Protein AF-A0A9E7I497-F1 (afdb_monomer_lite)

Radius of gyration: 44.05 Å; chains: 1; bounding box: 116×78×129 Å

Organism: NCBI:txid320322

Structure (mmCIF, N/CA/C/O backbone):
data_AF-A0A9E7I497-F1
#
_entry.id   AF-A0A9E7I497-F1
#
loop_
_atom_site.group_PDB
_atom_site.id
_atom_site.type_symbol
_atom_site.label_atom_id
_atom_site.label_alt_id
_atom_site.label_comp_id
_atom_site.label_asym_id
_atom_site.label_entity_id
_atom_site.label_seq_id
_atom_site.pdbx_PDB_ins_code
_atom_site.Cartn_x
_atom_site.Cartn_y
_atom_site.Cartn_z
_atom_site.occupancy
_atom_site.B_iso_or_equiv
_atom_site.auth_seq_id
_atom_site.auth_comp_id
_atom_site.auth_asym_id
_atom_site.auth_atom_id
_atom_site.pdbx_PDB_model_num
ATOM 1 N N . MET A 1 1 ? 28.842 24.372 35.427 1.00 27.22 1 MET A N 1
ATOM 2 C CA . MET A 1 1 ? 28.928 25.739 34.858 1.00 27.22 1 MET A CA 1
ATOM 3 C C . MET A 1 1 ? 28.719 25.612 33.356 1.00 27.22 1 MET A C 1
ATOM 5 O O . MET A 1 1 ? 29.370 24.750 32.792 1.00 27.22 1 MET A O 1
ATOM 9 N N . ALA A 1 2 ? 27.850 26.348 32.666 1.00 23.94 2 ALA A N 1
ATOM 10 C CA . ALA A 1 2 ? 26.740 27.222 33.069 1.00 23.94 2 ALA A CA 1
ATOM 11 C C . ALA A 1 2 ? 25.664 27.077 31.960 1.00 23.94 2 ALA A C 1
ATOM 13 O O . ALA A 1 2 ? 26.017 27.056 30.790 1.00 23.94 2 ALA A O 1
ATOM 14 N N . TRP A 1 3 ? 24.410 26.718 32.252 1.00 23.80 3 TRP A N 1
ATOM 15 C CA . TRP A 1 3 ? 23.328 27.611 32.705 1.00 23.80 3 TRP A CA 1
ATOM 16 C C . TRP A 1 3 ? 23.031 28.791 31.760 1.00 23.80 3 TRP A C 1
ATOM 18 O O . TRP A 1 3 ? 23.717 29.808 31.840 1.00 23.80 3 TRP A O 1
ATOM 28 N N . LYS A 1 4 ? 21.922 28.699 31.001 1.00 22.31 4 LYS A N 1
ATOM 29 C CA . LYS A 1 4 ? 20.735 29.569 31.188 1.00 22.31 4 LYS A CA 1
ATOM 30 C C . LYS A 1 4 ? 19.500 29.144 30.357 1.00 22.31 4 LYS A C 1
ATOM 32 O O . LYS A 1 4 ? 19.429 29.367 29.157 1.00 22.31 4 LYS A O 1
ATOM 37 N N . LEU A 1 5 ? 18.509 28.602 31.071 1.00 29.73 5 LEU A N 1
ATOM 38 C CA . LEU A 1 5 ? 17.060 28.875 30.923 1.00 29.73 5 LEU A CA 1
ATOM 39 C C . LEU A 1 5 ? 16.781 30.393 31.205 1.00 29.73 5 LEU A C 1
ATOM 41 O O . LEU A 1 5 ? 17.749 31.051 31.612 1.00 29.73 5 LEU A O 1
ATOM 45 N N . PRO A 1 6 ? 15.551 30.984 31.108 1.00 46.19 6 PRO A N 1
ATOM 46 C CA . PRO A 1 6 ? 14.214 30.341 31.174 1.00 46.19 6 PRO A CA 1
ATOM 47 C C . PRO A 1 6 ? 13.003 30.979 30.399 1.00 46.19 6 PRO A C 1
ATOM 49 O O . PRO A 1 6 ? 13.076 32.080 29.870 1.00 46.19 6 PRO A O 1
ATOM 52 N N . PHE A 1 7 ? 11.846 30.299 30.530 1.00 24.38 7 PHE A N 1
ATOM 53 C CA . PHE A 1 7 ? 10.482 30.809 30.852 1.00 24.38 7 PHE A CA 1
ATOM 54 C C . PHE A 1 7 ? 9.333 31.028 29.822 1.00 24.38 7 PHE A C 1
ATOM 56 O O . PHE A 1 7 ? 9.374 31.908 28.974 1.00 24.38 7 PHE A O 1
ATOM 63 N N . PHE A 1 8 ? 8.229 30.326 30.159 1.00 24.64 8 PHE A N 1
ATOM 64 C CA . PHE A 1 8 ? 6.776 30.605 30.046 1.00 24.64 8 PHE A CA 1
ATOM 65 C C . PHE A 1 8 ? 6.036 30.606 28.691 1.00 24.64 8 PHE A C 1
ATOM 67 O O . PHE A 1 8 ? 6.345 31.380 27.795 1.00 24.64 8 PHE A O 1
ATOM 74 N N . GLY A 1 9 ? 4.948 29.809 28.619 1.00 21.73 9 GLY A N 1
ATOM 75 C CA . GLY A 1 9 ? 3.980 29.861 27.509 1.00 21.73 9 GLY A CA 1
ATOM 76 C C . GLY A 1 9 ? 2.950 28.718 27.347 1.00 21.73 9 GLY A C 1
ATOM 77 O O . GLY A 1 9 ? 2.701 28.324 26.216 1.00 21.73 9 GLY A O 1
ATOM 78 N N . PHE A 1 10 ? 2.325 28.189 28.409 1.00 27.48 10 PHE A N 1
ATOM 79 C CA . PHE A 1 10 ? 0.969 27.592 28.289 1.00 27.48 10 PHE A CA 1
ATOM 80 C C . PHE A 1 10 ? -0.062 28.736 28.449 1.00 27.48 10 PHE A C 1
ATOM 82 O O . PHE A 1 10 ? 0.254 29.661 29.205 1.00 27.48 10 PHE A O 1
ATOM 89 N N . PRO A 1 11 ? -1.294 28.696 27.889 1.00 38.34 11 PRO A N 1
ATOM 90 C CA . PRO A 1 11 ? -1.873 27.800 26.874 1.00 38.34 11 PRO A CA 1
ATOM 91 C C . PRO A 1 11 ? -2.308 28.542 25.579 1.00 38.34 11 PRO A C 1
ATOM 93 O O . PRO A 1 11 ? -2.474 29.760 25.580 1.00 38.34 11 PRO A O 1
ATOM 96 N N . GLY A 1 12 ? -2.596 27.821 24.484 1.00 23.84 12 GLY A N 1
ATOM 97 C CA . GLY A 1 12 ? -3.093 28.445 23.245 1.00 23.84 12 GLY A CA 1
ATOM 98 C C . GLY A 1 12 ? -3.784 27.497 22.259 1.00 23.84 12 GLY A C 1
ATOM 99 O O . GLY A 1 12 ? -3.106 26.868 21.463 1.00 23.84 12 GLY A O 1
ATOM 100 N N . LEU A 1 13 ? -5.123 27.460 22.325 1.00 23.03 13 LEU A N 1
ATOM 101 C CA . LEU A 1 13 ? -6.126 27.013 21.330 1.00 23.03 13 LEU A CA 1
ATOM 102 C C . LEU A 1 13 ? -5.822 25.745 20.487 1.00 23.03 13 LEU A C 1
ATOM 104 O O . LEU A 1 13 ? -4.934 25.705 19.651 1.00 23.03 13 LEU A O 1
ATOM 108 N N . ILE A 1 14 ? -6.616 24.675 20.596 1.00 28.39 14 ILE A N 1
ATOM 109 C CA . ILE A 1 14 ? -7.976 24.584 20.011 1.00 28.39 14 ILE A CA 1
ATOM 110 C C . ILE A 1 14 ? -7.978 24.890 18.492 1.00 28.39 14 ILE A C 1
ATOM 112 O O . ILE A 1 14 ? -8.516 25.911 18.072 1.00 28.39 14 ILE A O 1
ATOM 116 N N . CYS A 1 15 ? -7.397 23.999 17.669 1.00 24.14 15 CYS A N 1
ATOM 117 C CA . CYS A 1 15 ? -7.723 23.841 16.232 1.00 24.14 15 CYS A CA 1
ATOM 118 C C . CYS A 1 15 ? -7.095 22.582 15.575 1.00 24.14 15 CYS A C 1
ATOM 120 O O . CYS A 1 15 ? -6.455 22.673 14.534 1.00 24.14 15 CYS A O 1
ATOM 122 N N . ALA A 1 16 ? -7.270 21.388 16.161 1.00 24.02 16 ALA A N 1
ATOM 123 C CA . ALA A 1 16 ? -6.742 20.135 15.582 1.00 24.02 16 ALA A CA 1
ATOM 124 C C . ALA A 1 16 ? -7.729 18.945 15.586 1.00 24.02 16 ALA A C 1
ATOM 126 O O . ALA A 1 16 ? -7.333 17.804 15.372 1.00 24.02 16 ALA A O 1
ATOM 127 N N . CYS A 1 17 ? -9.026 19.196 15.786 1.00 25.30 17 CYS A N 1
ATOM 128 C CA . CYS A 1 17 ? -10.069 18.166 15.741 1.00 25.30 17 CYS A CA 1
ATOM 129 C C . CYS A 1 17 ? -10.983 18.364 14.527 1.00 25.30 17 CYS A C 1
ATOM 131 O O . CYS A 1 17 ? -12.156 18.672 14.719 1.00 25.30 17 CYS A O 1
ATOM 133 N N . LEU A 1 18 ? -10.455 18.246 13.295 1.00 28.42 18 LEU A N 1
ATOM 134 C CA . LEU A 1 18 ? -11.280 18.235 12.070 1.00 28.42 18 LEU A CA 1
ATOM 135 C C . LEU A 1 18 ? -10.565 17.800 10.760 1.00 28.42 18 LEU A C 1
ATOM 137 O O . LEU A 1 18 ? -10.882 18.357 9.718 1.00 28.42 18 LEU A O 1
ATOM 141 N N . SER A 1 19 ? -9.648 16.812 10.737 1.00 31.11 19 SER A N 1
ATOM 142 C CA . SER A 1 19 ? -9.181 16.225 9.446 1.00 31.11 19 SER A CA 1
ATOM 143 C C . SER A 1 19 ? -8.330 14.936 9.522 1.00 31.11 19 SER A C 1
ATOM 145 O O . SER A 1 19 ? -7.283 14.867 8.884 1.00 31.11 19 SER A O 1
ATOM 147 N N . ILE A 1 20 ? -8.754 13.878 10.226 1.00 25.12 20 ILE A N 1
ATOM 148 C CA . ILE A 1 20 ? -8.201 12.526 9.978 1.00 25.12 20 ILE A CA 1
ATOM 149 C C . ILE A 1 20 ? -9.350 11.522 9.880 1.00 25.12 20 ILE A C 1
ATOM 151 O O . ILE A 1 20 ? -9.961 11.144 10.874 1.00 25.12 20 ILE A O 1
ATOM 155 N N . SER A 1 21 ? -9.656 11.109 8.650 1.00 28.78 21 SER A N 1
ATOM 156 C CA . SER A 1 21 ? -10.573 10.004 8.347 1.00 28.78 21 SER A CA 1
ATOM 157 C C . SER A 1 21 ? -9.975 9.120 7.252 1.00 28.78 21 SER A C 1
ATOM 159 O O . SER A 1 21 ? -10.539 8.943 6.175 1.00 28.78 21 SER A O 1
ATOM 161 N N . VAL A 1 22 ? -8.795 8.565 7.535 1.00 27.17 22 VAL A N 1
ATOM 162 C CA . VAL A 1 22 ? -8.267 7.425 6.779 1.00 27.17 22 VAL A CA 1
ATOM 163 C C . VAL A 1 22 ? -8.822 6.167 7.433 1.00 27.17 22 VAL A C 1
ATOM 165 O O . VAL A 1 22 ? -8.697 5.974 8.640 1.00 27.17 22 VAL A O 1
ATOM 168 N N . ALA A 1 23 ? -9.524 5.355 6.648 1.00 26.95 23 ALA A N 1
ATOM 169 C CA . ALA A 1 23 ? -10.213 4.184 7.161 1.00 26.95 23 ALA A CA 1
ATOM 170 C C . ALA A 1 23 ? -9.213 3.104 7.589 1.00 26.95 23 ALA A C 1
ATOM 172 O O . ALA A 1 23 ? -8.431 2.622 6.769 1.00 26.95 23 ALA A O 1
ATOM 173 N N . SER A 1 24 ? -9.328 2.638 8.832 1.00 27.06 24 SER A N 1
ATOM 174 C CA . SER A 1 24 ? -8.849 1.314 9.212 1.00 27.06 24 SER A CA 1
ATOM 175 C C . SER A 1 24 ? -9.651 0.276 8.420 1.00 27.06 24 SER A C 1
ATOM 177 O O . SER A 1 24 ? -10.784 -0.073 8.754 1.00 27.06 24 SER A O 1
ATOM 179 N N . VAL A 1 25 ? -9.081 -0.188 7.304 1.00 27.89 25 VAL A N 1
ATOM 180 C CA . VAL A 1 25 ? -9.697 -1.217 6.458 1.00 27.89 25 VAL A CA 1
ATOM 181 C C . VAL A 1 25 ? -9.626 -2.553 7.191 1.00 27.89 25 VAL A C 1
ATOM 183 O O . VAL A 1 25 ? -8.719 -3.360 6.978 1.00 27.89 25 VAL A O 1
ATOM 186 N N . ILE A 1 26 ? -10.622 -2.801 8.044 1.00 29.78 26 ILE A N 1
ATOM 187 C CA . ILE A 1 26 ? -10.944 -4.140 8.531 1.00 29.78 26 ILE A CA 1
ATOM 188 C C . ILE A 1 26 ? -11.260 -4.976 7.290 1.00 29.78 26 ILE A C 1
ATOM 190 O O . ILE A 1 26 ? -12.329 -4.854 6.689 1.00 29.78 26 ILE A O 1
ATOM 194 N N . ARG A 1 27 ? -10.299 -5.802 6.863 1.00 28.25 27 ARG A N 1
ATOM 195 C CA . ARG A 1 27 ? -10.523 -6.753 5.773 1.00 28.25 27 ARG A CA 1
ATOM 196 C C . ARG A 1 27 ? -11.636 -7.707 6.215 1.00 28.25 27 ARG A C 1
ATOM 198 O O . ARG A 1 27 ? -11.520 -8.276 7.302 1.00 28.25 27 ARG A O 1
ATOM 205 N N . PRO A 1 28 ? -12.702 -7.894 5.419 1.00 36.97 28 PRO A N 1
ATOM 206 C CA . PRO A 1 28 ? -13.767 -8.807 5.794 1.00 36.97 28 PRO A CA 1
ATOM 207 C C . PRO A 1 28 ? -13.231 -10.237 5.897 1.00 36.97 28 PRO A C 1
ATOM 209 O O . PRO A 1 28 ? -12.290 -10.628 5.201 1.00 36.97 28 PRO A O 1
ATOM 212 N N . VAL A 1 29 ? -13.877 -11.028 6.749 1.00 49.19 29 VAL A N 1
ATOM 213 C CA . VAL A 1 29 ? -13.667 -12.472 6.847 1.00 49.19 29 VAL A CA 1
ATOM 214 C C . VAL A 1 29 ? -13.908 -13.116 5.476 1.00 49.19 29 VAL A C 1
ATOM 216 O O . VAL A 1 29 ? -15.050 -13.260 5.042 1.00 49.19 29 VAL A O 1
ATOM 219 N N . SER A 1 30 ? -12.834 -13.506 4.791 1.00 50.34 30 SER A N 1
ATOM 220 C CA . SER A 1 30 ? -12.896 -14.224 3.518 1.00 50.34 30 SER A CA 1
ATOM 221 C C . SER A 1 30 ? -13.340 -15.681 3.680 1.00 50.34 30 SER A C 1
ATOM 223 O O . SER A 1 30 ? -13.137 -16.311 4.721 1.00 50.34 30 SER A O 1
ATOM 225 N N . ASP A 1 31 ? -13.845 -16.268 2.592 1.00 56.72 31 ASP A N 1
ATOM 226 C CA . ASP A 1 31 ? -14.122 -17.709 2.498 1.00 56.72 31 ASP A CA 1
ATOM 227 C C . ASP A 1 31 ? -12.913 -18.584 2.816 1.00 56.72 31 ASP A C 1
ATOM 229 O O . ASP A 1 31 ? -13.085 -19.725 3.227 1.00 56.72 31 ASP A O 1
ATOM 233 N N . THR A 1 32 ? -11.690 -18.084 2.623 1.00 52.88 32 THR A N 1
ATOM 234 C CA . THR A 1 32 ? -10.480 -18.825 2.989 1.00 52.88 32 THR A CA 1
ATOM 235 C C . THR A 1 32 ? -10.368 -18.992 4.501 1.00 52.88 32 THR A C 1
ATOM 237 O O . THR A 1 32 ? -10.003 -20.073 4.938 1.00 52.88 32 THR A O 1
ATOM 240 N N . HIS A 1 33 ? -10.766 -17.999 5.308 1.00 55.53 33 HIS A N 1
ATOM 241 C CA . HIS A 1 33 ? -10.860 -18.165 6.764 1.00 55.53 33 HIS A CA 1
ATOM 242 C C . HIS A 1 33 ? -12.003 -19.111 7.148 1.00 55.53 33 HIS A C 1
ATOM 244 O O . HIS A 1 33 ? -11.830 -19.940 8.032 1.00 55.53 33 HIS A O 1
ATOM 250 N N . ARG A 1 34 ? -13.152 -19.033 6.457 1.00 68.62 34 ARG A N 1
ATOM 251 C CA . ARG A 1 34 ? -14.277 -19.963 6.670 1.00 68.62 34 ARG A CA 1
ATOM 252 C C . ARG A 1 34 ? -13.889 -21.413 6.354 1.00 68.62 34 ARG A C 1
ATOM 254 O O . ARG A 1 34 ? -14.177 -22.302 7.141 1.00 68.62 34 ARG A O 1
ATOM 261 N N . SER A 1 35 ? -13.202 -21.636 5.235 1.00 71.25 35 SER A N 1
ATOM 262 C CA . SER A 1 35 ? -12.739 -22.960 4.800 1.00 71.25 35 SER A CA 1
ATOM 263 C C . SER A 1 35 ? -11.649 -23.490 5.731 1.00 71.25 35 SER A C 1
ATOM 265 O O . SER A 1 35 ? -11.773 -24.602 6.226 1.00 71.25 35 SER A O 1
ATOM 267 N N . ALA A 1 36 ? -10.647 -22.665 6.059 1.00 65.50 36 ALA A N 1
ATOM 268 C CA . ALA A 1 36 ? -9.591 -23.036 6.997 1.00 65.50 36 ALA A CA 1
ATOM 269 C C . ALA A 1 36 ? -10.144 -23.368 8.391 1.00 65.50 36 ALA A C 1
ATOM 271 O O . ALA A 1 36 ? -9.677 -24.312 9.009 1.00 65.50 36 ALA A O 1
ATOM 272 N N . ALA A 1 37 ? -11.166 -22.657 8.879 1.00 68.44 37 ALA A N 1
ATOM 273 C CA . ALA A 1 37 ? -11.809 -22.995 10.148 1.00 68.44 37 ALA A CA 1
ATOM 274 C C . ALA A 1 37 ? -12.563 -24.335 10.101 1.00 68.44 37 ALA A C 1
ATOM 276 O O . ALA A 1 37 ? -12.579 -25.041 11.103 1.00 68.44 37 ALA A O 1
ATOM 277 N N . LEU A 1 38 ? -13.160 -24.704 8.962 1.00 76.50 38 LEU A N 1
ATOM 278 C CA . LEU A 1 38 ? -13.819 -26.006 8.786 1.00 76.50 38 LEU A CA 1
ATOM 279 C C . LEU A 1 38 ? -12.832 -27.165 8.589 1.00 76.50 38 LEU A C 1
ATOM 281 O O . LEU A 1 38 ? -13.180 -28.296 8.910 1.00 76.50 38 LEU A O 1
ATOM 285 N N . GLU A 1 39 ? -11.627 -26.893 8.079 1.00 78.44 39 GLU A N 1
ATOM 286 C CA . GLU A 1 39 ? -10.520 -27.859 8.011 1.00 78.44 39 GLU A CA 1
ATOM 287 C C . GLU A 1 39 ? -9.784 -28.004 9.353 1.00 78.44 39 GLU A C 1
ATOM 289 O O . GLU A 1 39 ? -9.346 -29.100 9.691 1.00 78.44 39 GLU A O 1
ATOM 294 N N . LEU A 1 40 ? -9.655 -26.915 10.121 1.00 76.00 40 LEU A N 1
ATOM 295 C CA . LEU A 1 40 ? -8.986 -26.896 11.424 1.00 76.00 40 LEU A CA 1
ATOM 296 C C . LEU A 1 40 ? -9.862 -27.510 12.524 1.00 76.00 40 LEU A C 1
ATOM 298 O O . LEU A 1 40 ? -9.374 -28.303 13.321 1.00 76.00 40 LEU A O 1
ATOM 302 N N . PHE A 1 41 ? -11.152 -27.165 12.554 1.00 78.81 41 PHE A N 1
ATOM 303 C CA . PHE A 1 41 ? -12.106 -27.629 13.560 1.00 78.81 41 PHE A CA 1
ATOM 304 C C . PHE A 1 41 ? -13.048 -28.691 12.977 1.00 78.81 41 PHE A C 1
ATOM 306 O O . PHE A 1 41 ? -14.216 -28.428 12.678 1.00 78.81 41 PHE A O 1
ATOM 313 N N . VAL A 1 42 ? -12.537 -29.916 12.841 1.00 81.38 42 VAL A N 1
ATOM 314 C CA . VAL A 1 42 ? -13.323 -31.097 12.449 1.00 81.38 42 VAL A CA 1
ATOM 315 C C . VAL A 1 42 ? -13.687 -31.905 13.703 1.00 81.38 42 VAL A C 1
ATOM 317 O O . VAL A 1 42 ? -12.784 -32.442 14.345 1.00 81.38 42 VAL A O 1
ATOM 320 N N . PRO A 1 43 ? -14.976 -32.036 14.070 1.00 80.38 43 PRO A N 1
ATOM 321 C CA . PRO A 1 43 ? -15.371 -32.850 15.214 1.00 80.38 43 PRO A CA 1
ATOM 322 C C . PRO A 1 43 ? -15.163 -34.346 14.931 1.00 80.38 43 PRO A C 1
ATOM 324 O O . PRO A 1 43 ? -15.514 -34.850 13.861 1.00 80.38 43 PRO A O 1
ATOM 327 N N . VAL A 1 44 ? -14.652 -35.071 15.924 1.00 78.06 44 VAL A N 1
ATOM 328 C CA . VAL A 1 44 ? -14.484 -36.530 15.901 1.00 78.06 44 VAL A CA 1
ATOM 329 C C . VAL A 1 44 ? -15.685 -37.160 16.605 1.00 78.06 44 VAL A C 1
ATOM 331 O O . VAL A 1 44 ? -16.051 -36.763 17.711 1.00 78.06 44 VAL A O 1
ATOM 334 N N . ASP A 1 45 ? -16.360 -38.092 15.928 1.00 74.06 45 ASP A N 1
ATOM 335 C CA . ASP A 1 45 ? -17.590 -38.753 16.400 1.00 74.06 45 ASP A CA 1
ATOM 336 C C . ASP A 1 45 ? -18.701 -37.785 16.881 1.00 74.06 45 ASP A C 1
ATOM 338 O O . ASP A 1 45 ? -19.560 -38.132 17.690 1.00 74.06 45 ASP A O 1
ATOM 342 N N . GLY A 1 46 ? -18.710 -36.555 16.348 1.00 73.06 46 GLY A N 1
ATOM 343 C CA . GLY A 1 46 ? -19.689 -35.509 16.668 1.00 73.06 46 GLY A CA 1
ATOM 344 C C . GLY A 1 46 ? -19.320 -34.598 17.845 1.00 73.06 46 GLY A C 1
ATOM 345 O O . GLY A 1 46 ? -20.128 -33.749 18.208 1.00 73.06 46 GLY A O 1
ATOM 346 N N . SER A 1 47 ? -18.122 -34.727 18.423 1.00 80.25 47 SER A N 1
ATOM 347 C CA . SER A 1 47 ? -17.620 -33.865 19.506 1.00 80.25 47 SER A CA 1
ATOM 348 C C . SER A 1 47 ? -16.187 -33.381 19.238 1.00 80.25 47 SER A C 1
ATOM 350 O O . SER A 1 47 ? -15.527 -33.865 18.322 1.00 80.25 47 SER A O 1
ATOM 352 N N . PHE A 1 48 ? -15.704 -32.406 20.010 1.00 84.56 48 PHE A N 1
ATOM 353 C CA . PHE A 1 48 ? -14.308 -31.955 19.946 1.00 84.56 48 PHE A CA 1
ATOM 354 C C . PHE A 1 48 ? -13.456 -32.619 21.044 1.00 84.56 48 PHE A C 1
ATOM 356 O O . PHE A 1 48 ? -14.006 -32.962 22.093 1.00 84.56 48 PHE A O 1
ATOM 363 N N . PRO A 1 49 ? -12.131 -32.777 20.839 1.00 80.50 49 PRO A N 1
ATOM 364 C CA . PRO A 1 49 ? -11.217 -33.392 21.810 1.00 80.50 49 PRO A CA 1
ATOM 365 C C . PRO A 1 49 ? -11.225 -32.771 23.215 1.00 80.50 49 PRO A C 1
ATOM 367 O O . PRO A 1 49 ? -11.004 -33.484 24.194 1.00 80.50 49 PRO A O 1
ATOM 370 N N . SER A 1 50 ? -11.484 -31.465 23.337 1.00 85.56 50 SER A N 1
ATOM 371 C CA . SER A 1 50 ? -11.641 -30.773 24.621 1.00 85.56 50 SER A CA 1
ATOM 372 C C . SER A 1 50 ? -12.781 -29.749 24.584 1.00 85.56 50 SER A C 1
ATOM 374 O O . SER A 1 50 ? -13.212 -29.310 23.516 1.00 85.56 50 SER A O 1
ATOM 376 N N . LEU A 1 51 ? -13.274 -29.332 25.759 1.00 84.56 51 LEU A N 1
ATOM 377 C CA . LEU A 1 51 ? -14.254 -28.240 25.852 1.00 84.56 51 LEU A CA 1
ATOM 378 C C . LEU A 1 51 ? -13.653 -26.869 25.514 1.00 84.56 51 LEU A C 1
ATOM 380 O O . LEU A 1 51 ? -14.383 -25.983 25.070 1.00 84.56 51 LEU A O 1
ATOM 384 N N . GLU A 1 52 ? -12.344 -26.691 25.697 1.00 82.00 52 GLU A N 1
ATOM 385 C CA . GLU A 1 52 ? -11.644 -25.498 25.227 1.00 82.00 52 GLU A CA 1
ATOM 386 C C . GLU A 1 52 ? -11.692 -25.432 23.697 1.00 82.00 52 GLU A C 1
ATOM 388 O O . GLU A 1 52 ? -12.162 -24.441 23.141 1.00 82.00 52 GLU A O 1
ATOM 393 N N . GLU A 1 53 ? -11.299 -26.511 23.017 1.00 80.88 53 GLU A N 1
ATOM 394 C CA . GLU A 1 53 ? -11.339 -26.609 21.559 1.00 80.88 53 GLU A CA 1
ATOM 395 C C . GLU A 1 53 ? -12.778 -26.500 21.038 1.00 80.88 53 GLU A C 1
ATOM 397 O O . GLU A 1 53 ? -13.025 -25.774 20.079 1.00 80.88 53 GLU A O 1
ATOM 402 N N . ALA A 1 54 ? -13.757 -27.104 21.725 1.00 83.50 54 ALA A N 1
ATOM 403 C CA . ALA A 1 54 ? -15.176 -26.927 21.418 1.00 83.50 54 ALA A CA 1
ATOM 404 C C . ALA A 1 54 ? -15.613 -25.455 21.506 1.00 83.50 54 ALA A C 1
ATOM 406 O O . ALA A 1 54 ? -16.339 -24.974 20.636 1.00 83.50 54 ALA A O 1
ATOM 407 N N . TYR A 1 55 ? -15.175 -24.722 22.536 1.00 79.69 55 TYR A N 1
ATOM 408 C CA . TYR A 1 55 ? -15.479 -23.299 22.681 1.00 79.69 55 TYR A CA 1
ATOM 409 C C . TYR A 1 55 ? -14.792 -22.461 21.601 1.00 79.69 55 TYR A C 1
ATOM 411 O O . TYR A 1 55 ? -15.445 -21.617 20.986 1.00 79.69 55 TYR A O 1
ATOM 419 N N . GLN A 1 56 ? -13.507 -22.708 21.333 1.00 79.06 56 GLN A N 1
ATOM 420 C CA . GLN A 1 56 ? -12.755 -22.030 20.277 1.00 79.06 56 GLN A CA 1
ATOM 421 C C . GLN A 1 56 ? -13.392 -22.278 18.900 1.00 79.06 56 GLN A C 1
ATOM 423 O O . GLN A 1 56 ? -13.623 -21.318 18.162 1.00 79.06 56 GLN A O 1
ATOM 428 N N . ALA A 1 57 ? -13.760 -23.524 18.588 1.00 77.81 57 ALA A N 1
ATOM 429 C CA . ALA A 1 57 ? -14.442 -23.919 17.359 1.00 77.81 57 ALA A CA 1
ATOM 430 C C . ALA A 1 57 ? -15.808 -23.239 17.224 1.00 77.81 57 ALA A C 1
ATOM 432 O O . ALA A 1 57 ? -16.049 -22.533 16.249 1.00 77.81 57 ALA A O 1
ATOM 433 N N . LEU A 1 58 ? -16.689 -23.374 18.222 1.00 77.44 58 LEU A N 1
ATOM 434 C CA . LEU A 1 58 ? -18.026 -22.772 18.209 1.00 77.44 58 LEU A CA 1
ATOM 435 C C . LEU A 1 58 ? -17.983 -21.246 18.136 1.00 77.44 58 LEU A C 1
ATOM 437 O O . LEU A 1 58 ? -18.736 -20.643 17.370 1.00 77.44 58 LEU A O 1
ATOM 441 N N . ARG A 1 59 ? -17.096 -20.603 18.902 1.00 73.44 59 ARG A N 1
ATOM 442 C CA . ARG A 1 59 ? -16.948 -19.146 18.883 1.00 73.44 59 ARG A CA 1
ATOM 443 C C . ARG A 1 59 ? -16.377 -18.671 17.551 1.00 73.44 59 ARG A C 1
ATOM 445 O O . ARG A 1 59 ? -16.840 -17.660 17.027 1.00 73.44 59 ARG A O 1
ATOM 452 N N . THR A 1 60 ? -15.444 -19.425 16.971 1.00 69.44 60 THR A N 1
ATOM 453 C CA . THR A 1 60 ? -14.955 -19.198 15.608 1.00 69.44 60 THR A CA 1
ATOM 454 C C . THR A 1 60 ? -16.093 -19.358 14.603 1.00 69.44 60 THR A C 1
ATOM 456 O O . THR A 1 60 ? -16.319 -18.452 13.811 1.00 69.44 60 THR A O 1
ATOM 459 N N . PHE A 1 61 ? -16.895 -20.422 14.663 1.00 75.19 61 PHE A N 1
ATOM 460 C CA . PHE A 1 61 ? -18.041 -20.600 13.770 1.00 75.19 61 PHE A CA 1
ATOM 461 C C . PHE A 1 61 ? -19.084 -19.489 13.920 1.00 75.19 61 PHE A C 1
ATOM 463 O O . PHE A 1 61 ? -19.606 -19.027 12.913 1.00 75.19 61 PHE A O 1
ATOM 470 N N . GLN A 1 62 ? -19.342 -18.990 15.127 1.00 69.69 62 GLN A N 1
ATOM 471 C CA . GLN A 1 62 ? -20.212 -17.834 15.347 1.00 69.69 62 GLN A CA 1
ATOM 472 C C . GLN A 1 62 ? -19.649 -16.551 14.708 1.00 69.69 62 GLN A C 1
ATOM 474 O O . GLN A 1 62 ? -20.347 -15.886 13.944 1.00 69.69 62 GLN A O 1
ATOM 479 N N . ILE A 1 63 ? -18.373 -16.228 14.949 1.00 64.25 63 ILE A N 1
ATOM 480 C CA . ILE A 1 63 ? -17.697 -15.054 14.358 1.00 64.25 63 ILE A CA 1
ATOM 481 C C . ILE A 1 63 ? -17.643 -15.152 12.825 1.00 64.25 63 ILE A C 1
ATOM 483 O O . ILE A 1 63 ? -17.832 -14.161 12.120 1.00 64.25 63 ILE A O 1
ATOM 487 N N . LEU A 1 64 ? -17.397 -16.353 12.301 1.00 66.06 64 LEU A N 1
ATOM 488 C CA . LEU A 1 64 ? -17.297 -16.630 10.872 1.00 66.06 64 LEU A CA 1
ATOM 489 C C . LEU A 1 64 ? -18.658 -16.923 10.214 1.00 66.06 64 LEU A C 1
ATOM 491 O O . LEU A 1 64 ? -18.675 -17.185 9.016 1.00 66.06 64 LEU A O 1
ATOM 495 N N . GLY A 1 65 ? -19.785 -16.898 10.935 1.00 68.38 65 GLY A N 1
ATOM 496 C CA . GLY A 1 65 ? -21.120 -17.189 10.391 1.00 68.38 65 GLY A CA 1
ATOM 497 C C . GLY A 1 65 ? -21.258 -18.593 9.779 1.00 68.38 65 GLY A C 1
ATOM 498 O O . GLY A 1 65 ? -21.715 -18.726 8.644 1.00 68.38 65 GLY A O 1
ATOM 499 N N . LEU A 1 66 ? -20.813 -19.619 10.509 1.00 70.81 66 LEU A N 1
ATOM 500 C CA . LEU A 1 66 ? -20.775 -21.045 10.147 1.00 70.81 66 LEU A CA 1
ATOM 501 C C . LEU A 1 66 ? -21.591 -21.942 11.102 1.00 70.81 66 LEU A C 1
ATOM 503 O O . LEU A 1 66 ? -21.462 -23.164 11.042 1.00 70.81 66 LEU A O 1
ATOM 507 N N . GLU A 1 67 ? -22.447 -21.355 11.949 1.00 59.88 67 GLU A N 1
ATOM 508 C CA . GLU A 1 67 ? -23.183 -21.980 13.075 1.00 59.88 67 GLU A CA 1
ATOM 509 C C . GLU A 1 67 ? -24.035 -23.232 12.740 1.00 59.88 67 GLU A C 1
ATOM 511 O O . GLU A 1 67 ? -24.628 -23.828 13.632 1.00 59.88 67 GLU A O 1
ATOM 516 N N . ARG A 1 68 ? -24.133 -23.642 11.468 1.00 55.91 68 ARG A N 1
ATOM 517 C CA . ARG A 1 68 ? -24.942 -24.783 10.993 1.00 55.91 68 ARG A CA 1
ATOM 518 C C . ARG A 1 68 ? -24.146 -25.900 10.310 1.00 55.91 68 ARG A C 1
ATOM 520 O O . ARG A 1 68 ? -24.748 -26.764 9.680 1.00 55.91 68 ARG A O 1
ATOM 527 N N . THR A 1 69 ? -22.816 -25.870 10.366 1.00 59.50 69 THR A N 1
ATOM 528 C CA . THR A 1 69 ? -21.976 -26.867 9.671 1.00 59.50 69 THR A CA 1
ATOM 529 C C . THR A 1 69 ? -21.896 -28.213 10.391 1.00 59.50 69 THR A C 1
ATOM 531 O O . THR A 1 69 ? -21.862 -29.241 9.719 1.00 59.50 69 THR A O 1
ATOM 534 N N . TYR A 1 70 ? -21.964 -28.226 11.726 1.00 66.00 70 TYR A N 1
ATOM 535 C CA . TYR A 1 70 ? -21.986 -29.444 12.539 1.00 66.00 70 TYR A CA 1
ATOM 536 C C . TYR A 1 70 ? -23.004 -29.312 13.682 1.00 66.00 70 TYR A C 1
ATOM 538 O O . TYR A 1 70 ? -22.925 -28.364 14.460 1.00 66.00 70 TYR A O 1
ATOM 546 N N . ASP A 1 71 ? -23.928 -30.269 13.823 1.00 71.75 71 ASP A N 1
ATOM 547 C CA . ASP A 1 71 ? -24.765 -30.378 15.028 1.00 71.75 71 ASP A CA 1
ATOM 548 C C . ASP A 1 71 ? -24.062 -31.251 16.074 1.00 71.75 71 ASP A C 1
ATOM 550 O O . ASP A 1 71 ? -24.244 -32.467 16.135 1.00 71.75 71 ASP A O 1
ATOM 554 N N . ILE A 1 72 ? -23.218 -30.610 16.880 1.00 82.62 72 ILE A N 1
ATOM 555 C CA . ILE A 1 72 ? -22.471 -31.262 17.966 1.00 82.62 72 ILE A CA 1
ATOM 556 C C . ILE A 1 72 ? -23.280 -31.358 19.269 1.00 82.62 72 ILE A C 1
ATOM 558 O O . ILE A 1 72 ? -22.867 -32.021 20.219 1.00 82.62 72 ILE A O 1
ATOM 562 N N . SER A 1 73 ? -24.452 -30.717 19.329 1.00 81.25 73 SER A N 1
ATOM 563 C CA . SER A 1 73 ? -25.258 -30.555 20.548 1.00 81.25 73 SER A CA 1
ATOM 564 C C . SER A 1 73 ? -25.581 -31.899 21.203 1.00 81.25 73 SER A C 1
ATOM 566 O O . SER A 1 73 ? -25.451 -32.060 22.416 1.00 81.25 73 SER A O 1
ATOM 568 N N . HIS A 1 74 ? -25.935 -32.895 20.386 1.00 83.38 74 HIS A N 1
ATOM 569 C CA . HIS A 1 74 ? -26.289 -34.237 20.843 1.00 83.38 74 HIS A CA 1
ATOM 570 C C . HIS A 1 74 ? -25.130 -34.967 21.549 1.00 83.38 74 HIS A C 1
ATOM 572 O O . HIS A 1 74 ? -25.367 -35.697 22.510 1.00 83.38 74 HIS A O 1
ATOM 578 N N . ALA A 1 75 ? -23.887 -34.779 21.095 1.00 84.25 75 ALA A N 1
ATOM 579 C CA . ALA A 1 75 ? -22.710 -35.422 21.683 1.00 84.25 75 ALA A CA 1
ATOM 580 C C . ALA A 1 75 ? -22.092 -34.590 22.819 1.00 84.25 75 ALA A C 1
ATOM 582 O O . ALA A 1 75 ? -21.608 -35.148 23.801 1.00 84.25 75 ALA A O 1
ATOM 583 N N . THR A 1 76 ? -22.128 -33.258 22.720 1.00 86.50 76 THR A N 1
ATOM 584 C CA . THR A 1 76 ? -21.448 -32.359 23.665 1.00 86.50 76 THR A CA 1
ATOM 585 C C . THR A 1 76 ? -22.306 -31.987 24.884 1.00 86.50 76 THR A C 1
ATOM 587 O O . THR A 1 76 ? -21.761 -31.855 25.978 1.00 86.50 76 THR A O 1
ATOM 590 N N . CYS A 1 77 ? -23.639 -31.881 24.772 1.00 88.69 77 CYS A N 1
ATOM 591 C CA . CYS A 1 77 ? -24.495 -31.567 25.931 1.00 88.69 77 CYS A CA 1
ATOM 592 C C . CYS A 1 77 ? -24.429 -32.597 27.087 1.00 88.69 77 CYS A C 1
ATOM 594 O O . CYS A 1 77 ? -24.446 -32.167 28.247 1.00 88.69 77 CYS A O 1
ATOM 596 N N . PRO A 1 78 ? -24.318 -33.922 26.845 1.00 88.38 78 PRO A N 1
ATOM 597 C CA . PRO A 1 78 ? -24.061 -34.897 27.908 1.00 88.38 78 PRO A CA 1
ATOM 598 C C . PRO A 1 78 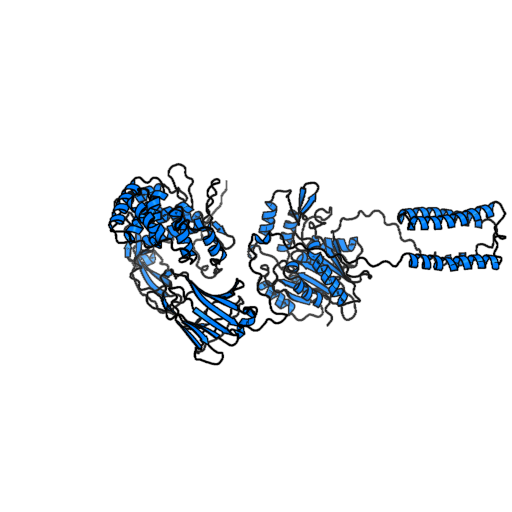? -22.734 -34.642 28.636 1.00 88.38 78 PRO A C 1
ATOM 600 O O . PRO A 1 78 ? -22.722 -34.590 29.863 1.00 88.38 78 PRO A O 1
ATOM 603 N N . ILE A 1 79 ? -21.654 -34.387 27.888 1.00 87.12 79 ILE A N 1
ATOM 604 C CA . ILE A 1 79 ? -20.304 -34.118 28.418 1.00 87.12 79 ILE A CA 1
ATOM 605 C C . ILE A 1 79 ? -20.300 -32.850 29.287 1.00 87.12 79 ILE A C 1
ATOM 607 O O . ILE A 1 79 ? -19.761 -32.848 30.390 1.00 87.12 79 ILE A O 1
ATOM 611 N N . ILE A 1 80 ? -20.963 -31.782 28.830 1.00 89.00 80 ILE A N 1
ATOM 612 C CA . ILE A 1 80 ? -21.155 -30.544 29.605 1.00 89.00 80 ILE A CA 1
ATOM 613 C C . ILE A 1 80 ? -21.887 -30.830 30.922 1.00 89.00 80 ILE A C 1
ATOM 615 O O . ILE A 1 80 ? -21.488 -30.329 31.971 1.00 89.00 80 ILE A O 1
ATOM 619 N N . SER A 1 81 ? -22.948 -31.640 30.877 1.00 87.81 81 SER A N 1
ATOM 620 C CA . SER A 1 81 ? -23.750 -31.976 32.061 1.00 87.81 81 SER A CA 1
ATOM 621 C C . SER A 1 81 ? -22.954 -32.812 33.070 1.00 87.81 81 SER A C 1
ATOM 623 O O . SER A 1 81 ? -23.056 -32.583 34.273 1.00 87.81 81 SER A O 1
ATOM 625 N N . GLU A 1 82 ? -22.126 -33.740 32.585 1.00 87.88 82 GLU A N 1
ATOM 626 C CA . GLU A 1 82 ? -21.216 -34.550 33.399 1.00 87.88 82 GLU A CA 1
ATOM 627 C C . GLU A 1 82 ? -20.120 -33.697 34.052 1.00 87.88 82 GLU A C 1
ATOM 629 O O . GLU A 1 82 ? -19.927 -33.769 35.267 1.00 87.88 82 GLU A O 1
ATOM 634 N N . ILE A 1 83 ? -19.445 -32.836 33.284 1.00 88.94 83 ILE A N 1
ATOM 635 C CA . ILE A 1 83 ? -18.361 -31.979 33.785 1.00 88.94 83 ILE A CA 1
ATOM 636 C C . ILE A 1 83 ? -18.888 -30.951 34.789 1.00 88.94 83 ILE A C 1
ATOM 638 O O . ILE A 1 83 ? -18.317 -30.812 35.871 1.00 88.94 83 ILE A O 1
ATOM 642 N N . LEU A 1 84 ? -20.017 -30.295 34.503 1.00 88.06 84 LEU A N 1
ATOM 643 C CA . LEU A 1 84 ? -20.648 -29.388 35.466 1.00 88.06 84 LEU A CA 1
ATOM 644 C C . LEU A 1 84 ? -21.130 -30.133 36.714 1.00 88.06 84 LEU A C 1
ATOM 646 O O . LEU A 1 84 ? -21.076 -29.567 37.800 1.00 88.06 84 LEU A O 1
ATOM 650 N N . GLY A 1 85 ? -21.531 -31.400 36.603 1.00 84.56 85 GLY A N 1
ATOM 651 C CA . GLY A 1 85 ? -21.900 -32.232 37.748 1.00 84.56 85 GLY A CA 1
ATOM 652 C C . GLY A 1 85 ? -20.730 -32.778 38.583 1.00 84.56 85 GLY A C 1
ATOM 653 O O . GLY A 1 85 ? -20.976 -33.222 39.701 1.00 84.56 85 GLY A O 1
ATOM 654 N N . SER A 1 86 ? -19.486 -32.773 38.081 1.00 85.19 86 SER A N 1
ATOM 655 C CA . SER A 1 86 ? -18.382 -33.540 38.697 1.00 85.19 86 SER A CA 1
ATOM 656 C C . SER A 1 86 ? -17.024 -32.839 38.824 1.00 85.19 86 SER A C 1
ATOM 658 O O . SER A 1 86 ? -16.299 -33.143 39.773 1.00 85.19 86 SER A O 1
ATOM 660 N N . SER A 1 87 ? -16.646 -31.917 37.930 1.00 85.75 87 SER A N 1
ATOM 661 C CA . SER A 1 87 ? -15.320 -31.283 38.003 1.00 85.75 87 SER A CA 1
ATOM 662 C C . SER A 1 87 ? -15.251 -30.217 39.099 1.00 85.75 87 SER A C 1
ATOM 664 O O . SER A 1 87 ? -16.186 -29.444 39.315 1.00 85.75 87 SER A O 1
ATOM 666 N N . SER A 1 88 ? -14.117 -30.155 39.793 1.00 82.31 88 SER A N 1
ATOM 667 C CA . SER A 1 88 ? -13.781 -29.091 40.744 1.00 82.31 88 SER A CA 1
ATOM 668 C C . SER A 1 88 ? -12.823 -28.046 40.162 1.00 82.31 88 SER A C 1
ATOM 670 O O . SER A 1 88 ? -12.467 -27.107 40.869 1.00 82.31 88 SER A O 1
ATOM 672 N N . LYS A 1 89 ? -12.367 -28.201 38.910 1.00 87.44 89 LYS A N 1
ATOM 673 C CA . LYS A 1 89 ? -11.419 -27.268 38.288 1.00 87.44 89 LYS A CA 1
ATOM 674 C C . LYS A 1 89 ? -12.146 -26.041 37.722 1.00 87.44 89 LYS A C 1
ATOM 676 O O . LYS A 1 89 ? -13.066 -26.225 36.923 1.00 87.44 89 LYS A O 1
ATOM 681 N N . PRO A 1 90 ? -11.717 -24.804 38.040 1.00 88.12 90 PRO A N 1
ATOM 682 C CA . PRO A 1 90 ? -12.322 -23.596 37.476 1.00 88.12 90 PRO A CA 1
ATOM 683 C C . PRO A 1 90 ? -12.300 -23.549 35.942 1.00 88.12 90 PRO A C 1
ATOM 685 O O . PRO A 1 90 ? -13.269 -23.099 35.341 1.00 88.12 90 PRO A O 1
ATOM 688 N N . GLU A 1 91 ? -11.234 -24.053 35.316 1.00 88.44 91 GLU A N 1
ATOM 689 C CA . GLU A 1 91 ? -11.054 -24.097 33.857 1.00 88.44 91 GLU A CA 1
ATOM 690 C C . GLU A 1 91 ? -12.088 -24.995 33.155 1.00 88.44 91 GLU A C 1
ATOM 692 O O . GLU A 1 91 ? -12.824 -24.525 32.285 1.00 88.44 91 GLU A O 1
ATOM 697 N N . ASP A 1 92 ? -12.220 -26.258 33.584 1.00 88.75 92 ASP A N 1
ATOM 698 C CA . ASP A 1 92 ? -13.217 -27.200 33.049 1.00 88.75 92 ASP A CA 1
ATOM 699 C C . ASP A 1 92 ? -14.639 -26.619 33.156 1.00 88.75 92 ASP A C 1
ATOM 701 O O . ASP A 1 92 ? -15.430 -26.685 32.211 1.00 88.75 92 ASP A O 1
ATOM 705 N N . LEU A 1 93 ? -14.957 -26.029 34.316 1.00 90.25 93 LEU A N 1
ATOM 706 C CA . LEU A 1 93 ? -16.252 -25.411 34.599 1.00 90.25 93 LEU A CA 1
ATOM 707 C C . LEU A 1 93 ? -16.484 -24.173 33.721 1.00 90.25 93 LEU A C 1
ATOM 709 O O . LEU A 1 93 ? -17.563 -24.031 33.147 1.00 90.25 93 LEU A O 1
ATOM 713 N N . PHE A 1 94 ? -15.475 -23.314 33.556 1.00 89.50 94 PHE A N 1
ATOM 714 C CA . PHE A 1 94 ? -15.537 -22.140 32.687 1.00 89.50 94 PHE A CA 1
ATOM 715 C C . PHE A 1 94 ? -15.798 -22.532 31.233 1.00 89.50 94 PHE A C 1
ATOM 717 O O . PHE A 1 94 ? -16.736 -22.014 30.623 1.00 89.50 94 PHE A O 1
ATOM 724 N N . HIS A 1 95 ? -15.040 -23.483 30.682 1.00 87.12 95 HIS A N 1
ATOM 725 C CA . HIS A 1 95 ? -15.263 -23.937 29.311 1.00 87.12 95 HIS A CA 1
ATOM 726 C C . HIS A 1 95 ? -16.621 -24.632 29.153 1.00 87.12 95 HIS A C 1
ATOM 728 O O . HIS A 1 95 ? -17.330 -24.337 28.192 1.00 87.12 95 HIS A O 1
ATOM 734 N N . ALA A 1 96 ? -17.061 -25.454 30.111 1.00 88.94 96 ALA A N 1
ATOM 735 C CA . ALA A 1 96 ? -18.392 -26.067 30.071 1.00 88.94 96 ALA A CA 1
ATOM 736 C C . ALA A 1 96 ? -19.525 -25.024 30.067 1.00 88.94 96 ALA A C 1
ATOM 738 O O . ALA A 1 96 ? -20.449 -25.121 29.255 1.00 88.94 96 ALA A O 1
ATOM 739 N N . LEU A 1 97 ? -19.439 -23.989 30.910 1.00 87.25 97 LEU A N 1
ATOM 740 C CA . LEU A 1 97 ? -20.402 -22.881 30.938 1.00 87.25 97 LEU A CA 1
ATOM 741 C C . LEU A 1 97 ? -20.366 -22.052 29.645 1.00 87.25 97 LEU A C 1
ATOM 743 O O . LEU A 1 97 ? -21.420 -21.715 29.104 1.00 87.25 97 LEU A O 1
ATOM 747 N N . ARG A 1 98 ? -19.172 -21.757 29.115 1.00 84.88 98 ARG A N 1
ATOM 748 C CA . ARG A 1 98 ? -18.986 -20.997 27.869 1.00 84.88 98 ARG A CA 1
ATOM 749 C C . ARG A 1 98 ? -19.502 -21.756 26.643 1.00 84.88 98 ARG A C 1
ATOM 751 O O . ARG A 1 98 ? -20.223 -21.162 25.845 1.00 84.88 98 ARG A O 1
ATOM 758 N N . VAL A 1 99 ? -19.232 -23.056 26.511 1.00 85.19 99 VAL A N 1
ATOM 759 C CA . VAL A 1 99 ? -19.821 -23.899 25.451 1.00 85.19 99 VAL A CA 1
ATOM 760 C C . VAL A 1 99 ? -21.342 -23.966 25.611 1.00 85.19 99 VAL A C 1
ATOM 762 O O . VAL A 1 99 ? -22.071 -23.778 24.635 1.00 85.19 99 VAL A O 1
ATOM 765 N N . ASN A 1 100 ? -21.846 -24.141 26.839 1.00 86.38 100 ASN A N 1
ATOM 766 C CA . ASN A 1 100 ? -23.286 -24.139 27.098 1.00 86.38 100 ASN A CA 1
ATOM 767 C C . ASN A 1 100 ? -23.962 -22.805 26.734 1.00 86.38 100 ASN A C 1
ATOM 769 O O . ASN A 1 100 ? -25.099 -22.811 26.272 1.00 86.38 100 ASN A O 1
ATOM 773 N N . SER A 1 101 ? -23.267 -21.671 26.876 1.00 80.12 101 SER A N 1
ATOM 774 C CA . SER A 1 101 ? -23.792 -20.357 26.470 1.00 80.12 101 SER A CA 1
ATOM 775 C C . SER A 1 101 ? -24.048 -20.230 24.961 1.00 80.12 101 SER A C 1
ATOM 777 O O . SER A 1 101 ? -24.825 -19.372 24.547 1.00 80.12 101 SER A O 1
ATOM 779 N N . ILE A 1 102 ? -23.425 -21.095 24.149 1.00 79.75 102 ILE A N 1
ATOM 780 C CA . ILE A 1 102 ? -23.613 -21.162 22.694 1.00 79.75 102 ILE A CA 1
ATOM 781 C C . ILE A 1 102 ? -24.600 -22.281 22.319 1.00 79.75 102 ILE A C 1
ATOM 783 O O . ILE A 1 102 ? -25.490 -22.053 21.505 1.00 79.75 102 ILE A O 1
ATOM 787 N N . LEU A 1 103 ? -24.468 -23.477 22.910 1.00 83.38 103 LEU A N 1
ATOM 788 C CA . LEU A 1 103 ? -25.303 -24.643 22.570 1.00 83.38 103 LEU A CA 1
ATOM 789 C C . LEU A 1 103 ? -26.693 -24.648 23.233 1.00 83.38 103 LEU A C 1
ATOM 791 O O . LEU A 1 103 ? -27.603 -25.298 22.724 1.00 83.38 103 LEU A O 1
ATOM 795 N N . GLY A 1 104 ? -26.878 -23.952 24.359 1.00 83.06 104 GLY A N 1
ATOM 796 C CA . GLY A 1 104 ? -28.168 -23.864 25.053 1.00 83.06 104 GLY A CA 1
ATOM 797 C C . GLY A 1 104 ? -28.685 -25.203 25.597 1.00 83.06 104 GLY A C 1
ATOM 798 O O . GLY A 1 104 ? -29.884 -25.478 25.516 1.00 83.06 104 GLY A O 1
ATOM 799 N N . CYS A 1 105 ? -27.802 -26.052 26.132 1.00 86.06 105 CYS A N 1
ATOM 800 C CA . CYS A 1 105 ? -28.181 -27.347 26.696 1.00 86.06 105 CYS A CA 1
ATOM 801 C C . CYS A 1 105 ? -29.137 -27.175 27.895 1.00 86.06 105 CYS A C 1
ATOM 803 O O . CYS A 1 105 ? -29.042 -26.220 28.671 1.00 86.06 105 CYS A O 1
ATOM 805 N N . GLN A 1 106 ? -30.055 -28.128 28.087 1.00 83.56 106 GLN A N 1
ATOM 806 C CA . GLN A 1 106 ? -30.999 -28.104 29.210 1.00 83.56 106 GLN A CA 1
ATOM 807 C C . GLN A 1 106 ? -30.313 -28.535 30.513 1.00 83.56 106 GLN A C 1
ATOM 809 O O . GLN A 1 106 ? -30.206 -29.724 30.804 1.00 83.56 106 GLN A O 1
ATOM 814 N N . ILE A 1 107 ? -29.864 -27.558 31.303 1.00 82.69 107 ILE A N 1
ATOM 815 C CA . ILE A 1 107 ? -29.189 -27.773 32.589 1.00 82.69 107 ILE A CA 1
ATOM 816 C C . ILE A 1 107 ? -30.116 -27.365 33.738 1.00 82.69 107 ILE A C 1
ATOM 818 O O . ILE A 1 107 ? -30.731 -26.300 33.708 1.00 82.69 107 ILE A O 1
ATOM 822 N N . GLY A 1 108 ? -30.231 -28.221 34.757 1.00 77.88 108 GLY A N 1
ATOM 823 C CA . GLY A 1 108 ? -31.055 -27.953 35.936 1.00 77.88 108 GLY A CA 1
ATOM 824 C C . GLY A 1 108 ? -30.479 -26.834 36.810 1.00 77.88 108 GLY A C 1
ATOM 825 O O . GLY A 1 108 ? -29.273 -26.780 37.039 1.00 77.88 108 GLY A O 1
ATOM 826 N N . THR A 1 109 ? -31.344 -25.977 37.358 1.00 78.69 109 THR A N 1
ATOM 827 C CA . THR A 1 109 ? -30.950 -24.812 38.178 1.00 78.69 109 THR A CA 1
ATOM 828 C C . THR A 1 109 ? -30.080 -25.175 39.385 1.00 78.69 109 THR A C 1
ATOM 830 O O . THR A 1 109 ? -29.135 -24.457 39.692 1.00 78.69 109 THR A O 1
ATOM 833 N N . GLN A 1 110 ? -30.329 -26.330 40.007 1.00 80.56 110 GLN A N 1
ATOM 834 C CA . GLN A 1 110 ? -29.539 -26.852 41.131 1.00 80.56 110 GLN A CA 1
ATOM 835 C C . GLN A 1 110 ? -28.062 -27.103 40.773 1.00 80.56 110 GLN A C 1
ATOM 837 O O . GLN A 1 110 ? -27.196 -26.957 41.629 1.00 80.56 110 GLN A O 1
ATOM 842 N N . ILE A 1 111 ? -27.755 -27.444 39.514 1.00 84.44 111 ILE A N 1
ATOM 843 C CA . ILE A 1 111 ? -26.370 -27.658 39.064 1.00 84.44 111 ILE A CA 1
ATOM 844 C C . ILE A 1 111 ? -25.623 -26.320 39.037 1.00 84.44 111 ILE A C 1
ATOM 846 O O . ILE A 1 111 ? -24.467 -26.259 39.440 1.00 84.44 111 ILE A O 1
ATOM 850 N N . PHE A 1 112 ? -26.281 -25.233 38.625 1.00 85.00 112 PHE A N 1
ATOM 851 C CA . PHE A 1 112 ? -25.675 -23.901 38.631 1.00 85.00 112 PHE A CA 1
ATOM 852 C C . PHE A 1 112 ? -25.390 -23.385 40.049 1.00 85.00 112 PHE A C 1
ATOM 854 O O . PHE A 1 112 ? -24.348 -22.771 40.264 1.00 85.00 112 PHE A O 1
ATOM 861 N N . GLU A 1 113 ? -26.265 -23.666 41.020 1.00 84.88 113 GLU A N 1
ATOM 862 C CA . GLU A 1 113 ? -26.034 -23.332 42.435 1.00 84.88 113 GLU A CA 1
ATOM 863 C C . GLU A 1 113 ? -24.850 -24.122 43.022 1.00 84.88 113 GLU A C 1
ATOM 865 O O . GLU A 1 113 ? -23.980 -23.544 43.676 1.00 84.88 113 GLU A O 1
ATOM 870 N N . ASP A 1 114 ? -24.763 -25.423 42.731 1.00 86.50 114 ASP A N 1
ATOM 871 C CA . ASP A 1 114 ? -23.664 -26.274 43.196 1.00 86.50 114 ASP A CA 1
ATOM 872 C C . ASP A 1 114 ? -22.314 -25.895 42.550 1.00 86.50 114 ASP A C 1
ATOM 874 O O . ASP A 1 114 ? -21.311 -25.745 43.253 1.00 86.50 114 ASP A O 1
ATOM 878 N N . VAL A 1 115 ? -22.293 -25.626 41.237 1.00 89.56 115 VAL A N 1
ATOM 879 C CA . VAL A 1 115 ? -21.115 -25.091 40.525 1.00 89.56 115 VAL A CA 1
ATOM 880 C C . VAL A 1 115 ? -20.695 -23.736 41.099 1.00 89.56 115 VAL A C 1
ATOM 882 O O . VAL A 1 115 ? -19.510 -23.530 41.357 1.00 89.56 115 VAL A O 1
ATOM 885 N N . ALA A 1 116 ? -21.637 -22.824 41.362 1.00 88.12 116 ALA A N 1
ATOM 886 C CA . ALA A 1 116 ? -21.325 -21.539 41.984 1.00 88.12 116 ALA A CA 1
ATOM 887 C C . ALA A 1 116 ? -20.695 -21.716 43.376 1.00 88.12 116 ALA A C 1
ATOM 889 O O . ALA A 1 116 ? -19.736 -21.018 43.700 1.00 88.12 116 ALA A O 1
ATOM 890 N N . SER A 1 117 ? -21.166 -22.683 44.173 1.00 88.56 117 SER A N 1
ATOM 891 C CA . SER A 1 117 ? -20.574 -22.982 45.482 1.00 88.56 117 SER A CA 1
ATOM 892 C C . SER A 1 117 ? -19.123 -23.475 45.374 1.00 88.56 117 SER A C 1
ATOM 894 O O . SER A 1 117 ? -18.259 -22.986 46.103 1.00 88.56 117 SER A O 1
ATOM 896 N N . ARG A 1 118 ? -18.822 -24.358 44.407 1.00 90.00 118 ARG A N 1
ATOM 897 C CA . ARG A 1 118 ? -17.459 -24.845 44.122 1.00 90.00 118 ARG A CA 1
ATOM 898 C C . ARG A 1 118 ? -16.530 -23.714 43.673 1.00 90.00 118 ARG A C 1
ATOM 900 O O . ARG A 1 118 ? -15.416 -23.602 44.178 1.00 90.00 118 ARG A O 1
ATOM 907 N N . LEU A 1 119 ? -16.999 -22.836 42.786 1.00 90.00 119 LEU A N 1
ATOM 908 C CA . LEU A 1 119 ? -16.230 -21.684 42.300 1.00 90.00 119 LEU A CA 1
ATOM 909 C C . LEU A 1 119 ? -15.978 -20.630 43.394 1.00 90.00 119 LEU A C 1
ATOM 911 O O . LEU A 1 119 ? -14.896 -20.052 43.439 1.00 90.00 119 LEU A O 1
ATOM 915 N N . LEU A 1 120 ? -16.932 -20.411 44.308 1.00 88.38 120 LEU A N 1
ATOM 916 C CA . LEU A 1 120 ? -16.764 -19.523 45.471 1.00 88.38 120 LEU A CA 1
ATOM 917 C C . LEU A 1 120 ? -15.774 -20.059 46.520 1.00 88.38 120 LEU A C 1
ATOM 919 O O . LEU A 1 120 ? -15.276 -19.275 47.330 1.00 88.38 120 LEU A O 1
ATOM 923 N N . VAL A 1 121 ? -15.481 -21.363 46.515 1.00 85.94 121 VAL A N 1
ATOM 924 C CA . VAL A 1 121 ? -14.360 -21.946 47.272 1.00 85.94 121 VAL A CA 1
ATOM 925 C C . VAL A 1 121 ? -13.061 -21.783 46.481 1.00 85.94 121 VAL A C 1
ATOM 927 O O . VAL A 1 121 ? -12.120 -21.183 46.994 1.00 85.94 121 VAL A O 1
ATOM 930 N N . GLY A 1 122 ? -13.032 -22.219 45.216 1.00 84.19 122 GLY A N 1
ATOM 931 C CA . GLY A 1 122 ? -11.832 -22.172 44.370 1.00 84.19 122 GLY A CA 1
ATOM 932 C C . GLY A 1 122 ? -11.232 -20.770 44.213 1.00 84.19 122 GLY A C 1
ATOM 933 O O . GLY A 1 122 ? -10.021 -20.611 44.295 1.00 84.19 122 GLY A O 1
ATOM 934 N N . ILE A 1 123 ? -12.061 -19.726 44.104 1.00 88.50 123 ILE A N 1
ATOM 935 C CA . ILE A 1 123 ? -11.596 -18.331 44.004 1.00 88.50 123 ILE A CA 1
ATOM 936 C C . ILE A 1 123 ? -10.845 -17.828 45.254 1.00 88.50 123 ILE A C 1
ATOM 938 O O . ILE A 1 123 ? -10.117 -16.844 45.167 1.00 88.50 123 ILE A O 1
ATOM 942 N N . LYS A 1 124 ? -11.009 -18.479 46.416 1.00 84.81 124 LYS A N 1
ATOM 943 C CA . LYS A 1 124 ? -10.267 -18.147 47.648 1.00 84.81 124 LYS A CA 1
ATOM 944 C C . LYS A 1 124 ? -8.920 -18.859 47.746 1.00 84.81 124 LYS A C 1
ATOM 946 O O . LYS A 1 124 ? -8.071 -18.432 48.522 1.00 84.81 124 LYS A O 1
ATOM 951 N N . GLU A 1 125 ? -8.753 -19.943 46.995 1.00 84.50 125 GLU A N 1
ATOM 952 C CA . GLU A 1 125 ? -7.529 -20.751 46.933 1.00 84.50 125 GLU A CA 1
ATOM 953 C C . GLU A 1 125 ? -6.687 -20.433 45.681 1.00 84.50 125 GLU A C 1
ATOM 955 O O . GLU A 1 125 ? -5.536 -20.858 45.598 1.00 84.50 125 GLU A O 1
ATOM 960 N N . ALA A 1 126 ? -7.245 -19.661 44.740 1.00 86.12 126 ALA A N 1
ATOM 961 C CA . ALA A 1 126 ? -6.615 -19.251 43.489 1.00 86.12 126 ALA A CA 1
ATOM 962 C C . ALA A 1 126 ? -5.299 -18.484 43.706 1.00 86.12 126 ALA A C 1
ATOM 964 O O . ALA A 1 126 ? -5.227 -17.544 44.503 1.00 86.12 126 ALA A O 1
ATOM 965 N N . ASN A 1 127 ? -4.268 -18.867 42.951 1.00 83.38 127 ASN A N 1
ATOM 966 C CA . ASN A 1 127 ? -2.933 -18.258 42.991 1.00 83.38 127 ASN A CA 1
ATOM 967 C C . ASN A 1 127 ? -2.468 -17.709 41.629 1.00 83.38 127 ASN A C 1
ATOM 969 O O . ASN A 1 127 ? -1.457 -17.006 41.558 1.00 83.38 127 ASN A O 1
ATOM 973 N N . SER A 1 128 ? -3.222 -17.993 40.565 1.00 88.75 128 SER A N 1
ATOM 974 C CA . SER A 1 128 ? -2.968 -17.517 39.207 1.00 88.75 128 SER A CA 1
ATOM 975 C C . SER A 1 128 ? -4.086 -16.600 38.709 1.00 88.75 128 SER A C 1
ATOM 977 O O . SER A 1 128 ? -5.266 -16.745 39.043 1.00 88.75 128 SER A O 1
ATOM 979 N N . LEU A 1 129 ? -3.728 -15.664 37.831 1.00 90.38 129 LEU A N 1
ATOM 980 C CA . LEU A 1 129 ? -4.666 -14.759 37.172 1.00 90.38 129 LEU A CA 1
ATOM 981 C C . LEU A 1 129 ? -5.737 -15.520 36.374 1.00 90.38 129 LEU A C 1
ATOM 983 O O . LEU A 1 129 ? -6.879 -15.070 36.298 1.00 90.38 129 LEU A O 1
ATOM 987 N N . MET A 1 130 ? -5.382 -16.675 35.801 1.00 88.25 130 MET A N 1
ATOM 988 C CA . MET A 1 130 ? -6.310 -17.502 35.026 1.00 88.25 130 MET A CA 1
ATOM 989 C C . MET A 1 130 ? -7.350 -18.190 35.917 1.00 88.25 130 MET A C 1
ATOM 991 O O . MET A 1 130 ? -8.524 -18.215 35.557 1.00 88.25 130 MET A O 1
ATOM 995 N N . GLU A 1 131 ? -6.980 -18.668 37.110 1.00 89.75 131 GLU A N 1
ATOM 996 C CA . GLU A 1 131 ? -7.950 -19.206 38.076 1.00 89.75 131 GLU A CA 1
ATOM 997 C C . GLU A 1 131 ? -8.945 -18.138 38.545 1.00 89.75 131 GLU A C 1
ATOM 999 O O . GLU A 1 131 ? -10.148 -18.416 38.617 1.00 89.75 131 GLU A O 1
ATOM 1004 N N . PHE A 1 132 ? -8.481 -16.906 38.796 1.00 91.62 132 PHE A N 1
ATOM 1005 C CA . PHE A 1 132 ? -9.371 -15.773 39.071 1.00 91.62 132 PHE A CA 1
ATOM 1006 C C . PHE A 1 132 ? -10.288 -15.476 37.875 1.00 91.62 132 PHE A C 1
ATOM 1008 O O . PHE A 1 132 ? -11.503 -15.390 38.056 1.00 91.62 132 PHE A O 1
ATOM 1015 N N . TYR A 1 133 ? -9.740 -15.380 36.658 1.00 91.12 133 TYR A N 1
ATOM 1016 C CA . TYR A 1 133 ? -10.492 -15.123 35.422 1.00 91.12 133 TYR A CA 1
ATOM 1017 C C . TYR A 1 133 ? -11.605 -16.155 35.194 1.00 91.12 133 TYR A C 1
ATOM 1019 O O . TYR A 1 133 ? -12.783 -15.800 35.067 1.00 91.12 133 TYR A O 1
ATOM 1027 N N . TYR A 1 134 ? -11.248 -17.443 35.210 1.00 91.38 134 TYR A N 1
ATOM 1028 C CA . TYR A 1 134 ? -12.180 -18.552 35.029 1.00 91.38 134 TYR A CA 1
ATOM 1029 C C . TYR A 1 134 ? -13.259 -18.570 36.115 1.00 91.38 134 TYR A C 1
ATOM 1031 O O . TYR A 1 134 ? -14.438 -18.742 35.798 1.00 91.38 134 TYR A O 1
ATOM 1039 N N . SER A 1 135 ? -12.893 -18.340 37.381 1.00 91.75 135 SER A N 1
ATOM 1040 C CA . SER A 1 135 ? -13.846 -18.358 38.498 1.00 91.75 135 SER A CA 1
ATOM 1041 C C . SER A 1 135 ? -14.821 -17.181 38.453 1.00 91.75 135 SER A C 1
ATOM 1043 O O . SER A 1 135 ? -16.036 -17.381 38.497 1.00 91.75 135 SER A O 1
ATOM 1045 N N . VAL A 1 136 ? -14.311 -15.952 38.315 1.00 91.19 136 VAL A N 1
ATOM 1046 C CA . VAL A 1 136 ? -15.121 -14.723 38.322 1.00 91.19 136 VAL A CA 1
ATOM 1047 C C . VAL A 1 136 ? -16.096 -14.694 37.149 1.00 91.19 136 VAL A C 1
ATOM 1049 O O . VAL A 1 136 ? -17.282 -14.429 37.345 1.00 91.19 136 VAL A O 1
ATOM 1052 N N . LEU A 1 137 ? -15.637 -14.989 35.931 1.00 88.19 137 LEU A N 1
ATOM 1053 C CA . LEU A 1 137 ? -16.504 -14.913 34.753 1.00 88.19 137 LEU A CA 1
ATOM 1054 C C . LEU A 1 137 ? -17.511 -16.064 34.683 1.00 88.19 137 LEU A C 1
ATOM 1056 O O . LEU A 1 137 ? -18.617 -15.868 34.179 1.00 88.19 137 LEU A O 1
ATOM 1060 N N . SER A 1 138 ? -17.183 -17.228 35.249 1.00 89.19 138 SER A N 1
ATOM 1061 C CA . SER A 1 138 ? -18.157 -18.305 35.455 1.00 89.19 138 SER A CA 1
ATOM 1062 C C . SER A 1 138 ? -19.264 -17.884 36.424 1.00 89.19 138 SER A C 1
ATOM 1064 O O . SER A 1 138 ? -20.444 -18.037 36.113 1.00 89.19 138 SER A O 1
ATOM 1066 N N . LEU A 1 139 ? -18.907 -17.281 37.565 1.00 89.81 139 LEU A N 1
ATOM 1067 C CA . LEU A 1 139 ? -19.875 -16.745 38.530 1.00 89.81 139 LEU A CA 1
ATOM 1068 C C . LEU A 1 139 ? -20.732 -15.620 37.924 1.00 89.81 139 LEU A C 1
ATOM 1070 O O . LEU A 1 139 ? -21.944 -15.584 38.145 1.00 89.81 139 LEU A O 1
ATOM 1074 N N . LEU A 1 140 ? -20.139 -14.744 37.108 1.00 85.75 140 LEU A N 1
ATOM 1075 C CA . LEU A 1 140 ? -20.856 -13.688 36.387 1.00 85.75 140 LEU A CA 1
ATOM 1076 C C . LEU A 1 140 ? -21.855 -14.261 35.371 1.00 85.75 140 LEU A C 1
ATOM 1078 O O . LEU A 1 140 ? -22.995 -13.802 35.310 1.00 85.75 140 LEU A O 1
ATOM 1082 N N . TYR A 1 141 ? -21.463 -15.292 34.618 1.00 84.00 141 TYR A N 1
ATOM 1083 C CA . TYR A 1 141 ? -22.359 -15.993 33.699 1.00 84.00 141 TYR A CA 1
ATOM 1084 C C . TYR A 1 141 ? -23.528 -16.662 34.436 1.00 84.00 141 TYR A C 1
ATOM 1086 O O . TYR A 1 141 ? -24.677 -16.530 34.017 1.00 84.00 141 TYR A O 1
ATOM 1094 N N . ILE A 1 142 ? -23.274 -17.321 35.571 1.00 85.44 142 ILE A N 1
ATOM 1095 C CA . ILE A 1 142 ? -24.341 -17.940 36.370 1.00 85.44 142 ILE A CA 1
ATOM 1096 C C . ILE A 1 142 ? -25.292 -16.869 36.945 1.00 85.44 142 ILE A C 1
ATOM 1098 O O . ILE A 1 142 ? -26.509 -17.055 36.923 1.00 85.44 142 ILE A O 1
ATOM 1102 N N . LYS A 1 143 ? -24.777 -15.702 37.364 1.00 83.00 143 LYS A N 1
ATOM 1103 C CA . LYS A 1 143 ? -25.609 -14.556 37.781 1.00 83.00 143 LYS A CA 1
ATOM 1104 C C . LYS A 1 143 ? -26.531 -14.070 36.656 1.00 83.00 143 LYS A C 1
ATOM 1106 O O . LYS A 1 143 ? -27.698 -13.775 36.903 1.00 83.00 143 LYS A O 1
ATOM 1111 N N . GLN A 1 144 ? -26.047 -14.048 35.412 1.00 77.62 144 GLN A N 1
ATOM 1112 C CA . GLN A 1 144 ? -26.852 -13.696 34.233 1.00 77.62 144 GLN A CA 1
ATOM 1113 C C . GLN A 1 144 ? -27.967 -14.715 33.925 1.00 77.62 144 GLN A C 1
ATOM 1115 O O . GLN A 1 144 ? -28.978 -14.334 33.340 1.00 77.62 144 GLN A O 1
ATOM 1120 N N . GLN A 1 145 ? -27.838 -15.974 34.365 1.00 74.94 145 GLN A N 1
ATOM 1121 C CA . GLN A 1 145 ? -28.895 -16.996 34.265 1.00 74.94 145 GLN A CA 1
ATOM 1122 C C . GLN A 1 145 ? -29.976 -16.882 35.364 1.00 74.94 145 GLN A C 1
ATOM 1124 O O . GLN A 1 145 ? -30.895 -17.698 35.416 1.00 74.94 145 GLN A O 1
ATOM 1129 N N . GLY A 1 146 ? -29.904 -15.861 36.230 1.00 69.00 146 GLY A N 1
ATOM 1130 C CA . GLY A 1 146 ? -30.930 -15.546 37.232 1.00 69.00 146 GLY A CA 1
ATOM 1131 C C . GLY A 1 146 ? -30.626 -16.015 38.658 1.00 69.00 146 GLY A C 1
ATOM 1132 O O . GLY A 1 146 ? -31.440 -15.783 39.552 1.00 69.00 146 GLY A O 1
ATOM 1133 N N . SER A 1 147 ? -29.468 -16.633 38.906 1.00 74.94 147 SER A N 1
ATOM 1134 C CA . SER A 1 147 ? -29.021 -16.975 40.262 1.00 74.94 147 SER A CA 1
ATOM 1135 C C . SER A 1 147 ? -28.515 -15.737 41.012 1.00 74.94 147 SER A C 1
ATOM 1137 O O . SER A 1 147 ? -27.708 -14.964 40.498 1.00 74.94 147 SER A O 1
ATOM 1139 N N . SER A 1 148 ? -28.936 -15.564 42.267 1.00 70.75 148 SER A N 1
ATOM 1140 C CA . SER A 1 148 ? -28.501 -14.447 43.118 1.00 70.75 148 SER A CA 1
ATOM 1141 C C . SER A 1 148 ? -27.090 -14.673 43.678 1.00 70.75 148 SER A C 1
ATOM 1143 O O . SER A 1 148 ? -26.930 -15.032 44.844 1.00 70.75 148 SER A O 1
ATOM 1145 N N . ILE A 1 149 ? -26.062 -14.472 42.848 1.00 80.25 149 ILE A N 1
ATOM 1146 C CA . ILE A 1 149 ? -24.652 -14.590 43.249 1.00 80.25 149 ILE A CA 1
ATOM 1147 C C . ILE A 1 149 ? -24.099 -13.244 43.722 1.00 80.25 149 ILE A C 1
ATOM 1149 O O . ILE A 1 149 ? -24.206 -12.222 43.033 1.00 80.25 149 ILE A O 1
ATOM 1153 N N . VAL A 1 150 ? -23.458 -13.296 44.889 1.00 78.81 150 VAL A N 1
ATOM 1154 C CA . VAL A 1 150 ? -22.839 -12.175 45.594 1.00 78.81 150 VAL A CA 1
ATOM 1155 C C . VAL A 1 150 ? -21.455 -12.601 46.097 1.00 78.81 150 VAL A C 1
ATOM 1157 O O . VAL A 1 150 ? -21.322 -13.636 46.750 1.00 78.81 150 VAL A O 1
ATOM 1160 N N . LEU A 1 151 ? -20.425 -11.805 45.803 1.00 82.44 151 LEU A N 1
ATOM 1161 C CA . LEU A 1 151 ? -19.067 -11.978 46.322 1.00 82.44 151 LEU A CA 1
ATOM 1162 C C . LEU A 1 151 ? -18.925 -11.199 47.641 1.00 82.44 151 LEU A C 1
ATOM 1164 O O . LEU A 1 151 ? -18.782 -9.979 47.636 1.00 82.44 151 LEU A O 1
ATOM 1168 N N . LEU A 1 152 ? -18.946 -11.908 48.773 1.00 75.69 152 LEU A N 1
ATOM 1169 C CA . LEU A 1 152 ? -18.791 -11.295 50.102 1.00 75.69 152 LEU A CA 1
ATOM 1170 C C . LEU A 1 152 ? -17.363 -10.777 50.359 1.00 75.69 152 LEU A C 1
ATOM 1172 O O . LEU A 1 152 ? -17.193 -9.751 51.007 1.00 75.69 152 LEU A O 1
ATOM 1176 N N . ASP A 1 153 ? -16.348 -11.450 49.808 1.00 79.75 153 ASP A N 1
ATOM 1177 C CA . ASP A 1 153 ? -14.926 -11.105 49.970 1.00 79.75 153 ASP A CA 1
ATOM 1178 C C . ASP A 1 153 ? -14.362 -10.341 48.748 1.00 79.75 153 ASP A C 1
ATOM 1180 O O . ASP A 1 153 ? -13.181 -10.467 48.415 1.00 79.75 153 ASP A O 1
ATOM 1184 N N . ALA A 1 154 ? -15.209 -9.569 48.049 1.00 85.31 154 ALA A N 1
ATOM 1185 C CA . ALA A 1 154 ? -14.853 -8.862 46.810 1.00 85.31 154 ALA A CA 1
ATOM 1186 C C . ALA A 1 154 ? -13.578 -8.013 46.941 1.00 85.31 154 ALA A C 1
ATOM 1188 O O . ALA A 1 154 ? -12.722 -8.055 46.061 1.00 85.31 154 ALA A O 1
ATOM 1189 N N . ASP A 1 155 ? -13.416 -7.305 48.061 1.00 85.12 155 ASP A N 1
ATOM 1190 C CA . ASP A 1 155 ? -12.238 -6.482 48.343 1.00 85.12 155 ASP A CA 1
ATOM 1191 C C . ASP A 1 155 ? -10.929 -7.278 48.398 1.00 85.12 155 ASP A C 1
ATOM 1193 O O . ASP A 1 155 ? -9.927 -6.837 47.836 1.00 85.12 155 ASP A O 1
ATOM 1197 N N . VAL A 1 156 ? -10.936 -8.451 49.038 1.00 87.06 156 VAL A N 1
ATOM 1198 C CA . VAL A 1 156 ? -9.744 -9.305 49.191 1.00 87.06 156 VAL A CA 1
ATOM 1199 C C . VAL A 1 156 ? -9.362 -9.925 47.851 1.00 87.06 156 VAL A C 1
ATOM 1201 O O . VAL A 1 156 ? -8.184 -9.997 47.505 1.00 87.06 156 VAL A O 1
ATOM 1204 N N . ILE A 1 157 ? -10.357 -10.341 47.068 1.00 89.06 157 ILE A N 1
ATOM 1205 C CA . ILE A 1 157 ? -10.150 -10.941 45.746 1.00 89.06 157 ILE A CA 1
ATOM 1206 C C . ILE A 1 157 ? -9.659 -9.879 44.750 1.00 89.06 157 ILE A C 1
ATOM 1208 O O . ILE A 1 157 ? -8.738 -10.143 43.980 1.00 89.06 157 ILE A O 1
ATOM 1212 N N . PHE A 1 158 ? -10.188 -8.653 44.819 1.00 90.81 158 PHE A N 1
ATOM 1213 C CA . PHE A 1 158 ? -9.699 -7.512 44.042 1.00 90.81 158 PHE A CA 1
ATOM 1214 C C . PHE A 1 158 ? -8.232 -7.193 44.360 1.00 90.81 158 PHE A C 1
ATOM 1216 O O . PHE A 1 158 ? -7.426 -7.059 43.441 1.00 90.81 158 PHE A O 1
ATOM 1223 N N . ASP A 1 159 ? -7.864 -7.127 45.645 1.00 89.31 159 ASP A N 1
ATOM 1224 C CA . ASP A 1 159 ? -6.486 -6.853 46.075 1.00 89.31 159 ASP A CA 1
ATOM 1225 C C . ASP A 1 159 ? -5.531 -7.997 45.681 1.00 89.31 159 ASP A C 1
ATOM 1227 O O . ASP A 1 159 ? -4.382 -7.748 45.310 1.00 89.31 159 ASP A O 1
ATOM 1231 N N . SER A 1 160 ? -6.026 -9.241 45.679 1.00 90.12 160 SER A N 1
ATOM 1232 C CA . SER A 1 160 ? -5.279 -10.426 45.231 1.00 90.12 160 SER A CA 1
ATOM 1233 C C . SER A 1 160 ? -4.987 -10.375 43.729 1.00 90.12 160 SER A C 1
ATOM 1235 O O . SER A 1 160 ? -3.825 -10.454 43.341 1.00 90.12 160 SER A O 1
ATOM 1237 N N . ILE A 1 161 ? -5.994 -10.125 42.878 1.00 90.50 161 ILE A N 1
ATOM 1238 C CA . ILE A 1 161 ? -5.802 -9.919 41.426 1.00 90.50 161 ILE A CA 1
ATOM 1239 C C . ILE A 1 161 ? -4.867 -8.726 41.173 1.00 90.50 161 ILE A C 1
ATOM 1241 O O . ILE A 1 161 ? -3.978 -8.781 40.321 1.00 90.50 161 ILE A O 1
ATOM 1245 N N . LYS A 1 162 ? -5.020 -7.646 41.949 1.00 89.00 162 LYS A N 1
ATOM 1246 C CA . LYS A 1 162 ? -4.181 -6.449 41.852 1.00 89.00 162 LYS A CA 1
ATOM 1247 C C . LYS A 1 162 ? -2.708 -6.729 42.157 1.00 89.00 162 LYS A C 1
ATOM 1249 O O . LYS A 1 162 ? -1.857 -6.049 41.588 1.00 89.00 162 LYS A O 1
ATOM 1254 N N . ALA A 1 163 ? -2.380 -7.722 42.986 1.00 88.94 163 ALA A N 1
ATOM 1255 C CA . ALA A 1 163 ? -0.995 -8.079 43.308 1.00 88.94 163 ALA A CA 1
ATOM 1256 C C . ALA A 1 163 ? -0.180 -8.570 42.090 1.00 88.94 163 ALA A C 1
ATOM 1258 O O . ALA A 1 163 ? 1.050 -8.498 42.109 1.00 88.94 163 ALA A O 1
ATOM 1259 N N . HIS A 1 164 ? -0.843 -9.003 41.010 1.00 87.50 164 HIS A N 1
ATOM 1260 C CA . HIS A 1 164 ? -0.195 -9.443 39.768 1.00 87.50 164 HIS A CA 1
ATOM 1261 C C . HIS A 1 164 ? 0.291 -8.283 38.872 1.00 87.50 164 HIS A C 1
ATOM 1263 O O . HIS A 1 164 ? 1.030 -8.522 37.914 1.00 87.50 164 HIS A O 1
ATOM 1269 N N . VAL A 1 165 ? -0.100 -7.034 39.152 1.00 89.19 165 VAL A N 1
ATOM 1270 C CA . VAL A 1 165 ? 0.274 -5.849 38.355 1.00 89.19 165 VAL A CA 1
ATOM 1271 C C . VAL A 1 165 ? 1.742 -5.451 38.548 1.00 89.19 165 VAL A C 1
ATOM 1273 O O . VAL A 1 165 ? 2.341 -5.699 39.595 1.00 89.19 165 VAL A O 1
ATOM 1276 N N . GLN A 1 166 ? 2.331 -4.778 37.563 1.00 86.75 166 GLN A N 1
ATOM 1277 C CA . GLN A 1 166 ? 3.650 -4.145 37.641 1.00 86.75 166 GLN A CA 1
ATOM 1278 C C . GLN A 1 166 ? 3.579 -2.619 37.522 1.00 86.75 166 GLN A C 1
ATOM 1280 O O . GLN A 1 166 ? 2.537 -2.028 37.240 1.00 86.75 166 GLN A O 1
ATOM 1285 N N . SER A 1 167 ? 4.707 -1.952 37.779 1.00 84.50 167 SER A N 1
ATOM 1286 C CA . SER A 1 167 ? 4.807 -0.487 37.794 1.00 84.50 167 SER A CA 1
ATOM 1287 C C . SER A 1 167 ? 4.517 0.183 36.446 1.00 84.50 167 SER A C 1
ATOM 1289 O O . SER A 1 167 ? 4.289 1.388 36.428 1.00 84.50 167 SER A O 1
ATOM 1291 N N . ASP A 1 168 ? 4.505 -0.579 35.351 1.00 81.50 168 ASP A N 1
ATOM 1292 C CA . ASP A 1 168 ? 4.183 -0.170 33.979 1.00 81.50 168 ASP A CA 1
ATOM 1293 C C . ASP A 1 168 ? 2.746 -0.543 33.548 1.00 81.50 168 ASP A C 1
ATOM 1295 O O . ASP A 1 168 ? 2.416 -0.486 32.368 1.00 81.50 168 ASP A O 1
ATOM 1299 N N . GLY A 1 169 ? 1.886 -0.956 34.488 1.00 85.69 169 GLY A N 1
ATOM 1300 C CA . GLY A 1 169 ? 0.484 -1.306 34.229 1.00 85.69 169 GLY A CA 1
ATOM 1301 C C . GLY A 1 169 ? 0.255 -2.695 33.617 1.00 85.69 169 GLY A C 1
ATOM 1302 O O . GLY A 1 169 ? -0.895 -3.117 33.485 1.00 85.69 169 GLY A O 1
ATOM 1303 N N . ARG A 1 170 ? 1.316 -3.440 33.274 1.00 89.12 170 ARG A N 1
ATOM 1304 C CA . ARG A 1 170 ? 1.214 -4.822 32.772 1.00 89.12 170 ARG A CA 1
ATOM 1305 C C . ARG A 1 170 ? 1.000 -5.813 33.921 1.00 89.12 170 ARG A C 1
ATOM 1307 O O . ARG A 1 170 ? 1.391 -5.542 35.054 1.00 89.12 170 ARG A O 1
ATOM 1314 N N . TYR A 1 171 ? 0.390 -6.964 33.639 1.00 90.19 171 TYR A N 1
ATOM 1315 C CA . TYR A 1 171 ? 0.058 -7.984 34.648 1.00 90.19 171 TYR A CA 1
ATOM 1316 C C . TYR A 1 171 ? 0.835 -9.285 34.413 1.00 90.19 171 TYR A C 1
ATOM 1318 O O . TYR A 1 171 ? 1.209 -9.607 33.286 1.00 90.19 171 TYR A O 1
ATOM 1326 N N . ARG A 1 172 ? 1.083 -10.043 35.481 1.00 87.62 172 ARG A N 1
ATOM 1327 C CA . ARG A 1 172 ? 1.615 -11.412 35.429 1.00 87.62 172 ARG A CA 1
ATOM 1328 C C . ARG A 1 172 ? 0.487 -12.439 35.439 1.00 87.62 172 ARG A C 1
ATOM 1330 O O . ARG A 1 172 ? -0.504 -12.242 36.137 1.00 87.62 172 ARG A O 1
ATOM 1337 N N . TYR A 1 173 ? 0.682 -13.566 34.757 1.00 83.88 173 TYR A N 1
ATOM 1338 C CA . TYR A 1 173 ? -0.203 -14.722 34.920 1.00 83.88 173 TYR A CA 1
ATOM 1339 C C . TYR A 1 173 ? -0.062 -15.330 36.323 1.00 83.88 173 TYR A C 1
ATOM 1341 O O . TYR A 1 173 ? -1.060 -15.461 37.022 1.00 83.88 173 TYR A O 1
ATOM 1349 N N . ASP A 1 174 ? 1.168 -15.551 36.791 1.00 81.69 174 ASP A N 1
ATOM 1350 C CA . ASP A 1 174 ? 1.454 -16.180 38.089 1.00 81.69 174 ASP A CA 1
ATOM 1351 C C . ASP A 1 174 ? 2.273 -15.267 39.013 1.00 81.69 174 ASP A C 1
ATOM 1353 O O . ASP A 1 174 ? 2.997 -14.374 38.554 1.00 81.69 174 ASP A O 1
ATOM 1357 N N . SER A 1 175 ? 2.200 -15.505 40.326 1.00 68.88 175 SER A N 1
ATOM 1358 C CA . SER A 1 175 ? 3.042 -14.816 41.319 1.00 68.88 175 SER A CA 1
ATOM 1359 C C . SER A 1 175 ? 4.533 -15.133 41.152 1.00 68.88 175 SER A C 1
ATOM 1361 O O . SER A 1 175 ? 5.393 -14.274 41.373 1.00 68.88 175 SER A O 1
ATOM 1363 N N . ASP A 1 176 ? 4.840 -16.361 40.736 1.00 61.38 176 ASP A N 1
ATOM 1364 C CA . ASP A 1 176 ? 6.166 -16.958 40.857 1.00 61.38 176 ASP A CA 1
ATOM 1365 C C . ASP A 1 176 ? 6.972 -16.798 39.558 1.00 61.38 176 ASP A C 1
ATOM 1367 O O . ASP A 1 176 ? 7.006 -17.666 38.690 1.00 61.38 176 ASP A O 1
ATOM 1371 N N . ASN A 1 177 ? 7.673 -15.664 39.446 1.00 54.28 177 ASN A N 1
ATOM 1372 C CA . ASN A 1 177 ? 8.641 -15.347 38.381 1.00 54.28 177 ASN A CA 1
ATOM 1373 C C . ASN A 1 177 ? 8.106 -15.278 36.933 1.00 54.28 177 ASN A C 1
ATOM 1375 O O . ASN A 1 177 ? 8.909 -15.242 35.999 1.00 54.28 177 ASN A O 1
ATOM 1379 N N . ALA A 1 178 ? 6.795 -15.159 36.713 1.00 61.84 178 ALA A N 1
ATOM 1380 C CA . ALA A 1 178 ? 6.268 -14.827 35.389 1.00 61.84 178 ALA A CA 1
ATOM 1381 C C . ALA A 1 178 ? 6.704 -13.410 34.940 1.00 61.84 178 ALA A C 1
ATOM 1383 O O . ALA A 1 178 ? 6.665 -12.443 35.713 1.00 61.84 178 ALA A O 1
ATOM 1384 N N . GLU A 1 179 ? 7.101 -13.257 33.672 1.00 73.56 179 GLU A N 1
ATOM 1385 C CA . GLU A 1 179 ? 7.296 -11.930 33.075 1.00 73.56 179 GLU A CA 1
ATOM 1386 C C . GLU A 1 179 ? 5.941 -11.215 32.881 1.00 73.56 179 GLU A C 1
ATOM 1388 O O . GLU A 1 179 ? 4.932 -11.864 32.595 1.00 73.56 179 GLU A O 1
ATOM 1393 N N . PRO A 1 180 ? 5.879 -9.879 33.042 1.00 83.94 180 PRO A N 1
ATOM 1394 C CA . PRO A 1 180 ? 4.637 -9.133 32.874 1.00 83.94 180 PRO A CA 1
ATOM 1395 C C . PRO A 1 180 ? 4.239 -9.033 31.395 1.00 83.94 180 PRO A C 1
ATOM 1397 O O . PRO A 1 180 ? 5.016 -8.560 30.560 1.00 83.94 180 PRO A O 1
ATOM 1400 N N . SER A 1 181 ? 3.001 -9.426 31.103 1.00 86.12 181 SER A N 1
ATOM 1401 C CA . SER A 1 181 ? 2.389 -9.464 29.775 1.00 86.12 181 SER A CA 1
ATOM 1402 C C . SER A 1 181 ? 1.400 -8.313 29.593 1.00 86.12 181 SER A C 1
ATOM 1404 O O . SER A 1 181 ? 0.633 -7.953 30.494 1.00 86.12 181 SER A O 1
ATOM 1406 N N . THR A 1 182 ? 1.402 -7.738 28.393 1.00 88.38 182 THR A N 1
ATOM 1407 C CA . THR A 1 182 ? 0.410 -6.741 27.977 1.00 88.38 182 THR A CA 1
ATOM 1408 C C . THR A 1 182 ? -0.958 -7.401 27.749 1.00 88.38 182 THR A C 1
ATOM 1410 O O . THR A 1 182 ? -1.987 -6.845 28.123 1.00 88.38 182 THR A O 1
ATOM 1413 N N . HIS A 1 183 ? -0.988 -8.624 27.208 1.00 84.00 183 HIS A N 1
ATOM 1414 C CA . HIS A 1 183 ? -2.217 -9.399 27.004 1.00 84.00 183 HIS A CA 1
ATOM 1415 C C . HIS A 1 183 ? -2.891 -9.797 28.330 1.00 84.00 183 HIS A C 1
ATOM 1417 O O . HIS A 1 183 ? -4.117 -9.716 28.439 1.00 84.00 183 HIS A O 1
ATOM 1423 N N . ALA A 1 184 ? -2.100 -10.157 29.348 1.00 88.50 184 ALA A N 1
ATOM 1424 C CA . ALA A 1 184 ? -2.586 -10.455 30.697 1.00 88.50 184 ALA A CA 1
ATOM 1425 C C . ALA A 1 184 ? -3.271 -9.249 31.362 1.00 88.50 184 ALA A C 1
ATOM 1427 O O . ALA A 1 184 ? -4.198 -9.427 32.147 1.00 88.50 184 ALA A O 1
ATOM 1428 N N . ALA A 1 185 ? -2.870 -8.016 31.029 1.00 90.31 185 ALA A N 1
ATOM 1429 C CA . ALA A 1 185 ? -3.509 -6.820 31.574 1.00 90.31 185 ALA A CA 1
ATOM 1430 C C . ALA A 1 185 ? -4.976 -6.686 31.128 1.00 90.31 185 ALA A C 1
ATOM 1432 O O . ALA A 1 185 ? -5.825 -6.308 31.931 1.00 90.31 185 ALA A O 1
ATOM 1433 N N . GLY A 1 186 ? -5.305 -7.066 29.887 1.00 86.12 186 GLY A N 1
ATOM 1434 C CA . GLY A 1 186 ? -6.696 -7.121 29.420 1.00 86.12 186 GLY A CA 1
ATOM 1435 C C . GLY A 1 186 ? -7.542 -8.129 30.203 1.00 86.12 186 GLY A C 1
ATOM 1436 O O . GLY A 1 186 ? -8.610 -7.783 30.705 1.00 86.12 186 GLY A O 1
ATOM 1437 N N . ILE A 1 187 ? -7.008 -9.339 30.397 1.00 87.00 187 ILE A N 1
ATOM 1438 C CA . ILE A 1 187 ? -7.617 -10.418 31.197 1.00 87.00 187 ILE A CA 1
ATOM 1439 C C . ILE A 1 187 ? -7.852 -9.957 32.645 1.00 87.00 187 ILE A C 1
ATOM 1441 O O . ILE A 1 187 ? -8.943 -10.133 33.191 1.00 87.00 187 ILE A O 1
ATOM 1445 N N . ALA A 1 188 ? -6.863 -9.306 33.264 1.00 92.38 188 ALA A N 1
ATOM 1446 C CA . ALA A 1 188 ? -6.983 -8.778 34.620 1.00 92.38 188 ALA A CA 1
ATOM 1447 C C . ALA A 1 188 ? -8.057 -7.690 34.737 1.00 92.38 188 ALA A C 1
ATOM 1449 O O . ALA A 1 188 ? -8.855 -7.723 35.671 1.00 92.38 188 ALA A O 1
ATOM 1450 N N . LEU A 1 189 ? -8.135 -6.762 33.779 1.00 91.69 189 LEU A N 1
ATOM 1451 C CA . LEU A 1 189 ? -9.155 -5.710 33.772 1.00 91.69 189 LEU A CA 1
ATOM 1452 C C . LEU A 1 189 ? -10.575 -6.270 33.563 1.00 91.69 189 LEU A C 1
ATOM 1454 O O . LEU A 1 189 ? -11.491 -5.834 34.260 1.00 91.69 189 LEU A O 1
ATOM 1458 N N . GLU A 1 190 ? -10.758 -7.277 32.696 1.00 90.00 190 GLU A N 1
ATOM 1459 C CA . GLU A 1 190 ? -12.037 -8.006 32.561 1.00 90.00 190 GLU A CA 1
ATOM 1460 C C . GLU A 1 190 ? -12.406 -8.727 33.877 1.00 90.00 190 GLU A C 1
ATOM 1462 O O . GLU A 1 190 ? -13.556 -8.686 34.316 1.00 90.00 190 GLU A O 1
ATOM 1467 N N . THR A 1 191 ? -11.422 -9.318 34.564 1.00 92.38 191 THR A N 1
ATOM 1468 C CA . THR A 1 191 ? -11.629 -9.999 35.856 1.00 92.38 191 THR A CA 1
ATOM 1469 C C . THR A 1 191 ? -12.025 -9.016 36.961 1.00 92.38 191 THR A C 1
ATOM 1471 O O . THR A 1 191 ? -13.005 -9.242 37.667 1.00 92.38 191 THR A O 1
ATOM 1474 N N . LEU A 1 192 ? -11.309 -7.894 37.100 1.00 91.88 192 LEU A N 1
ATOM 1475 C CA . LEU A 1 192 ? -11.609 -6.845 38.084 1.00 91.88 192 LEU A CA 1
ATOM 1476 C C . LEU A 1 192 ? -12.994 -6.227 37.839 1.00 91.88 192 LEU A C 1
ATOM 1478 O O . LEU A 1 192 ? -13.722 -5.950 38.793 1.00 91.88 192 LEU A O 1
ATOM 1482 N N . ALA A 1 193 ? -13.392 -6.074 36.571 1.00 87.75 193 ALA A N 1
ATOM 1483 C CA . ALA A 1 193 ? -14.750 -5.694 36.195 1.00 87.75 193 ALA A CA 1
ATOM 1484 C C . ALA A 1 193 ? -15.776 -6.733 36.692 1.00 87.75 193 ALA A C 1
ATOM 1486 O O . ALA A 1 193 ? -16.746 -6.386 37.365 1.00 87.75 193 ALA A O 1
ATOM 1487 N N . GLY A 1 194 ? -15.533 -8.023 36.444 1.00 86.25 194 GLY A N 1
ATOM 1488 C CA . GLY A 1 194 ? -16.379 -9.101 36.955 1.00 86.25 194 GLY A CA 1
ATOM 1489 C C . GLY A 1 194 ? -16.526 -9.090 38.484 1.00 86.25 194 GLY A C 1
ATOM 1490 O O . GLY A 1 194 ? -17.644 -9.219 38.978 1.00 86.25 194 GLY A O 1
ATOM 1491 N N . VAL A 1 195 ? -15.445 -8.846 39.236 1.00 89.69 195 VAL A N 1
ATOM 1492 C CA . VAL A 1 195 ? -15.489 -8.709 40.707 1.00 89.69 195 VAL A CA 1
ATOM 1493 C C . VAL A 1 195 ? -16.371 -7.530 41.132 1.00 89.69 195 VAL A C 1
ATOM 1495 O O . VAL A 1 195 ? -17.264 -7.716 41.958 1.00 89.69 195 VAL A O 1
ATOM 1498 N N . LEU A 1 196 ? -16.200 -6.353 40.518 1.00 86.19 196 LEU A N 1
ATOM 1499 C CA . LEU A 1 196 ? -17.039 -5.172 40.773 1.00 86.19 196 LEU A CA 1
ATOM 1500 C C . LEU A 1 196 ? -18.530 -5.426 40.468 1.00 86.19 196 LEU A C 1
ATOM 1502 O O . LEU A 1 196 ? -19.396 -4.894 41.155 1.00 86.19 196 LEU A O 1
ATOM 1506 N N . SER A 1 197 ? -18.848 -6.261 39.471 1.00 84.50 197 SER A N 1
ATOM 1507 C CA . SER A 1 197 ? -20.231 -6.654 39.136 1.00 84.50 197 SER A CA 1
ATOM 1508 C C . SER A 1 197 ? -20.842 -7.678 40.111 1.00 84.50 197 SER A C 1
ATOM 1510 O O . SER A 1 197 ? -22.069 -7.829 40.198 1.00 84.50 197 SER A O 1
ATOM 1512 N N . LEU A 1 198 ? -19.999 -8.418 40.835 1.00 85.75 198 LEU A N 1
ATOM 1513 C CA . LEU A 1 198 ? -20.403 -9.462 41.779 1.00 85.75 198 LEU A CA 1
ATOM 1514 C C . LEU A 1 198 ? -20.433 -8.993 43.243 1.00 85.75 198 LEU A C 1
ATOM 1516 O O . LEU A 1 198 ? -21.048 -9.681 44.053 1.00 85.75 198 LEU A O 1
ATOM 1520 N N . ALA A 1 199 ? -19.825 -7.854 43.581 1.00 83.75 199 ALA A N 1
ATOM 1521 C CA . ALA A 1 199 ? -19.818 -7.291 44.933 1.00 83.75 199 ALA A CA 1
ATOM 1522 C C . ALA A 1 199 ? -21.230 -6.932 45.457 1.00 83.75 199 ALA A C 1
ATOM 1524 O O . ALA A 1 199 ? -22.091 -6.490 44.696 1.00 83.75 199 ALA A O 1
ATOM 1525 N N . ASP A 1 200 ? -21.451 -7.109 46.767 1.00 65.19 200 ASP A N 1
ATOM 1526 C CA . ASP A 1 200 ? -22.693 -6.707 47.468 1.00 65.19 200 ASP A CA 1
ATOM 1527 C C . ASP A 1 200 ? -22.685 -5.224 47.871 1.00 65.19 200 ASP A C 1
ATOM 1529 O O . ASP A 1 200 ? -23.709 -4.542 47.907 1.00 65.19 200 ASP A O 1
ATOM 1533 N N . SER A 1 201 ? -21.497 -4.733 48.224 1.00 61.06 201 SER A N 1
ATOM 1534 C CA . SER A 1 201 ? -21.253 -3.410 48.782 1.00 61.06 201 SER A CA 1
ATOM 1535 C C . SER A 1 201 ? -20.654 -2.465 47.743 1.00 61.06 201 SER A C 1
ATOM 1537 O O . SER A 1 201 ? -20.005 -2.872 46.778 1.00 61.06 201 SER A O 1
ATOM 1539 N N . HIS A 1 202 ? -20.836 -1.163 47.967 1.00 60.34 202 HIS A N 1
ATOM 1540 C CA . HIS A 1 202 ? -20.114 -0.141 47.219 1.00 60.34 202 HIS A CA 1
ATOM 1541 C C . HIS A 1 202 ? -18.622 -0.236 47.570 1.00 60.34 202 HIS A C 1
ATOM 1543 O O . HIS A 1 202 ? -18.212 0.219 48.638 1.00 60.34 202 HIS A O 1
ATOM 1549 N N . MET A 1 203 ? -17.826 -0.840 46.685 1.00 68.12 203 MET A N 1
ATOM 1550 C CA . MET A 1 203 ? -16.375 -0.953 46.859 1.00 68.12 203 MET A CA 1
ATOM 1551 C C . MET A 1 203 ? -15.720 0.424 47.031 1.00 68.12 203 MET A C 1
ATOM 1553 O O . MET A 1 203 ? -16.240 1.441 46.558 1.00 68.12 203 MET A O 1
ATOM 1557 N N . ASP A 1 204 ? -14.570 0.454 47.706 1.00 68.56 204 ASP A N 1
ATOM 1558 C CA . ASP A 1 204 ? -13.818 1.688 47.923 1.00 68.56 204 ASP A CA 1
ATOM 1559 C C . ASP A 1 204 ? -13.411 2.320 46.580 1.00 68.56 204 ASP A C 1
ATOM 1561 O O . ASP A 1 204 ? -12.691 1.728 45.768 1.00 68.56 204 ASP A O 1
ATOM 1565 N N . GLN A 1 205 ? -13.864 3.556 46.355 1.00 69.81 205 GLN A N 1
ATOM 1566 C CA . GLN A 1 205 ? -13.574 4.309 45.139 1.00 69.81 205 GLN A CA 1
ATOM 1567 C C . GLN A 1 205 ? -12.064 4.562 44.974 1.00 69.81 205 GLN A C 1
ATOM 1569 O O . GLN A 1 205 ? -11.592 4.653 43.839 1.00 69.81 205 GLN A O 1
ATOM 1574 N N . SER A 1 206 ? -11.284 4.573 46.065 1.00 74.31 206 SER A N 1
ATOM 1575 C CA . SER A 1 206 ? -9.822 4.685 46.016 1.00 74.31 206 SER A CA 1
ATOM 1576 C C . SER A 1 206 ? -9.180 3.541 45.215 1.00 74.31 206 SER A C 1
ATOM 1578 O O . SER A 1 206 ? -8.301 3.785 44.385 1.00 74.31 206 SER A O 1
ATOM 1580 N N . LYS A 1 207 ? -9.682 2.305 45.356 1.00 79.44 207 LYS A N 1
ATOM 1581 C CA . LYS A 1 207 ? -9.196 1.125 44.619 1.00 79.44 207 LYS A CA 1
ATOM 1582 C C . LYS A 1 207 ? -9.450 1.239 43.115 1.00 79.44 207 LYS A C 1
ATOM 1584 O O . LYS A 1 207 ? -8.602 0.849 42.310 1.00 79.44 207 LYS A O 1
ATOM 1589 N N . ILE A 1 208 ? -10.585 1.829 42.733 1.00 79.69 208 ILE A N 1
ATOM 1590 C CA . ILE A 1 208 ? -10.937 2.096 41.331 1.00 79.69 208 ILE A CA 1
ATOM 1591 C C . ILE A 1 208 ? -9.991 3.151 40.735 1.00 79.69 208 ILE A C 1
ATOM 1593 O O . ILE A 1 208 ? -9.509 2.974 39.614 1.00 79.69 208 ILE A O 1
ATOM 1597 N N . GLU A 1 209 ? -9.661 4.213 41.480 1.00 77.94 209 GLU A N 1
ATOM 1598 C CA . GLU A 1 209 ? -8.679 5.216 41.038 1.00 77.94 209 GLU A CA 1
ATOM 1599 C C . GLU A 1 209 ? -7.255 4.642 40.923 1.00 77.94 209 GLU A C 1
ATOM 1601 O O . GLU A 1 209 ? -6.525 5.003 39.997 1.00 77.94 209 GLU A O 1
ATOM 1606 N N . VAL A 1 210 ? -6.848 3.691 41.774 1.00 84.69 210 VAL A N 1
ATOM 1607 C CA . VAL A 1 210 ? -5.562 2.987 41.596 1.00 84.69 210 VAL A CA 1
ATOM 1608 C C . VAL A 1 210 ? -5.535 2.221 40.267 1.00 84.69 210 VAL A C 1
ATOM 1610 O O . VAL A 1 210 ? -4.580 2.373 39.508 1.00 84.69 210 VAL A O 1
ATOM 1613 N N . VAL A 1 211 ? -6.582 1.453 39.937 1.00 86.56 211 VAL A N 1
ATOM 1614 C CA . VAL A 1 211 ? -6.635 0.704 38.665 1.00 86.56 211 VAL A CA 1
ATOM 1615 C C . VAL A 1 211 ? -6.674 1.640 37.454 1.00 86.56 211 VAL A C 1
ATOM 1617 O O . VAL A 1 211 ? -5.977 1.383 36.475 1.00 86.56 211 VAL A O 1
ATOM 1620 N N . LYS A 1 212 ? -7.389 2.771 37.519 1.00 82.25 212 LYS A N 1
ATOM 1621 C CA . LYS A 1 212 ? -7.334 3.804 36.466 1.00 82.25 212 LYS A CA 1
ATOM 1622 C C . LYS A 1 212 ? -5.917 4.324 36.227 1.00 82.25 212 LYS A C 1
ATOM 1624 O O . LYS A 1 212 ? -5.509 4.453 35.077 1.00 82.25 212 LYS A O 1
ATOM 1629 N N . ASN A 1 213 ? -5.155 4.586 37.290 1.00 82.88 213 ASN A N 1
ATOM 1630 C CA . ASN A 1 213 ? -3.761 5.017 37.164 1.00 82.88 213 ASN A CA 1
ATOM 1631 C C . ASN A 1 213 ? -2.875 3.944 36.509 1.00 82.88 213 ASN A C 1
ATOM 1633 O O . ASN A 1 213 ? -1.943 4.287 35.787 1.00 82.88 213 ASN A O 1
ATOM 1637 N N . ASP A 1 214 ? -3.157 2.657 36.716 1.00 84.94 214 ASP A N 1
ATOM 1638 C CA . ASP A 1 214 ? -2.437 1.583 36.023 1.00 84.94 214 ASP A CA 1
ATOM 1639 C C . ASP A 1 214 ? -2.869 1.432 34.560 1.00 84.94 214 ASP A C 1
ATOM 1641 O O . ASP A 1 214 ? -2.019 1.155 33.720 1.00 84.94 214 ASP A O 1
ATOM 1645 N N . ILE A 1 215 ? -4.141 1.691 34.226 1.00 84.69 215 ILE A N 1
ATOM 1646 C CA . ILE A 1 215 ? -4.601 1.786 32.830 1.00 84.69 215 ILE A CA 1
ATOM 1647 C C . ILE A 1 215 ? -3.862 2.923 32.109 1.00 84.69 215 ILE A C 1
ATOM 1649 O O . ILE A 1 215 ? -3.392 2.717 30.996 1.00 84.69 215 ILE A O 1
ATOM 1653 N N . VAL A 1 216 ? -3.691 4.095 32.734 1.00 83.62 216 VAL A N 1
ATOM 1654 C CA . VAL A 1 216 ? -2.919 5.202 32.132 1.00 83.62 216 VAL A CA 1
ATOM 1655 C C . VAL A 1 216 ? -1.478 4.768 31.828 1.00 83.62 216 VAL A C 1
ATOM 1657 O O . VAL A 1 216 ? -1.038 4.906 30.690 1.00 83.62 216 VAL A O 1
ATOM 1660 N N . LYS A 1 217 ? -0.781 4.147 32.789 1.00 85.31 217 LYS A N 1
ATOM 1661 C CA . LYS A 1 217 ? 0.587 3.626 32.580 1.00 85.31 217 LYS A CA 1
ATOM 1662 C C . LYS A 1 217 ? 0.654 2.519 31.528 1.00 85.31 217 LYS A C 1
ATOM 1664 O O . LYS A 1 217 ? 1.617 2.449 30.772 1.00 85.31 217 LYS A O 1
ATOM 1669 N N . LEU A 1 218 ? -0.366 1.662 31.457 1.00 86.50 218 LEU A N 1
ATOM 1670 C CA . LEU A 1 218 ? -0.469 0.648 30.412 1.00 86.50 218 LEU A CA 1
ATOM 1671 C C . LEU A 1 218 ? -0.550 1.321 29.035 1.00 86.50 218 LEU A C 1
ATOM 1673 O O . LEU A 1 218 ? 0.126 0.881 28.110 1.00 86.50 218 LEU A O 1
ATOM 1677 N N . PHE A 1 219 ? -1.313 2.409 28.895 1.00 85.44 219 PHE A N 1
ATOM 1678 C CA . PHE A 1 219 ? -1.431 3.161 27.642 1.00 85.44 219 PHE A CA 1
ATOM 1679 C C . PHE A 1 219 ? -0.135 3.886 27.237 1.00 85.44 219 PHE A C 1
ATOM 1681 O O . PHE A 1 219 ? 0.097 4.030 26.038 1.00 85.44 219 PHE A O 1
ATOM 1688 N N . ASP A 1 220 ? 0.764 4.219 28.171 1.00 82.25 220 ASP A N 1
ATOM 1689 C CA . ASP A 1 220 ? 2.125 4.690 27.840 1.00 82.25 220 ASP A CA 1
ATOM 1690 C C . ASP A 1 220 ? 2.956 3.630 27.076 1.00 82.25 220 ASP A C 1
ATOM 1692 O O . ASP A 1 220 ? 3.969 3.959 26.457 1.00 82.25 220 ASP A O 1
ATOM 1696 N N . SER A 1 221 ? 2.540 2.353 27.085 1.00 79.19 221 SER A N 1
ATOM 1697 C CA . SER A 1 221 ? 3.175 1.266 26.317 1.00 79.19 221 SER A CA 1
ATOM 1698 C C . SER A 1 221 ? 2.641 1.086 24.886 1.00 79.19 221 SER A C 1
ATOM 1700 O O . SER A 1 221 ? 3.134 0.216 24.158 1.00 79.19 221 SER A O 1
ATOM 1702 N N . ILE A 1 222 ? 1.660 1.896 24.460 1.00 81.56 222 ILE A N 1
ATOM 1703 C CA . ILE A 1 222 ? 1.139 1.882 23.086 1.00 81.56 222 ILE A CA 1
ATOM 1704 C C . ILE A 1 222 ? 2.254 2.180 22.079 1.00 81.56 222 ILE A C 1
ATOM 1706 O O . ILE A 1 222 ? 3.056 3.099 22.242 1.00 81.56 222 ILE A O 1
ATOM 1710 N N . LYS A 1 223 ? 2.250 1.429 20.977 1.00 76.62 223 LYS A N 1
ATOM 1711 C CA . LYS A 1 223 ? 3.061 1.693 19.787 1.00 76.62 223 LYS A CA 1
ATOM 1712 C C . LYS A 1 223 ? 2.170 2.153 18.640 1.00 76.62 223 LYS A C 1
ATOM 1714 O O . LYS A 1 223 ? 1.002 1.782 18.567 1.00 76.62 223 LYS A O 1
ATOM 1719 N N . SER A 1 224 ? 2.733 2.925 17.719 1.00 69.06 224 SER A N 1
ATOM 1720 C CA . SER A 1 224 ? 2.098 3.276 16.449 1.00 69.06 224 SER A CA 1
ATOM 1721 C C . SER A 1 224 ? 2.724 2.490 15.298 1.00 69.06 224 SER A C 1
ATOM 1723 O O . SER A 1 224 ? 3.935 2.262 15.266 1.00 69.06 224 SER A O 1
ATOM 1725 N N . TYR A 1 225 ? 1.898 2.073 14.344 1.00 52.53 225 TYR A N 1
ATOM 1726 C CA . TYR A 1 225 ? 2.346 1.747 12.993 1.00 52.53 225 TYR A CA 1
ATOM 1727 C C . TYR A 1 225 ? 2.497 3.036 12.163 1.00 52.53 225 TYR A C 1
ATOM 1729 O O . TYR A 1 225 ? 1.984 4.094 12.532 1.00 52.53 225 TYR A O 1
ATOM 1737 N N . ASP A 1 226 ? 3.189 2.940 11.024 1.00 41.34 226 ASP A N 1
ATOM 1738 C CA . ASP A 1 226 ? 3.434 4.059 10.096 1.00 41.34 226 ASP A CA 1
ATOM 1739 C C . ASP A 1 226 ? 2.149 4.690 9.516 1.00 41.34 226 ASP A C 1
ATOM 1741 O O . ASP A 1 226 ? 2.189 5.806 9.005 1.00 41.34 226 ASP A O 1
ATOM 1745 N N . ASP A 1 227 ? 1.014 3.990 9.585 1.00 43.25 227 ASP A N 1
ATOM 1746 C CA . ASP A 1 227 ? -0.315 4.459 9.168 1.00 43.25 227 ASP A CA 1
ATOM 1747 C C . ASP A 1 227 ? -1.073 5.219 10.280 1.00 43.25 227 ASP A C 1
ATOM 1749 O O . ASP A 1 227 ? -2.222 5.618 10.092 1.00 43.25 227 ASP A O 1
ATOM 1753 N N . GLY A 1 228 ? -0.447 5.407 11.448 1.00 45.56 228 GLY A N 1
ATOM 1754 C CA . GLY A 1 228 ? -1.061 6.001 12.636 1.00 45.56 228 GLY A CA 1
ATOM 1755 C C . GLY A 1 228 ? -1.904 5.029 13.470 1.00 45.56 228 GLY A C 1
ATOM 1756 O O . GLY A 1 228 ? -2.437 5.435 14.504 1.00 45.56 228 GLY A O 1
ATOM 1757 N N . THR A 1 229 ? -2.016 3.753 13.081 1.00 52.91 229 THR A N 1
ATOM 1758 C CA . THR A 1 229 ? -2.736 2.740 13.862 1.00 52.91 229 THR A CA 1
ATOM 1759 C C . THR A 1 229 ? -2.003 2.477 15.175 1.00 52.91 229 THR A C 1
ATOM 1761 O O . THR A 1 229 ? -0.863 2.009 15.188 1.00 52.91 229 THR A O 1
ATOM 1764 N N . LEU A 1 230 ? -2.676 2.755 16.292 1.00 63.09 230 LEU A N 1
ATOM 1765 C CA . LEU A 1 230 ? -2.184 2.465 17.636 1.00 63.09 230 LEU A CA 1
ATOM 1766 C C . LEU A 1 230 ? -2.431 0.996 17.997 1.00 63.09 230 LEU A C 1
ATOM 1768 O O . LEU A 1 230 ? -3.520 0.469 17.765 1.00 63.09 230 LEU A O 1
ATOM 1772 N N . TYR A 1 231 ? -1.431 0.343 18.584 1.00 76.69 231 TYR A N 1
ATOM 1773 C CA . TYR A 1 231 ? -1.495 -1.053 19.002 1.00 76.69 231 TYR A CA 1
ATOM 1774 C C . TYR A 1 231 ? -0.704 -1.312 20.286 1.00 76.69 231 TYR A C 1
ATOM 1776 O O . TYR A 1 231 ? 0.273 -0.634 20.606 1.00 76.69 231 TYR A O 1
ATOM 1784 N N . PHE A 1 232 ? -1.116 -2.353 21.002 1.00 78.00 232 PHE A N 1
ATOM 1785 C CA . PHE A 1 232 ? -0.368 -2.943 22.101 1.00 78.00 232 PHE A CA 1
ATOM 1786 C C . PHE A 1 232 ? 0.485 -4.096 21.574 1.00 78.00 232 PHE A C 1
ATOM 1788 O O . PHE A 1 232 ? -0.030 -5.046 20.981 1.00 78.00 232 PHE A O 1
ATOM 1795 N N . ASP A 1 233 ? 1.793 -4.011 21.792 1.00 76.75 233 ASP A N 1
ATOM 1796 C CA . ASP A 1 233 ? 2.735 -5.073 21.443 1.00 76.75 233 ASP A CA 1
ATOM 1797 C C . ASP A 1 233 ? 2.970 -6.005 22.637 1.00 76.75 233 ASP A C 1
ATOM 1799 O O . ASP A 1 233 ? 2.886 -5.588 23.797 1.00 76.75 233 ASP A O 1
ATOM 1803 N N . GLU A 1 234 ? 3.302 -7.262 22.351 1.00 76.19 234 GLU A N 1
ATOM 1804 C CA . GLU A 1 234 ? 3.716 -8.220 23.373 1.00 76.19 234 GLU A CA 1
ATOM 1805 C C . GLU A 1 234 ? 5.214 -8.496 23.240 1.00 76.19 234 GLU A C 1
ATOM 1807 O O . GLU A 1 234 ? 5.736 -8.742 22.148 1.00 76.19 234 GLU A O 1
ATOM 1812 N N . LYS A 1 235 ? 5.935 -8.432 24.361 1.00 62.91 235 LYS A N 1
ATOM 1813 C CA . LYS A 1 235 ? 7.385 -8.643 24.345 1.00 62.91 235 LYS A CA 1
ATOM 1814 C C . LYS A 1 235 ? 7.652 -10.127 24.072 1.00 62.91 235 LYS A C 1
ATOM 1816 O O . LYS A 1 235 ? 7.122 -10.984 24.768 1.00 62.91 235 LYS A O 1
ATOM 1821 N N . ARG A 1 236 ? 8.474 -10.448 23.065 1.00 53.41 236 ARG A N 1
ATOM 1822 C CA . ARG A 1 236 ? 8.857 -11.844 22.780 1.00 53.41 236 ARG A CA 1
ATOM 1823 C C . ARG A 1 236 ? 9.616 -12.444 23.964 1.00 53.41 236 ARG A C 1
ATOM 1825 O O . ARG A 1 236 ? 10.701 -11.964 24.288 1.00 53.41 236 ARG A O 1
ATOM 1832 N N . ILE A 1 237 ? 9.068 -13.514 24.536 1.00 45.47 237 ILE A N 1
ATOM 1833 C CA . ILE A 1 237 ? 9.636 -14.279 25.649 1.00 45.47 237 ILE A CA 1
ATOM 1834 C C . ILE A 1 237 ? 9.659 -15.758 25.238 1.00 45.47 237 ILE A C 1
ATOM 1836 O O . ILE A 1 237 ? 8.609 -16.383 25.116 1.00 45.47 237 ILE A O 1
ATOM 1840 N N . GLY A 1 238 ? 10.854 -16.316 25.027 1.00 46.22 238 GLY A N 1
ATOM 1841 C CA . GLY A 1 238 ? 11.047 -17.746 24.751 1.00 46.22 238 GLY A CA 1
ATOM 1842 C C . GLY A 1 238 ? 10.439 -18.275 23.441 1.00 46.22 238 GLY A C 1
ATOM 1843 O O . GLY A 1 238 ? 9.975 -17.518 22.588 1.00 46.22 238 GLY A O 1
ATOM 1844 N N . ASP A 1 239 ? 10.482 -19.601 23.288 1.00 37.81 239 ASP A N 1
ATOM 1845 C CA . ASP A 1 239 ? 10.098 -20.318 22.059 1.00 37.81 239 ASP A CA 1
ATOM 1846 C C . ASP A 1 239 ? 8.602 -20.694 21.974 1.00 37.81 239 ASP A C 1
ATOM 1848 O O . ASP A 1 239 ? 8.176 -21.222 20.948 1.00 37.81 239 ASP A O 1
ATOM 1852 N N . THR A 1 240 ? 7.796 -20.477 23.024 1.00 42.47 240 THR A N 1
ATOM 1853 C CA . THR A 1 240 ? 6.515 -21.198 23.174 1.00 42.47 240 THR A CA 1
ATOM 1854 C C . THR A 1 240 ? 5.222 -20.421 22.927 1.00 42.47 240 THR A C 1
ATOM 1856 O O . THR A 1 240 ? 4.257 -21.072 22.543 1.00 42.47 240 THR A O 1
ATOM 1859 N N . GLU A 1 241 ? 5.141 -19.088 23.069 1.00 51.72 241 GLU A N 1
ATOM 1860 C CA . GLU A 1 241 ? 3.890 -18.381 22.711 1.00 51.72 241 GLU A CA 1
ATOM 1861 C C . GLU A 1 241 ? 4.058 -16.891 22.335 1.00 51.72 241 GLU A C 1
ATOM 1863 O O . GLU A 1 241 ? 3.936 -15.980 23.152 1.00 51.72 241 GLU A O 1
ATOM 1868 N N . TYR A 1 242 ? 4.294 -16.610 21.047 1.00 51.78 242 TYR A N 1
ATOM 1869 C CA . TYR A 1 242 ? 4.196 -15.245 20.513 1.00 51.78 242 TYR A CA 1
ATOM 1870 C C . TYR A 1 242 ? 2.737 -14.907 20.170 1.00 51.78 242 TYR A C 1
ATOM 1872 O O . TYR A 1 242 ? 2.236 -15.304 19.115 1.00 51.78 242 TYR A O 1
ATOM 1880 N N . ARG A 1 243 ? 2.057 -14.140 21.032 1.00 61.75 243 ARG A N 1
ATOM 1881 C CA . ARG A 1 243 ? 0.719 -13.600 20.733 1.00 61.75 243 ARG A CA 1
ATOM 1882 C C . ARG A 1 243 ? 0.825 -12.388 19.803 1.00 61.75 243 ARG A C 1
ATOM 1884 O O . ARG A 1 243 ? 1.625 -11.482 20.021 1.00 61.75 243 ARG A O 1
ATOM 1891 N N . ALA A 1 244 ? 0.016 -12.380 18.743 1.00 66.31 244 ALA A N 1
ATOM 1892 C CA . ALA A 1 244 ? 0.045 -11.322 17.735 1.00 66.31 244 ALA A CA 1
ATOM 1893 C C . ALA A 1 244 ? -0.433 -9.969 18.313 1.00 66.31 244 ALA A C 1
ATOM 1895 O O . ALA A 1 244 ? -1.406 -9.961 19.074 1.00 66.31 244 ALA A O 1
ATOM 1896 N N . PRO A 1 245 ? 0.139 -8.821 17.890 1.00 71.19 245 PRO A N 1
ATOM 1897 C CA . PRO A 1 245 ? -0.207 -7.503 18.438 1.00 71.19 245 PRO A CA 1
ATOM 1898 C C . PRO A 1 245 ? -1.702 -7.161 18.373 1.00 71.19 245 PRO A C 1
ATOM 1900 O O . PRO A 1 245 ? -2.239 -6.517 19.271 1.00 71.19 245 PRO A O 1
ATOM 1903 N N . LEU A 1 246 ? -2.416 -7.653 17.354 1.00 68.69 246 LEU A N 1
ATOM 1904 C CA . LEU A 1 246 ? -3.868 -7.490 17.240 1.00 68.69 246 LEU A CA 1
ATOM 1905 C C . LEU A 1 246 ? -4.637 -8.211 18.364 1.00 68.69 246 LEU A C 1
ATOM 1907 O O . LEU A 1 246 ? -5.585 -7.650 18.904 1.00 68.69 246 LEU A O 1
ATOM 1911 N N . ALA A 1 247 ? -4.224 -9.425 18.744 1.00 66.38 247 ALA A N 1
ATOM 1912 C CA . ALA A 1 247 ? -4.857 -10.193 19.820 1.00 66.38 247 ALA A CA 1
ATOM 1913 C C . ALA A 1 247 ? -4.548 -9.593 21.202 1.00 66.38 247 ALA A C 1
ATOM 1915 O O . ALA A 1 247 ? -5.417 -9.538 22.071 1.00 66.38 247 ALA A O 1
ATOM 1916 N N . THR A 1 248 ? -3.327 -9.087 21.391 1.00 75.88 248 THR A N 1
ATOM 1917 C CA . THR A 1 248 ? -2.925 -8.301 22.569 1.00 75.88 248 THR A CA 1
ATOM 1918 C C . THR A 1 248 ? -3.754 -7.022 22.686 1.00 75.88 248 THR A C 1
ATOM 1920 O O . THR A 1 248 ? -4.373 -6.786 23.721 1.00 75.88 248 THR A O 1
ATOM 1923 N N . THR A 1 249 ? -3.865 -6.254 21.599 1.00 75.12 249 THR A N 1
ATOM 1924 C CA . THR A 1 249 ? -4.677 -5.028 21.536 1.00 75.12 249 THR A CA 1
ATOM 1925 C C . THR A 1 249 ? -6.153 -5.308 21.817 1.00 75.12 249 THR A C 1
ATOM 1927 O O . THR A 1 249 ? -6.761 -4.610 22.624 1.00 75.12 249 THR A O 1
ATOM 1930 N N . ALA A 1 250 ? -6.726 -6.353 21.212 1.00 69.06 250 ALA A N 1
ATOM 1931 C CA . ALA A 1 250 ? -8.119 -6.733 21.428 1.00 69.06 250 ALA A CA 1
ATOM 1932 C C . ALA A 1 250 ? -8.406 -7.126 22.888 1.00 69.06 250 ALA A C 1
ATOM 1934 O O . ALA A 1 250 ? -9.426 -6.704 23.426 1.00 69.06 250 ALA A O 1
ATOM 1935 N N . SER A 1 251 ? -7.502 -7.871 23.542 1.00 79.38 251 SER A N 1
ATOM 1936 C CA . SER A 1 251 ? -7.617 -8.216 24.969 1.00 79.38 251 SER A CA 1
ATOM 1937 C C . SER A 1 251 ? -7.633 -6.965 25.853 1.00 79.38 251 SER A C 1
ATOM 1939 O O . SER A 1 251 ? -8.553 -6.783 26.652 1.00 79.38 251 SER A O 1
ATOM 1941 N N . VAL A 1 252 ? -6.668 -6.053 25.667 1.00 79.75 252 VAL A N 1
ATOM 1942 C CA . VAL A 1 252 ? -6.595 -4.804 26.447 1.00 79.75 252 VAL A CA 1
ATOM 1943 C C . VAL A 1 252 ? -7.841 -3.944 26.235 1.00 79.75 252 VAL A C 1
ATOM 1945 O O . VAL A 1 252 ? -8.443 -3.499 27.209 1.00 79.75 252 VAL A O 1
ATOM 1948 N N . VAL A 1 253 ? -8.282 -3.755 24.987 1.00 75.50 253 VAL A N 1
ATOM 1949 C CA . VAL A 1 253 ? -9.499 -2.985 24.681 1.00 75.50 253 VAL A CA 1
ATOM 1950 C C . VAL A 1 253 ? -10.739 -3.627 25.309 1.00 75.50 253 VAL A C 1
ATOM 1952 O O . VAL A 1 253 ? -11.560 -2.903 25.874 1.00 75.50 253 VAL A O 1
ATOM 1955 N N . HIS A 1 254 ? -10.872 -4.958 25.273 1.00 70.12 254 HIS A N 1
ATOM 1956 C CA . HIS A 1 254 ? -11.989 -5.664 25.907 1.00 70.12 254 HIS A CA 1
ATOM 1957 C C . HIS A 1 254 ? -12.000 -5.435 27.423 1.00 70.12 254 HIS A C 1
ATOM 1959 O O . HIS A 1 254 ? -13.011 -4.986 27.960 1.00 70.12 254 HIS A O 1
ATOM 1965 N N . GLY A 1 255 ? -10.870 -5.669 28.099 1.00 73.12 255 GLY A N 1
ATOM 1966 C CA . GLY A 1 255 ? -10.745 -5.486 29.546 1.00 73.12 255 GLY A CA 1
ATOM 1967 C C . GLY A 1 255 ? -11.013 -4.048 29.991 1.00 73.12 255 GLY A C 1
ATOM 1968 O O . GLY A 1 255 ? -11.788 -3.821 30.919 1.00 73.12 255 GLY A O 1
ATOM 1969 N N . VAL A 1 256 ? -10.448 -3.062 29.285 1.00 77.81 256 VAL A N 1
ATOM 1970 C CA . VAL A 1 256 ? -10.693 -1.633 29.548 1.00 77.81 256 VAL A CA 1
ATOM 1971 C C . VAL A 1 256 ? -12.162 -1.273 29.323 1.00 77.81 256 VAL A C 1
ATOM 1973 O O . VAL A 1 256 ? -12.731 -0.555 30.139 1.00 77.81 256 VAL A O 1
ATOM 1976 N N . THR A 1 257 ? -12.800 -1.788 28.268 1.00 70.06 257 THR A N 1
ATOM 1977 C CA . THR A 1 257 ? -14.223 -1.528 27.983 1.00 70.06 257 THR A CA 1
ATOM 1978 C C . THR A 1 257 ? -15.129 -2.158 29.041 1.00 70.06 257 THR A C 1
ATOM 1980 O O . THR A 1 257 ? -16.044 -1.495 29.523 1.00 70.06 257 THR A O 1
ATOM 1983 N N . ALA A 1 258 ? -14.855 -3.397 29.460 1.00 69.56 258 ALA A N 1
ATOM 1984 C CA . ALA A 1 258 ? -15.596 -4.079 30.520 1.00 69.56 258 ALA A CA 1
ATOM 1985 C C . ALA A 1 258 ? -15.471 -3.343 31.866 1.00 69.56 258 ALA A C 1
ATOM 1987 O O . ALA A 1 258 ? -16.475 -3.093 32.536 1.00 69.56 258 ALA A O 1
ATOM 1988 N N . PHE A 1 259 ? -14.254 -2.927 32.233 1.00 80.06 259 PHE A N 1
ATOM 1989 C CA . PHE A 1 259 ? -14.000 -2.149 33.446 1.00 80.06 259 PHE A CA 1
ATOM 1990 C C . PHE A 1 259 ? -14.669 -0.767 33.383 1.00 80.06 259 PHE A C 1
ATOM 1992 O O . PHE A 1 259 ? -15.348 -0.350 34.324 1.00 80.06 259 PHE A O 1
ATOM 1999 N N . ALA A 1 260 ? -14.558 -0.076 32.245 1.00 70.94 260 ALA A N 1
ATOM 2000 C CA . ALA A 1 260 ? -15.207 1.209 32.024 1.00 70.94 260 ALA A CA 1
ATOM 2001 C C . ALA A 1 260 ? -16.735 1.103 32.107 1.00 70.94 260 ALA A C 1
ATOM 2003 O O . ALA A 1 260 ? -17.344 1.942 32.764 1.00 70.94 260 ALA A O 1
ATOM 2004 N N . ALA A 1 261 ? -17.367 0.085 31.516 1.00 64.44 261 ALA A N 1
ATOM 2005 C CA . ALA A 1 261 ? -18.826 -0.072 31.510 1.00 64.44 261 ALA A CA 1
ATOM 2006 C C . ALA A 1 261 ? -19.442 -0.120 32.923 1.00 64.44 261 ALA A C 1
ATOM 2008 O O . ALA A 1 261 ? -20.552 0.365 33.130 1.00 64.44 261 ALA A O 1
ATOM 2009 N N . ILE A 1 262 ? -18.705 -0.645 33.906 1.00 67.69 262 ILE A N 1
ATOM 2010 C CA . ILE A 1 262 ? -19.143 -0.717 35.308 1.00 67.69 262 ILE A CA 1
ATOM 2011 C C . ILE A 1 262 ? -18.864 0.596 36.055 1.00 67.69 262 ILE A C 1
ATOM 2013 O O . ILE A 1 262 ? -19.668 1.032 36.876 1.00 67.69 262 ILE A O 1
ATOM 2017 N N . VAL A 1 263 ? -17.753 1.268 35.743 1.00 62.91 263 VAL A N 1
ATOM 2018 C CA . VAL A 1 263 ? -17.327 2.515 36.408 1.00 62.91 263 VAL A CA 1
ATOM 2019 C C . VAL A 1 263 ? -18.011 3.773 35.832 1.00 62.91 263 VAL A C 1
ATOM 2021 O O . VAL A 1 263 ? -18.111 4.789 36.520 1.00 62.91 263 VAL A O 1
ATOM 2024 N N . SER A 1 264 ? -18.496 3.735 34.585 1.00 54.28 264 SER A N 1
ATOM 2025 C CA . SER A 1 264 ? -18.901 4.920 33.798 1.00 54.28 264 SER A CA 1
ATOM 2026 C C . SER A 1 264 ? -20.411 5.170 33.666 1.00 54.28 264 SER A C 1
ATOM 2028 O O . SER A 1 264 ? -20.832 5.974 32.837 1.00 54.28 264 SER A O 1
ATOM 2030 N N . GLY A 1 265 ? -21.244 4.610 34.553 1.00 54.41 265 GLY A N 1
ATOM 2031 C CA . GLY A 1 265 ? -22.665 5.000 34.654 1.00 54.41 265 GLY A CA 1
ATOM 2032 C C . GLY A 1 265 ? -22.897 6.495 34.968 1.00 54.41 265 GLY A C 1
ATOM 2033 O O . GLY A 1 265 ? -24.017 7.000 34.832 1.00 54.41 265 GLY A O 1
ATOM 2034 N N . LYS A 1 266 ? -21.833 7.208 35.364 1.00 60.34 266 LYS A N 1
ATOM 2035 C CA . LYS A 1 266 ? -21.817 8.627 35.725 1.00 60.34 266 LYS A CA 1
ATOM 2036 C C . LYS A 1 266 ? -20.812 9.390 34.866 1.00 60.34 266 LYS A C 1
ATOM 2038 O O . LYS A 1 266 ? -19.616 9.099 34.903 1.00 60.34 266 LYS A O 1
ATOM 2043 N N . LEU A 1 267 ? -21.279 10.426 34.173 1.00 63.66 267 LEU A N 1
ATOM 2044 C CA . LEU A 1 267 ? -20.409 11.483 33.666 1.00 63.66 267 LEU A CA 1
ATOM 2045 C C . LEU A 1 267 ? -19.759 12.169 34.872 1.00 63.66 267 LEU A C 1
ATOM 2047 O O . LEU A 1 267 ? -20.486 12.626 35.750 1.00 63.66 267 LEU A O 1
ATOM 2051 N N . LYS A 1 268 ? -18.427 12.252 34.918 1.00 69.12 268 LYS A N 1
ATOM 2052 C CA . LYS A 1 268 ? -17.672 12.994 35.941 1.00 69.12 268 LYS A CA 1
ATOM 2053 C C . LYS A 1 268 ? -16.984 14.200 35.291 1.00 69.12 268 LYS A C 1
ATOM 2055 O O . LYS A 1 268 ? -16.381 14.062 34.230 1.00 69.12 268 LYS A O 1
ATOM 2060 N N . ALA A 1 269 ? -17.082 15.361 35.928 1.00 70.06 269 ALA A N 1
ATOM 2061 C CA . ALA A 1 269 ? -16.441 16.612 35.550 1.00 70.06 269 ALA A CA 1
ATOM 2062 C C . ALA A 1 269 ? -15.628 17.132 36.745 1.00 70.06 269 ALA A C 1
ATOM 2064 O O . ALA A 1 269 ? -16.182 17.472 37.791 1.00 70.06 269 ALA A O 1
ATOM 2065 N N . ASP A 1 270 ? -14.311 17.165 36.577 1.00 74.00 270 ASP A N 1
ATOM 2066 C CA . ASP A 1 270 ? -13.376 17.790 37.510 1.00 74.00 270 ASP A CA 1
ATOM 2067 C C . ASP A 1 270 ? -13.171 19.262 37.110 1.00 74.00 270 ASP A C 1
ATOM 2069 O O . ASP A 1 270 ? -13.131 19.590 35.919 1.00 74.00 270 ASP A O 1
ATOM 2073 N N . VAL A 1 271 ? -13.078 20.155 38.096 1.00 70.31 271 VAL A N 1
ATOM 2074 C CA . VAL A 1 271 ? -12.913 21.597 37.886 1.00 70.31 271 VAL A CA 1
ATOM 2075 C C . VAL A 1 271 ? -11.734 22.093 38.712 1.00 70.31 271 VAL A C 1
ATOM 2077 O O . VAL A 1 271 ? -11.819 22.304 39.920 1.00 70.31 271 VAL A O 1
ATOM 2080 N N . MET A 1 272 ? -10.629 22.342 38.016 1.00 73.12 272 MET A N 1
ATOM 2081 C CA . MET A 1 272 ? -9.393 22.877 38.578 1.00 73.12 272 MET A CA 1
ATOM 2082 C C . MET A 1 272 ? -9.100 24.281 38.043 1.00 73.12 272 MET A C 1
ATOM 2084 O O . MET A 1 272 ? -9.514 24.664 36.947 1.00 73.12 272 MET A O 1
ATOM 2088 N N . THR A 1 273 ? -8.343 25.059 38.811 1.00 67.19 273 THR A N 1
ATOM 2089 C CA . THR A 1 273 ? -7.760 26.315 38.322 1.00 67.19 273 THR A CA 1
ATOM 2090 C C . THR A 1 273 ? -6.654 26.039 37.293 1.00 67.19 273 THR A C 1
ATOM 2092 O O . THR A 1 273 ? -6.060 24.963 37.274 1.00 67.19 273 THR A O 1
ATOM 2095 N N . VAL A 1 274 ? -6.299 27.040 36.478 1.00 59.88 274 VAL A N 1
ATOM 2096 C CA . VAL A 1 274 ? -5.228 26.945 35.454 1.00 59.88 274 VAL A CA 1
ATOM 2097 C C . VAL A 1 274 ? -3.862 26.532 36.039 1.00 59.88 274 VAL A C 1
ATOM 2099 O O . VAL A 1 274 ? -3.016 26.003 35.326 1.00 59.88 274 VAL A O 1
ATOM 2102 N N . PHE A 1 275 ? -3.653 26.731 37.344 1.00 56.09 275 PHE A N 1
ATOM 2103 C CA . PHE A 1 275 ? -2.439 26.344 38.071 1.00 56.09 275 PHE A CA 1
ATOM 2104 C C . PHE A 1 275 ? -2.556 24.985 38.793 1.00 56.09 275 PHE A C 1
ATOM 2106 O O . PHE A 1 275 ? -1.757 24.698 39.681 1.00 56.09 275 PHE A O 1
ATOM 2113 N N . GLY A 1 276 ? -3.563 24.164 38.468 1.00 52.12 276 GLY A N 1
ATOM 2114 C CA . GLY A 1 276 ? -3.782 22.841 39.071 1.00 52.12 276 GLY A CA 1
ATOM 2115 C C . GLY A 1 276 ? -4.220 22.871 40.541 1.00 52.12 276 GLY A C 1
ATOM 2116 O O . GLY A 1 276 ? -4.188 21.848 41.214 1.00 52.12 276 GLY A O 1
ATOM 2117 N N . SER A 1 277 ? -4.605 24.039 41.063 1.00 67.69 277 SER A N 1
ATOM 2118 C CA . SER A 1 277 ? -5.161 24.182 42.418 1.00 67.69 277 SER A CA 1
ATOM 2119 C C . SER A 1 277 ? -6.677 23.961 42.402 1.00 67.69 277 SER A C 1
ATOM 2121 O O . SER A 1 277 ? -7.320 24.285 41.398 1.00 67.69 277 SER A O 1
ATOM 2123 N N . ALA A 1 278 ? -7.244 23.473 43.510 1.00 65.81 278 ALA A N 1
ATOM 2124 C CA . ALA A 1 278 ? -8.688 23.277 43.671 1.00 65.81 278 ALA A CA 1
ATOM 2125 C C . ALA A 1 278 ? -9.485 24.563 43.378 1.00 65.81 278 ALA A C 1
ATOM 2127 O O . ALA A 1 278 ? -9.056 25.666 43.730 1.00 65.81 278 ALA A O 1
ATOM 2128 N N . ALA A 1 279 ? -10.634 24.421 42.716 1.00 68.81 279 ALA A N 1
ATOM 2129 C CA . ALA A 1 279 ? -11.501 25.545 42.388 1.00 68.81 279 ALA A CA 1
ATOM 2130 C C . ALA A 1 279 ? -12.297 26.054 43.613 1.00 68.81 279 ALA A C 1
ATOM 2132 O O . ALA A 1 279 ? -12.557 25.292 44.548 1.00 68.81 279 ALA A O 1
ATOM 2133 N N . PRO A 1 280 ? -12.700 27.341 43.632 1.00 76.38 280 PRO A N 1
ATOM 2134 C CA . PRO A 1 280 ? -13.633 27.858 44.635 1.00 76.38 280 PRO A CA 1
ATOM 2135 C C . PRO A 1 280 ? -15.030 27.216 44.495 1.00 76.38 280 PRO A C 1
ATOM 2137 O O . PRO A 1 280 ? -15.349 26.696 43.427 1.00 76.38 280 PRO A O 1
ATOM 2140 N N . PRO A 1 281 ? -15.903 27.302 45.521 1.00 79.62 281 PRO A N 1
ATOM 2141 C CA . PRO A 1 281 ? -17.260 26.753 45.461 1.00 79.62 281 PRO A CA 1
ATOM 2142 C C . PRO A 1 281 ? -18.059 27.253 44.246 1.00 79.62 281 PRO A C 1
ATOM 2144 O O . PRO A 1 281 ? -18.240 28.462 44.052 1.00 79.62 281 PRO A O 1
ATOM 2147 N N . LEU A 1 282 ? -18.526 26.307 43.432 1.00 83.25 282 LEU A N 1
ATOM 2148 C CA . LEU A 1 282 ? -19.174 26.541 42.143 1.00 83.25 282 LEU A CA 1
ATOM 2149 C C . LEU A 1 282 ? -20.188 25.438 41.816 1.00 83.25 282 LEU A C 1
ATOM 2151 O O . LEU A 1 282 ? -20.106 24.331 42.346 1.00 83.25 282 LEU A O 1
ATOM 2155 N N . THR A 1 283 ? -21.098 25.734 40.889 1.00 82.50 283 THR A N 1
ATOM 2156 C CA . THR A 1 283 ? -21.938 24.745 40.202 1.00 82.50 283 THR A CA 1
ATOM 2157 C C . THR A 1 283 ? -21.447 24.546 38.770 1.00 82.50 283 THR A C 1
ATOM 2159 O O . THR A 1 283 ? -20.956 25.481 38.125 1.00 82.50 283 THR A O 1
ATOM 2162 N N . VAL A 1 284 ? -21.611 23.325 38.258 1.00 81.38 284 VAL A N 1
ATOM 2163 C CA . VAL A 1 284 ? -21.410 22.995 36.842 1.00 81.38 284 VAL A CA 1
ATOM 2164 C C . VAL A 1 284 ? -22.763 22.630 36.251 1.00 81.38 284 VAL A C 1
ATOM 2166 O O . VAL A 1 284 ? -23.407 21.682 36.696 1.00 81.38 284 VAL A O 1
ATOM 2169 N N . ASN A 1 285 ? -23.186 23.370 35.232 1.00 81.81 285 ASN A N 1
ATOM 2170 C CA . ASN A 1 285 ? -24.462 23.173 34.560 1.00 81.81 285 ASN A CA 1
ATOM 2171 C C . ASN A 1 285 ? -24.240 22.623 33.151 1.00 81.81 285 ASN A C 1
ATOM 2173 O O . ASN A 1 285 ? -23.500 23.213 32.367 1.00 81.81 285 ASN A O 1
ATOM 2177 N N . LEU A 1 286 ? -24.917 21.528 32.802 1.00 80.69 286 LEU A N 1
ATOM 2178 C CA . LEU A 1 286 ? -25.104 21.108 31.416 1.00 80.69 286 LEU A CA 1
ATOM 2179 C C . LEU A 1 286 ? -26.196 21.993 30.805 1.00 80.69 286 LEU A C 1
ATOM 2181 O O . LEU A 1 286 ? -27.387 21.755 31.002 1.00 80.69 286 LEU A O 1
ATOM 2185 N N . VAL A 1 287 ? -25.785 23.049 30.107 1.00 79.31 287 VAL A N 1
ATOM 2186 C CA . VAL A 1 287 ? -26.684 24.101 29.617 1.00 79.31 287 VAL A CA 1
ATOM 2187 C C . VAL A 1 287 ? -27.414 23.669 28.353 1.00 79.31 287 VAL A C 1
ATOM 2189 O O . VAL A 1 287 ? -28.610 23.917 28.250 1.00 79.31 287 VAL A O 1
ATOM 2192 N N . GLN A 1 288 ? -26.728 23.012 27.411 1.00 77.75 288 GLN A N 1
ATOM 2193 C CA . GLN A 1 288 ? -27.305 22.568 26.134 1.00 77.75 288 GLN A CA 1
ATOM 2194 C C . GLN A 1 288 ? -26.706 21.235 25.660 1.00 77.75 288 GLN A C 1
ATOM 2196 O O . GLN A 1 288 ? -25.510 20.982 25.827 1.00 77.75 288 GLN A O 1
ATOM 2201 N N . VAL A 1 289 ? -27.534 20.413 25.007 1.00 74.12 289 VAL A N 1
ATOM 2202 C CA . VAL A 1 289 ? -27.125 19.189 24.293 1.00 74.12 289 VAL A CA 1
ATOM 2203 C C . VAL A 1 289 ? -27.607 19.267 22.847 1.00 74.12 289 VAL A C 1
ATOM 2205 O O . VAL A 1 289 ? -28.813 19.268 22.608 1.00 74.12 289 VAL A O 1
ATOM 2208 N N . PHE A 1 290 ? -26.687 19.292 21.884 1.00 73.81 290 PHE A N 1
ATOM 2209 C CA . PHE A 1 290 ? -27.008 19.287 20.451 1.00 73.81 290 PHE A CA 1
ATOM 2210 C C . PHE A 1 290 ? -26.605 17.959 19.812 1.00 73.81 290 PHE A C 1
ATOM 2212 O O . PHE A 1 290 ? -25.501 17.471 20.059 1.00 73.81 290 PHE A O 1
ATOM 2219 N N . GLY A 1 291 ? -27.467 17.386 18.971 1.00 69.56 291 GLY A N 1
ATOM 2220 C CA . GLY A 1 291 ? -27.064 16.322 18.052 1.00 69.56 291 GLY A CA 1
ATOM 2221 C C . GLY A 1 291 ? -26.254 16.908 16.897 1.00 69.56 291 GLY A C 1
ATOM 2222 O O . GLY A 1 291 ? -26.606 17.960 16.370 1.00 69.56 291 GLY A O 1
ATOM 2223 N N . LEU A 1 292 ? -25.174 16.238 16.489 1.00 65.44 292 LEU A N 1
ATOM 2224 C CA . LEU A 1 292 ? -24.307 16.714 15.401 1.00 65.44 292 LEU A CA 1
ATOM 2225 C C . LEU A 1 292 ? -25.038 16.768 14.043 1.00 65.44 292 LEU A C 1
ATOM 2227 O O . LEU A 1 292 ? -24.674 17.558 13.178 1.00 65.44 292 LEU A O 1
ATOM 2231 N N . ASP A 1 293 ? -26.075 15.941 13.884 1.00 56.75 293 ASP A N 1
ATOM 2232 C CA . ASP A 1 293 ? -26.882 15.795 12.666 1.00 56.75 293 ASP A CA 1
ATOM 2233 C C . ASP A 1 293 ? -28.244 16.531 12.733 1.00 56.75 293 ASP A C 1
ATOM 2235 O O . ASP A 1 293 ? -29.082 16.358 11.844 1.00 56.75 293 ASP A O 1
ATOM 2239 N N . SER A 1 294 ? -28.501 17.318 13.787 1.00 57.38 294 SER A N 1
ATOM 2240 C CA . SER A 1 294 ? -29.766 18.042 14.008 1.00 57.38 294 SER A CA 1
ATOM 2241 C C . SER A 1 294 ? -29.555 19.555 14.034 1.00 57.38 294 SER A C 1
ATOM 2243 O O . SER A 1 294 ? -28.814 20.048 14.881 1.00 57.38 294 SER A O 1
ATOM 2245 N N . GLU A 1 295 ? -30.242 20.292 13.159 1.00 50.62 295 GLU A N 1
ATOM 2246 C CA . GLU A 1 295 ? -30.181 21.760 13.128 1.00 50.62 295 GLU A CA 1
ATOM 2247 C C . GLU A 1 295 ? -30.797 22.383 14.398 1.00 50.62 295 GLU A C 1
ATOM 2249 O O . GLU A 1 295 ? -31.974 22.182 14.701 1.00 50.62 295 GLU A O 1
ATOM 2254 N N . ASP A 1 296 ? -29.966 23.143 15.118 1.00 51.56 296 ASP A N 1
ATOM 2255 C CA . ASP A 1 296 ? -30.247 24.240 16.061 1.00 51.56 296 ASP A CA 1
ATOM 2256 C C . ASP A 1 296 ? -31.249 24.066 17.225 1.00 51.56 296 ASP A C 1
ATOM 2258 O O . ASP A 1 296 ? -31.376 24.981 18.041 1.00 51.56 296 ASP A O 1
ATOM 2262 N N . ILE A 1 297 ? -31.904 22.915 17.400 1.00 56.97 297 ILE A N 1
ATOM 2263 C CA . ILE A 1 297 ? -32.770 22.650 18.564 1.00 56.97 297 ILE A CA 1
ATOM 2264 C C . ILE A 1 297 ? -32.006 21.828 19.621 1.00 56.97 297 ILE A C 1
ATOM 2266 O O . ILE A 1 297 ? -31.685 20.664 19.362 1.00 56.97 297 ILE A O 1
ATOM 2270 N N . PRO A 1 298 ? -31.738 22.370 20.827 1.00 57.88 298 PRO A N 1
ATOM 2271 C CA . PRO A 1 298 ? -31.141 21.596 21.909 1.00 57.88 298 PRO A CA 1
ATOM 2272 C C . PRO A 1 298 ? -32.129 20.543 22.434 1.00 57.88 298 PRO A C 1
ATOM 2274 O O . PRO A 1 298 ? -33.293 20.823 22.713 1.00 57.88 298 PRO A O 1
ATOM 2277 N N . ILE A 1 299 ? -31.646 19.311 22.587 1.00 62.22 299 ILE A N 1
ATOM 2278 C CA . ILE A 1 299 ? -32.429 18.136 23.015 1.00 62.22 299 ILE A CA 1
ATOM 2279 C C . ILE A 1 299 ? -32.680 18.149 24.529 1.00 62.22 299 ILE A C 1
ATOM 2281 O O . ILE A 1 299 ? -33.647 17.566 25.022 1.00 62.22 299 ILE A O 1
ATOM 2285 N N . LEU A 1 300 ? -31.809 18.833 25.267 1.00 65.75 300 LEU A N 1
ATOM 2286 C CA . LEU A 1 300 ? -31.936 19.109 26.688 1.00 65.75 300 LEU A CA 1
ATOM 2287 C C . LEU A 1 300 ? -31.372 20.504 26.964 1.00 65.75 300 LEU A C 1
ATOM 2289 O O . LEU A 1 300 ? -30.315 20.853 26.431 1.00 65.75 300 LEU A O 1
ATOM 2293 N N . GLU A 1 301 ? -32.044 21.251 27.836 1.00 61.72 301 GLU A N 1
ATOM 2294 C CA . GLU A 1 301 ? -31.555 22.515 28.382 1.00 61.72 301 GLU A CA 1
ATOM 2295 C C . GLU A 1 301 ? -31.447 22.437 29.911 1.00 61.72 301 GLU A C 1
ATOM 2297 O O . GLU A 1 301 ? -32.310 21.851 30.564 1.00 61.72 301 GLU A O 1
ATOM 2302 N N . ASN A 1 302 ? -30.397 23.052 30.462 1.00 65.75 302 ASN A N 1
ATOM 2303 C CA . ASN A 1 302 ? -30.169 23.317 31.889 1.00 65.75 302 ASN A CA 1
ATOM 2304 C C . ASN A 1 302 ? -30.402 22.135 32.852 1.00 65.75 302 ASN A C 1
ATOM 2306 O O . ASN A 1 302 ? -31.430 22.045 33.528 1.00 65.75 302 ASN A O 1
ATOM 2310 N N . LYS A 1 303 ? -29.387 21.276 33.000 1.00 76.75 303 LYS A N 1
ATOM 2311 C CA . LYS A 1 303 ? -29.315 20.260 34.060 1.00 76.75 303 LYS A CA 1
ATOM 2312 C C . LYS A 1 303 ? -28.043 20.425 34.896 1.00 76.75 303 LYS A C 1
ATOM 2314 O O . LYS A 1 303 ? -26.937 20.318 34.373 1.00 76.75 303 LYS A O 1
ATOM 2319 N N . GLU A 1 304 ? -28.206 20.666 36.190 1.00 80.38 304 GLU A N 1
ATOM 2320 C CA . GLU A 1 304 ? -27.104 20.804 37.148 1.00 80.38 304 GLU A CA 1
ATOM 2321 C C . GLU A 1 304 ? -26.423 19.447 37.417 1.00 80.38 304 GLU A C 1
ATOM 2323 O O . GLU A 1 304 ? -27.094 18.412 37.518 1.00 80.38 304 GLU A O 1
ATOM 2328 N N . LEU A 1 305 ? -25.090 19.442 37.509 1.00 80.88 305 LEU A N 1
ATOM 2329 C CA . LEU A 1 305 ? -24.306 18.279 37.930 1.00 80.88 305 LEU A CA 1
ATOM 2330 C C . LEU A 1 305 ? -24.251 18.229 39.464 1.00 80.88 305 LEU A C 1
ATOM 2332 O O . LEU A 1 305 ? -23.908 19.214 40.116 1.00 80.88 305 LEU A O 1
ATOM 2336 N N . GLN A 1 306 ? -24.518 17.058 40.037 1.00 79.06 306 GLN A N 1
ATOM 2337 C CA . GLN A 1 306 ? -24.433 16.823 41.478 1.00 79.06 306 GLN A CA 1
ATOM 2338 C C . GLN A 1 306 ? -22.974 16.926 41.937 1.00 79.06 306 GLN A C 1
ATOM 2340 O O . GLN A 1 306 ? -22.086 16.380 41.290 1.00 79.06 306 GLN A O 1
ATOM 2345 N N . PHE A 1 307 ? -22.707 17.615 43.044 1.00 78.38 307 PHE A N 1
ATOM 2346 C CA . PHE A 1 307 ? -21.355 17.729 43.595 1.00 78.38 307 PHE A CA 1
ATOM 2347 C C . PHE A 1 307 ? -21.082 16.621 44.618 1.00 78.38 307 PHE A C 1
ATOM 2349 O O . PHE A 1 307 ? -21.858 16.434 45.555 1.00 78.38 307 PHE A O 1
ATOM 2356 N N . ASP A 1 308 ? -19.976 15.901 44.442 1.00 72.81 308 ASP A N 1
ATOM 2357 C CA . ASP A 1 308 ? -19.405 14.978 45.421 1.00 72.81 308 ASP A CA 1
ATOM 2358 C C . ASP A 1 308 ? -18.351 15.726 46.265 1.00 72.81 308 ASP A C 1
ATOM 2360 O O . ASP A 1 308 ? -17.256 16.000 45.761 1.00 72.81 308 ASP A O 1
ATOM 2364 N N . PRO A 1 309 ? -18.650 16.071 47.533 1.00 66.19 309 PRO A N 1
ATOM 2365 C CA . PRO A 1 309 ? -17.746 16.848 48.374 1.00 66.19 309 PRO A CA 1
ATOM 2366 C C . PRO A 1 309 ? -16.545 16.053 48.902 1.00 66.19 309 PRO A C 1
ATOM 2368 O O . PRO A 1 309 ? -15.588 16.678 49.353 1.00 66.19 309 PRO A O 1
ATOM 2371 N N . GLU A 1 310 ? -16.561 14.715 48.864 1.00 64.69 310 GLU A N 1
ATOM 2372 C CA . GLU A 1 310 ? -15.415 13.905 49.308 1.00 64.69 310 GLU A CA 1
ATOM 2373 C C . GLU A 1 310 ? -14.326 13.868 48.234 1.00 64.69 310 GLU A C 1
ATOM 2375 O O . GLU A 1 310 ? -13.141 13.991 48.539 1.00 64.69 310 GLU A O 1
ATOM 2380 N N . ASN A 1 311 ? -14.733 13.765 46.965 1.00 60.06 311 ASN A N 1
ATOM 2381 C CA . ASN A 1 311 ? -13.814 13.711 45.826 1.00 60.06 311 ASN A CA 1
ATOM 2382 C C . ASN A 1 311 ? -13.610 15.073 45.133 1.00 60.06 311 ASN A C 1
ATOM 2384 O O . ASN A 1 311 ? -12.743 15.185 44.274 1.00 60.06 311 ASN A O 1
ATOM 2388 N N . SER A 1 312 ? -14.385 16.105 45.493 1.00 65.31 312 SER A N 1
ATOM 2389 C CA . SER A 1 312 ? -14.437 17.416 44.812 1.00 65.31 312 SER A CA 1
ATOM 2390 C C . SER A 1 312 ? -14.813 17.343 43.321 1.00 65.31 312 SER A C 1
ATOM 2392 O O . SER A 1 312 ? -14.402 18.183 42.525 1.00 65.31 312 SER A O 1
ATOM 2394 N N . ILE A 1 313 ? -15.617 16.346 42.935 1.00 73.75 313 ILE A N 1
ATOM 2395 C CA . ILE A 1 313 ? -15.994 16.067 41.540 1.00 73.75 313 ILE A CA 1
ATOM 2396 C C . ILE A 1 313 ? -17.480 16.361 41.320 1.00 73.75 313 ILE A C 1
ATOM 2398 O O . ILE A 1 313 ? -18.334 15.951 42.104 1.00 73.75 313 ILE A O 1
ATOM 2402 N N . HIS A 1 314 ? -17.814 17.002 40.202 1.00 80.06 314 HIS A N 1
ATOM 2403 C CA . HIS A 1 314 ? -19.196 17.128 39.742 1.00 80.06 314 HIS A CA 1
ATOM 2404 C C . HIS A 1 314 ? -19.586 15.904 38.908 1.00 80.06 314 HIS A C 1
ATOM 2406 O O . HIS A 1 314 ? -18.799 15.440 38.085 1.00 80.06 314 HIS A O 1
ATOM 2412 N N . TYR A 1 315 ? -20.794 15.368 39.075 1.00 74.56 315 TYR A N 1
ATOM 2413 C CA . TYR A 1 315 ? -21.251 14.197 38.332 1.00 74.56 315 TYR A CA 1
ATOM 2414 C C . TYR A 1 315 ? -22.705 14.269 37.862 1.00 74.56 315 TYR A C 1
ATOM 2416 O O . TYR A 1 315 ? -23.548 14.974 38.415 1.00 74.56 315 TYR A O 1
ATOM 2424 N N . LEU A 1 316 ? -23.005 13.506 36.814 1.00 74.81 316 LEU A N 1
ATOM 2425 C CA . LEU A 1 316 ? -24.338 13.370 36.242 1.00 74.81 316 LEU A CA 1
ATOM 2426 C C . LEU A 1 316 ? -24.574 11.923 35.811 1.00 74.81 316 LEU A C 1
ATOM 2428 O O . LEU A 1 316 ? -23.869 11.403 34.947 1.00 74.81 316 LEU A O 1
ATOM 2432 N N . ASP A 1 317 ? -25.598 11.288 36.378 1.00 64.88 317 ASP A N 1
ATOM 2433 C CA . ASP A 1 317 ? -26.078 10.000 35.879 1.00 64.88 317 ASP A CA 1
ATOM 2434 C C . ASP A 1 317 ? -26.595 10.180 34.444 1.00 64.88 317 ASP A C 1
ATOM 2436 O O . ASP A 1 317 ? -27.430 11.056 34.177 1.00 64.88 317 ASP A O 1
ATOM 2440 N N . LEU A 1 318 ? -26.099 9.354 33.519 1.00 60.72 318 LEU A N 1
ATOM 2441 C CA . LEU A 1 318 ? -26.450 9.443 32.097 1.00 60.72 318 LEU A CA 1
ATOM 2442 C C . LEU A 1 318 ? -27.753 8.696 31.766 1.00 60.72 318 LEU A C 1
ATOM 2444 O O . LEU A 1 318 ? -28.498 9.131 30.896 1.00 60.72 318 LEU A O 1
ATOM 2448 N N . LEU A 1 319 ? -28.090 7.640 32.515 1.00 55.16 319 LEU A N 1
ATOM 2449 C CA . LEU A 1 319 ? -29.295 6.813 32.319 1.00 55.16 319 LEU A CA 1
ATOM 2450 C C . LEU A 1 319 ? -30.647 7.575 32.276 1.00 55.16 319 LEU A C 1
ATOM 2452 O O . LEU A 1 319 ? -31.530 7.153 31.529 1.00 55.16 319 LEU A O 1
ATOM 2456 N N . PRO A 1 320 ? -30.874 8.681 33.022 1.00 55.06 320 PRO A N 1
ATOM 2457 C CA . PRO A 1 320 ? -32.117 9.456 32.934 1.00 55.06 320 PRO A CA 1
ATOM 2458 C C . PRO A 1 320 ? -32.200 10.367 31.698 1.00 55.06 320 PRO A C 1
ATOM 2460 O O . PRO A 1 320 ? -33.244 10.978 31.458 1.00 55.06 320 PRO A O 1
ATOM 2463 N N . LEU A 1 321 ? -31.104 10.534 30.952 1.00 59.62 321 LEU A N 1
ATOM 2464 C CA . LEU A 1 321 ? -31.076 11.325 29.728 1.00 59.62 321 LEU A CA 1
ATOM 2465 C C . LEU A 1 321 ? -31.648 10.471 28.593 1.00 59.62 321 LEU A C 1
ATOM 2467 O O . LEU A 1 321 ? -31.007 9.534 28.131 1.00 59.62 321 LEU A O 1
ATOM 2471 N N . LYS A 1 322 ? -32.848 10.813 28.111 1.00 64.00 322 LYS A N 1
ATOM 2472 C CA . LYS A 1 322 ? -33.481 10.184 26.934 1.00 64.00 322 LYS A CA 1
ATOM 2473 C C . LYS A 1 322 ? -32.830 10.654 25.621 1.00 64.00 322 LYS A C 1
ATOM 2475 O O . LYS A 1 322 ? -33.516 11.111 24.712 1.00 64.00 322 LYS A O 1
ATOM 2480 N N . VAL A 1 323 ? -31.503 10.617 25.578 1.00 71.06 323 VAL A N 1
ATOM 2481 C CA . VAL A 1 323 ? -30.679 10.930 24.410 1.00 71.06 323 VAL A CA 1
ATOM 2482 C C . VAL A 1 323 ? -30.608 9.674 23.548 1.00 71.06 323 VAL A C 1
ATOM 2484 O O . VAL A 1 323 ? -30.568 8.562 24.073 1.00 71.06 323 VAL A O 1
ATOM 2487 N N . ASP A 1 324 ? -30.675 9.849 22.232 1.00 71.25 324 ASP A N 1
ATOM 2488 C CA . ASP A 1 324 ? -30.701 8.728 21.295 1.00 71.25 324 ASP A CA 1
ATOM 2489 C C . ASP A 1 324 ? -29.285 8.265 20.911 1.00 71.25 324 ASP A C 1
ATOM 2491 O O . ASP A 1 324 ? -28.287 8.869 21.300 1.00 71.25 324 ASP A O 1
ATOM 2495 N N . VAL A 1 325 ? -29.185 7.187 20.135 1.00 76.25 325 VAL A N 1
ATOM 2496 C CA . VAL A 1 325 ? -27.899 6.692 19.616 1.00 76.25 325 VAL A CA 1
ATOM 2497 C C . VAL A 1 325 ? -27.346 7.660 18.566 1.00 76.25 325 VAL A C 1
ATOM 2499 O O . VAL A 1 325 ? -27.994 7.908 17.546 1.00 76.25 325 VAL A O 1
ATOM 2502 N N . GLY A 1 326 ? -26.137 8.190 18.779 1.00 73.38 326 GLY A N 1
ATOM 2503 C CA . GLY A 1 326 ? -25.540 9.174 17.873 1.00 73.38 326 GLY A CA 1
ATOM 2504 C C . GLY A 1 326 ? -24.386 9.995 18.454 1.00 73.38 326 GLY A C 1
ATOM 2505 O O . GLY A 1 326 ? -23.814 9.676 19.499 1.00 73.38 326 GLY A O 1
ATOM 2506 N N . LYS A 1 327 ? -24.034 11.069 17.737 1.00 78.19 327 LYS A N 1
ATOM 2507 C CA . LYS A 1 327 ? -22.941 11.998 18.068 1.00 78.19 327 LYS A CA 1
ATOM 2508 C C . LYS A 1 327 ? -23.514 13.295 18.626 1.00 78.19 327 LYS A C 1
ATOM 2510 O O . LYS A 1 327 ? -24.367 13.910 17.985 1.00 78.19 327 LYS A O 1
ATOM 2515 N N . TYR A 1 328 ? -23.016 13.733 19.776 1.00 76.94 328 TYR A N 1
ATOM 2516 C CA . TYR A 1 328 ? -23.561 14.877 20.503 1.00 76.94 328 TYR A CA 1
ATOM 2517 C C . TYR A 1 328 ? -22.477 15.855 20.946 1.00 76.94 328 TYR A C 1
ATOM 2519 O O . TYR A 1 328 ? -21.362 15.460 21.289 1.00 76.94 328 TYR A O 1
ATOM 2527 N N . ILE A 1 329 ? -22.830 17.139 20.969 1.00 79.50 329 ILE A N 1
ATOM 2528 C CA . ILE A 1 329 ? -22.039 18.209 21.574 1.00 79.50 329 ILE A CA 1
ATOM 2529 C C . ILE A 1 329 ? -22.753 18.649 22.850 1.00 79.50 329 ILE A C 1
ATOM 2531 O O . ILE A 1 329 ? -23.886 19.134 22.805 1.00 79.50 329 ILE A O 1
ATOM 2535 N N . LEU A 1 330 ? -22.081 18.478 23.984 1.00 81.00 330 LEU A N 1
ATOM 2536 C CA . LEU A 1 330 ? -22.544 18.914 25.294 1.00 81.00 330 LEU A CA 1
ATOM 2537 C C . LEU A 1 330 ? -21.855 20.236 25.655 1.00 81.00 330 LEU A C 1
ATOM 2539 O O . LEU A 1 330 ? -20.641 20.381 25.492 1.00 81.00 330 LEU A O 1
ATOM 2543 N N . PHE A 1 331 ? -22.645 21.198 26.128 1.00 81.12 331 PHE A N 1
ATOM 2544 C CA . PHE A 1 331 ? -22.195 22.528 26.530 1.00 81.12 331 PHE A CA 1
ATOM 2545 C C . PHE A 1 331 ? -22.310 22.678 28.044 1.00 81.12 331 PHE A C 1
ATOM 2547 O O . PHE A 1 331 ? -23.418 22.675 28.583 1.00 81.12 331 PHE A O 1
ATOM 2554 N N . PHE A 1 332 ? -21.175 22.853 28.713 1.00 81.62 332 PHE A N 1
ATOM 2555 C CA . PHE A 1 332 ? -21.097 23.058 30.156 1.00 81.62 332 PHE A CA 1
ATOM 2556 C C . PHE A 1 332 ? -20.804 24.522 30.479 1.00 81.62 332 PHE A C 1
ATOM 2558 O O . PHE A 1 332 ? -19.993 25.158 29.806 1.00 81.62 332 PHE A O 1
ATOM 2565 N N . GLU A 1 333 ? -21.441 25.054 31.516 1.00 82.75 333 GLU A N 1
ATOM 2566 C CA . GLU A 1 333 ? -21.231 26.416 32.009 1.00 82.75 333 GLU A CA 1
ATOM 2567 C C . GLU A 1 333 ? -21.008 26.378 33.526 1.00 82.75 333 GLU A C 1
ATOM 2569 O O . GLU A 1 333 ? -21.655 25.611 34.241 1.00 82.75 333 GLU A O 1
ATOM 2574 N N . ILE A 1 334 ? -20.052 27.175 34.005 1.00 82.38 334 ILE A N 1
ATOM 2575 C CA . ILE A 1 334 ? -19.623 27.201 35.407 1.00 82.38 334 ILE A CA 1
ATOM 2576 C C . ILE A 1 334 ? -20.161 28.470 36.060 1.00 82.38 334 ILE A C 1
ATOM 2578 O O . ILE A 1 334 ? -19.895 29.573 35.579 1.00 82.38 334 ILE A O 1
ATOM 2582 N N . SER A 1 335 ? -20.873 28.328 37.177 1.00 81.69 335 SER A N 1
ATOM 2583 C CA . SER A 1 335 ? -21.383 29.455 37.966 1.00 81.69 335 SER A CA 1
ATOM 2584 C C . SER A 1 335 ? -20.790 29.426 39.373 1.00 81.69 335 SER A C 1
ATOM 2586 O O . SER A 1 335 ? -20.993 28.474 40.123 1.00 81.69 335 SER A O 1
ATOM 2588 N N . LEU A 1 336 ? -20.040 30.470 39.733 1.00 80.00 336 LEU A N 1
ATOM 2589 C CA . LEU A 1 336 ? -19.447 30.620 41.066 1.00 80.00 336 LEU A CA 1
ATOM 2590 C C . LEU A 1 336 ? -20.545 30.914 42.099 1.00 80.00 336 LEU A C 1
ATOM 2592 O O . LEU A 1 336 ? -21.452 31.695 41.818 1.00 80.00 336 LEU A O 1
ATOM 2596 N N . HIS A 1 337 ? -20.465 30.314 43.292 1.00 81.81 337 HIS A N 1
ATOM 2597 C CA . HIS A 1 337 ? -21.457 30.551 44.354 1.00 81.81 337 HIS A CA 1
ATOM 2598 C C . HIS A 1 337 ? -21.387 31.969 44.934 1.00 81.81 337 HIS A C 1
ATOM 2600 O O . HIS A 1 337 ? -22.402 32.507 45.371 1.00 81.81 337 HIS A O 1
ATOM 2606 N N . ASP A 1 338 ? -20.190 32.556 44.951 1.00 79.75 338 ASP A N 1
ATOM 2607 C CA . ASP A 1 338 ? -19.945 33.908 45.443 1.00 79.75 338 ASP A CA 1
ATOM 2608 C C . ASP A 1 338 ? -19.667 34.847 44.252 1.00 79.75 338 ASP A C 1
ATOM 2610 O O . ASP A 1 338 ? -18.723 34.593 43.492 1.00 79.75 338 ASP A O 1
ATOM 2614 N N . PRO A 1 339 ? -20.461 35.917 44.047 1.00 73.25 339 PRO A N 1
ATOM 2615 C CA . PRO A 1 339 ? -20.229 36.870 42.967 1.00 73.25 339 PRO A CA 1
ATOM 2616 C C . PRO A 1 339 ? -18.926 37.669 43.129 1.00 73.25 339 PRO A C 1
ATOM 2618 O O . PRO A 1 339 ? -18.361 38.078 42.115 1.00 73.25 339 PRO A O 1
ATOM 2621 N N . ASP A 1 340 ? -18.393 37.853 44.344 1.00 74.19 340 ASP A N 1
ATOM 2622 C CA . ASP A 1 340 ? -17.129 38.576 44.542 1.00 74.19 340 ASP A CA 1
ATOM 2623 C C . ASP A 1 340 ? -15.928 37.786 43.990 1.00 74.19 340 ASP A C 1
ATOM 2625 O O . ASP A 1 340 ? -14.931 38.380 43.562 1.00 74.19 340 ASP A O 1
ATOM 2629 N N . HIS A 1 341 ? -16.043 36.454 43.883 1.00 75.31 341 HIS A N 1
ATOM 2630 C CA . HIS A 1 341 ? -15.034 35.608 43.241 1.00 75.31 341 HIS A CA 1
ATOM 2631 C C . HIS A 1 341 ? -14.862 35.885 41.738 1.00 75.31 341 HIS A C 1
ATOM 2633 O O . HIS A 1 341 ? -13.796 35.571 41.208 1.00 75.31 341 HIS A O 1
ATOM 2639 N N . LEU A 1 342 ? -15.820 36.526 41.052 1.00 64.75 342 LEU A N 1
ATOM 2640 C CA . LEU A 1 342 ? -15.665 36.939 39.644 1.00 64.75 342 LEU A CA 1
ATOM 2641 C C . LEU A 1 342 ? -14.557 37.990 39.448 1.00 64.75 342 LEU A C 1
ATOM 2643 O O . LEU A 1 342 ? -14.023 38.123 38.349 1.00 64.75 342 LEU A O 1
ATOM 2647 N N . ASN A 1 343 ? -14.173 38.710 40.508 1.00 70.06 343 ASN A N 1
ATOM 2648 C CA . ASN A 1 343 ? -13.048 39.651 40.482 1.00 70.06 343 ASN A CA 1
ATOM 2649 C C . ASN A 1 343 ? -11.677 38.963 40.648 1.00 70.06 343 ASN A C 1
ATOM 2651 O O . ASN A 1 343 ? -10.643 39.617 40.513 1.00 70.06 343 ASN A O 1
ATOM 2655 N N . ILE A 1 344 ? -11.661 37.665 40.980 1.00 66.50 344 ILE A N 1
ATOM 2656 C CA . ILE A 1 344 ? -10.461 36.886 41.330 1.00 66.50 344 ILE A CA 1
ATOM 2657 C C . ILE A 1 344 ? -10.246 35.731 40.337 1.00 66.50 344 ILE A C 1
ATOM 2659 O O . ILE A 1 344 ? -9.112 35.444 39.958 1.00 66.50 344 ILE A O 1
ATOM 2663 N N . TYR A 1 345 ? -11.328 35.089 39.889 1.00 66.50 345 TYR A N 1
ATOM 2664 C CA . TYR A 1 345 ? -11.314 33.916 39.021 1.00 66.50 345 TYR A CA 1
ATOM 2665 C C . TYR A 1 345 ? -12.092 34.181 37.729 1.00 66.50 345 TYR A C 1
ATOM 2667 O O . TYR A 1 345 ? -13.274 34.521 37.758 1.00 66.50 345 TYR A O 1
ATOM 2675 N N . ALA A 1 346 ? -11.447 33.954 36.584 1.00 66.19 346 ALA A N 1
ATOM 2676 C CA . ALA A 1 346 ? -12.105 33.965 35.282 1.00 66.19 346 ALA A CA 1
ATOM 2677 C C . ALA A 1 346 ? -12.611 32.557 34.930 1.00 66.19 346 ALA A C 1
ATOM 2679 O O . ALA A 1 346 ? -11.821 31.614 34.861 1.00 66.19 346 ALA A O 1
ATOM 2680 N N . THR A 1 347 ? -13.912 32.409 34.673 1.00 67.75 347 THR A N 1
ATOM 2681 C CA . THR A 1 347 ? -14.483 31.174 34.117 1.00 67.75 347 THR A CA 1
ATOM 2682 C C . THR A 1 347 ? -14.380 31.190 32.588 1.00 67.75 347 THR A C 1
ATOM 2684 O O . THR A 1 347 ? -14.527 32.231 31.949 1.00 67.75 347 THR A O 1
ATOM 2687 N N . GLY A 1 348 ? -14.123 30.034 31.969 1.00 58.97 348 GLY A N 1
ATOM 2688 C CA . GLY A 1 348 ? -13.882 29.910 30.520 1.00 58.97 348 GLY A CA 1
ATOM 2689 C C . GLY A 1 348 ? -15.115 30.076 29.615 1.00 58.97 348 GLY A C 1
ATOM 2690 O O . GLY A 1 348 ? -15.076 29.653 28.462 1.00 58.97 348 GLY A O 1
ATOM 2691 N N . GLY A 1 349 ? -16.217 30.636 30.121 1.00 72.25 349 GLY A N 1
ATOM 2692 C CA . GLY A 1 349 ? -17.509 30.661 29.435 1.00 72.25 349 GLY A CA 1
ATOM 2693 C C . GLY A 1 349 ? -18.098 29.257 29.249 1.00 72.25 349 GLY A C 1
ATOM 2694 O O . GLY A 1 349 ? -18.031 28.422 30.152 1.00 72.25 349 GLY A O 1
ATOM 2695 N N . ARG A 1 350 ? -18.683 28.997 28.072 1.00 76.06 350 ARG A N 1
ATOM 2696 C CA . ARG A 1 350 ? -19.262 27.689 27.720 1.00 76.06 350 ARG A CA 1
ATOM 2697 C C . ARG A 1 350 ? -18.208 26.729 27.172 1.00 76.06 350 ARG A C 1
ATOM 2699 O O . ARG A 1 350 ? -17.705 26.916 26.064 1.00 76.06 350 ARG A O 1
ATOM 2706 N N . ILE A 1 351 ? -17.946 25.660 27.915 1.00 76.75 351 ILE A N 1
ATOM 2707 C CA . ILE A 1 351 ? -17.052 24.565 27.532 1.00 76.75 351 ILE A CA 1
ATOM 2708 C C . ILE A 1 351 ? -17.821 23.593 26.630 1.00 76.75 351 ILE A C 1
ATOM 2710 O O . ILE A 1 351 ? -18.916 23.160 26.980 1.00 76.75 351 ILE A O 1
ATOM 2714 N N . LYS A 1 352 ? -17.249 23.237 25.474 1.00 78.50 352 LYS A N 1
ATOM 2715 C CA . LYS A 1 352 ? -17.828 22.261 24.535 1.00 78.50 352 LYS A CA 1
ATOM 2716 C C . LYS A 1 352 ? -17.108 20.921 24.658 1.00 78.50 352 LYS A C 1
ATOM 2718 O O . LYS A 1 352 ? -15.881 20.895 24.604 1.00 78.50 352 LYS A O 1
ATOM 2723 N N . ALA A 1 353 ? -17.856 19.826 24.737 1.00 74.25 353 ALA A N 1
ATOM 2724 C CA . ALA A 1 353 ? -17.314 18.470 24.722 1.00 74.25 353 ALA A CA 1
ATOM 2725 C C . ALA A 1 353 ? -18.124 17.559 23.787 1.00 74.25 353 ALA A C 1
ATOM 2727 O O . ALA A 1 353 ? -19.341 17.704 23.667 1.00 74.25 353 ALA A O 1
ATOM 2728 N N . PHE A 1 354 ? -17.442 16.628 23.119 1.00 70.88 354 PHE A N 1
ATOM 2729 C CA . PHE A 1 354 ? -18.045 15.683 22.178 1.00 70.88 354 PHE A CA 1
ATOM 2730 C C . PHE A 1 354 ? -18.282 14.334 22.855 1.00 70.88 354 PHE A C 1
ATOM 2732 O O . PHE A 1 354 ? -17.380 13.804 23.498 1.00 70.88 354 PHE A O 1
ATOM 2739 N N . PHE A 1 355 ? -19.473 13.770 22.670 1.00 73.31 355 PHE A N 1
ATOM 2740 C CA . PHE A 1 355 ? -19.861 12.470 23.212 1.00 73.31 355 PHE A CA 1
ATOM 2741 C C . PHE A 1 355 ? -20.486 11.588 22.131 1.00 73.31 355 PHE A C 1
ATOM 2743 O O . PHE A 1 355 ? -21.176 12.068 21.229 1.00 73.31 355 PHE A O 1
ATOM 2750 N N . PHE A 1 356 ? -20.265 10.284 22.263 1.00 70.44 356 PHE A N 1
ATOM 2751 C CA . PHE A 1 356 ? -20.906 9.246 21.466 1.00 70.44 356 PHE A CA 1
ATOM 2752 C C . PHE A 1 356 ? -21.821 8.457 22.396 1.00 70.44 356 PHE A C 1
ATOM 2754 O O . PHE A 1 356 ? -21.349 7.880 23.373 1.00 70.44 356 PHE A O 1
ATOM 2761 N N . PHE A 1 357 ? -23.118 8.452 22.106 1.00 74.69 357 PHE A N 1
ATOM 2762 C CA . PHE A 1 357 ? -24.073 7.575 22.776 1.00 74.69 357 PHE A CA 1
ATOM 2763 C C . PHE A 1 357 ? -24.233 6.339 21.896 1.00 74.69 357 PHE A C 1
ATOM 2765 O O . PHE A 1 357 ? -24.680 6.451 20.752 1.00 74.69 357 PHE A O 1
ATOM 2772 N N . THR A 1 358 ? -23.800 5.188 22.404 1.00 73.75 358 THR A N 1
ATOM 2773 C CA . THR A 1 358 ? -23.858 3.907 21.696 1.00 73.75 358 THR A CA 1
ATOM 2774 C C . THR A 1 358 ? -25.182 3.193 21.955 1.00 73.75 358 THR A C 1
ATOM 2776 O O . THR A 1 358 ? -25.883 3.475 22.928 1.00 73.75 358 THR A O 1
ATOM 2779 N N . GLY A 1 359 ? -25.557 2.280 21.060 1.00 72.31 359 GLY A N 1
ATOM 2780 C CA . GLY A 1 359 ? -26.681 1.388 21.312 1.00 72.31 359 GLY A CA 1
ATOM 2781 C C . GLY A 1 359 ? -26.996 0.423 20.176 1.00 72.31 359 GLY A C 1
ATOM 2782 O O . GLY A 1 359 ? -26.388 0.441 19.101 1.00 72.31 359 GLY A O 1
ATOM 2783 N N . ILE A 1 360 ? -27.996 -0.420 20.429 1.00 75.00 360 ILE A N 1
ATOM 2784 C CA . ILE A 1 360 ? -28.468 -1.461 19.512 1.00 75.00 360 ILE A CA 1
ATOM 2785 C C . ILE A 1 360 ? -29.455 -0.864 18.496 1.00 75.00 360 ILE A C 1
ATOM 2787 O O . ILE A 1 360 ? -30.536 -0.395 18.853 1.00 75.00 360 ILE A O 1
ATOM 2791 N N . ILE A 1 361 ? -29.114 -0.937 17.210 1.00 79.44 361 ILE A N 1
ATOM 2792 C CA . ILE A 1 361 ? -29.934 -0.454 16.093 1.00 79.44 361 ILE A CA 1
ATOM 2793 C C . ILE A 1 361 ? -30.766 -1.598 15.503 1.00 79.44 361 ILE A C 1
ATOM 2795 O O . ILE A 1 361 ? -30.242 -2.642 15.110 1.00 79.44 361 ILE A O 1
ATOM 2799 N N . LYS A 1 362 ? -32.081 -1.401 15.381 1.00 77.81 362 LYS A N 1
ATOM 2800 C CA . LYS A 1 362 ? -33.011 -2.378 14.803 1.00 77.81 362 LYS A CA 1
ATOM 2801 C C . LYS A 1 362 ? -33.235 -2.116 13.313 1.00 77.81 362 LYS A C 1
ATOM 2803 O O . LYS A 1 362 ? -33.623 -1.019 12.924 1.00 77.81 362 LYS A O 1
ATOM 2808 N N . ALA A 1 363 ? -33.079 -3.141 12.479 1.00 76.69 363 ALA A N 1
ATOM 2809 C CA . ALA A 1 363 ? -33.502 -3.090 11.081 1.00 76.69 363 ALA A CA 1
ATOM 2810 C C . ALA A 1 363 ? -34.995 -3.448 10.934 1.00 76.69 363 ALA A C 1
ATOM 2812 O O . ALA A 1 363 ? -35.468 -4.419 11.523 1.00 76.69 363 ALA A O 1
ATOM 2813 N N . ASP A 1 364 ? -35.732 -2.673 10.137 1.00 70.69 364 ASP A N 1
ATOM 2814 C CA . ASP A 1 364 ? -37.165 -2.840 9.859 1.00 70.69 364 ASP A CA 1
ATOM 2815 C C . ASP A 1 364 ? -37.480 -2.580 8.368 1.00 70.69 364 ASP A C 1
ATOM 2817 O O . ASP A 1 364 ? -36.674 -2.007 7.630 1.00 70.69 364 ASP A O 1
ATOM 2821 N N . LYS A 1 365 ? -38.661 -3.011 7.901 1.00 70.19 365 LYS A N 1
ATOM 2822 C CA . LYS A 1 365 ? -39.194 -2.804 6.533 1.00 70.19 365 LYS A CA 1
ATOM 2823 C C . LYS A 1 365 ? -38.241 -3.225 5.405 1.00 70.19 365 LYS A C 1
ATOM 2825 O O . LYS A 1 365 ? -38.276 -2.650 4.314 1.00 70.19 365 LYS A O 1
ATOM 2830 N N . ALA A 1 366 ? -37.399 -4.225 5.652 1.00 76.12 366 ALA A N 1
ATOM 2831 C CA . ALA A 1 366 ? -36.471 -4.726 4.653 1.00 76.12 366 ALA A CA 1
ATOM 2832 C C . ALA A 1 366 ? -37.212 -5.498 3.544 1.00 76.12 366 ALA A C 1
ATOM 2834 O O . ALA A 1 366 ? -38.057 -6.357 3.807 1.00 76.12 366 ALA A O 1
ATOM 2835 N N . ALA A 1 367 ? -36.929 -5.165 2.286 1.00 75.75 367 ALA A N 1
ATOM 2836 C CA . ALA A 1 367 ? -37.525 -5.798 1.114 1.00 75.75 367 ALA A CA 1
ATOM 2837 C C . ALA A 1 367 ? -36.638 -5.631 -0.124 1.00 75.75 367 ALA A C 1
ATOM 2839 O O . ALA A 1 367 ? -36.039 -4.573 -0.335 1.00 75.75 367 ALA A O 1
ATOM 2840 N N . VAL A 1 368 ? -36.620 -6.654 -0.975 1.00 81.12 368 VAL A N 1
ATOM 2841 C CA . VAL A 1 368 ? -35.846 -6.699 -2.219 1.00 81.12 368 VAL A CA 1
ATOM 2842 C C . VAL A 1 368 ? -36.731 -7.114 -3.392 1.00 81.12 368 VAL A C 1
ATOM 2844 O O . VAL A 1 368 ? -37.672 -7.888 -3.221 1.00 81.12 368 VAL A O 1
ATOM 2847 N N . GLY A 1 369 ? -36.469 -6.596 -4.589 1.00 79.06 369 GLY A N 1
ATOM 2848 C CA . GLY A 1 369 ? -37.252 -6.955 -5.768 1.00 79.06 369 GLY A CA 1
ATOM 2849 C C . GLY A 1 369 ? -36.639 -6.558 -7.103 1.00 79.06 369 GLY A C 1
ATOM 2850 O O . GLY A 1 369 ? -35.715 -5.746 -7.154 1.00 79.06 369 GLY A O 1
ATOM 2851 N N . ILE A 1 370 ? -37.187 -7.127 -8.178 1.00 81.75 370 ILE A N 1
ATOM 2852 C CA . ILE A 1 370 ? -36.796 -6.869 -9.571 1.00 81.75 370 ILE A CA 1
ATOM 2853 C C . ILE A 1 370 ? -37.927 -6.136 -10.304 1.00 81.75 370 ILE A C 1
ATOM 2855 O O . ILE A 1 370 ? -39.109 -6.438 -10.118 1.00 81.75 370 ILE A O 1
ATOM 2859 N N . PHE A 1 371 ? -37.541 -5.161 -11.122 1.00 75.31 371 PHE A N 1
ATOM 2860 C CA . PHE A 1 371 ? -38.386 -4.228 -11.862 1.00 75.31 371 PHE A CA 1
ATOM 2861 C C . PHE A 1 371 ? -37.921 -4.189 -13.322 1.00 75.31 371 PHE A C 1
ATOM 2863 O O . PHE A 1 371 ? -36.721 -4.281 -13.582 1.00 75.31 371 PHE A O 1
ATOM 2870 N N . ASP A 1 372 ? -38.841 -4.028 -14.269 1.00 74.69 372 ASP A N 1
ATOM 2871 C CA . ASP A 1 372 ? -38.482 -3.746 -15.664 1.00 74.69 372 ASP A CA 1
ATOM 2872 C C . ASP A 1 372 ? -38.187 -2.247 -15.854 1.00 74.69 372 ASP A C 1
ATOM 2874 O O . ASP A 1 372 ? -38.575 -1.416 -15.029 1.00 74.69 372 ASP A O 1
ATOM 2878 N N . THR A 1 373 ? -37.479 -1.885 -16.928 1.00 65.00 373 THR A N 1
ATOM 2879 C CA . THR A 1 373 ? -36.981 -0.514 -17.166 1.00 65.00 373 THR A CA 1
ATOM 2880 C C . THR A 1 373 ? -38.090 0.546 -17.167 1.00 65.00 373 THR A C 1
ATOM 2882 O O . THR A 1 373 ? -37.856 1.663 -16.699 1.00 65.00 373 THR A O 1
ATOM 2885 N N . ASP A 1 374 ? -39.275 0.161 -17.652 1.00 58.78 374 ASP A N 1
ATOM 2886 C CA . ASP A 1 374 ? -40.406 1.039 -17.975 1.00 58.78 374 ASP A CA 1
ATOM 2887 C C . ASP A 1 374 ? -41.609 0.889 -17.017 1.00 58.78 374 ASP A C 1
ATOM 2889 O O . ASP A 1 374 ? -42.635 1.544 -17.203 1.00 58.78 374 ASP A O 1
ATOM 2893 N N . ALA A 1 375 ? -41.516 0.029 -15.994 1.00 54.97 375 ALA A N 1
ATOM 2894 C CA . ALA A 1 375 ? -42.632 -0.301 -15.103 1.00 54.97 375 ALA A CA 1
ATOM 2895 C C . ALA A 1 375 ? -42.393 0.160 -13.654 1.00 54.97 375 ALA A C 1
ATOM 2897 O O . ALA A 1 375 ? -41.447 -0.267 -12.994 1.00 54.97 375 ALA A O 1
ATOM 2898 N N . GLU A 1 376 ? -43.307 0.968 -13.100 1.00 53.34 376 GLU A N 1
ATOM 2899 C CA . GLU A 1 376 ? -43.283 1.329 -11.668 1.00 53.34 376 GLU A CA 1
ATOM 2900 C C . GLU A 1 376 ? -43.677 0.158 -10.741 1.00 53.34 376 GLU A C 1
ATOM 2902 O O . GLU A 1 376 ? -43.389 0.186 -9.540 1.00 53.34 376 GLU A O 1
ATOM 2907 N N . ASN A 1 377 ? -44.306 -0.886 -11.291 1.00 55.25 377 ASN A N 1
ATOM 2908 C CA . ASN A 1 377 ? -44.720 -2.083 -10.563 1.00 55.25 377 ASN A CA 1
ATOM 2909 C C . ASN A 1 377 ? -43.605 -3.140 -10.540 1.00 55.25 377 ASN A C 1
ATOM 2911 O O . ASN A 1 377 ? -42.980 -3.428 -11.558 1.00 55.25 377 ASN A O 1
ATOM 2915 N N . ALA A 1 378 ? -43.382 -3.747 -9.372 1.00 52.44 378 ALA A N 1
ATOM 2916 C CA . ALA A 1 378 ? -42.408 -4.823 -9.205 1.00 52.44 378 ALA A CA 1
ATOM 2917 C C . ALA A 1 378 ? -42.871 -6.103 -9.916 1.00 52.44 378 ALA A C 1
ATOM 2919 O O . ALA A 1 378 ? -44.023 -6.505 -9.759 1.00 52.44 378 ALA A O 1
ATOM 2920 N N . VAL A 1 379 ? -41.955 -6.786 -10.606 1.00 56.62 379 VAL A N 1
ATOM 2921 C CA . VAL A 1 379 ? -42.197 -8.135 -11.149 1.00 56.62 379 VAL A CA 1
ATOM 2922 C C . VAL A 1 379 ? -42.171 -9.165 -10.015 1.00 56.62 379 VAL A C 1
ATOM 2924 O O . VAL A 1 379 ? -43.015 -10.053 -9.954 1.00 56.62 379 VAL A O 1
ATOM 2927 N N . THR A 1 380 ? -41.246 -8.985 -9.066 1.00 63.00 380 THR A N 1
ATOM 2928 C CA . THR A 1 380 ? -41.124 -9.795 -7.845 1.00 63.00 380 THR A CA 1
ATOM 2929 C C . THR A 1 380 ? -40.679 -8.891 -6.701 1.00 63.00 380 THR A C 1
ATOM 2931 O O . THR A 1 380 ? -39.675 -8.196 -6.850 1.00 63.00 380 THR A O 1
ATOM 2934 N N . LEU A 1 381 ? -41.373 -8.905 -5.556 1.00 70.50 381 LEU A N 1
ATOM 2935 C CA . LEU A 1 381 ? -40.958 -8.196 -4.338 1.00 70.50 381 LEU A CA 1
ATOM 2936 C C . LEU A 1 381 ? -41.059 -9.125 -3.122 1.00 70.50 381 LEU A C 1
ATOM 2938 O O . LEU A 1 381 ? -42.151 -9.530 -2.730 1.00 70.50 381 LEU A O 1
ATOM 2942 N N . GLN A 1 382 ? -39.913 -9.454 -2.532 1.00 78.44 382 GLN A N 1
ATOM 2943 C CA . GLN A 1 382 ? -39.785 -10.336 -1.373 1.00 78.44 382 GLN A CA 1
ATOM 2944 C C . GLN A 1 382 ? -39.460 -9.504 -0.126 1.00 78.44 382 GLN A C 1
ATOM 2946 O O . GLN A 1 382 ? -38.642 -8.581 -0.176 1.00 78.44 382 GLN A O 1
ATOM 2951 N N . LYS A 1 383 ? -40.111 -9.811 1.001 1.00 78.12 383 LYS A N 1
ATOM 2952 C CA . LYS A 1 383 ? -39.748 -9.241 2.307 1.00 78.12 383 LYS A CA 1
ATOM 2953 C C . LYS A 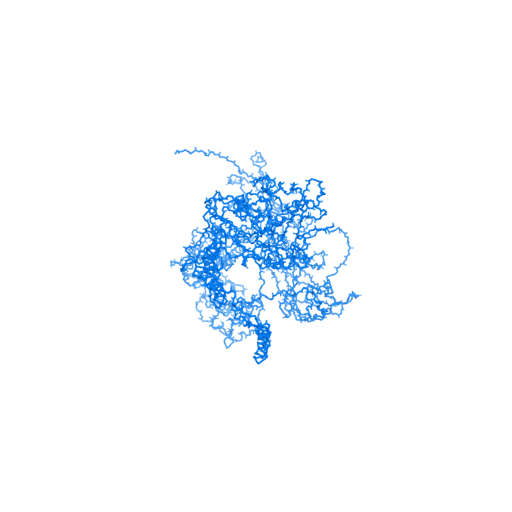1 383 ? -38.497 -9.943 2.832 1.00 78.12 383 LYS A C 1
ATOM 2955 O O . LYS A 1 383 ? -38.365 -11.149 2.658 1.00 78.12 383 LYS A O 1
ATOM 2960 N N . LEU A 1 384 ? -37.624 -9.187 3.483 1.00 75.50 384 LEU A N 1
ATOM 2961 C CA . LEU A 1 384 ? -36.403 -9.675 4.116 1.00 75.50 384 LEU A CA 1
ATOM 2962 C C . LEU A 1 384 ? -36.514 -9.527 5.633 1.00 75.50 384 LEU A C 1
ATOM 2964 O O . LEU A 1 384 ? -37.034 -8.523 6.120 1.00 75.50 384 LEU A O 1
ATOM 2968 N N . ASP A 1 385 ? -35.968 -10.484 6.372 1.00 75.56 385 ASP A N 1
ATOM 2969 C CA . ASP A 1 385 ? -35.727 -10.357 7.808 1.00 75.56 385 ASP A CA 1
ATOM 2970 C C . ASP A 1 385 ? -34.219 -10.240 8.044 1.00 75.56 385 ASP A C 1
ATOM 2972 O O . ASP A 1 385 ? -33.516 -11.242 8.084 1.00 75.56 385 ASP A O 1
ATOM 2976 N N . LEU A 1 386 ? -33.694 -9.019 8.185 1.00 71.50 386 LEU A N 1
ATOM 2977 C CA . LEU A 1 386 ? -32.248 -8.797 8.349 1.00 71.50 386 LEU A CA 1
ATOM 2978 C C . LEU A 1 386 ? -31.694 -9.290 9.704 1.00 71.50 386 LEU A C 1
ATOM 2980 O O . LEU A 1 386 ? -30.474 -9.322 9.886 1.00 71.50 386 LEU A O 1
ATOM 2984 N N . SER A 1 387 ? -32.560 -9.716 10.636 1.00 64.25 387 SER A N 1
ATOM 2985 C CA . SER A 1 387 ? -32.138 -10.367 11.885 1.00 64.25 387 SER A CA 1
ATOM 2986 C C . SER A 1 387 ? -31.737 -11.836 11.698 1.00 64.25 387 SER A C 1
ATOM 2988 O O . SER A 1 387 ? -31.079 -12.405 12.568 1.00 64.25 387 SER A O 1
ATOM 2990 N N . ARG A 1 388 ? -32.093 -12.444 10.558 1.00 67.50 388 ARG A N 1
ATOM 2991 C CA . ARG A 1 388 ? -31.846 -13.851 10.216 1.00 67.50 388 ARG A CA 1
ATOM 2992 C C . ARG A 1 388 ? -31.231 -13.960 8.822 1.00 67.50 388 ARG A C 1
ATOM 2994 O O . ARG A 1 388 ? -31.276 -13.020 8.031 1.00 67.50 388 ARG A O 1
ATOM 3001 N N . ASP A 1 389 ? -30.666 -15.117 8.502 1.00 60.12 389 ASP A N 1
ATOM 3002 C CA . ASP A 1 389 ? -30.183 -15.373 7.145 1.00 60.12 389 ASP A CA 1
ATOM 3003 C C . ASP A 1 389 ? -31.366 -15.623 6.208 1.00 60.12 389 ASP A C 1
ATOM 3005 O O . ASP A 1 389 ? -32.243 -16.445 6.491 1.00 60.12 389 ASP A O 1
ATOM 3009 N N . ASN A 1 390 ? -31.392 -14.896 5.090 1.00 66.00 390 ASN A N 1
ATOM 3010 C CA . ASN A 1 390 ? -32.430 -15.015 4.072 1.00 66.00 390 ASN A CA 1
ATOM 3011 C C . ASN A 1 390 ? -31.869 -15.790 2.874 1.00 66.00 390 ASN A C 1
ATOM 3013 O O . ASN A 1 390 ? -30.717 -15.610 2.487 1.00 66.00 390 ASN A O 1
ATOM 3017 N N . THR A 1 391 ? -32.692 -16.638 2.263 1.00 67.44 391 THR A N 1
ATOM 3018 C CA . THR A 1 391 ? -32.333 -17.438 1.080 1.00 67.44 391 THR A CA 1
ATOM 3019 C C . THR A 1 391 ? -33.092 -16.959 -0.155 1.00 67.44 391 THR A C 1
ATOM 3021 O O . THR A 1 391 ? -33.704 -17.740 -0.883 1.00 67.44 391 THR A O 1
ATOM 3024 N N . VAL A 1 392 ? -33.075 -15.644 -0.391 1.00 80.81 392 VAL A N 1
ATOM 3025 C CA . VAL A 1 392 ? -33.740 -15.051 -1.555 1.00 80.81 392 VAL A CA 1
ATOM 3026 C C . VAL A 1 392 ? -33.013 -15.450 -2.842 1.00 80.81 392 VAL A C 1
ATOM 3028 O O . VAL A 1 392 ? -31.804 -15.278 -2.961 1.00 80.81 392 VAL A O 1
ATOM 3031 N N . SER A 1 393 ? -33.760 -15.959 -3.819 1.00 85.94 393 SER A N 1
ATOM 3032 C CA . SER A 1 393 ? -33.297 -16.160 -5.196 1.00 85.94 393 SER A CA 1
ATOM 3033 C C . SER A 1 393 ? -33.983 -15.151 -6.116 1.00 85.94 393 SER A C 1
ATOM 3035 O O . SER A 1 393 ? -35.197 -14.932 -6.032 1.00 85.94 393 SER A O 1
ATOM 3037 N N . LEU A 1 394 ? -33.196 -14.501 -6.972 1.00 87.00 394 LEU A N 1
ATOM 3038 C CA . LEU A 1 394 ? -33.645 -13.529 -7.969 1.00 87.00 394 LEU A CA 1
ATOM 3039 C C . LEU A 1 394 ? -33.016 -13.868 -9.323 1.00 87.00 394 LEU A C 1
ATOM 3041 O O . LEU A 1 394 ? -31.931 -14.431 -9.383 1.00 87.00 394 LEU A O 1
ATOM 3045 N N . ALA A 1 395 ? -33.666 -13.463 -10.410 1.00 87.25 395 ALA A N 1
ATOM 3046 C CA . ALA A 1 395 ? -33.101 -13.548 -11.752 1.00 87.25 395 ALA A CA 1
ATOM 3047 C C . ALA A 1 395 ? -33.370 -12.241 -12.501 1.00 87.25 395 ALA A C 1
ATOM 3049 O O . ALA A 1 395 ? -34.503 -11.739 -12.508 1.00 87.25 395 ALA A O 1
ATOM 3050 N N . ALA A 1 396 ? -32.340 -11.680 -13.129 1.00 86.00 396 ALA A N 1
ATOM 3051 C CA . ALA A 1 396 ? -32.444 -10.453 -13.907 1.00 86.00 396 ALA A CA 1
ATOM 3052 C C . ALA A 1 396 ? -31.526 -10.492 -15.132 1.00 86.00 396 ALA A C 1
ATOM 3054 O O . ALA A 1 396 ? -30.460 -11.094 -15.121 1.00 86.00 396 ALA A O 1
ATOM 3055 N N . ASN A 1 397 ? -31.942 -9.813 -16.196 1.00 86.19 397 ASN A N 1
ATOM 3056 C CA . ASN A 1 397 ? -31.085 -9.526 -17.337 1.00 86.19 397 ASN A CA 1
ATOM 3057 C C . ASN A 1 397 ? -30.616 -8.065 -17.272 1.00 86.19 397 ASN A C 1
ATOM 3059 O O . ASN A 1 397 ? -31.112 -7.274 -16.468 1.00 86.19 397 ASN A O 1
ATOM 3063 N N . HIS A 1 398 ? -29.702 -7.689 -18.161 1.00 81.56 398 HIS A N 1
ATOM 3064 C CA . HIS A 1 398 ? -29.182 -6.324 -18.269 1.00 81.56 398 HIS A CA 1
ATOM 3065 C C . HIS A 1 398 ? -30.248 -5.217 -18.446 1.00 81.56 398 HIS A C 1
ATOM 3067 O O . HIS A 1 398 ? -29.952 -4.066 -18.150 1.00 81.56 398 HIS A O 1
ATOM 3073 N N . LEU A 1 399 ? -31.475 -5.517 -18.896 1.00 82.88 399 LEU A N 1
ATOM 3074 C CA . LEU A 1 399 ? -32.560 -4.525 -19.032 1.00 82.88 399 LEU A CA 1
ATOM 3075 C C . LEU A 1 399 ? -33.356 -4.307 -17.732 1.00 82.88 399 LEU A C 1
ATOM 3077 O O . LEU A 1 399 ? -34.008 -3.273 -17.555 1.00 82.88 399 LEU A O 1
ATOM 3081 N N . LYS A 1 400 ? -33.311 -5.276 -16.815 1.00 82.38 400 LYS A N 1
ATOM 3082 C CA . LYS A 1 400 ? -34.006 -5.225 -15.528 1.00 82.38 400 LYS A CA 1
ATOM 3083 C C . LYS A 1 400 ? -33.252 -4.378 -14.507 1.00 82.38 400 LYS A C 1
ATOM 3085 O O . LYS A 1 400 ? -32.078 -4.045 -14.662 1.00 82.38 400 LYS A O 1
ATOM 3090 N N . LYS A 1 401 ? -33.957 -4.020 -13.435 1.00 80.44 401 LYS A N 1
ATOM 3091 C CA . LYS A 1 401 ? -33.444 -3.214 -12.326 1.00 80.44 401 LYS A CA 1
ATOM 3092 C C . LYS A 1 401 ? -33.751 -3.879 -10.997 1.00 80.44 401 LYS A C 1
ATOM 3094 O O . LYS A 1 401 ? -34.878 -4.307 -10.761 1.00 80.44 401 LYS A O 1
ATOM 3099 N N . MET A 1 402 ? -32.770 -3.936 -10.107 1.00 80.81 402 MET A N 1
ATOM 3100 C CA . MET A 1 402 ? -32.957 -4.439 -8.745 1.00 80.81 402 MET A CA 1
ATOM 3101 C C . MET A 1 402 ? -33.207 -3.278 -7.777 1.00 80.81 402 MET A C 1
ATOM 3103 O O . MET A 1 402 ? -32.617 -2.209 -7.901 1.00 80.81 402 MET A O 1
ATOM 3107 N N . ARG A 1 403 ? -34.069 -3.480 -6.783 1.00 76.75 403 ARG A N 1
ATOM 3108 C CA . ARG A 1 403 ? -34.347 -2.516 -5.714 1.00 76.75 403 ARG A CA 1
ATOM 3109 C C . ARG A 1 403 ? -34.215 -3.196 -4.362 1.00 76.75 403 ARG A C 1
ATOM 3111 O O . ARG A 1 403 ? -34.835 -4.231 -4.141 1.00 76.75 403 ARG A O 1
ATOM 3118 N N . LEU A 1 404 ? -33.479 -2.568 -3.453 1.00 76.94 404 LEU A N 1
ATOM 3119 C CA . LEU A 1 404 ? -33.377 -2.945 -2.045 1.00 76.94 404 LEU A CA 1
ATOM 3120 C C . LEU A 1 404 ? -33.834 -1.751 -1.198 1.00 76.94 404 LEU A C 1
ATOM 3122 O O . LEU A 1 404 ? -33.318 -0.649 -1.365 1.00 76.94 404 LEU A O 1
ATOM 3126 N N . ASN A 1 405 ? -34.800 -1.964 -0.306 1.00 73.81 405 ASN A N 1
ATOM 3127 C CA . ASN A 1 405 ? -35.197 -0.992 0.713 1.00 73.81 405 ASN A CA 1
ATOM 3128 C C . ASN A 1 405 ? -35.040 -1.636 2.098 1.00 73.81 405 ASN A C 1
ATOM 3130 O O . ASN A 1 405 ? -35.315 -2.822 2.246 1.00 73.81 405 ASN A O 1
ATOM 3134 N N . PHE A 1 406 ? -34.677 -0.849 3.104 1.00 76.12 406 PHE A N 1
ATOM 3135 C CA . PHE A 1 406 ? -34.781 -1.167 4.533 1.00 76.12 406 PHE A CA 1
ATOM 3136 C C . PHE A 1 406 ? -34.799 0.158 5.312 1.00 76.12 406 PHE A C 1
ATOM 3138 O O . PHE A 1 406 ? -34.536 1.217 4.739 1.00 76.12 406 PHE A O 1
ATOM 3145 N N . GLN A 1 407 ? -35.132 0.119 6.598 1.00 77.38 407 GLN A N 1
ATOM 3146 C CA . GLN A 1 407 ? -35.055 1.254 7.515 1.00 77.38 407 GLN A CA 1
ATOM 3147 C C . GLN A 1 407 ? -34.284 0.820 8.764 1.00 77.38 407 GLN A C 1
ATOM 3149 O O . GLN A 1 407 ? -34.493 -0.282 9.264 1.00 77.38 407 GLN A O 1
ATOM 3154 N N . LEU A 1 408 ? -33.392 1.673 9.260 1.00 79.38 408 LEU A N 1
ATOM 3155 C CA . LEU A 1 408 ? -32.685 1.460 10.521 1.00 79.38 408 LEU A CA 1
ATOM 3156 C C . LEU A 1 408 ? -33.322 2.351 11.586 1.00 79.38 408 LEU A C 1
ATOM 3158 O O . LEU A 1 408 ? -33.578 3.529 11.331 1.00 79.38 408 LEU A O 1
ATOM 3162 N N . LEU A 1 409 ? -33.620 1.773 12.744 1.00 79.06 409 LEU A N 1
ATOM 3163 C CA . LEU A 1 409 ? -34.323 2.413 13.848 1.00 79.06 409 LEU A CA 1
ATOM 3164 C C . LEU A 1 409 ? -33.488 2.332 15.124 1.00 79.06 409 LEU A C 1
ATOM 3166 O O . LEU A 1 409 ? -32.952 1.274 15.454 1.00 79.06 409 LEU A O 1
ATOM 3170 N N . THR A 1 410 ? -33.400 3.441 15.844 1.00 81.12 410 THR A N 1
ATOM 3171 C CA . THR A 1 410 ? -32.771 3.512 17.165 1.00 81.12 410 THR A CA 1
ATOM 3172 C C . THR A 1 410 ? -33.657 2.871 18.249 1.00 81.12 410 THR A C 1
ATOM 3174 O O . THR A 1 410 ? -34.838 2.604 17.990 1.00 81.12 410 THR A O 1
ATOM 3177 N N . PRO A 1 411 ? -33.154 2.645 19.482 1.00 76.31 411 PRO A N 1
ATOM 3178 C CA . PRO A 1 411 ? -33.973 2.189 20.610 1.00 76.31 411 PRO A CA 1
ATOM 3179 C C . PRO A 1 411 ? -35.174 3.097 20.920 1.00 76.31 411 PRO A C 1
ATOM 3181 O O . PRO A 1 411 ? -36.214 2.602 21.354 1.00 76.31 411 PRO A O 1
ATOM 3184 N N . LEU A 1 412 ? -35.066 4.407 20.655 1.00 76.81 412 LEU A N 1
ATOM 3185 C CA . LEU A 1 412 ? -36.167 5.370 20.800 1.00 76.81 412 LEU A CA 1
ATOM 3186 C C . LEU A 1 412 ? -37.127 5.396 19.590 1.00 76.81 412 LEU A C 1
ATOM 3188 O O . LEU A 1 412 ? -38.144 6.087 19.620 1.00 76.81 412 LEU A O 1
ATOM 3192 N N . GLY A 1 413 ? -36.849 4.620 18.538 1.00 72.56 413 GLY A N 1
ATOM 3193 C CA . GLY A 1 413 ? -37.697 4.485 17.351 1.00 72.56 413 GLY A CA 1
ATOM 3194 C C . GLY A 1 413 ? -37.485 5.556 16.275 1.00 72.56 413 GLY A C 1
ATOM 3195 O O . GLY A 1 413 ? -38.240 5.592 15.298 1.00 72.56 413 GLY A O 1
ATOM 3196 N N . HIS A 1 414 ? -36.468 6.410 16.409 1.00 77.94 414 HIS A N 1
ATOM 3197 C CA . HIS A 1 414 ? -36.088 7.373 15.375 1.00 77.94 414 HIS A CA 1
ATOM 3198 C C . HIS A 1 414 ? -35.278 6.694 14.261 1.00 77.94 414 HIS A C 1
ATOM 3200 O O . HIS A 1 414 ? -34.770 5.588 14.419 1.00 77.94 414 HIS A O 1
ATOM 3206 N N . THR A 1 415 ? -35.186 7.325 13.085 1.00 74.19 415 THR A N 1
ATOM 3207 C CA . THR A 1 415 ? -34.461 6.733 11.946 1.00 74.19 415 THR A CA 1
ATOM 3208 C C . THR A 1 415 ? -32.965 6.983 12.071 1.00 74.19 415 THR A C 1
ATOM 3210 O O . THR A 1 415 ? -32.527 8.126 11.967 1.00 74.19 415 THR A O 1
ATOM 3213 N N . PHE A 1 416 ? -32.189 5.914 12.225 1.00 75.25 416 PHE A N 1
ATOM 3214 C CA . PHE A 1 416 ? -30.735 5.978 12.311 1.00 75.25 416 PHE A CA 1
ATOM 3215 C C . PHE A 1 416 ? -30.098 6.113 10.920 1.00 75.25 416 PHE A C 1
ATOM 3217 O O . PHE A 1 416 ? -30.458 5.389 9.984 1.00 75.25 416 PHE A O 1
ATOM 3224 N N . LYS A 1 417 ? -29.121 7.014 10.783 1.00 73.38 417 LYS A N 1
ATOM 3225 C CA . LYS A 1 417 ? -28.249 7.103 9.606 1.00 73.38 417 LYS A CA 1
ATOM 3226 C C . LYS A 1 417 ? -26.844 6.606 9.971 1.00 73.38 417 LYS A C 1
ATOM 3228 O O . LYS A 1 417 ? -26.085 7.387 10.532 1.00 73.38 417 LYS A O 1
ATOM 3233 N N . PRO A 1 418 ? -26.473 5.360 9.630 1.00 70.75 418 PRO A N 1
ATOM 3234 C CA . PRO A 1 418 ? -25.093 4.914 9.772 1.00 70.75 418 PRO A CA 1
ATOM 3235 C C . PRO A 1 418 ? -24.179 5.675 8.805 1.00 70.75 418 PRO A C 1
ATOM 3237 O O . PRO A 1 418 ? -24.570 5.997 7.679 1.00 70.75 418 PRO A O 1
ATOM 3240 N N . HIS A 1 419 ? -22.941 5.891 9.236 1.00 68.19 419 HIS A N 1
ATOM 3241 C CA . HIS A 1 419 ? -21.867 6.532 8.490 1.00 68.19 419 HIS A CA 1
ATOM 3242 C C . HIS A 1 419 ? -21.629 5.872 7.127 1.00 68.19 419 HIS A C 1
ATOM 3244 O O . HIS A 1 419 ? -21.467 6.570 6.124 1.00 68.19 419 HIS A O 1
ATOM 3250 N N . GLN A 1 420 ? -21.630 4.534 7.071 1.00 66.94 420 GLN A N 1
ATOM 3251 C CA . GLN A 1 420 ? -21.450 3.773 5.835 1.00 66.94 420 GLN A CA 1
ATOM 3252 C C . GLN A 1 420 ? -22.354 2.535 5.790 1.00 66.94 420 GLN A C 1
ATOM 3254 O O . GLN A 1 420 ? -22.559 1.835 6.781 1.00 66.94 420 GLN A O 1
ATOM 3259 N N . VAL A 1 421 ? -22.873 2.250 4.594 1.00 72.50 421 VAL A N 1
ATOM 3260 C CA . VAL A 1 421 ? -23.545 0.989 4.267 1.00 72.50 421 VAL A CA 1
ATOM 3261 C C . VAL A 1 421 ? -23.037 0.510 2.920 1.00 72.50 421 VAL A C 1
ATOM 3263 O O . VAL A 1 421 ? -23.028 1.277 1.953 1.00 72.50 421 VAL A O 1
ATOM 3266 N N . PHE A 1 422 ? -22.669 -0.765 2.848 1.00 76.69 422 PHE A N 1
ATOM 3267 C CA . PHE A 1 422 ? -22.166 -1.392 1.636 1.00 76.69 422 PHE A CA 1
ATOM 3268 C C . PHE A 1 422 ? -23.073 -2.540 1.203 1.00 76.69 422 PHE A C 1
ATOM 3270 O O . PHE A 1 422 ? -23.345 -3.453 1.980 1.00 76.69 422 PHE A O 1
ATOM 3277 N N . LEU A 1 423 ? -23.502 -2.516 -0.058 1.00 77.31 423 LEU A N 1
ATOM 3278 C CA . LEU A 1 423 ? -24.019 -3.698 -0.737 1.00 77.31 423 LEU A CA 1
ATOM 3279 C C . LEU A 1 423 ? -22.870 -4.340 -1.510 1.00 77.31 423 LEU A C 1
ATOM 3281 O O . LEU A 1 423 ? -22.224 -3.680 -2.324 1.00 77.31 423 LEU A O 1
ATOM 3285 N N . LYS A 1 424 ? -22.629 -5.621 -1.273 1.00 79.94 424 LYS A N 1
ATOM 3286 C CA . LYS A 1 424 ? -21.599 -6.407 -1.935 1.00 79.94 424 LYS A CA 1
ATOM 3287 C C . LYS A 1 424 ? -22.265 -7.478 -2.798 1.00 79.94 424 LYS A C 1
ATOM 3289 O O . LYS A 1 424 ? -23.151 -8.193 -2.340 1.00 79.94 424 LYS A O 1
ATOM 3294 N N . LEU A 1 425 ? -21.844 -7.554 -4.056 1.00 81.62 425 LEU A N 1
ATOM 3295 C CA . LEU A 1 425 ? -22.265 -8.560 -5.029 1.00 81.62 425 LEU A CA 1
ATOM 3296 C C . LEU A 1 425 ? -21.044 -9.384 -5.421 1.00 81.62 425 LEU A C 1
ATOM 3298 O O . LEU A 1 425 ? -20.032 -8.819 -5.839 1.00 81.62 425 LEU A O 1
ATOM 3302 N N . ARG A 1 426 ? -21.124 -10.705 -5.287 1.00 84.75 426 ARG A N 1
ATOM 3303 C CA . ARG A 1 426 ? -19.989 -11.602 -5.504 1.00 84.75 426 ARG A CA 1
ATOM 3304 C C . ARG A 1 426 ? -20.317 -12.659 -6.543 1.00 84.75 426 ARG A C 1
ATOM 3306 O O . ARG A 1 426 ? -21.160 -13.510 -6.300 1.00 84.75 426 ARG A O 1
ATOM 3313 N N . HIS A 1 427 ? -19.633 -12.603 -7.680 1.00 85.88 427 HIS A N 1
ATOM 3314 C CA . HIS A 1 427 ? -19.803 -13.574 -8.756 1.00 85.88 427 HIS A CA 1
ATOM 3315 C C . HIS A 1 427 ? -19.291 -14.964 -8.345 1.00 85.88 427 HIS A C 1
ATOM 3317 O O . HIS A 1 427 ? -18.330 -15.066 -7.579 1.00 85.88 427 HIS A O 1
ATOM 3323 N N . GLU A 1 428 ? -19.844 -16.025 -8.933 1.00 85.00 428 GLU A N 1
ATOM 3324 C CA . GLU A 1 428 ? -19.362 -17.412 -8.815 1.00 85.00 428 GLU A CA 1
ATOM 3325 C C . GLU A 1 428 ? -17.864 -17.573 -9.148 1.00 85.00 428 GLU A C 1
ATOM 3327 O O . GLU A 1 428 ? -17.163 -18.366 -8.519 1.00 85.00 428 GLU A O 1
ATOM 3332 N N . SER A 1 429 ? -17.315 -16.735 -10.039 1.00 75.25 429 SER A N 1
ATOM 3333 C CA . SER A 1 429 ? -15.867 -16.658 -10.310 1.00 75.25 429 SER A CA 1
ATOM 3334 C C . SER A 1 429 ? -15.057 -15.949 -9.208 1.00 75.25 429 SER A C 1
ATOM 3336 O O . SER A 1 429 ? -13.908 -15.568 -9.437 1.00 75.25 429 SER A O 1
ATOM 3338 N N . LYS A 1 430 ? -15.661 -15.727 -8.032 1.00 75.19 430 LYS A N 1
ATOM 3339 C CA . LYS A 1 430 ? -15.124 -15.040 -6.845 1.00 75.19 430 LYS A CA 1
ATOM 3340 C C . LYS A 1 430 ? -14.691 -13.584 -7.077 1.00 75.19 430 LYS A C 1
ATOM 3342 O O . LYS A 1 430 ? -13.836 -13.082 -6.351 1.00 75.19 430 LYS A O 1
ATOM 3347 N N . VAL A 1 431 ? -15.249 -12.895 -8.075 1.00 76.94 431 VAL A N 1
ATOM 3348 C CA . VAL A 1 431 ? -15.047 -11.444 -8.259 1.00 76.94 431 VAL A CA 1
ATOM 3349 C C . VAL A 1 431 ? -16.054 -10.697 -7.385 1.00 76.94 431 VAL A C 1
ATOM 3351 O O . VAL A 1 431 ? -17.249 -10.984 -7.438 1.00 76.94 431 VAL A O 1
ATOM 3354 N N . GLU A 1 432 ? -15.575 -9.763 -6.564 1.00 78.50 432 GLU A N 1
ATOM 3355 C CA . GLU A 1 432 ? -16.398 -8.999 -5.621 1.00 78.50 432 GLU A CA 1
ATOM 3356 C C . GLU A 1 432 ? -16.598 -7.554 -6.100 1.00 78.50 432 GLU A C 1
ATOM 3358 O O . GLU A 1 432 ? -15.645 -6.868 -6.467 1.00 78.50 432 GLU A O 1
ATOM 3363 N N . HIS A 1 433 ? -17.841 -7.075 -6.052 1.00 77.31 433 HIS A N 1
ATOM 3364 C CA . HIS A 1 433 ? -18.230 -5.710 -6.398 1.00 77.31 433 HIS A CA 1
ATOM 3365 C C . HIS A 1 433 ? -18.907 -5.063 -5.188 1.00 77.31 433 HIS A C 1
ATOM 3367 O O . HIS A 1 433 ? -19.949 -5.535 -4.734 1.00 77.31 433 HIS A O 1
ATOM 3373 N N . ILE A 1 434 ? -18.323 -3.987 -4.660 1.00 75.94 434 ILE A N 1
ATOM 3374 C CA . ILE A 1 434 ? -18.800 -3.302 -3.450 1.00 75.94 434 ILE A CA 1
ATOM 3375 C C . ILE A 1 434 ? -19.381 -1.937 -3.834 1.00 75.94 434 ILE A C 1
ATOM 3377 O O . ILE A 1 434 ? -18.741 -1.146 -4.525 1.00 75.94 434 ILE A O 1
ATOM 3381 N N . PHE A 1 435 ? -20.595 -1.653 -3.366 1.00 70.81 435 PHE A N 1
ATOM 3382 C CA . PHE A 1 435 ? -21.351 -0.439 -3.665 1.00 70.81 435 PHE A CA 1
ATOM 3383 C C . PHE A 1 435 ? -21.754 0.272 -2.370 1.00 70.81 435 PHE A C 1
ATOM 3385 O O . PHE A 1 435 ? -22.505 -0.276 -1.564 1.00 70.81 435 PHE A O 1
ATOM 3392 N N . ALA A 1 436 ? -21.303 1.513 -2.185 1.00 67.62 436 ALA A N 1
ATOM 3393 C CA . ALA A 1 436 ? -21.748 2.356 -1.077 1.00 67.62 436 ALA A CA 1
ATOM 3394 C C . ALA A 1 436 ? -23.176 2.890 -1.319 1.00 67.62 436 ALA A C 1
ATOM 3396 O O . ALA A 1 436 ? -23.494 3.376 -2.410 1.00 67.62 436 ALA A O 1
ATOM 3397 N N . LEU A 1 437 ? -24.036 2.824 -0.299 1.00 65.00 437 LEU A N 1
ATOM 3398 C CA . LEU A 1 437 ? -25.412 3.333 -0.344 1.00 65.00 437 LEU A CA 1
ATOM 3399 C C . LEU A 1 437 ? -25.492 4.713 0.335 1.00 65.00 437 LEU A C 1
ATOM 3401 O O . LEU A 1 437 ? -25.266 4.825 1.536 1.00 65.00 437 LEU A O 1
ATOM 3405 N N . GLU A 1 438 ? -25.849 5.770 -0.404 1.00 54.81 438 GLU A N 1
ATOM 3406 C CA . GLU A 1 438 ? -25.986 7.124 0.162 1.00 54.81 438 GLU A CA 1
ATOM 3407 C C . GLU A 1 438 ? -27.394 7.355 0.747 1.00 54.81 438 GLU A C 1
ATOM 3409 O O . GLU A 1 438 ? -28.403 7.006 0.128 1.00 54.81 438 GLU A O 1
ATOM 3414 N N . SER A 1 439 ? -27.478 7.988 1.925 1.00 47.56 439 SER A N 1
ATOM 3415 C CA . SER A 1 439 ? -28.732 8.233 2.659 1.00 47.56 439 SER A CA 1
ATOM 3416 C C . SER A 1 439 ? -29.267 9.663 2.469 1.00 47.56 439 SER A C 1
ATOM 3418 O O . SER A 1 439 ? -28.974 10.575 3.252 1.00 47.56 439 SER A O 1
ATOM 3420 N N . SER A 1 440 ? -30.096 9.866 1.438 1.00 41.06 440 SER A N 1
ATOM 3421 C CA . SER A 1 440 ? -30.953 11.058 1.339 1.00 41.06 440 SER A CA 1
ATOM 3422 C C . SER A 1 440 ? -32.164 10.904 2.270 1.00 41.06 440 SER A C 1
ATOM 3424 O O . SER A 1 440 ? -32.563 9.782 2.581 1.00 41.06 440 SER A O 1
ATOM 3426 N N . ALA A 1 441 ? -32.735 12.010 2.760 1.00 38.94 441 ALA A N 1
ATOM 3427 C CA . ALA A 1 441 ? -33.762 12.000 3.807 1.00 38.94 441 ALA A CA 1
ATOM 3428 C C . ALA A 1 441 ? -34.931 11.039 3.482 1.00 38.94 441 ALA A C 1
ATOM 3430 O O . ALA A 1 441 ? -35.743 11.278 2.589 1.00 38.94 441 ALA A O 1
ATOM 3431 N N . GLY A 1 442 ? -34.980 9.913 4.203 1.00 45.53 442 GLY A N 1
ATOM 3432 C CA . GLY A 1 442 ? -35.992 8.863 4.068 1.00 45.53 442 GLY A CA 1
ATOM 3433 C C . GLY A 1 442 ? -35.853 7.898 2.879 1.00 45.53 442 GLY A C 1
ATOM 3434 O O . GLY A 1 442 ? -36.662 6.973 2.801 1.00 45.53 442 GLY A O 1
ATOM 3435 N N . LYS A 1 443 ? -34.893 8.071 1.948 1.00 35.50 443 LYS A N 1
ATOM 3436 C CA . LYS A 1 443 ? -34.696 7.176 0.780 1.00 35.50 443 LYS A CA 1
ATOM 3437 C C . LYS A 1 443 ? -33.223 7.069 0.364 1.00 35.50 443 LYS A C 1
ATOM 3439 O O . LYS A 1 443 ? -32.584 8.067 0.035 1.00 35.50 443 LYS A O 1
ATOM 3444 N N . TYR A 1 444 ? -32.710 5.840 0.300 1.00 41.69 444 TYR A N 1
ATOM 3445 C CA . TYR A 1 444 ? -31.346 5.560 -0.156 1.00 41.69 444 TYR A CA 1
ATOM 3446 C C . TYR A 1 444 ? -31.195 5.749 -1.672 1.00 41.69 444 TYR A C 1
ATOM 3448 O O . TYR A 1 444 ? -32.096 5.417 -2.449 1.00 41.69 444 TYR A O 1
ATOM 3456 N N . LYS A 1 445 ? -30.028 6.226 -2.110 1.00 37.00 445 LYS A N 1
ATOM 3457 C CA . LYS A 1 445 ? -29.651 6.385 -3.521 1.00 37.00 445 LYS A CA 1
ATOM 3458 C C . LYS A 1 445 ? -28.306 5.697 -3.757 1.00 37.00 445 LYS A C 1
ATOM 3460 O O . LYS A 1 445 ? -27.335 5.976 -3.063 1.00 37.00 445 LYS A O 1
ATOM 3465 N N . VAL A 1 446 ? -28.235 4.817 -4.754 1.00 38.09 446 VAL A N 1
ATOM 3466 C CA . VAL A 1 446 ? -26.958 4.244 -5.204 1.00 38.09 446 VAL A CA 1
ATOM 3467 C C . VAL A 1 446 ? -26.256 5.279 -6.076 1.00 38.09 446 VAL A C 1
ATOM 3469 O O . VAL A 1 446 ? -26.796 5.696 -7.103 1.00 38.09 446 VAL A O 1
ATOM 3472 N N . ARG A 1 447 ? -25.042 5.677 -5.686 1.00 36.34 447 ARG A N 1
ATOM 3473 C CA . ARG A 1 447 ? -24.053 6.209 -6.628 1.00 36.34 447 ARG A CA 1
ATOM 3474 C C . ARG A 1 447 ? -23.053 5.092 -6.926 1.00 36.34 447 ARG A C 1
ATOM 3476 O O . ARG A 1 447 ? -22.485 4.551 -5.981 1.00 36.34 447 ARG A O 1
ATOM 3483 N N . PRO A 1 448 ? -22.781 4.753 -8.196 1.00 32.28 448 PRO A N 1
ATOM 3484 C CA . PRO A 1 448 ? -21.718 3.815 -8.534 1.00 32.28 448 PRO A CA 1
ATOM 3485 C C . PRO A 1 448 ? -20.361 4.521 -8.394 1.00 32.28 448 PRO A C 1
ATOM 3487 O O . PRO A 1 448 ? -19.786 4.991 -9.378 1.00 32.28 448 PRO A O 1
ATOM 3490 N N . ARG A 1 449 ? -19.894 4.643 -7.149 1.00 30.83 449 ARG A N 1
ATOM 3491 C CA . ARG A 1 449 ? -18.732 5.433 -6.742 1.00 30.83 449 ARG A CA 1
ATOM 3492 C C . ARG A 1 449 ? -17.512 4.521 -6.572 1.00 30.83 449 ARG A C 1
ATOM 3494 O O . ARG A 1 449 ? -17.212 4.082 -5.468 1.00 30.83 449 ARG A O 1
ATOM 3501 N N . LEU A 1 450 ? -16.800 4.264 -7.673 1.00 29.97 450 LEU A N 1
ATOM 3502 C CA . LEU A 1 450 ? -15.345 4.107 -7.562 1.00 29.97 450 LEU A CA 1
ATOM 3503 C C . LEU A 1 450 ? -14.780 5.473 -7.135 1.00 29.97 450 LEU A C 1
ATOM 3505 O O . LEU A 1 450 ? -15.356 6.504 -7.491 1.00 29.97 450 LEU A O 1
ATOM 3509 N N . LEU A 1 451 ? -13.706 5.477 -6.347 1.00 26.20 451 LEU A N 1
ATOM 3510 C CA . LEU A 1 451 ? -13.101 6.681 -5.768 1.00 26.20 451 LEU A CA 1
ATOM 3511 C C . LEU A 1 451 ? -12.665 7.694 -6.840 1.00 26.20 451 LEU A C 1
ATOM 3513 O O . LEU A 1 451 ? -11.560 7.616 -7.356 1.00 26.20 451 LEU A O 1
ATOM 3517 N N . PHE A 1 452 ? -13.523 8.677 -7.118 1.00 21.91 452 PHE A N 1
ATOM 3518 C CA . PHE A 1 452 ? -13.179 9.925 -7.798 1.00 21.91 452 PHE A CA 1
ATOM 3519 C C . PHE A 1 452 ? -13.966 11.082 -7.167 1.00 21.91 452 PHE A C 1
ATOM 3521 O O . PHE A 1 452 ? -15.166 10.969 -6.881 1.00 21.91 452 PHE A O 1
ATOM 3528 N N . PHE A 1 453 ? -13.277 12.196 -6.916 1.00 24.14 453 PHE A N 1
ATOM 3529 C CA . PHE A 1 453 ? -13.866 13.421 -6.378 1.00 24.14 453 PHE A CA 1
ATOM 3530 C C . PHE A 1 453 ? -14.673 14.160 -7.454 1.00 24.14 453 PHE A C 1
ATOM 3532 O O . PHE A 1 453 ? -14.215 14.324 -8.581 1.00 24.14 453 PHE A O 1
ATOM 3539 N N . SER A 1 454 ? -15.851 14.674 -7.093 1.00 20.12 454 SER A N 1
ATOM 3540 C CA . SER A 1 454 ? -16.494 15.768 -7.830 1.00 20.12 454 SER A CA 1
ATOM 3541 C C . SER A 1 454 ? -17.533 16.477 -6.956 1.00 20.12 454 SER A C 1
ATOM 3543 O O . SER A 1 454 ? -18.335 15.825 -6.281 1.00 20.12 454 SER A O 1
ATOM 3545 N N . LEU A 1 455 ? -17.499 17.811 -6.959 1.00 22.44 455 LEU A N 1
ATOM 3546 C CA . LEU A 1 455 ? -18.387 18.699 -6.201 1.00 22.44 455 LEU A CA 1
ATOM 3547 C C . LEU A 1 455 ? -19.498 19.293 -7.083 1.00 22.44 455 LEU A C 1
ATOM 3549 O O . LEU A 1 455 ? -19.263 19.593 -8.253 1.00 22.44 455 LEU A O 1
ATOM 3553 N N . ARG A 1 456 ? -20.626 19.606 -6.418 1.00 22.47 456 ARG A N 1
ATOM 3554 C CA . ARG A 1 456 ? -21.857 20.322 -6.849 1.00 22.47 456 ARG A CA 1
ATOM 3555 C C . ARG A 1 456 ? -23.041 19.438 -7.271 1.00 22.47 456 ARG A C 1
ATOM 3557 O O . ARG A 1 456 ? -22.906 18.552 -8.107 1.00 22.47 456 ARG A O 1
ATOM 3564 N N . PHE A 1 457 ? -24.230 19.693 -6.714 1.00 24.28 457 PHE A N 1
ATOM 3565 C CA . PHE A 1 457 ? -25.138 20.737 -7.221 1.00 24.28 457 PHE A CA 1
ATOM 3566 C C . PHE A 1 457 ? -26.369 20.933 -6.314 1.00 24.28 457 PHE A C 1
ATOM 3568 O O . PHE A 1 457 ? -26.621 20.121 -5.424 1.00 24.28 457 PHE A O 1
ATOM 3575 N N . ASP A 1 458 ? -27.065 22.039 -6.575 1.00 23.00 458 ASP A N 1
ATOM 3576 C CA . ASP A 1 458 ? -28.169 22.673 -5.845 1.00 23.00 458 ASP A CA 1
ATOM 3577 C C . ASP A 1 458 ? -29.429 21.820 -5.573 1.00 23.00 458 ASP A C 1
ATOM 3579 O O . ASP A 1 458 ? -29.597 20.688 -6.034 1.00 23.00 458 ASP A O 1
ATOM 3583 N N . GLU A 1 459 ? -30.340 22.422 -4.804 1.00 28.48 459 GLU A N 1
ATOM 3584 C CA . GLU A 1 459 ? -31.649 21.902 -4.411 1.00 28.48 459 GLU A CA 1
ATOM 3585 C C . GLU A 1 459 ? -32.578 21.531 -5.587 1.00 28.48 459 GLU A C 1
ATOM 3587 O O . GLU A 1 459 ? -32.579 22.171 -6.637 1.00 28.48 459 GLU A O 1
ATOM 3592 N N . ILE A 1 460 ? -33.470 20.556 -5.353 1.00 22.80 460 ILE A N 1
ATOM 3593 C CA . ILE A 1 460 ? -34.950 20.697 -5.385 1.00 22.80 460 ILE A CA 1
ATOM 3594 C C . ILE A 1 460 ? -35.611 19.302 -5.391 1.00 22.80 460 ILE A C 1
ATOM 3596 O O . ILE A 1 460 ? -35.120 18.326 -5.959 1.00 22.80 460 ILE A O 1
ATOM 3600 N N . PHE A 1 461 ? -36.761 19.205 -4.720 1.00 25.25 461 PHE A N 1
ATOM 3601 C CA . PHE A 1 461 ? -37.545 17.988 -4.499 1.00 25.25 461 PHE A CA 1
ATOM 3602 C C . PHE A 1 461 ? -37.885 17.182 -5.771 1.00 25.25 461 PHE A C 1
ATOM 3604 O O . PHE A 1 461 ? -38.642 17.643 -6.625 1.00 25.25 461 PHE A O 1
ATOM 3611 N N . LYS A 1 462 ? -37.512 15.892 -5.782 1.00 22.08 462 LYS A N 1
ATOM 3612 C CA . LYS A 1 462 ? -38.392 14.780 -6.207 1.00 22.08 462 LYS A CA 1
ATOM 3613 C C . LYS A 1 462 ? -37.845 13.420 -5.760 1.00 22.08 462 LYS A C 1
ATOM 3615 O O . LYS A 1 462 ? -36.652 13.146 -5.841 1.00 22.08 462 LYS A O 1
ATOM 3620 N N . VAL A 1 463 ? -38.748 12.554 -5.299 1.00 27.25 463 VAL A N 1
ATOM 3621 C CA . VAL A 1 463 ? -38.460 11.172 -4.883 1.00 27.25 463 VAL A CA 1
ATOM 3622 C C . VAL A 1 463 ? -37.763 10.406 -6.011 1.00 27.25 463 VAL A C 1
ATOM 3624 O O . VAL A 1 463 ? -38.348 10.239 -7.078 1.00 27.25 463 VAL A O 1
ATOM 3627 N N . LYS A 1 464 ? -36.567 9.857 -5.757 1.00 30.23 464 LYS A N 1
ATOM 3628 C CA . LYS A 1 464 ? -35.966 8.839 -6.631 1.00 30.23 464 LYS A CA 1
ATOM 3629 C C . LYS A 1 464 ? -35.541 7.617 -5.822 1.00 30.23 464 LYS A C 1
ATOM 3631 O O . LYS A 1 464 ? -34.841 7.721 -4.823 1.00 30.23 464 LYS A O 1
ATOM 3636 N N . ILE A 1 465 ? -36.065 6.478 -6.252 1.00 37.19 465 ILE A N 1
ATOM 3637 C CA . ILE A 1 465 ? -35.927 5.156 -5.642 1.00 37.19 465 ILE A CA 1
ATOM 3638 C C . ILE A 1 465 ? -34.547 4.563 -5.961 1.00 37.19 465 ILE A C 1
ATOM 3640 O O . ILE A 1 465 ? -33.975 4.842 -7.016 1.00 37.19 465 ILE A O 1
ATOM 3644 N N . THR A 1 466 ? -34.030 3.724 -5.064 1.00 48.78 466 THR A N 1
ATOM 3645 C CA . THR A 1 466 ? -32.802 2.948 -5.261 1.00 48.78 466 THR A CA 1
ATOM 3646 C C . THR A 1 466 ? -33.018 1.870 -6.326 1.00 48.78 466 THR A C 1
ATOM 3648 O O . THR A 1 466 ? -33.568 0.811 -6.037 1.00 48.78 466 THR A O 1
ATOM 3651 N N . PHE A 1 467 ? -32.595 2.137 -7.561 1.00 55.72 467 PHE A N 1
ATOM 3652 C CA . PHE A 1 467 ? -32.540 1.143 -8.633 1.00 55.72 467 PHE A CA 1
ATOM 3653 C C . PHE A 1 467 ? -31.077 0.824 -8.963 1.00 55.72 467 PHE A C 1
ATOM 3655 O O . PHE A 1 467 ? -30.324 1.709 -9.368 1.00 55.72 467 PHE A O 1
ATOM 3662 N N . PHE A 1 468 ? -30.692 -0.438 -8.803 1.00 64.25 468 PHE A N 1
ATOM 3663 C CA . PHE A 1 468 ? -29.531 -1.038 -9.450 1.00 64.25 468 PHE A CA 1
ATOM 3664 C C . PHE A 1 468 ? -29.883 -1.262 -10.915 1.00 64.25 468 PHE A C 1
ATOM 3666 O O . PHE A 1 468 ? -30.680 -2.141 -11.230 1.00 64.25 468 PHE A O 1
ATOM 3673 N N . ASP A 1 469 ? -29.340 -0.422 -11.788 1.00 72.81 469 ASP A N 1
ATOM 3674 C CA . ASP A 1 469 ? -29.566 -0.475 -13.228 1.00 72.81 469 ASP A CA 1
ATOM 3675 C C . ASP A 1 469 ? -28.484 -1.348 -13.873 1.00 72.81 469 ASP A C 1
ATOM 3677 O O . ASP A 1 469 ? -27.337 -0.910 -13.999 1.00 72.81 469 ASP A O 1
ATOM 3681 N N . PHE A 1 470 ? -28.812 -2.598 -14.218 1.00 79.19 470 PHE A N 1
ATOM 3682 C CA . PHE A 1 470 ? -27.808 -3.545 -14.713 1.00 79.19 470 PHE A CA 1
ATOM 3683 C C . PHE A 1 470 ? -27.192 -3.086 -16.042 1.00 79.19 470 PHE A C 1
ATOM 3685 O O . PHE A 1 470 ? -25.992 -3.277 -16.235 1.00 79.19 470 PHE A O 1
ATOM 3692 N N . LEU A 1 471 ? -27.942 -2.369 -16.888 1.00 77.31 471 LEU A N 1
ATOM 3693 C CA . LEU A 1 471 ? -27.454 -1.792 -18.145 1.00 77.31 471 LEU A CA 1
ATOM 3694 C C . LEU A 1 471 ? -26.300 -0.804 -17.914 1.00 77.31 471 LEU A C 1
ATOM 3696 O O . LEU A 1 471 ? -25.287 -0.849 -18.605 1.00 77.31 471 LEU A O 1
ATOM 3700 N N . GLY A 1 472 ? -26.427 0.056 -16.899 1.00 72.12 472 GLY A N 1
ATOM 3701 C CA . GLY A 1 472 ? -25.390 1.018 -16.504 1.00 72.12 472 GLY A CA 1
ATOM 3702 C C . GLY A 1 472 ? -24.225 0.410 -15.710 1.00 72.12 472 GLY A C 1
ATOM 3703 O O . GLY A 1 472 ? -23.303 1.134 -15.321 1.00 72.12 472 GLY A O 1
ATOM 3704 N N . LEU A 1 473 ? -24.273 -0.897 -15.433 1.00 77.00 473 LEU A N 1
ATOM 3705 C CA . LEU A 1 473 ? -23.280 -1.627 -14.645 1.00 77.00 473 LEU A CA 1
ATOM 3706 C C . LEU A 1 473 ? -22.598 -2.771 -15.414 1.00 77.00 473 LEU A C 1
ATOM 3708 O O . LEU A 1 473 ? -21.622 -3.298 -14.893 1.00 77.00 473 LEU A O 1
ATOM 3712 N N . VAL A 1 474 ? -23.028 -3.116 -16.637 1.00 80.62 474 VAL A N 1
ATOM 3713 C CA . VAL A 1 474 ? -22.456 -4.215 -17.452 1.00 80.62 474 VAL A CA 1
ATOM 3714 C C . VAL A 1 474 ? -20.923 -4.171 -17.504 1.00 80.62 474 VAL A C 1
ATOM 3716 O O . VAL A 1 474 ? -20.257 -5.157 -17.193 1.00 80.62 474 VAL A O 1
ATOM 3719 N N . GLU A 1 475 ? -20.354 -3.009 -17.831 1.00 78.31 475 GLU A N 1
ATOM 3720 C CA . GLU A 1 475 ? -18.901 -2.813 -17.909 1.00 78.31 475 GLU A CA 1
ATOM 3721 C C . GLU A 1 475 ? -18.214 -2.971 -16.539 1.00 78.31 475 GLU A C 1
ATOM 3723 O O . GLU A 1 475 ? -17.108 -3.498 -16.448 1.00 78.31 475 GLU A O 1
ATOM 3728 N N . LYS A 1 476 ? -18.893 -2.580 -15.453 1.00 74.94 476 LYS A N 1
ATOM 3729 C CA . LYS A 1 476 ? -18.395 -2.679 -14.067 1.00 74.94 476 LYS A CA 1
ATOM 3730 C C . LYS A 1 476 ? -18.503 -4.093 -13.496 1.00 74.94 476 LYS A C 1
ATOM 3732 O O . LYS A 1 476 ? -17.771 -4.415 -12.566 1.00 74.94 476 LYS A O 1
ATOM 3737 N N . PHE A 1 477 ? -19.372 -4.924 -14.069 1.00 80.81 477 PHE A N 1
ATOM 3738 C CA . PHE A 1 477 ? -19.430 -6.372 -13.866 1.00 80.81 477 PHE A CA 1
ATOM 3739 C C . PHE A 1 477 ? -18.509 -7.147 -14.823 1.00 80.81 477 PHE A C 1
ATOM 3741 O O . PHE A 1 477 ? -18.529 -8.373 -14.823 1.00 80.81 477 PHE A O 1
ATOM 3748 N N . TYR A 1 478 ? -17.690 -6.461 -15.631 1.00 82.25 478 TYR A N 1
ATOM 3749 C CA . TYR A 1 478 ? -16.784 -7.071 -16.613 1.00 82.25 478 TYR A CA 1
ATOM 3750 C C . TYR A 1 478 ? -17.489 -8.002 -17.615 1.00 82.25 478 TYR A C 1
ATOM 3752 O O . TYR A 1 478 ? -16.872 -8.938 -18.119 1.00 82.25 478 TYR A O 1
ATOM 3760 N N . TYR A 1 479 ? -18.768 -7.735 -17.921 1.00 85.69 479 TYR A N 1
ATOM 3761 C CA . TYR A 1 479 ? -19.608 -8.574 -18.791 1.00 85.69 479 TYR A CA 1
ATOM 3762 C C . TYR A 1 479 ? -19.744 -10.036 -18.299 1.00 85.69 479 TYR A C 1
ATOM 3764 O O . TYR A 1 479 ? -19.993 -10.940 -19.095 1.00 85.69 479 TYR A O 1
ATOM 3772 N N . LEU A 1 480 ? -19.565 -10.285 -16.995 1.00 85.00 480 LEU A N 1
ATOM 3773 C CA . LEU A 1 480 ? -19.704 -11.614 -16.398 1.00 85.00 480 LEU A CA 1
ATOM 3774 C C . LEU A 1 480 ? -21.186 -11.949 -16.167 1.00 85.00 480 LEU A C 1
ATOM 3776 O O . LEU A 1 480 ? -21.845 -11.367 -15.308 1.00 85.00 480 LEU A O 1
ATOM 3780 N N . SER A 1 481 ? -21.696 -12.899 -16.945 1.00 89.44 481 SER A N 1
ATOM 3781 C CA . SER A 1 481 ? -23.004 -13.526 -16.731 1.00 89.44 481 SER A CA 1
ATOM 3782 C C . SER A 1 481 ? -22.840 -14.774 -15.867 1.00 89.44 481 SER A C 1
ATOM 3784 O O . SER A 1 481 ? -21.922 -15.560 -16.104 1.00 89.44 481 SER A O 1
ATOM 3786 N N . GLY A 1 482 ? -23.741 -14.976 -14.908 1.00 89.31 482 GLY A N 1
ATOM 3787 C CA . GLY A 1 482 ? -23.661 -16.064 -13.933 1.00 89.31 482 GLY A CA 1
ATOM 3788 C C . GLY A 1 482 ? -24.319 -15.697 -12.607 1.00 89.31 482 GLY A C 1
ATOM 3789 O O . GLY A 1 482 ? -25.035 -14.692 -12.502 1.00 89.31 482 GLY A O 1
ATOM 3790 N N . ARG A 1 483 ? -24.092 -16.520 -11.582 1.00 91.00 483 ARG A N 1
ATOM 3791 C CA . ARG A 1 483 ? -24.659 -16.294 -10.251 1.00 91.00 483 ARG A CA 1
ATOM 3792 C C . ARG A 1 483 ? -23.855 -15.258 -9.464 1.00 91.00 483 ARG A C 1
ATOM 3794 O O . ARG A 1 483 ? -22.632 -15.350 -9.360 1.00 91.00 483 ARG A O 1
ATOM 3801 N N . TYR A 1 484 ? -24.560 -14.316 -8.839 1.00 89.06 484 TYR A N 1
ATOM 3802 C CA . TYR A 1 484 ? -24.013 -13.354 -7.883 1.00 89.06 484 TYR A CA 1
ATOM 3803 C C . TYR A 1 484 ? -24.646 -13.528 -6.499 1.00 89.06 484 TYR A C 1
ATOM 3805 O O . TYR A 1 484 ? -25.845 -13.313 -6.334 1.00 89.06 484 TYR A O 1
ATOM 3813 N N . ASP A 1 485 ? -23.851 -13.843 -5.480 1.00 88.56 485 ASP A N 1
ATOM 3814 C CA . ASP A 1 485 ? -24.304 -13.821 -4.086 1.00 88.56 485 ASP A CA 1
ATOM 3815 C C . ASP A 1 485 ? -24.344 -12.370 -3.555 1.00 88.56 485 ASP A C 1
ATOM 3817 O O . ASP A 1 485 ? -23.526 -11.526 -3.935 1.00 88.56 485 ASP A O 1
ATOM 3821 N N . ILE A 1 486 ? -25.324 -12.066 -2.698 1.00 86.19 486 ILE A N 1
ATOM 3822 C CA . ILE A 1 486 ? -25.671 -10.714 -2.237 1.00 86.19 486 ILE A CA 1
ATOM 3823 C C . ILE A 1 486 ? -25.438 -10.602 -0.727 1.00 86.19 486 ILE A C 1
ATOM 3825 O O . ILE A 1 486 ? -26.131 -11.243 0.066 1.00 86.19 486 ILE A O 1
ATOM 3829 N N . GLU A 1 487 ? -24.526 -9.721 -0.322 1.00 83.75 487 GLU A N 1
ATOM 3830 C CA . GLU A 1 487 ? -24.199 -9.426 1.078 1.00 83.75 487 GLU A CA 1
ATOM 3831 C C . GLU A 1 487 ? -24.454 -7.941 1.392 1.00 83.75 487 GLU A C 1
ATOM 3833 O O . GLU A 1 487 ? -24.166 -7.060 0.580 1.00 83.75 487 GLU A O 1
ATOM 3838 N N . LEU A 1 488 ? -24.985 -7.640 2.578 1.00 80.25 488 LEU A N 1
ATOM 3839 C CA . LEU A 1 488 ? -25.205 -6.278 3.074 1.00 80.25 488 LEU A CA 1
ATOM 3840 C C . LEU A 1 488 ? -24.402 -6.059 4.359 1.00 80.25 488 LEU A C 1
ATOM 3842 O O . LEU A 1 488 ? -24.595 -6.785 5.334 1.00 80.25 488 LEU A O 1
ATOM 3846 N N . ALA A 1 489 ? -23.539 -5.045 4.364 1.00 79.12 489 ALA A N 1
ATOM 3847 C CA . ALA A 1 489 ? -22.756 -4.624 5.522 1.00 79.12 489 ALA A CA 1
ATOM 3848 C C . ALA A 1 489 ? -23.235 -3.256 6.029 1.00 79.12 489 ALA A C 1
ATOM 3850 O O . ALA A 1 489 ? -23.284 -2.293 5.260 1.00 79.12 489 ALA A O 1
ATOM 3851 N N . VAL A 1 490 ? -23.560 -3.166 7.319 1.00 75.25 490 VAL A N 1
ATOM 3852 C CA . VAL A 1 490 ? -23.997 -1.943 8.011 1.00 75.25 490 VAL A CA 1
ATOM 3853 C C . VAL A 1 490 ? -23.131 -1.753 9.254 1.00 75.25 490 VAL A C 1
ATOM 3855 O O . VAL A 1 490 ? -23.062 -2.657 10.088 1.00 75.25 490 VAL A O 1
ATOM 3858 N N . GLY A 1 491 ? -22.509 -0.580 9.402 1.00 70.94 491 GLY A N 1
ATOM 3859 C CA . GLY A 1 491 ? -21.728 -0.256 10.595 1.00 70.94 491 GLY A CA 1
ATOM 3860 C C . GLY A 1 491 ? -21.555 1.243 10.836 1.00 70.94 491 GLY A C 1
ATOM 3861 O O . GLY A 1 491 ? -21.526 2.049 9.905 1.00 70.94 491 GLY A O 1
ATOM 3862 N N . ASP A 1 492 ? -21.444 1.601 12.113 1.00 71.19 492 ASP A N 1
ATOM 3863 C CA . ASP A 1 492 ? -21.160 2.949 12.612 1.00 71.19 492 ASP A CA 1
ATOM 3864 C C . ASP A 1 492 ? -20.420 2.839 13.955 1.00 71.19 492 ASP A C 1
ATOM 3866 O O . ASP A 1 492 ? -20.622 1.873 14.687 1.00 71.19 492 ASP A O 1
ATOM 3870 N N . ALA A 1 493 ? -19.611 3.837 14.313 1.00 70.44 493 ALA A N 1
ATOM 3871 C CA . ALA A 1 493 ? -18.967 3.916 15.625 1.00 70.44 493 ALA A CA 1
ATOM 3872 C C . ALA A 1 493 ? -19.974 4.048 16.789 1.00 70.44 493 ALA A C 1
ATOM 3874 O O . ALA A 1 493 ? -19.652 3.672 17.911 1.00 70.44 493 ALA A O 1
ATOM 3875 N N . ALA A 1 494 ? -21.187 4.552 16.536 1.00 70.06 494 ALA A N 1
ATOM 3876 C CA . ALA A 1 494 ? -22.273 4.588 17.521 1.00 70.06 494 ALA A CA 1
ATOM 3877 C C . ALA A 1 494 ? -23.108 3.284 17.581 1.00 70.06 494 ALA A C 1
ATOM 3879 O O . ALA A 1 494 ? -23.968 3.147 18.449 1.00 70.06 494 ALA A O 1
ATOM 3880 N N . MET A 1 495 ? -22.894 2.326 16.670 1.00 73.06 495 MET A N 1
ATOM 3881 C CA . MET A 1 495 ? -23.741 1.136 16.514 1.00 73.06 495 MET A CA 1
ATOM 3882 C C . MET A 1 495 ? -23.073 -0.122 17.085 1.00 73.06 495 MET A C 1
ATOM 3884 O O . MET A 1 495 ? -22.206 -0.728 16.452 1.00 73.06 495 MET A O 1
ATOM 3888 N N . GLU A 1 496 ? -23.547 -0.565 18.252 1.00 74.75 496 GLU A N 1
ATOM 3889 C CA . GLU A 1 496 ? -22.991 -1.716 18.988 1.00 74.75 496 GLU A CA 1
ATOM 3890 C C . GLU A 1 496 ? -23.165 -3.043 18.236 1.00 74.75 496 GLU A C 1
ATOM 3892 O O . GLU A 1 496 ? -22.331 -3.938 18.326 1.00 74.75 496 GLU A O 1
ATOM 3897 N N . ASN A 1 497 ? -24.242 -3.166 17.459 1.00 72.44 497 ASN A N 1
ATOM 3898 C CA . ASN A 1 497 ? -24.616 -4.378 16.733 1.00 72.44 497 ASN A CA 1
ATOM 3899 C C . ASN A 1 497 ? -24.358 -4.276 15.217 1.00 72.44 497 ASN A C 1
ATOM 3901 O O . ASN A 1 497 ? -25.186 -4.711 14.413 1.00 72.44 497 ASN A O 1
ATOM 3905 N N . SER A 1 498 ? -23.223 -3.686 14.827 1.00 78.75 498 SER A N 1
ATOM 3906 C CA . SER A 1 498 ? -22.746 -3.657 13.433 1.00 78.75 498 SER A CA 1
ATOM 3907 C C . SER A 1 498 ? -22.757 -5.066 12.811 1.00 78.75 498 SER A C 1
ATOM 3909 O O . SER A 1 498 ? -22.345 -6.030 13.456 1.00 78.75 498 SER A O 1
ATOM 3911 N N . PHE A 1 499 ? -23.246 -5.212 11.572 1.00 71.25 499 PHE A N 1
ATOM 3912 C CA . PHE A 1 499 ? -23.510 -6.530 10.976 1.00 71.25 499 PHE A CA 1
ATOM 3913 C C . PHE A 1 499 ? -23.140 -6.647 9.492 1.00 71.25 499 PHE A C 1
ATOM 3915 O O . PHE A 1 499 ? -23.262 -5.703 8.711 1.00 71.25 499 PHE A O 1
ATOM 3922 N N . LEU A 1 500 ? -22.766 -7.868 9.101 1.00 80.31 500 LEU A N 1
ATOM 3923 C CA . LEU A 1 500 ? -22.633 -8.340 7.723 1.00 80.31 500 LEU A CA 1
ATOM 3924 C C . LEU A 1 500 ? -23.628 -9.494 7.532 1.00 80.31 500 LEU A C 1
ATOM 3926 O O . LEU A 1 500 ? -23.545 -10.493 8.244 1.00 80.31 500 LEU A O 1
ATOM 3930 N N . ARG A 1 501 ? -24.582 -9.360 6.605 1.00 79.00 501 ARG A N 1
ATOM 3931 C CA . ARG A 1 501 ? -25.671 -10.332 6.407 1.00 79.00 501 ARG A CA 1
ATOM 3932 C C . ARG A 1 501 ? -25.774 -10.767 4.947 1.00 79.00 501 ARG A C 1
ATOM 3934 O O . ARG A 1 501 ? -25.896 -9.924 4.059 1.00 79.00 501 ARG A O 1
ATOM 3941 N N . ALA A 1 502 ? -25.797 -12.077 4.709 1.00 81.69 502 ALA A N 1
ATOM 3942 C CA . ALA A 1 502 ? -26.159 -12.639 3.411 1.00 81.69 502 ALA A CA 1
ATOM 3943 C C . ALA A 1 502 ? -27.676 -12.497 3.179 1.00 81.69 502 ALA A C 1
ATOM 3945 O O . ALA A 1 502 ? -28.492 -12.874 4.025 1.00 81.69 502 ALA A O 1
ATOM 3946 N N . ILE A 1 503 ? -28.054 -11.920 2.038 1.00 82.44 503 ILE A N 1
ATOM 3947 C CA . ILE A 1 503 ? -29.452 -11.694 1.636 1.00 82.44 503 ILE A CA 1
ATOM 3948 C C . ILE A 1 503 ? -29.965 -12.836 0.748 1.00 82.44 503 ILE A C 1
ATOM 3950 O O . ILE A 1 503 ? -31.155 -13.159 0.784 1.00 82.44 503 ILE A O 1
ATOM 3954 N N . GLY A 1 504 ? -29.090 -13.411 -0.078 1.00 86.12 504 GLY A N 1
ATOM 3955 C CA . GLY A 1 504 ? -29.465 -14.380 -1.101 1.00 86.12 504 GLY A CA 1
ATOM 3956 C C . GLY A 1 504 ? -28.539 -14.333 -2.315 1.00 86.12 504 GLY A C 1
ATOM 3957 O O . GLY A 1 504 ? -27.394 -13.909 -2.197 1.00 86.12 504 GLY A O 1
ATOM 3958 N N . HIS A 1 505 ? -29.045 -14.737 -3.479 1.00 89.94 505 HIS A N 1
ATOM 3959 C CA . HIS A 1 505 ? -28.336 -14.685 -4.760 1.00 89.94 505 HIS A CA 1
ATOM 3960 C C . HIS A 1 505 ? -29.215 -14.125 -5.884 1.00 89.94 505 HIS A C 1
ATOM 3962 O O . HIS A 1 505 ? -30.448 -14.181 -5.831 1.00 89.94 505 HIS A O 1
ATOM 3968 N N . ILE A 1 506 ? -28.561 -13.580 -6.906 1.00 90.31 506 ILE A N 1
ATOM 3969 C CA . ILE A 1 506 ? -29.165 -13.123 -8.150 1.00 90.31 506 ILE A CA 1
ATOM 3970 C C . ILE A 1 506 ? -28.415 -13.708 -9.345 1.00 90.31 506 ILE A C 1
ATOM 3972 O O . ILE A 1 506 ? -27.212 -13.505 -9.494 1.00 90.31 506 ILE A O 1
ATOM 3976 N N . ASP A 1 507 ? -29.139 -14.407 -10.210 1.00 90.94 507 ASP A N 1
ATOM 3977 C CA . ASP A 1 507 ? -28.610 -14.876 -11.487 1.00 90.94 507 ASP A CA 1
ATOM 3978 C C . ASP A 1 507 ? -28.718 -13.730 -12.504 1.00 90.94 507 ASP A C 1
ATOM 3980 O O . ASP A 1 507 ? -29.815 -13.204 -12.745 1.00 90.94 507 ASP A O 1
ATOM 3984 N N . LEU A 1 508 ? -27.575 -13.302 -13.054 1.00 90.06 508 LEU A N 1
ATOM 3985 C CA . LEU A 1 508 ? -27.476 -12.165 -13.971 1.00 90.06 508 LEU A CA 1
ATOM 3986 C C . LEU A 1 508 ? -27.117 -12.594 -15.395 1.00 90.06 508 LEU A C 1
ATOM 3988 O O . LEU A 1 508 ? -26.084 -13.216 -15.632 1.00 90.06 508 LEU A O 1
ATOM 3992 N N . ASP A 1 509 ? -27.960 -12.183 -16.344 1.00 89.75 509 ASP A N 1
ATOM 3993 C CA . ASP A 1 509 ? -27.762 -12.367 -17.785 1.00 89.75 509 ASP A CA 1
ATOM 3994 C C . ASP A 1 509 ? -27.344 -11.043 -18.457 1.00 89.75 509 ASP A C 1
ATOM 3996 O O . ASP A 1 509 ? -28.162 -10.153 -18.751 1.00 89.75 509 ASP A O 1
ATOM 4000 N N . LEU A 1 510 ? -26.032 -10.890 -18.641 1.00 87.62 510 LEU A N 1
ATOM 4001 C CA . LEU A 1 510 ? -25.374 -9.737 -19.253 1.00 87.62 510 LEU A CA 1
ATOM 4002 C C . LEU A 1 510 ? -24.981 -10.040 -20.717 1.00 87.62 510 LEU A C 1
ATOM 4004 O O . LEU A 1 510 ? -24.757 -11.196 -21.080 1.00 87.62 510 LEU A O 1
ATOM 4008 N N . PRO A 1 511 ? -24.892 -9.020 -21.594 1.00 84.88 511 PRO A N 1
ATOM 4009 C CA . PRO A 1 511 ? -24.416 -9.219 -22.960 1.00 84.88 511 PRO A CA 1
ATOM 4010 C C . PRO A 1 511 ? -22.939 -9.643 -22.972 1.00 84.88 511 PRO A C 1
ATOM 4012 O O . PRO A 1 511 ? -22.168 -9.246 -22.101 1.00 84.88 511 PRO A O 1
ATOM 4015 N N . GLY A 1 512 ? -22.537 -10.405 -23.993 1.00 78.88 512 GLY A N 1
ATOM 4016 C CA . GLY A 1 512 ? -21.151 -10.858 -24.152 1.00 78.88 512 GLY A CA 1
ATOM 4017 C C . GLY A 1 512 ? -20.145 -9.707 -24.285 1.00 78.88 512 GLY A C 1
ATOM 4018 O O . GLY A 1 512 ? -20.469 -8.635 -24.802 1.00 78.88 512 GLY A O 1
ATOM 4019 N N . SER A 1 513 ? -18.912 -9.937 -23.829 1.00 78.88 513 SER A N 1
ATOM 4020 C CA . SER A 1 513 ? -17.853 -8.927 -23.850 1.00 78.88 513 SER A CA 1
ATOM 4021 C C . SER A 1 513 ? -17.405 -8.569 -25.278 1.00 78.88 513 SER A C 1
ATOM 4023 O O . SER A 1 513 ? -17.149 -9.459 -26.093 1.00 78.88 513 SER A O 1
ATOM 4025 N N . PRO A 1 514 ? -17.247 -7.273 -25.610 1.00 77.38 514 PRO A N 1
ATOM 4026 C CA . PRO A 1 514 ? -16.555 -6.867 -26.830 1.00 77.38 514 PRO A CA 1
ATOM 4027 C C . PRO A 1 514 ? -15.051 -7.186 -26.744 1.00 77.38 514 PRO A C 1
ATOM 4029 O O . PRO A 1 514 ? -14.466 -7.158 -25.664 1.00 77.38 514 PRO A O 1
ATOM 4032 N N . GLU A 1 515 ? -14.391 -7.395 -27.890 1.00 66.06 515 GLU A N 1
ATOM 4033 C CA . GLU A 1 515 ? -12.974 -7.823 -27.992 1.00 66.06 515 GLU A CA 1
ATOM 4034 C C . GLU A 1 515 ? -11.947 -6.916 -27.276 1.00 66.06 515 GLU A C 1
ATOM 4036 O O . GLU A 1 515 ? -10.801 -7.313 -27.074 1.00 66.06 515 GLU A O 1
ATOM 4041 N N . LYS A 1 516 ? -12.339 -5.689 -26.908 1.00 61.41 516 LYS A N 1
ATOM 4042 C CA . LYS A 1 516 ? -11.512 -4.700 -26.192 1.00 61.41 516 LYS A CA 1
ATOM 4043 C C . LYS A 1 516 ? -12.021 -4.377 -24.778 1.00 61.41 516 LYS A C 1
ATOM 4045 O O . LYS A 1 516 ? -11.619 -3.363 -24.212 1.00 61.41 516 LYS A O 1
ATOM 4050 N N . ALA A 1 517 ? -12.925 -5.184 -24.221 1.00 64.06 517 ALA A N 1
ATOM 4051 C CA . ALA A 1 517 ? -13.429 -4.992 -22.863 1.00 64.06 517 ALA A CA 1
ATOM 4052 C C . ALA A 1 517 ? -12.303 -5.066 -21.818 1.00 64.06 517 ALA A C 1
ATOM 4054 O O . ALA A 1 517 ? -11.332 -5.808 -21.974 1.00 64.06 517 ALA A O 1
ATOM 4055 N N . ALA A 1 518 ? -12.459 -4.330 -20.716 1.00 59.19 518 ALA A N 1
ATOM 4056 C CA . ALA A 1 518 ? -11.593 -4.496 -19.559 1.00 59.19 518 ALA A CA 1
ATOM 4057 C C . ALA A 1 518 ? -11.761 -5.913 -18.984 1.00 59.19 518 ALA A C 1
ATOM 4059 O O . ALA A 1 518 ? -12.863 -6.300 -18.596 1.00 59.19 518 ALA A O 1
ATOM 4060 N N . CYS A 1 519 ? -10.671 -6.678 -18.910 1.00 59.97 519 CYS A N 1
ATOM 4061 C CA . CYS A 1 519 ? -10.674 -7.971 -18.232 1.00 59.97 519 CYS A CA 1
ATOM 4062 C C . CYS A 1 519 ? -10.960 -7.796 -16.733 1.00 59.97 519 CYS A C 1
ATOM 4064 O O . CYS A 1 519 ? -10.507 -6.826 -16.117 1.00 59.97 519 CYS A O 1
ATOM 4066 N N . SER A 1 520 ? -11.655 -8.767 -16.138 1.00 61.84 520 SER A N 1
ATOM 4067 C CA . SER A 1 520 ? -11.837 -8.841 -14.686 1.00 61.84 520 SER A CA 1
ATOM 4068 C C . SER A 1 520 ? -10.484 -8.875 -13.955 1.00 61.84 520 SER A C 1
ATOM 4070 O O . SER A 1 520 ? -9.535 -9.465 -14.486 1.00 61.84 520 SER A O 1
ATOM 4072 N N . PRO A 1 521 ? -10.378 -8.319 -12.733 1.00 60.81 521 PRO A N 1
ATOM 4073 C CA . PRO A 1 521 ? -9.155 -8.379 -11.943 1.00 60.81 521 PRO A CA 1
ATOM 4074 C C . PRO A 1 521 ? -8.674 -9.827 -11.778 1.00 60.81 521 PRO A C 1
ATOM 4076 O O . PRO A 1 521 ? -9.504 -10.716 -11.550 1.00 60.81 521 PRO A O 1
ATOM 4079 N N . PRO A 1 522 ? -7.359 -10.096 -11.875 1.00 53.22 522 PRO A N 1
ATOM 4080 C CA . PRO A 1 522 ? -6.838 -11.418 -11.568 1.00 53.22 522 PRO A CA 1
ATOM 4081 C C . PRO A 1 522 ? -7.176 -11.764 -10.114 1.00 53.22 522 PRO A C 1
ATOM 4083 O O . PRO A 1 522 ? -6.974 -10.952 -9.210 1.00 53.22 522 PRO A O 1
ATOM 4086 N N . GLN A 1 523 ? -7.698 -12.973 -9.904 1.00 55.19 523 GLN A N 1
ATOM 4087 C CA . GLN A 1 523 ? -7.991 -13.506 -8.574 1.00 55.19 523 GLN A CA 1
ATOM 4088 C C . GLN A 1 523 ? -6.770 -13.364 -7.648 1.00 55.19 523 GLN A C 1
ATOM 4090 O O . GLN A 1 523 ? -5.643 -13.555 -8.120 1.00 55.19 523 GLN A O 1
ATOM 4095 N N . PRO A 1 524 ? -6.955 -13.078 -6.343 1.00 46.75 524 PRO A N 1
ATOM 4096 C CA . PRO A 1 524 ? -5.868 -13.141 -5.377 1.00 46.75 524 PRO A CA 1
ATOM 4097 C C . PRO A 1 524 ? -5.335 -14.577 -5.324 1.00 46.75 524 PRO A C 1
ATOM 4099 O O . PRO A 1 524 ? -5.932 -15.470 -4.728 1.00 46.75 524 PRO A O 1
ATOM 4102 N N . ILE A 1 525 ? -4.214 -14.783 -6.015 1.00 47.34 525 ILE A N 1
ATOM 4103 C CA . ILE A 1 525 ? -3.478 -16.043 -6.087 1.00 47.34 525 ILE A CA 1
ATOM 4104 C C . ILE A 1 525 ? -3.097 -16.435 -4.659 1.00 47.34 525 ILE A C 1
ATOM 4106 O O . ILE A 1 525 ? -2.448 -15.644 -3.968 1.00 47.34 525 ILE A O 1
ATOM 4110 N N . ASP A 1 526 ? -3.489 -17.641 -4.237 1.00 49.25 526 ASP A N 1
ATOM 4111 C CA . ASP A 1 526 ? -3.103 -18.211 -2.945 1.00 49.25 526 ASP A CA 1
ATOM 4112 C C . ASP A 1 526 ? -1.579 -18.046 -2.757 1.00 49.25 526 ASP A C 1
ATOM 4114 O O . ASP A 1 526 ? -0.820 -18.413 -3.667 1.00 49.25 526 ASP A O 1
ATOM 4118 N N . PRO A 1 527 ? -1.107 -17.472 -1.632 1.00 50.31 527 PRO A N 1
ATOM 4119 C CA . PRO A 1 527 ? 0.311 -17.209 -1.422 1.00 50.31 527 PRO A CA 1
ATOM 4120 C C . PRO A 1 527 ? 1.192 -18.455 -1.571 1.00 50.31 527 PRO A C 1
ATOM 4122 O O . PRO A 1 527 ? 2.344 -18.296 -1.968 1.00 50.31 527 PRO A O 1
ATOM 4125 N N . TYR A 1 528 ? 0.678 -19.671 -1.352 1.00 48.94 528 TYR A N 1
ATOM 4126 C CA . TYR A 1 528 ? 1.424 -20.909 -1.602 1.00 48.94 528 TYR A CA 1
ATOM 4127 C C . TYR A 1 528 ? 1.489 -21.268 -3.093 1.00 48.94 528 TYR A C 1
ATOM 4129 O O . TYR A 1 528 ? 2.566 -21.585 -3.602 1.00 48.94 528 TYR A O 1
ATOM 4137 N N . SER A 1 529 ? 0.396 -21.108 -3.844 1.00 49.47 529 SER A N 1
ATOM 4138 C CA . SER A 1 529 ? 0.381 -21.287 -5.305 1.00 49.47 529 SER A CA 1
ATOM 4139 C C . SER A 1 529 ? 1.298 -20.317 -6.078 1.00 49.47 529 SER A C 1
ATOM 4141 O O . SER A 1 529 ? 1.725 -20.632 -7.190 1.00 49.47 529 SER A O 1
ATOM 4143 N N . ARG A 1 530 ? 1.719 -19.191 -5.475 1.00 50.28 530 ARG A N 1
ATOM 4144 C CA . ARG A 1 530 ? 2.808 -18.332 -5.999 1.00 50.28 530 ARG A CA 1
ATOM 4145 C C . ARG A 1 530 ? 4.140 -19.088 -6.153 1.00 50.28 530 ARG A C 1
ATOM 4147 O O . ARG A 1 530 ? 4.937 -18.727 -7.020 1.00 50.28 530 ARG A O 1
ATOM 4154 N N . TYR A 1 531 ? 4.364 -20.113 -5.331 1.00 57.19 531 TYR A N 1
ATOM 4155 C CA . TYR A 1 531 ? 5.558 -20.964 -5.314 1.00 57.19 531 TYR A CA 1
ATOM 4156 C C . TYR A 1 531 ? 5.335 -22.337 -5.967 1.00 57.19 531 TYR A C 1
ATOM 4158 O O . TYR A 1 531 ? 6.269 -23.135 -6.038 1.00 57.19 531 TYR A O 1
ATOM 4166 N N . ALA A 1 532 ? 4.129 -22.619 -6.473 1.00 60.34 532 ALA A N 1
ATOM 4167 C CA . ALA A 1 532 ? 3.873 -23.831 -7.241 1.00 60.34 532 ALA A CA 1
ATOM 4168 C C . ALA A 1 532 ? 4.674 -23.821 -8.562 1.00 60.34 532 ALA A C 1
ATOM 4170 O O . ALA A 1 532 ? 4.860 -22.757 -9.168 1.00 60.34 532 ALA A O 1
ATOM 4171 N N . PRO A 1 533 ? 5.143 -24.988 -9.046 1.00 67.38 533 PRO A N 1
ATOM 4172 C CA . PRO A 1 533 ? 5.828 -25.072 -10.328 1.00 67.38 533 PRO A CA 1
ATOM 4173 C C . PRO A 1 533 ? 4.891 -24.615 -11.451 1.00 67.38 533 PRO A C 1
ATOM 4175 O O . PRO A 1 533 ? 3.852 -25.221 -11.711 1.00 67.38 533 PRO A O 1
ATOM 4178 N N . LYS A 1 534 ? 5.269 -23.527 -12.130 1.00 73.56 534 LYS A N 1
ATOM 4179 C CA . LYS A 1 534 ? 4.583 -23.075 -13.344 1.00 73.56 534 LYS A CA 1
ATOM 4180 C C . LYS A 1 534 ? 4.746 -24.121 -14.447 1.00 73.56 534 LYS A C 1
ATOM 4182 O O . LYS A 1 534 ? 5.747 -24.835 -14.482 1.00 73.56 534 LYS A O 1
ATOM 4187 N N . GLN A 1 535 ? 3.782 -24.167 -15.365 1.00 75.19 535 GLN A N 1
ATOM 4188 C CA . GLN A 1 535 ? 3.842 -25.039 -16.536 1.00 75.19 535 GLN A CA 1
ATOM 4189 C C . GLN A 1 535 ? 5.166 -24.843 -17.292 1.00 75.19 535 GLN A C 1
ATOM 4191 O O . GLN A 1 535 ? 5.583 -23.710 -17.544 1.00 75.19 535 GLN A O 1
ATOM 4196 N N . GLU A 1 536 ? 5.827 -25.950 -17.631 1.00 82.25 536 GLU A N 1
ATOM 4197 C CA . GLU A 1 536 ? 7.131 -25.931 -18.290 1.00 82.25 536 GLU A CA 1
ATOM 4198 C C . GLU A 1 536 ? 7.038 -25.264 -19.670 1.00 82.25 536 GLU A C 1
ATOM 4200 O O . GLU A 1 536 ? 6.243 -25.658 -20.526 1.00 82.25 536 GLU A O 1
ATOM 4205 N N . ILE A 1 537 ? 7.864 -24.239 -19.895 1.00 80.38 537 ILE A N 1
ATOM 4206 C CA . ILE A 1 537 ? 7.922 -23.525 -21.173 1.00 80.38 537 ILE A CA 1
ATOM 4207 C C . ILE A 1 537 ? 8.937 -24.229 -22.075 1.00 80.38 537 ILE A C 1
ATOM 4209 O O . ILE A 1 537 ? 10.130 -23.923 -22.050 1.00 80.38 537 ILE A O 1
ATOM 4213 N N . SER A 1 538 ? 8.462 -25.147 -22.915 1.00 79.44 538 SER A N 1
ATOM 4214 C CA . SER A 1 538 ? 9.287 -25.749 -23.964 1.00 79.44 538 SER A CA 1
ATOM 4215 C C . SER A 1 538 ? 9.636 -24.703 -25.031 1.00 79.44 538 SER A C 1
ATOM 4217 O O . SER A 1 538 ? 8.765 -24.268 -25.791 1.00 79.44 538 SER A O 1
ATOM 4219 N N . HIS A 1 539 ? 10.905 -24.297 -25.125 1.00 77.81 539 HIS A N 1
ATOM 4220 C CA . HIS A 1 539 ? 11.348 -23.393 -26.188 1.00 77.81 539 HIS A CA 1
ATOM 4221 C C . HIS A 1 539 ? 11.320 -24.109 -27.547 1.00 77.81 539 HIS A C 1
ATOM 4223 O O . HIS A 1 539 ? 12.163 -24.960 -27.836 1.00 77.81 539 HIS A O 1
ATOM 4229 N N . ILE A 1 540 ? 10.355 -23.752 -28.398 1.00 85.69 540 ILE A N 1
ATOM 4230 C CA . ILE A 1 540 ? 10.275 -24.259 -29.770 1.00 85.69 540 ILE A CA 1
ATOM 4231 C C . ILE A 1 540 ? 11.347 -23.552 -30.604 1.00 85.69 540 ILE A C 1
ATOM 4233 O O . ILE A 1 540 ? 11.150 -22.436 -31.090 1.00 85.69 540 ILE A O 1
ATOM 4237 N N . PHE A 1 541 ? 12.494 -24.210 -30.767 1.00 86.19 541 PHE A N 1
ATOM 4238 C CA . PHE A 1 541 ? 13.542 -23.754 -31.675 1.00 86.19 541 PHE A CA 1
ATOM 4239 C C . PHE A 1 541 ? 13.003 -23.636 -33.106 1.00 86.19 541 PHE A C 1
ATOM 4241 O O . PHE A 1 541 ? 12.221 -24.471 -33.569 1.00 86.19 541 PHE A O 1
ATOM 4248 N N . ARG A 1 542 ? 13.469 -22.620 -33.844 1.00 83.00 542 ARG A N 1
ATOM 4249 C CA . ARG A 1 542 ? 13.227 -22.542 -35.291 1.00 83.00 542 ARG A CA 1
ATOM 4250 C C . ARG A 1 542 ? 13.801 -23.794 -35.953 1.00 83.00 542 ARG A C 1
ATOM 4252 O O . ARG A 1 542 ? 14.953 -24.145 -35.702 1.00 83.00 542 ARG A O 1
ATOM 4259 N N . ALA A 1 543 ? 13.014 -24.442 -36.809 1.00 87.19 543 ALA A N 1
ATOM 4260 C CA . ALA A 1 543 ? 13.500 -25.569 -37.594 1.00 87.19 543 ALA A CA 1
ATOM 4261 C C . ALA A 1 543 ? 14.701 -25.119 -38.455 1.00 87.19 543 ALA A C 1
ATOM 4263 O O . ALA A 1 543 ? 14.617 -24.060 -39.084 1.00 87.19 543 ALA A O 1
ATOM 4264 N N . PRO A 1 544 ? 15.808 -25.883 -38.495 1.00 87.19 544 PRO A N 1
ATOM 4265 C CA . PRO A 1 544 ? 16.957 -25.529 -39.316 1.00 87.19 544 PRO A CA 1
ATOM 4266 C C . PRO A 1 544 ? 16.580 -25.557 -40.800 1.00 87.19 544 PRO A C 1
ATOM 4268 O O . PRO A 1 544 ? 15.843 -26.436 -41.256 1.00 87.19 544 PRO A O 1
ATOM 4271 N N . GLU A 1 545 ? 17.108 -24.602 -41.563 1.00 89.62 545 GLU A N 1
ATOM 4272 C CA . GLU A 1 545 ? 16.863 -24.514 -43.001 1.00 89.62 545 GLU A CA 1
ATOM 4273 C C . GLU A 1 545 ? 17.352 -25.775 -43.728 1.00 89.62 545 GLU A C 1
ATOM 4275 O O . GLU A 1 545 ? 18.441 -26.302 -43.468 1.00 89.62 545 GLU A O 1
ATOM 4280 N N . LYS A 1 546 ? 16.537 -26.277 -44.664 1.00 89.94 546 LYS A N 1
ATOM 4281 C CA . LYS A 1 546 ? 16.878 -27.466 -45.452 1.00 89.94 546 LYS A CA 1
ATOM 4282 C C . LYS A 1 546 ? 18.010 -27.137 -46.422 1.00 89.94 546 LYS A C 1
ATOM 4284 O O . LYS A 1 546 ? 17.833 -26.349 -47.347 1.00 89.94 546 LYS A O 1
ATOM 4289 N N . ARG A 1 547 ? 19.157 -27.792 -46.243 1.00 90.38 547 ARG A N 1
ATOM 4290 C CA . ARG A 1 547 ? 20.287 -27.718 -47.180 1.00 90.38 547 ARG A CA 1
ATOM 4291 C C . ARG A 1 547 ? 19.953 -28.447 -48.496 1.00 90.38 547 ARG A C 1
ATOM 4293 O O . ARG A 1 547 ? 19.211 -29.431 -48.459 1.00 90.38 547 ARG A O 1
ATOM 4300 N N . PRO A 1 548 ? 20.494 -28.001 -49.645 1.00 91.06 548 PRO A N 1
ATOM 4301 C CA . PRO A 1 548 ? 20.309 -28.690 -50.921 1.00 91.06 548 PRO A CA 1
ATOM 4302 C C . PRO A 1 548 ? 20.990 -30.075 -50.929 1.00 91.06 548 PRO A C 1
ATOM 4304 O O . PRO A 1 548 ? 21.925 -30.300 -50.154 1.00 91.06 548 PRO A O 1
ATOM 4307 N N . PRO A 1 549 ? 20.574 -30.999 -51.820 1.00 92.25 549 PRO A N 1
ATOM 4308 C CA . PRO A 1 549 ? 21.229 -32.295 -51.982 1.00 92.25 549 PRO A CA 1
ATOM 4309 C C . PRO A 1 549 ? 22.708 -32.151 -52.358 1.00 92.25 549 PRO A C 1
ATOM 4311 O O . PRO A 1 549 ? 23.068 -31.327 -53.201 1.00 92.25 549 PRO A O 1
ATOM 4314 N N . GLN A 1 550 ? 23.562 -32.993 -51.773 1.00 91.56 550 GLN A N 1
ATOM 4315 C CA . GLN A 1 550 ? 25.013 -32.924 -51.965 1.00 91.56 550 GLN A CA 1
ATOM 4316 C C . GLN A 1 550 ? 25.430 -33.129 -53.434 1.00 91.56 550 GLN A C 1
ATOM 4318 O O . GLN A 1 550 ? 26.294 -32.405 -53.925 1.00 91.56 550 GLN A O 1
ATOM 4323 N N . GLU A 1 551 ? 24.748 -34.022 -54.157 1.00 91.81 551 GLU A N 1
ATOM 4324 C CA . GLU A 1 551 ? 24.974 -34.273 -55.591 1.00 91.81 551 GLU A CA 1
ATOM 4325 C C . GLU A 1 551 ? 24.782 -33.019 -56.455 1.00 91.81 551 GLU A C 1
ATOM 4327 O O . GLU A 1 551 ? 25.555 -32.761 -57.378 1.00 91.81 551 GLU A O 1
ATOM 4332 N N . LEU A 1 552 ? 23.782 -32.190 -56.128 1.00 92.69 552 LEU A N 1
ATOM 4333 C CA . LEU A 1 552 ? 23.526 -30.941 -56.844 1.00 92.69 552 LEU A CA 1
ATOM 4334 C C . LEU A 1 552 ? 24.677 -29.949 -56.623 1.00 92.69 552 LEU A C 1
ATOM 4336 O O . LEU A 1 552 ? 25.135 -29.310 -57.568 1.00 92.69 552 LEU A O 1
ATOM 4340 N N . SER A 1 553 ? 25.186 -29.869 -55.390 1.00 93.38 553 SER A N 1
ATOM 4341 C CA . SER A 1 553 ? 26.344 -29.034 -55.049 1.00 93.38 553 SER A CA 1
ATOM 4342 C C . SER A 1 553 ? 27.604 -29.465 -55.814 1.00 93.38 553 SER A C 1
ATOM 4344 O O . SER A 1 553 ? 28.288 -28.629 -56.406 1.00 93.38 553 SER A O 1
ATOM 4346 N N . PHE A 1 554 ? 27.877 -30.773 -55.895 1.00 93.88 554 PHE A N 1
ATOM 4347 C CA . PHE A 1 554 ? 29.007 -31.295 -56.671 1.00 93.88 554 PHE A CA 1
ATOM 4348 C C . PHE A 1 554 ? 28.864 -31.056 -58.182 1.00 93.88 554 PHE A C 1
ATOM 4350 O O . PHE A 1 554 ? 29.851 -30.706 -58.832 1.00 93.88 554 PHE A O 1
ATOM 4357 N N . ALA A 1 555 ? 27.657 -31.163 -58.744 1.00 93.44 555 ALA A N 1
ATOM 4358 C CA . ALA A 1 555 ? 27.418 -30.843 -60.152 1.00 93.44 555 ALA A CA 1
ATOM 4359 C C . ALA A 1 555 ? 27.744 -29.369 -60.475 1.00 93.44 555 ALA A C 1
ATOM 4361 O O . ALA A 1 555 ? 28.439 -29.086 -61.455 1.00 93.44 555 ALA A O 1
ATOM 4362 N N . PHE A 1 556 ? 27.319 -28.428 -59.622 1.00 94.62 556 PHE A N 1
ATOM 4363 C CA . PHE A 1 556 ? 27.657 -27.006 -59.772 1.00 94.62 556 PHE A CA 1
ATOM 4364 C C . PHE A 1 556 ? 29.143 -26.706 -59.525 1.00 94.62 556 PHE A C 1
ATOM 4366 O O . PHE A 1 556 ? 29.705 -25.838 -60.198 1.00 94.62 556 PHE A O 1
ATOM 4373 N N . LEU A 1 557 ? 29.813 -27.442 -58.631 1.00 93.81 557 LEU A N 1
ATOM 4374 C CA . LEU A 1 557 ? 31.262 -27.335 -58.438 1.00 93.81 557 LEU A CA 1
ATOM 4375 C C . LEU A 1 557 ? 32.018 -27.674 -59.733 1.00 93.81 557 LEU A C 1
ATOM 4377 O O . LEU A 1 557 ? 32.846 -26.884 -60.183 1.00 93.81 557 LEU A O 1
ATOM 4381 N N . VAL A 1 558 ? 31.689 -28.803 -60.375 1.00 94.44 558 VAL A N 1
ATOM 4382 C CA . VAL A 1 558 ? 32.288 -29.199 -61.663 1.00 94.44 558 VAL A CA 1
ATOM 4383 C C . VAL A 1 558 ? 31.999 -28.156 -62.745 1.00 94.44 558 VAL A C 1
ATOM 4385 O O . VAL A 1 558 ? 32.924 -27.730 -63.437 1.00 94.44 558 VAL A O 1
ATOM 4388 N N . LEU A 1 559 ? 30.751 -27.681 -62.847 1.00 94.38 559 LEU A N 1
ATOM 4389 C CA . LEU A 1 559 ? 30.354 -26.631 -63.793 1.00 94.38 559 LEU A CA 1
ATOM 4390 C C . LEU A 1 559 ? 31.187 -25.346 -63.622 1.00 94.38 559 LEU A C 1
ATOM 4392 O O . LEU A 1 559 ? 31.566 -24.726 -64.612 1.00 94.38 559 LEU A O 1
ATOM 4396 N N . THR A 1 560 ? 31.528 -24.984 -62.381 1.00 94.75 560 THR A N 1
ATOM 4397 C CA . THR A 1 560 ? 32.332 -23.792 -62.051 1.00 94.75 560 THR A CA 1
ATOM 4398 C C . THR A 1 560 ? 33.805 -23.932 -62.460 1.00 94.75 560 THR A C 1
ATOM 4400 O O . THR A 1 560 ? 34.452 -22.933 -62.777 1.00 94.75 560 THR A O 1
ATOM 4403 N N . PHE A 1 561 ? 34.345 -25.154 -62.530 1.00 93.94 561 PHE A N 1
ATOM 4404 C CA . PHE A 1 561 ? 35.709 -25.398 -63.021 1.00 93.94 561 PHE A CA 1
ATOM 4405 C C . PHE A 1 561 ? 35.823 -25.444 -64.555 1.00 93.94 561 PHE A C 1
ATOM 4407 O O . PHE A 1 561 ? 36.910 -25.196 -65.084 1.00 93.94 561 PHE A O 1
ATOM 4414 N N . LEU A 1 562 ? 34.737 -25.714 -65.293 1.00 93.12 562 LEU A N 1
ATOM 4415 C CA . LEU A 1 562 ? 34.781 -25.813 -66.762 1.00 93.12 562 LEU A CA 1
ATOM 4416 C C . LEU A 1 562 ? 35.304 -24.539 -67.467 1.00 93.12 562 LEU A C 1
ATOM 4418 O O . LEU A 1 562 ? 36.135 -24.690 -68.366 1.00 93.12 562 LEU A O 1
ATOM 4422 N N . PRO A 1 563 ? 34.930 -23.300 -67.075 1.00 94.56 563 PRO A N 1
ATOM 4423 C CA . PRO A 1 563 ? 35.512 -22.083 -67.648 1.00 94.56 563 PRO A CA 1
ATOM 4424 C C . PRO A 1 563 ? 37.033 -21.981 -67.470 1.00 94.56 563 PRO A C 1
ATOM 4426 O O . PRO A 1 563 ? 37.721 -21.536 -68.387 1.00 94.56 563 PRO A O 1
ATOM 4429 N N . LEU A 1 564 ? 37.576 -22.432 -66.332 1.00 92.69 564 LEU A N 1
ATOM 4430 C CA . LEU A 1 564 ? 39.021 -22.429 -66.080 1.00 92.69 564 LEU A CA 1
ATOM 4431 C C . LEU A 1 564 ? 39.745 -23.439 -66.982 1.00 92.69 564 LEU A C 1
ATOM 4433 O O . LEU A 1 564 ? 40.777 -23.114 -67.566 1.00 92.69 564 LEU A O 1
ATOM 4437 N N . VAL A 1 565 ? 39.181 -24.639 -67.149 1.00 92.56 565 VAL A N 1
ATOM 4438 C CA . VAL A 1 565 ? 39.708 -25.650 -68.081 1.00 92.56 565 VAL A CA 1
ATOM 4439 C C . VAL A 1 565 ? 39.660 -25.130 -69.523 1.00 92.56 565 VAL A C 1
ATOM 4441 O O . VAL A 1 565 ? 40.657 -25.220 -70.239 1.00 92.56 565 VAL A O 1
ATOM 4444 N N . GLY A 1 566 ? 38.548 -24.511 -69.932 1.00 92.25 566 GLY A N 1
ATOM 4445 C CA . GLY A 1 566 ? 38.406 -23.876 -71.244 1.00 92.25 566 GLY A CA 1
ATOM 4446 C C . GLY A 1 566 ? 39.422 -22.754 -71.480 1.00 92.25 566 GLY A C 1
ATOM 4447 O O . GLY A 1 566 ? 40.034 -22.696 -72.544 1.00 92.25 566 GLY A O 1
ATOM 4448 N N . PHE A 1 567 ? 39.672 -21.911 -70.473 1.00 92.56 567 PHE A N 1
ATOM 4449 C CA . PHE A 1 567 ? 40.695 -20.864 -70.523 1.00 92.56 567 PHE A CA 1
ATOM 4450 C C . PHE A 1 567 ? 42.107 -21.443 -70.707 1.00 92.56 567 PHE A C 1
ATOM 4452 O O . PHE A 1 567 ? 42.839 -20.995 -71.589 1.00 92.56 567 PHE A O 1
ATOM 4459 N N . LEU A 1 568 ? 42.477 -22.481 -69.947 1.00 89.88 568 LEU A N 1
ATOM 4460 C CA . LEU A 1 568 ? 43.778 -23.151 -70.077 1.00 89.88 568 LEU A CA 1
ATOM 4461 C C . LEU A 1 568 ? 43.961 -23.804 -71.459 1.00 89.88 568 LEU A C 1
ATOM 4463 O O . LEU A 1 568 ? 45.015 -23.649 -72.077 1.00 89.88 568 LEU A O 1
ATOM 4467 N N . ILE A 1 569 ? 42.929 -24.473 -71.984 1.00 90.38 569 ILE A N 1
ATOM 4468 C CA . ILE A 1 569 ? 42.930 -25.029 -73.350 1.00 90.38 569 ILE A CA 1
ATOM 4469 C C . ILE A 1 569 ? 43.061 -23.908 -74.395 1.00 90.38 569 ILE A C 1
ATOM 4471 O O . ILE A 1 569 ? 43.789 -24.070 -75.378 1.00 90.38 569 ILE A O 1
ATOM 4475 N N . GLY A 1 570 ? 42.408 -22.765 -74.170 1.00 89.75 570 GLY A N 1
ATOM 4476 C CA . GLY A 1 570 ? 42.512 -21.571 -75.008 1.00 89.75 570 GLY A CA 1
ATOM 4477 C C . GLY A 1 570 ? 43.928 -20.993 -75.051 1.00 89.75 570 GLY A C 1
ATOM 4478 O O . GLY A 1 570 ? 44.436 -20.728 -76.137 1.00 89.75 570 GLY A O 1
ATOM 4479 N N . LEU A 1 571 ? 44.609 -20.869 -73.905 1.00 88.19 571 LEU A N 1
ATOM 4480 C CA . LEU A 1 571 ? 46.007 -20.412 -73.845 1.00 88.19 571 LEU A CA 1
ATOM 4481 C C . LEU A 1 571 ? 46.951 -21.314 -74.658 1.00 88.19 571 LEU A C 1
ATOM 4483 O O . LEU A 1 571 ? 47.830 -20.806 -75.358 1.00 88.19 571 LEU A O 1
ATOM 4487 N N . LEU A 1 572 ? 46.741 -22.635 -74.605 1.00 85.75 572 LEU A N 1
ATOM 4488 C CA . LEU A 1 572 ? 47.507 -23.608 -75.390 1.00 85.75 572 LEU A CA 1
ATOM 4489 C C . LEU A 1 572 ? 47.238 -23.468 -76.899 1.00 85.75 572 LEU A C 1
ATOM 4491 O O . LEU A 1 572 ? 48.186 -23.446 -77.682 1.00 85.75 572 LEU A O 1
ATOM 4495 N N . HIS A 1 573 ? 45.975 -23.308 -77.312 1.00 87.56 573 HIS A N 1
ATOM 4496 C CA . HIS A 1 573 ? 45.608 -23.102 -78.723 1.00 87.56 573 HIS A CA 1
ATOM 4497 C C . HIS A 1 573 ? 46.108 -21.766 -79.288 1.00 87.56 573 HIS A C 1
ATOM 4499 O O . HIS A 1 573 ? 46.486 -21.693 -80.454 1.00 87.56 573 HIS A O 1
ATOM 4505 N N . LEU A 1 574 ? 46.152 -20.718 -78.463 1.00 87.62 574 LEU A N 1
ATOM 4506 C CA . LEU A 1 574 ? 46.679 -19.399 -78.827 1.00 87.62 574 LEU A CA 1
ATOM 4507 C C . LEU A 1 574 ? 48.221 -19.346 -78.850 1.00 87.62 574 LEU A C 1
ATOM 4509 O O . LEU A 1 574 ? 48.793 -18.297 -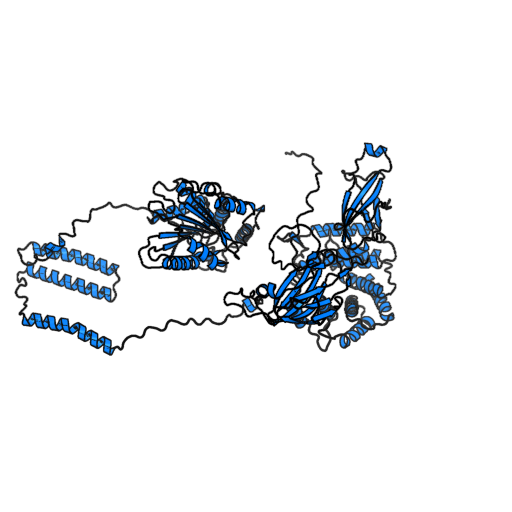79.141 1.00 87.62 574 LEU A O 1
ATOM 4513 N N . GLY A 1 575 ? 48.912 -20.452 -78.542 1.00 82.25 575 GLY A N 1
ATOM 4514 C CA . GLY A 1 575 ? 50.376 -20.531 -78.575 1.00 82.25 575 GLY A CA 1
ATOM 4515 C C . GLY A 1 575 ? 51.076 -19.677 -77.512 1.00 82.25 575 GLY A C 1
ATOM 4516 O O . GLY A 1 575 ? 52.259 -19.342 -77.670 1.00 82.25 575 GLY A O 1
ATOM 4517 N N . VAL A 1 576 ? 50.366 -19.312 -76.436 1.00 82.25 576 VAL A N 1
ATOM 4518 C CA . VAL A 1 576 ? 50.909 -18.503 -75.338 1.00 82.25 576 VAL A CA 1
ATOM 4519 C C . VAL A 1 576 ? 52.057 -19.264 -74.683 1.00 82.25 576 VAL A C 1
ATOM 4521 O O . VAL A 1 576 ? 51.932 -20.429 -74.314 1.00 82.25 576 VAL A O 1
ATOM 4524 N N . ASN A 1 577 ? 53.211 -18.612 -74.570 1.00 80.94 577 ASN A N 1
ATOM 4525 C CA . ASN A 1 577 ? 54.450 -19.248 -74.145 1.00 80.94 577 ASN A CA 1
ATOM 4526 C C . ASN A 1 577 ? 55.278 -18.318 -73.251 1.00 80.94 577 ASN A C 1
ATOM 4528 O O . ASN A 1 577 ? 55.173 -17.096 -73.328 1.00 80.94 577 ASN A O 1
ATOM 4532 N N . LEU A 1 578 ? 56.145 -18.910 -72.430 1.00 76.44 578 LEU A N 1
ATOM 4533 C CA . LEU A 1 578 ? 57.001 -18.193 -71.479 1.00 76.44 578 LEU A CA 1
ATOM 4534 C C . LEU A 1 578 ? 58.382 -17.828 -72.064 1.00 76.44 578 LEU A C 1
ATOM 4536 O O . LEU A 1 578 ? 59.324 -17.594 -71.312 1.00 76.44 578 LEU A O 1
ATOM 4540 N N . LYS A 1 579 ? 58.536 -17.753 -73.398 1.00 71.94 579 LYS A N 1
ATOM 4541 C CA . LYS A 1 579 ? 59.842 -17.480 -74.046 1.00 71.94 579 LYS A CA 1
ATOM 4542 C C . LYS A 1 579 ? 60.407 -16.084 -73.741 1.00 71.94 579 LYS A C 1
ATOM 4544 O O . LYS A 1 579 ? 61.576 -15.838 -74.014 1.00 71.94 579 LYS A O 1
ATOM 4549 N N . GLY A 1 580 ? 59.593 -15.184 -73.185 1.00 68.00 580 GLY A N 1
ATOM 4550 C CA . GLY A 1 580 ? 60.013 -13.865 -72.701 1.00 68.00 580 GLY A CA 1
ATOM 4551 C C . GLY A 1 580 ? 60.564 -13.839 -71.268 1.00 68.00 580 GLY A C 1
ATOM 4552 O O . GLY A 1 580 ? 60.873 -12.755 -70.779 1.00 68.00 580 GLY A O 1
ATOM 4553 N N . PHE A 1 581 ? 60.667 -14.981 -70.574 1.00 75.12 581 PHE A N 1
ATOM 4554 C CA . PHE A 1 581 ? 61.212 -15.016 -69.214 1.00 75.12 581 PHE A CA 1
ATOM 4555 C C . PHE A 1 581 ? 62.724 -14.703 -69.217 1.00 75.12 581 PHE A C 1
ATOM 4557 O O . PHE A 1 581 ? 63.461 -15.295 -70.012 1.00 75.12 581 PHE A O 1
ATOM 4564 N N . PRO A 1 582 ? 63.222 -13.788 -68.363 1.00 72.75 582 PRO A N 1
ATOM 4565 C CA . PRO A 1 582 ? 64.618 -13.364 -68.408 1.00 72.75 582 PRO A CA 1
ATOM 4566 C C . PRO A 1 582 ? 65.585 -14.486 -68.003 1.00 72.75 582 PRO A C 1
ATOM 4568 O O . PRO A 1 582 ? 65.535 -15.002 -66.890 1.00 72.75 582 PRO A O 1
ATOM 4571 N N . SER A 1 583 ? 66.512 -14.818 -68.906 1.00 66.12 583 SER A N 1
ATOM 4572 C CA . SER A 1 583 ? 67.547 -15.849 -68.720 1.00 66.12 583 SER A CA 1
ATOM 4573 C C . SER A 1 583 ? 68.856 -15.333 -68.103 1.00 66.12 583 SER A C 1
ATOM 4575 O O . SER A 1 583 ? 69.782 -16.108 -67.871 1.00 66.12 583 SER A O 1
ATOM 4577 N N . SER A 1 584 ? 68.964 -14.027 -67.852 1.00 70.56 584 SER A N 1
ATOM 4578 C CA . SER A 1 584 ? 70.120 -13.402 -67.207 1.00 70.56 584 SER A CA 1
ATOM 4579 C C . SER A 1 584 ? 70.059 -13.560 -65.683 1.00 70.56 584 SER A C 1
ATOM 4581 O O . SER A 1 584 ? 68.992 -13.470 -65.078 1.00 70.56 584 SER A O 1
ATOM 4583 N N . SER A 1 585 ? 71.216 -13.781 -65.051 1.00 66.94 585 SER A N 1
ATOM 4584 C CA . SER A 1 585 ? 71.319 -14.240 -63.655 1.00 66.94 585 SER A CA 1
ATOM 4585 C C . SER A 1 585 ? 70.611 -13.347 -62.629 1.00 66.94 585 SER A C 1
ATOM 4587 O O . SER A 1 585 ? 69.946 -13.869 -61.739 1.00 66.94 585 SER A O 1
ATOM 4589 N N . VAL A 1 586 ? 70.701 -12.018 -62.758 1.00 71.00 586 VAL A N 1
ATOM 4590 C CA . VAL A 1 586 ? 70.066 -11.077 -61.815 1.00 71.00 586 VAL A CA 1
ATOM 4591 C C . VAL A 1 586 ? 68.574 -10.837 -62.128 1.00 71.00 586 VAL A C 1
ATOM 4593 O O . VAL A 1 586 ? 67.754 -11.037 -61.227 1.00 71.00 586 VAL A O 1
ATOM 4596 N N . PRO A 1 587 ? 68.152 -10.485 -63.364 1.00 70.50 587 PRO A N 1
ATOM 4597 C CA . PRO A 1 587 ? 66.730 -10.264 -63.665 1.00 70.50 587 PRO A CA 1
ATOM 4598 C C . PRO A 1 587 ? 65.875 -11.539 -63.594 1.00 70.50 587 PRO A C 1
ATOM 4600 O O . PRO A 1 587 ? 64.712 -11.469 -63.192 1.00 70.50 587 PRO A O 1
ATOM 4603 N N . GLY A 1 588 ? 66.444 -12.704 -63.927 1.00 76.25 588 GLY A N 1
ATOM 4604 C CA . GLY A 1 588 ? 65.802 -14.009 -63.748 1.00 76.25 588 GLY A CA 1
ATOM 4605 C C . GLY A 1 588 ? 65.499 -14.299 -62.279 1.00 76.25 588 GLY A C 1
ATOM 4606 O O . GLY A 1 588 ? 64.359 -14.602 -61.931 1.00 76.25 588 GLY A O 1
ATOM 4607 N N . PHE A 1 589 ? 66.486 -14.107 -61.398 1.00 79.62 589 PHE A N 1
ATOM 4608 C CA . PHE A 1 589 ? 66.322 -14.288 -59.954 1.00 79.62 589 PHE A CA 1
ATOM 4609 C C . PHE A 1 589 ? 65.260 -13.347 -59.358 1.00 79.62 589 PHE A C 1
ATOM 4611 O O . PHE A 1 589 ? 64.367 -13.804 -58.644 1.00 79.62 589 PHE A O 1
ATOM 4618 N N . CYS A 1 590 ? 65.277 -12.059 -59.723 1.00 78.62 590 CYS A N 1
ATOM 4619 C CA . CYS A 1 590 ? 64.258 -11.099 -59.275 1.00 78.62 590 CYS A CA 1
ATOM 4620 C C . CYS A 1 590 ? 62.845 -11.481 -59.756 1.00 78.62 590 CYS A C 1
ATOM 4622 O O . CYS A 1 590 ? 61.882 -11.350 -59.004 1.00 78.62 590 CYS A O 1
ATOM 4624 N N . SER A 1 591 ? 62.716 -12.001 -60.983 1.00 78.75 591 SER A N 1
ATOM 4625 C CA . SER A 1 591 ? 61.426 -12.441 -61.538 1.00 78.75 591 SER A CA 1
ATOM 4626 C C . SER A 1 591 ? 60.879 -13.680 -60.819 1.00 78.75 591 SER A C 1
ATOM 4628 O O . SER A 1 591 ? 59.681 -13.752 -60.547 1.00 78.75 591 SER A O 1
ATOM 4630 N N . ILE A 1 592 ? 61.749 -14.630 -60.450 1.00 84.31 592 ILE A N 1
ATOM 4631 C CA . ILE A 1 592 ? 61.375 -15.799 -59.635 1.00 84.31 592 ILE A CA 1
ATOM 4632 C C . ILE A 1 592 ? 60.900 -15.353 -58.245 1.00 84.31 592 ILE A C 1
ATOM 4634 O O . ILE A 1 592 ? 59.841 -15.794 -57.804 1.00 84.31 592 ILE A O 1
ATOM 4638 N N . LEU A 1 593 ? 61.627 -14.448 -57.577 1.00 85.00 593 LEU A N 1
ATOM 4639 C CA . LEU A 1 593 ? 61.224 -13.920 -56.267 1.00 85.00 593 LEU A CA 1
ATOM 4640 C C . LEU A 1 593 ? 59.893 -13.157 -56.321 1.00 85.00 593 LEU A C 1
ATOM 4642 O O . LEU A 1 593 ? 59.066 -13.312 -55.425 1.00 85.00 593 LEU A O 1
ATOM 4646 N N . PHE A 1 594 ? 59.655 -12.377 -57.378 1.00 84.06 594 PHE A N 1
ATOM 4647 C CA . PHE A 1 594 ? 58.405 -11.641 -57.566 1.00 84.06 594 PHE A CA 1
ATOM 4648 C C . PHE A 1 594 ? 57.199 -12.581 -57.728 1.00 84.06 594 PHE A C 1
ATOM 4650 O O . PHE A 1 594 ? 56.216 -12.464 -56.995 1.00 84.06 594 PHE A O 1
ATOM 4657 N N . HIS A 1 595 ? 57.284 -13.566 -58.630 1.00 85.62 595 HIS A N 1
ATOM 4658 C CA . HIS A 1 595 ? 56.210 -14.549 -58.806 1.00 85.62 595 HIS A CA 1
ATOM 4659 C C . HIS A 1 595 ? 56.044 -15.470 -57.588 1.00 85.62 595 HIS A C 1
ATOM 4661 O O . HIS A 1 595 ? 54.914 -15.802 -57.229 1.00 85.62 595 HIS A O 1
ATOM 4667 N N . GLY A 1 596 ? 57.140 -15.828 -56.910 1.00 88.75 596 GLY A N 1
ATOM 4668 C CA . GLY A 1 596 ? 57.109 -16.568 -55.649 1.00 88.75 596 GLY A CA 1
ATOM 4669 C C . GLY A 1 596 ? 56.386 -15.804 -54.537 1.00 88.75 596 GLY A C 1
ATOM 4670 O O . GLY A 1 596 ? 55.554 -16.382 -53.844 1.00 88.75 596 GLY A O 1
ATOM 4671 N N . GLY A 1 597 ? 56.625 -14.495 -54.412 1.00 87.75 597 GLY A N 1
ATOM 4672 C CA . GLY A 1 597 ? 55.922 -13.652 -53.445 1.00 87.75 597 GLY A CA 1
ATOM 4673 C C . GLY A 1 597 ? 54.435 -13.458 -53.769 1.00 87.75 597 GLY A C 1
ATOM 4674 O O . GLY A 1 597 ? 53.619 -13.499 -52.855 1.00 87.75 597 GLY A O 1
ATOM 4675 N N . ILE A 1 598 ? 54.047 -13.350 -55.049 1.00 87.06 598 ILE A N 1
ATOM 4676 C CA . ILE A 1 598 ? 52.622 -13.383 -55.446 1.00 87.06 598 ILE A CA 1
ATOM 4677 C C . ILE A 1 598 ? 51.980 -14.718 -55.037 1.00 87.06 598 ILE A C 1
ATOM 4679 O O . ILE A 1 598 ? 50.891 -14.728 -54.462 1.00 87.06 598 ILE A O 1
ATOM 4683 N N . GLY A 1 599 ? 52.663 -15.842 -55.279 1.00 91.56 599 GLY A N 1
ATOM 4684 C CA . GLY A 1 599 ? 52.213 -17.162 -54.830 1.00 91.56 599 GLY A CA 1
ATOM 4685 C C . GLY A 1 599 ? 52.058 -17.251 -53.308 1.00 91.56 599 GLY A C 1
ATOM 4686 O O . GLY A 1 599 ? 51.068 -17.794 -52.825 1.00 91.56 599 GLY A O 1
ATOM 4687 N N . ALA A 1 600 ? 52.985 -16.658 -52.552 1.00 92.06 600 ALA A N 1
ATOM 4688 C CA . ALA A 1 600 ? 52.921 -16.598 -51.095 1.00 92.06 600 ALA A CA 1
ATOM 4689 C C . ALA A 1 600 ? 51.762 -15.720 -50.577 1.00 92.06 600 ALA A C 1
ATOM 4691 O O . ALA A 1 600 ? 51.097 -16.130 -49.630 1.00 92.06 600 ALA A O 1
ATOM 4692 N N . ILE A 1 601 ? 51.444 -14.584 -51.218 1.00 91.56 601 ILE A N 1
ATOM 4693 C CA . ILE A 1 601 ? 50.245 -13.784 -50.883 1.00 91.56 601 ILE A CA 1
ATOM 4694 C C . ILE A 1 601 ? 48.970 -14.618 -51.078 1.00 91.56 601 ILE A C 1
ATOM 4696 O O . ILE A 1 601 ? 48.124 -14.676 -50.187 1.00 91.56 601 ILE A O 1
ATOM 4700 N N . LEU A 1 602 ? 48.839 -15.303 -52.219 1.00 93.62 602 LEU A N 1
ATOM 4701 C CA . LEU A 1 602 ? 47.677 -16.155 -52.497 1.00 93.62 602 LEU A CA 1
ATOM 4702 C C . LEU A 1 602 ? 47.560 -17.309 -51.488 1.00 93.62 602 LEU A C 1
ATOM 4704 O O . LEU A 1 602 ? 46.460 -17.623 -51.038 1.00 93.62 602 LEU A O 1
ATOM 4708 N N . LEU A 1 603 ? 48.687 -17.904 -51.086 1.00 93.31 603 LEU A N 1
ATOM 4709 C CA . LEU A 1 603 ? 48.728 -18.946 -50.060 1.00 93.31 603 LEU A CA 1
ATOM 4710 C C . LEU A 1 603 ? 48.307 -18.415 -48.677 1.00 93.31 603 LEU A C 1
ATOM 4712 O O . LEU A 1 603 ? 47.552 -19.084 -47.974 1.00 93.31 603 LEU A O 1
ATOM 4716 N N . ILE A 1 604 ? 48.734 -17.202 -48.306 1.00 93.12 604 ILE A N 1
ATOM 4717 C CA . ILE A 1 604 ? 48.302 -16.524 -47.073 1.00 93.12 604 ILE A CA 1
ATOM 4718 C C . ILE A 1 604 ? 46.783 -16.302 -47.081 1.00 93.12 604 ILE A C 1
ATOM 4720 O O . ILE A 1 604 ? 46.138 -16.581 -46.074 1.00 93.12 604 ILE A O 1
ATOM 4724 N N . TYR A 1 605 ? 46.179 -15.903 -48.207 1.00 92.62 605 TYR A N 1
ATOM 4725 C CA . TYR A 1 605 ? 44.717 -15.788 -48.305 1.00 92.62 605 TYR A CA 1
ATOM 4726 C C . TYR A 1 605 ? 43.987 -17.132 -48.172 1.00 92.62 605 TYR A C 1
ATOM 4728 O O . TYR A 1 605 ? 42.930 -17.185 -47.543 1.00 92.62 605 TYR A O 1
ATOM 4736 N N . VAL A 1 606 ? 44.547 -18.231 -48.692 1.00 94.81 606 VAL A N 1
ATOM 4737 C CA . VAL A 1 606 ? 43.994 -19.578 -48.451 1.00 94.81 606 VAL A CA 1
ATOM 4738 C C . VAL A 1 606 ? 44.094 -19.945 -46.967 1.00 94.81 606 VAL A C 1
ATOM 4740 O O . VAL A 1 606 ? 43.136 -20.471 -46.404 1.00 94.81 606 VAL A O 1
ATOM 4743 N N . PHE A 1 607 ? 45.207 -19.634 -46.296 1.00 93.12 607 PHE A N 1
ATOM 4744 C CA . PHE A 1 607 ? 45.339 -19.885 -44.859 1.00 93.12 607 PHE A CA 1
ATOM 4745 C C . PHE A 1 607 ? 44.441 -18.988 -43.996 1.00 93.12 607 PHE A C 1
ATOM 4747 O O . PHE A 1 607 ? 43.911 -19.484 -43.006 1.00 93.12 607 PHE A O 1
ATOM 4754 N N . PHE A 1 608 ? 44.201 -17.732 -44.380 1.00 94.50 608 PHE A N 1
ATOM 4755 C CA . PHE A 1 608 ? 43.193 -16.855 -43.769 1.00 94.50 608 PHE A CA 1
ATOM 4756 C C . PHE A 1 608 ? 41.782 -17.434 -43.892 1.00 94.50 608 PHE A C 1
ATOM 4758 O O . PHE A 1 608 ? 41.065 -17.525 -42.902 1.00 94.50 608 PHE A O 1
ATOM 4765 N N . TRP A 1 609 ? 41.408 -17.922 -45.076 1.00 93.88 609 TRP A N 1
ATOM 4766 C CA . TRP A 1 609 ? 40.106 -18.562 -45.270 1.00 93.88 609 TRP A CA 1
ATOM 4767 C C . TRP A 1 609 ? 39.944 -19.867 -44.466 1.00 93.88 609 TRP A C 1
ATOM 4769 O O . TRP A 1 609 ? 38.835 -20.204 -44.056 1.00 93.88 609 TRP A O 1
ATOM 4779 N N . LEU A 1 610 ? 41.037 -20.602 -44.227 1.00 92.88 610 LEU A N 1
ATOM 4780 C CA . LEU A 1 610 ? 41.005 -21.877 -43.506 1.00 92.88 610 LEU A CA 1
ATOM 4781 C C . LEU A 1 610 ? 41.122 -21.752 -41.978 1.00 92.88 610 LEU A C 1
ATOM 4783 O O . LEU A 1 610 ? 40.436 -22.498 -41.278 1.00 92.88 610 LEU A O 1
ATOM 4787 N N . LYS A 1 611 ? 42.055 -20.934 -41.458 1.00 90.06 611 LYS A N 1
ATOM 4788 C CA . LYS A 1 611 ? 42.459 -20.946 -40.032 1.00 90.06 611 LYS A CA 1
ATOM 4789 C C . LYS A 1 611 ? 43.082 -19.665 -39.453 1.00 90.06 611 LYS A C 1
ATOM 4791 O O . LYS A 1 611 ? 43.022 -19.523 -38.235 1.00 90.06 611 LYS A O 1
ATOM 4796 N N . LEU A 1 612 ? 43.754 -18.810 -40.230 1.00 91.00 612 LEU A N 1
ATOM 4797 C CA . LEU A 1 612 ? 44.440 -17.632 -39.670 1.00 91.00 612 LEU A CA 1
ATOM 4798 C C . LEU A 1 612 ? 43.437 -16.539 -39.295 1.00 91.00 612 LEU A C 1
ATOM 4800 O O . LEU A 1 612 ? 42.476 -16.293 -40.020 1.00 91.00 612 LEU A O 1
ATOM 4804 N N . ASP A 1 613 ? 43.704 -15.838 -38.196 1.00 90.50 613 ASP A N 1
ATOM 4805 C CA . ASP A 1 613 ? 42.974 -14.620 -37.858 1.00 90.50 613 ASP A CA 1
ATOM 4806 C C . ASP A 1 613 ? 43.392 -13.432 -38.747 1.00 90.50 613 ASP A C 1
ATOM 4808 O O . ASP A 1 613 ? 44.368 -13.478 -39.507 1.00 90.50 613 ASP A O 1
ATOM 4812 N N . LEU A 1 614 ? 42.619 -12.346 -38.669 1.00 90.69 614 LEU A N 1
ATOM 4813 C CA . LEU A 1 614 ? 42.839 -11.151 -39.480 1.00 90.69 614 LEU A CA 1
ATOM 4814 C C . LEU A 1 614 ? 44.163 -10.445 -39.141 1.00 90.69 614 LEU A C 1
ATOM 4816 O O . LEU A 1 614 ? 44.828 -9.948 -40.047 1.00 90.69 614 LEU A O 1
ATOM 4820 N N . PHE A 1 615 ? 44.563 -10.408 -37.868 1.00 91.12 615 PHE A N 1
ATOM 4821 C CA . PHE A 1 615 ? 45.741 -9.658 -37.423 1.00 91.12 615 PHE A CA 1
ATOM 4822 C C . PHE A 1 615 ? 47.050 -10.339 -37.840 1.00 91.12 615 PHE A C 1
ATOM 4824 O O . PHE A 1 615 ? 47.893 -9.695 -38.461 1.00 91.12 615 PHE A O 1
ATOM 4831 N N . THR A 1 616 ? 47.171 -11.651 -37.625 1.00 90.00 616 THR A N 1
ATOM 4832 C CA . THR A 1 616 ? 48.307 -12.470 -38.083 1.00 90.00 616 THR A CA 1
ATOM 4833 C C . THR A 1 616 ? 48.420 -12.441 -39.609 1.00 90.00 616 THR A C 1
ATOM 4835 O O . THR A 1 616 ? 49.516 -12.359 -40.165 1.00 90.00 616 THR A O 1
ATOM 4838 N N . THR A 1 617 ? 47.279 -12.461 -40.309 1.00 93.31 617 THR A N 1
ATOM 4839 C CA . THR A 1 617 ? 47.232 -12.338 -41.774 1.00 93.31 617 THR A CA 1
ATOM 4840 C C . THR A 1 617 ? 47.746 -10.974 -42.238 1.00 93.31 617 THR A C 1
ATOM 4842 O O . THR A 1 617 ? 48.558 -10.916 -43.160 1.00 93.31 617 THR A O 1
ATOM 4845 N N . LEU A 1 618 ? 47.316 -9.879 -41.600 1.00 91.06 618 LEU A N 1
ATOM 4846 C CA . LEU A 1 618 ? 47.767 -8.522 -41.925 1.00 91.06 618 LEU A CA 1
ATOM 4847 C C . LEU A 1 618 ? 49.260 -8.315 -41.634 1.00 91.06 618 LEU A C 1
ATOM 4849 O O . LEU A 1 618 ? 49.944 -7.700 -42.450 1.00 91.06 618 LEU A O 1
ATOM 4853 N N . GLU A 1 619 ? 49.781 -8.855 -40.531 1.00 91.81 619 GLU A N 1
ATOM 4854 C CA . GLU A 1 619 ? 51.209 -8.786 -40.196 1.00 91.81 619 GLU A CA 1
ATOM 4855 C C . GLU A 1 619 ? 52.066 -9.518 -41.243 1.00 91.81 619 GLU A C 1
ATOM 4857 O O . GLU A 1 619 ? 52.977 -8.930 -41.835 1.00 91.81 619 GLU A O 1
ATOM 4862 N N . ALA A 1 620 ? 51.723 -10.775 -41.551 1.00 90.12 620 ALA A N 1
ATOM 4863 C CA . ALA A 1 620 ? 52.429 -11.573 -42.552 1.00 90.12 620 ALA A CA 1
ATOM 4864 C C . ALA A 1 620 ? 52.386 -10.929 -43.950 1.00 90.12 620 ALA A C 1
ATOM 4866 O O . ALA A 1 620 ? 53.391 -10.910 -44.666 1.00 90.12 620 ALA A O 1
ATOM 4867 N N . LEU A 1 621 ? 51.235 -10.368 -44.336 1.00 91.88 621 LEU A N 1
ATOM 4868 C CA . LEU A 1 621 ? 51.049 -9.713 -45.631 1.00 91.88 621 LEU A CA 1
ATOM 4869 C C . LEU A 1 621 ? 51.763 -8.352 -45.692 1.00 91.88 621 LEU A C 1
ATOM 4871 O O . LEU A 1 621 ? 52.313 -8.008 -46.738 1.00 91.88 621 LEU A O 1
ATOM 4875 N N . GLY A 1 622 ? 51.848 -7.621 -44.577 1.00 88.25 622 GLY A N 1
ATOM 4876 C CA . GLY A 1 622 ? 52.646 -6.400 -44.453 1.00 88.25 622 GLY A CA 1
ATOM 4877 C C . GLY A 1 622 ? 54.142 -6.655 -44.655 1.00 88.25 622 GLY A C 1
ATOM 4878 O O . GLY A 1 622 ? 54.769 -6.013 -45.501 1.00 88.25 622 GLY A O 1
ATOM 4879 N N . LEU A 1 623 ? 54.703 -7.647 -43.954 1.00 89.69 623 LEU A N 1
ATOM 4880 C CA . LEU A 1 623 ? 56.110 -8.049 -44.102 1.00 89.69 623 LEU A CA 1
ATOM 4881 C C . LEU A 1 623 ? 56.425 -8.518 -45.533 1.00 89.69 623 LEU A C 1
ATOM 4883 O O . LEU A 1 623 ? 57.410 -8.082 -46.138 1.00 89.69 623 LEU A O 1
ATOM 4887 N N . LEU A 1 624 ? 55.561 -9.361 -46.108 1.00 89.94 624 LEU A N 1
ATOM 4888 C CA . LEU A 1 624 ? 55.712 -9.862 -47.476 1.00 89.94 624 LEU A CA 1
ATOM 4889 C C . LEU A 1 624 ? 55.545 -8.754 -48.533 1.00 89.94 624 LEU A C 1
ATOM 4891 O O . LEU A 1 624 ? 56.232 -8.768 -49.557 1.00 89.94 624 LEU A O 1
ATOM 4895 N N . GLY A 1 625 ? 54.682 -7.768 -48.277 1.00 85.56 625 GLY A N 1
ATOM 4896 C CA . GLY A 1 625 ? 54.494 -6.591 -49.124 1.00 85.56 625 GLY A CA 1
ATOM 4897 C C . GLY A 1 625 ? 55.744 -5.711 -49.194 1.00 85.56 625 GLY A C 1
ATOM 4898 O O . GLY A 1 625 ? 56.183 -5.359 -50.290 1.00 85.56 625 GLY A O 1
ATOM 4899 N N . VAL A 1 626 ? 56.376 -5.422 -48.050 1.00 86.12 626 VAL A N 1
ATOM 4900 C CA . VAL A 1 626 ? 57.651 -4.678 -47.996 1.00 86.12 626 VAL A CA 1
ATOM 4901 C C . VAL A 1 626 ? 58.760 -5.430 -48.741 1.00 86.12 626 VAL A C 1
ATOM 4903 O O . VAL A 1 626 ? 59.486 -4.830 -49.538 1.00 86.12 626 VAL A O 1
ATOM 4906 N N . PHE A 1 627 ? 58.851 -6.752 -48.557 1.00 86.00 627 PHE A N 1
ATOM 4907 C CA . PHE A 1 627 ? 59.794 -7.600 -49.294 1.00 86.00 627 PHE A CA 1
ATOM 4908 C C . PHE A 1 627 ? 59.579 -7.528 -50.816 1.00 86.00 627 PHE A C 1
ATOM 4910 O O . PHE A 1 627 ? 60.531 -7.325 -51.572 1.00 86.00 627 PHE A O 1
ATOM 4917 N N . LEU A 1 628 ? 58.331 -7.631 -51.283 1.00 84.12 628 LEU A N 1
ATOM 4918 C CA . LEU A 1 628 ? 58.004 -7.553 -52.709 1.00 84.12 628 LEU A CA 1
ATOM 4919 C C . LEU A 1 628 ? 58.315 -6.183 -53.325 1.00 84.12 628 LEU A C 1
ATOM 4921 O O . LEU A 1 628 ? 58.829 -6.131 -54.442 1.00 84.12 628 LEU A O 1
ATOM 4925 N N . ILE A 1 629 ? 58.075 -5.085 -52.602 1.00 82.62 629 ILE A N 1
ATOM 4926 C CA . ILE A 1 629 ? 58.461 -3.735 -53.045 1.00 82.62 629 ILE A CA 1
ATOM 4927 C C . ILE A 1 629 ? 59.981 -3.656 -53.258 1.00 82.62 629 ILE A C 1
ATOM 4929 O O . ILE A 1 629 ? 60.432 -3.145 -54.285 1.00 82.62 629 ILE A O 1
ATOM 4933 N N . PHE A 1 630 ? 60.778 -4.225 -52.348 1.00 78.06 630 PHE A N 1
ATOM 4934 C CA . PHE A 1 630 ? 62.235 -4.279 -52.493 1.00 78.06 630 PHE A CA 1
ATOM 4935 C C . PHE A 1 630 ? 62.681 -5.128 -53.699 1.00 78.06 630 PHE A C 1
ATOM 4937 O O . PHE A 1 630 ? 63.553 -4.704 -54.459 1.00 78.06 630 PHE A O 1
ATOM 4944 N N . VAL A 1 631 ? 62.050 -6.284 -53.939 1.00 78.44 631 VAL A N 1
ATOM 4945 C CA . VAL A 1 631 ? 62.322 -7.134 -55.118 1.00 78.44 631 VAL A CA 1
ATOM 4946 C C . VAL A 1 631 ? 62.005 -6.401 -56.431 1.00 78.44 631 VAL A C 1
ATOM 4948 O O . VAL A 1 631 ? 62.797 -6.461 -57.375 1.00 78.44 631 VAL A O 1
ATOM 4951 N N . VAL A 1 632 ? 60.896 -5.654 -56.490 1.00 70.50 632 VAL A N 1
ATOM 4952 C CA . VAL A 1 632 ? 60.520 -4.837 -57.661 1.00 70.50 632 VAL A CA 1
ATOM 4953 C C . VAL A 1 632 ? 61.524 -3.703 -57.901 1.00 70.50 632 VAL A C 1
ATOM 4955 O O . VAL A 1 632 ? 61.946 -3.490 -59.040 1.00 70.50 632 VAL A O 1
ATOM 4958 N N . LEU A 1 633 ? 61.961 -3.009 -56.844 1.00 69.56 633 LEU A N 1
ATOM 4959 C CA . LEU A 1 633 ? 62.991 -1.964 -56.932 1.00 69.56 633 LEU A CA 1
ATOM 4960 C C . LEU A 1 633 ? 64.347 -2.526 -57.386 1.00 69.56 633 LEU A C 1
ATOM 4962 O O . LEU A 1 633 ? 65.017 -1.913 -58.218 1.00 69.56 633 LEU A O 1
ATOM 4966 N N . CYS A 1 634 ? 64.727 -3.715 -56.909 1.00 63.12 634 CYS A N 1
ATOM 4967 C CA . CYS A 1 634 ? 65.948 -4.400 -57.331 1.00 63.12 634 CYS A CA 1
ATOM 4968 C C . CYS A 1 634 ? 65.917 -4.720 -58.839 1.00 63.12 634 CYS A C 1
ATOM 4970 O O . CYS A 1 634 ? 66.859 -4.388 -59.565 1.00 63.12 634 CYS A O 1
ATOM 4972 N N . GLY A 1 635 ? 64.790 -5.242 -59.341 1.00 57.16 635 GLY A N 1
ATOM 4973 C CA . GLY A 1 635 ? 64.581 -5.505 -60.770 1.00 57.16 635 GLY A CA 1
ATOM 4974 C C . GLY A 1 635 ? 64.566 -4.250 -61.658 1.00 57.16 635 GLY A C 1
ATOM 4975 O O . GLY A 1 635 ? 64.967 -4.318 -62.820 1.00 57.16 635 GLY A O 1
ATOM 4976 N N . ALA A 1 636 ? 64.160 -3.092 -61.127 1.00 56.59 636 ALA A N 1
ATOM 4977 C CA . ALA A 1 636 ? 64.069 -1.840 -61.884 1.00 56.59 636 ALA A CA 1
ATOM 4978 C C . ALA A 1 636 ? 65.435 -1.221 -62.254 1.00 56.59 636 ALA A C 1
ATOM 4980 O O . ALA A 1 636 ? 65.517 -0.440 -63.205 1.00 56.59 636 ALA A O 1
ATOM 4981 N N . THR A 1 637 ? 66.515 -1.579 -61.550 1.00 52.69 637 THR A N 1
ATOM 4982 C CA . THR A 1 637 ? 67.861 -1.024 -61.805 1.00 52.69 637 THR A CA 1
ATOM 4983 C C . THR A 1 637 ? 68.537 -1.574 -63.070 1.00 52.69 637 THR A C 1
ATOM 4985 O O . THR A 1 637 ? 69.458 -0.947 -63.594 1.00 52.69 637 THR A O 1
ATOM 4988 N N . HIS A 1 638 ? 68.060 -2.698 -63.621 1.00 49.19 638 HIS A N 1
ATOM 4989 C CA . HIS A 1 638 ? 68.625 -3.326 -64.819 1.00 49.19 638 HIS A CA 1
ATOM 4990 C C . HIS A 1 638 ? 67.652 -3.225 -66.008 1.00 49.19 638 HIS A C 1
ATOM 4992 O O . HIS A 1 638 ? 66.571 -3.814 -65.987 1.00 49.19 638 HIS A O 1
ATOM 4998 N N . ARG A 1 639 ? 68.038 -2.484 -67.065 1.00 50.09 639 ARG A N 1
ATOM 4999 C CA . ARG A 1 639 ? 67.188 -2.106 -68.225 1.00 50.09 639 ARG A CA 1
ATOM 5000 C C . ARG A 1 639 ? 66.312 -3.251 -68.773 1.00 50.09 639 ARG A C 1
ATOM 5002 O O . ARG A 1 639 ? 66.730 -3.979 -69.668 1.00 50.09 639 ARG A O 1
ATOM 5009 N N . SER A 1 640 ? 65.057 -3.303 -68.323 1.00 45.50 640 SER A N 1
ATOM 5010 C CA . SER A 1 640 ? 64.039 -4.267 -68.765 1.00 45.50 640 SER A CA 1
ATOM 5011 C C . SER A 1 640 ? 62.710 -3.537 -68.999 1.00 45.50 640 SER A C 1
ATOM 5013 O O . SER A 1 640 ? 61.821 -3.526 -68.154 1.00 45.50 640 SER A O 1
ATOM 5015 N N . ARG A 1 641 ? 62.575 -2.869 -70.154 1.00 45.09 641 ARG A N 1
ATOM 5016 C CA . ARG A 1 641 ? 61.478 -1.922 -70.476 1.00 45.09 641 ARG A CA 1
ATOM 5017 C C . ARG A 1 641 ? 60.072 -2.543 -70.651 1.00 45.09 641 ARG A C 1
ATOM 5019 O O . ARG A 1 641 ? 59.186 -1.868 -71.159 1.00 45.09 641 ARG A O 1
ATOM 5026 N N . LEU A 1 642 ? 59.865 -3.802 -70.258 1.00 47.66 642 LEU A N 1
ATOM 5027 C CA . LEU A 1 642 ? 58.681 -4.610 -70.597 1.00 47.66 642 LEU A CA 1
ATOM 5028 C C . LEU A 1 642 ? 57.715 -4.901 -69.433 1.00 47.66 642 LEU A C 1
ATOM 5030 O O . LEU A 1 642 ? 56.599 -5.333 -69.691 1.00 47.66 642 LEU A O 1
ATOM 5034 N N . VAL A 1 643 ? 58.091 -4.635 -68.176 1.00 47.25 643 VAL A N 1
ATOM 5035 C CA . VAL A 1 643 ? 57.219 -4.895 -67.002 1.00 47.25 643 VAL A CA 1
ATOM 5036 C C . VAL A 1 643 ? 56.367 -3.669 -66.611 1.00 47.25 643 VAL A C 1
ATOM 5038 O O . VAL A 1 643 ? 55.341 -3.796 -65.953 1.00 47.25 643 VAL A O 1
ATOM 5041 N N . PHE A 1 644 ? 56.739 -2.467 -67.062 1.00 48.03 644 PHE A N 1
ATOM 5042 C CA . PHE A 1 644 ? 56.196 -1.190 -66.568 1.00 48.03 644 PHE A CA 1
ATOM 5043 C C . PHE A 1 644 ? 55.128 -0.533 -67.469 1.00 48.03 644 PHE A C 1
ATOM 5045 O O . PHE A 1 644 ? 55.085 0.689 -67.581 1.00 48.03 644 PHE A O 1
ATOM 5052 N N . SER A 1 645 ? 54.232 -1.314 -68.089 1.00 36.19 645 SER A N 1
ATOM 5053 C CA . SER A 1 645 ? 53.055 -0.753 -68.792 1.00 36.19 645 SER A CA 1
ATOM 5054 C C . SER A 1 645 ? 51.778 -0.700 -67.939 1.00 36.19 645 SER A C 1
ATOM 5056 O O . SER A 1 645 ? 50.830 -0.022 -68.324 1.00 36.19 645 SER A O 1
ATOM 5058 N N . SER A 1 646 ? 51.734 -1.400 -66.802 1.00 38.16 646 SER A N 1
ATOM 5059 C CA . SER A 1 646 ? 50.568 -1.476 -65.901 1.00 38.16 646 SER A CA 1
ATOM 5060 C C . SER A 1 646 ? 50.712 -0.636 -64.623 1.00 38.16 646 SER A C 1
ATOM 5062 O O . SER A 1 646 ? 49.729 -0.391 -63.930 1.00 38.16 646 SER A O 1
ATOM 5064 N N . ALA A 1 647 ? 51.918 -0.143 -64.318 1.00 38.25 647 ALA A N 1
ATOM 5065 C CA . ALA A 1 647 ? 52.198 0.638 -63.108 1.00 38.25 647 ALA A CA 1
ATOM 5066 C C . ALA A 1 647 ? 51.728 2.108 -63.175 1.00 38.25 647 ALA A C 1
ATOM 5068 O O . ALA A 1 647 ? 51.661 2.780 -62.147 1.00 38.25 647 ALA A O 1
ATOM 5069 N N . SER A 1 648 ? 51.367 2.617 -64.358 1.00 34.59 648 SER A N 1
ATOM 5070 C CA . SER A 1 648 ? 50.860 3.987 -64.541 1.00 34.59 648 SER A CA 1
ATOM 5071 C C . SER A 1 648 ? 49.496 4.232 -63.881 1.00 34.59 648 SER A C 1
ATOM 5073 O O . SER A 1 648 ? 49.163 5.380 -63.600 1.00 34.59 648 SER A O 1
ATOM 5075 N N . ALA A 1 649 ? 48.732 3.177 -63.573 1.00 36.84 649 ALA A N 1
ATOM 5076 C CA . ALA A 1 649 ? 47.432 3.285 -62.909 1.00 36.84 649 ALA A CA 1
ATOM 5077 C C . ALA A 1 649 ? 47.521 3.563 -61.392 1.00 36.84 649 ALA A C 1
ATOM 5079 O O . ALA A 1 649 ? 46.594 4.142 -60.830 1.00 36.84 649 ALA A O 1
ATOM 5080 N N . LEU A 1 650 ? 48.621 3.196 -60.716 1.00 37.44 650 LEU A N 1
ATOM 5081 C CA . LEU A 1 650 ? 48.753 3.380 -59.258 1.00 37.44 650 LEU A CA 1
ATOM 5082 C C . LEU A 1 650 ? 49.242 4.778 -58.845 1.00 37.44 650 LEU A C 1
ATOM 5084 O O . LEU A 1 650 ? 49.032 5.189 -57.704 1.00 37.44 650 LEU A O 1
ATOM 5088 N N . SER A 1 651 ? 49.851 5.540 -59.760 1.00 33.47 651 SER A N 1
ATOM 5089 C CA . SER A 1 651 ? 50.404 6.869 -59.447 1.00 33.47 651 SER A CA 1
ATOM 5090 C C . SER A 1 651 ? 49.342 7.915 -59.078 1.00 33.47 651 SER A C 1
ATOM 5092 O O . SER A 1 651 ? 49.696 8.948 -58.515 1.00 33.47 651 SER A O 1
ATOM 5094 N N . GLY A 1 652 ? 48.062 7.674 -59.388 1.00 34.00 652 GLY A N 1
ATOM 5095 C CA . GLY A 1 652 ? 46.959 8.585 -59.062 1.00 34.00 652 GLY A CA 1
ATOM 5096 C C . GLY A 1 652 ? 46.395 8.440 -57.643 1.00 34.00 652 GLY A C 1
ATOM 5097 O O . GLY A 1 652 ? 45.632 9.301 -57.215 1.00 34.00 652 GLY A O 1
ATOM 5098 N N . LEU A 1 653 ? 46.746 7.374 -56.909 1.00 35.59 653 LEU A N 1
ATOM 5099 C CA . LEU A 1 653 ? 46.139 7.072 -55.603 1.00 35.59 653 LEU A CA 1
ATOM 5100 C C . LEU A 1 653 ? 46.967 7.557 -54.399 1.00 35.59 653 LEU A C 1
ATOM 5102 O O . LEU A 1 653 ? 46.434 7.695 -53.303 1.00 35.59 653 LEU A O 1
ATOM 5106 N N . LEU A 1 654 ? 48.258 7.845 -54.592 1.00 32.53 654 LEU A N 1
ATOM 5107 C CA . LEU A 1 654 ? 49.202 8.167 -53.508 1.00 32.53 654 LEU A CA 1
ATOM 5108 C C . LEU A 1 654 ? 49.316 9.668 -53.174 1.00 32.53 654 LEU A C 1
ATOM 5110 O O . LEU A 1 654 ? 50.098 10.044 -52.308 1.00 32.53 654 LEU A O 1
ATOM 5114 N N . THR A 1 655 ? 48.530 10.540 -53.813 1.00 32.25 655 THR A N 1
ATOM 5115 C CA . THR A 1 655 ? 48.585 12.006 -53.607 1.00 32.25 655 THR A CA 1
ATOM 5116 C C . THR A 1 655 ? 47.485 12.552 -52.680 1.00 32.25 655 THR A C 1
ATOM 5118 O O . THR A 1 655 ? 47.193 13.746 -52.705 1.00 32.25 655 THR A O 1
ATOM 5121 N N . ARG A 1 656 ? 46.848 11.698 -51.860 1.00 34.06 656 ARG A N 1
ATOM 5122 C CA . ARG A 1 656 ? 45.788 12.087 -50.899 1.00 34.06 656 ARG A CA 1
ATOM 5123 C C . ARG A 1 656 ? 45.959 11.530 -49.476 1.00 34.06 656 ARG A C 1
ATOM 5125 O O . ARG A 1 656 ? 44.980 11.351 -48.762 1.00 34.06 656 ARG A O 1
ATOM 5132 N N . CYS A 1 657 ? 47.197 11.353 -49.021 1.00 28.25 657 CYS A N 1
ATOM 5133 C CA . CYS A 1 657 ? 47.500 11.189 -47.595 1.00 28.25 657 CYS A CA 1
ATOM 5134 C C . CYS A 1 657 ? 48.384 12.346 -47.116 1.00 28.25 657 CYS A C 1
ATOM 5136 O O . CYS A 1 657 ? 49.605 12.229 -47.058 1.00 28.25 657 CYS A O 1
ATOM 5138 N N . SER A 1 658 ? 47.754 13.478 -46.782 1.00 27.47 658 SER A N 1
ATOM 5139 C CA . SER A 1 658 ? 48.413 14.487 -45.950 1.00 27.47 658 SER A CA 1
ATOM 5140 C C . SER A 1 658 ? 48.587 13.910 -44.553 1.00 27.47 658 SER A C 1
ATOM 5142 O O . SER A 1 658 ? 47.621 13.415 -43.974 1.00 27.47 658 SER A O 1
ATOM 5144 N N . LEU A 1 659 ? 49.793 14.009 -43.996 1.00 31.84 659 LEU A N 1
ATOM 5145 C CA . LEU A 1 659 ? 49.991 13.726 -42.581 1.00 31.84 659 LEU A CA 1
ATOM 5146 C C . LEU A 1 659 ? 49.176 14.714 -41.732 1.00 31.84 659 LEU A C 1
ATOM 5148 O O . LEU A 1 659 ? 49.019 15.886 -42.078 1.00 31.84 659 LEU A O 1
ATOM 5152 N N . SER A 1 660 ? 48.689 14.228 -40.599 1.00 27.42 660 SER A N 1
ATOM 5153 C CA . SER A 1 660 ? 48.318 15.027 -39.432 1.00 27.42 660 SER A CA 1
ATOM 5154 C C . SER A 1 660 ? 48.967 14.373 -38.208 1.00 27.42 660 SER A C 1
ATOM 5156 O O . SER A 1 660 ? 49.280 13.180 -38.261 1.00 27.42 660 SER A O 1
ATOM 5158 N N . PRO A 1 661 ? 49.321 15.157 -37.178 1.00 30.25 661 PRO A N 1
ATOM 5159 C CA . PRO A 1 661 ? 50.421 14.803 -36.290 1.00 30.25 661 PRO A CA 1
ATOM 5160 C C . PRO A 1 661 ? 50.058 13.723 -35.273 1.00 30.25 661 PRO A C 1
ATOM 5162 O O . PRO A 1 661 ? 48.907 13.589 -34.861 1.00 30.25 661 PRO A O 1
ATOM 5165 N N . CYS A 1 662 ? 51.086 13.013 -34.807 1.00 31.50 662 CYS A N 1
ATOM 5166 C CA . CYS A 1 662 ? 51.006 12.172 -33.622 1.00 31.50 662 CYS A CA 1
ATOM 5167 C C . CYS A 1 662 ? 50.508 13.001 -32.429 1.00 31.50 662 CYS A C 1
ATOM 5169 O O . CYS A 1 662 ? 51.207 13.914 -31.986 1.00 31.50 662 CYS A O 1
ATOM 5171 N N . PHE A 1 663 ? 49.345 12.654 -31.880 1.00 28.78 663 PHE A N 1
ATOM 5172 C CA . PHE A 1 663 ? 48.997 13.024 -30.512 1.00 28.78 663 PHE A CA 1
ATOM 5173 C C . PHE A 1 663 ? 49.512 11.935 -29.570 1.00 28.78 663 PHE A C 1
ATOM 5175 O O . PHE A 1 663 ? 49.294 10.748 -29.809 1.00 28.78 663 PHE A O 1
ATOM 5182 N N . GLY A 1 664 ? 50.272 12.353 -28.557 1.00 26.14 664 GLY A N 1
ATOM 5183 C CA . GLY A 1 664 ? 50.864 11.459 -27.564 1.00 26.14 664 GLY A CA 1
ATOM 5184 C C . GLY A 1 664 ? 49.872 11.009 -26.492 1.00 26.14 664 GLY A C 1
ATOM 5185 O O . GLY A 1 664 ? 48.688 11.338 -26.549 1.00 26.14 664 GLY A O 1
ATOM 5186 N N . ASP A 1 665 ? 50.396 10.283 -25.502 1.00 34.62 665 ASP A N 1
ATOM 5187 C CA . ASP A 1 665 ? 49.666 9.730 -24.359 1.00 34.62 665 ASP A CA 1
ATOM 5188 C C . ASP A 1 665 ? 48.635 10.693 -23.746 1.00 34.62 665 ASP A C 1
ATOM 5190 O O . ASP A 1 665 ? 48.965 11.589 -22.966 1.00 34.62 665 ASP A O 1
ATOM 5194 N N . ALA A 1 666 ? 47.359 10.424 -24.015 1.00 30.22 666 ALA A N 1
ATOM 5195 C CA . ALA A 1 666 ? 46.263 10.828 -23.152 1.00 30.22 666 ALA A CA 1
ATOM 5196 C C . ALA A 1 666 ? 45.823 9.590 -22.365 1.00 30.22 666 ALA A C 1
ATOM 5198 O O . ALA A 1 666 ? 45.306 8.632 -22.941 1.00 30.22 666 ALA A O 1
ATOM 5199 N N . ARG A 1 667 ? 46.032 9.597 -21.041 1.00 33.19 667 ARG A N 1
ATOM 5200 C CA . ARG A 1 667 ? 45.453 8.577 -20.153 1.00 33.19 667 ARG A CA 1
ATOM 5201 C C . ARG A 1 667 ? 43.943 8.540 -20.382 1.00 33.19 667 ARG A C 1
ATOM 5203 O O . ARG A 1 667 ? 43.291 9.575 -20.260 1.00 33.19 667 ARG A O 1
ATOM 5210 N N . SER A 1 668 ? 43.396 7.366 -20.684 1.00 38.41 668 SER A N 1
ATOM 5211 C CA . SER A 1 668 ? 41.952 7.182 -20.814 1.00 38.41 668 SER A CA 1
ATOM 5212 C C . SER A 1 668 ? 41.271 7.507 -19.485 1.00 38.41 668 SER A C 1
ATOM 5214 O O . SER A 1 668 ? 41.460 6.786 -18.505 1.00 38.41 668 SER A O 1
ATOM 5216 N N . LEU A 1 669 ? 40.484 8.582 -19.453 1.00 48.66 669 LEU A N 1
ATOM 5217 C CA . LEU A 1 669 ? 39.555 8.841 -18.358 1.00 48.66 669 LEU A CA 1
ATOM 5218 C C . LEU A 1 669 ? 38.501 7.728 -18.347 1.00 48.66 669 LEU A C 1
ATOM 5220 O O . LEU A 1 669 ? 37.838 7.497 -19.361 1.00 48.66 669 LEU A O 1
ATOM 5224 N N . GLU A 1 670 ? 38.336 7.050 -17.211 1.00 64.94 670 GLU A N 1
ATOM 5225 C CA . GLU A 1 670 ? 37.201 6.151 -17.004 1.00 64.94 670 GLU A CA 1
ATOM 5226 C C . GLU A 1 670 ? 35.918 7.000 -17.008 1.00 64.94 670 GLU A C 1
ATOM 5228 O O . GLU A 1 670 ? 35.701 7.828 -16.127 1.00 64.94 670 GLU A O 1
ATOM 5233 N N . THR A 1 671 ? 35.094 6.840 -18.048 1.00 81.56 671 THR A N 1
ATOM 5234 C CA . THR A 1 671 ? 33.800 7.531 -18.205 1.00 81.56 671 THR A CA 1
ATOM 5235 C C . THR A 1 671 ? 32.648 6.547 -17.993 1.00 81.56 671 THR A C 1
ATOM 5237 O O . THR A 1 671 ? 32.879 5.338 -17.957 1.00 81.56 671 THR A O 1
ATOM 5240 N N . LEU A 1 672 ? 31.422 7.053 -17.795 1.00 90.62 672 LEU A N 1
ATOM 5241 C CA . LEU A 1 672 ? 30.257 6.233 -17.427 1.00 90.62 672 LEU A CA 1
ATOM 5242 C C . LEU A 1 672 ? 30.085 5.008 -18.331 1.00 90.62 672 LEU A C 1
ATOM 5244 O O . LEU A 1 672 ? 30.178 5.095 -19.555 1.00 90.62 672 LEU A O 1
ATOM 5248 N N . ALA A 1 673 ? 29.757 3.871 -17.725 1.00 91.56 673 ALA A N 1
ATOM 5249 C CA . ALA A 1 673 ? 29.394 2.682 -18.473 1.00 91.56 673 ALA A CA 1
ATOM 5250 C C . ALA A 1 673 ? 28.017 2.858 -19.135 1.00 91.56 673 ALA A C 1
ATOM 5252 O O . ALA A 1 673 ? 27.088 3.413 -18.554 1.00 91.56 673 ALA A O 1
ATOM 5253 N N . PHE A 1 674 ? 27.858 2.334 -20.348 1.00 93.44 674 PHE A N 1
ATOM 5254 C CA . PHE A 1 674 ? 26.604 2.399 -21.100 1.00 93.44 674 PHE A CA 1
ATOM 5255 C C . PHE A 1 674 ? 26.335 1.092 -21.855 1.00 93.44 674 PHE A C 1
ATOM 5257 O O . PHE A 1 674 ? 27.176 0.191 -21.928 1.00 93.44 674 PHE A O 1
ATOM 5264 N N . GLU A 1 675 ? 25.113 0.924 -22.343 1.00 93.06 675 GLU A N 1
ATOM 5265 C CA . GLU A 1 675 ? 24.737 -0.109 -23.307 1.00 93.06 675 GLU A CA 1
ATOM 5266 C C . GLU A 1 675 ? 24.077 0.554 -24.520 1.00 93.06 675 GLU A C 1
ATOM 5268 O O . GLU A 1 675 ? 23.260 1.456 -24.358 1.00 93.06 675 GLU A O 1
ATOM 5273 N N . GLU A 1 676 ? 24.413 0.109 -25.729 1.00 92.12 676 GLU A N 1
ATOM 5274 C CA . GLU A 1 676 ? 23.778 0.595 -26.954 1.00 92.12 676 GLU A CA 1
ATOM 5275 C C . GLU A 1 676 ? 22.700 -0.362 -27.456 1.00 92.12 676 GLU A C 1
ATOM 5277 O O . GLU A 1 676 ? 22.906 -1.575 -27.518 1.00 92.12 676 GLU A O 1
ATOM 5282 N N . ILE A 1 677 ? 21.573 0.199 -27.891 1.00 90.62 677 ILE A N 1
ATOM 5283 C CA . ILE A 1 677 ? 20.525 -0.520 -28.613 1.00 90.62 677 ILE A CA 1
ATOM 5284 C C . ILE A 1 677 ? 20.232 0.223 -29.915 1.00 90.62 677 ILE A C 1
ATOM 5286 O O . ILE A 1 677 ? 19.961 1.423 -29.921 1.00 90.62 677 ILE A O 1
ATOM 5290 N N . GLN A 1 678 ? 20.271 -0.514 -31.021 1.00 83.50 678 GLN A N 1
ATOM 5291 C CA . GLN A 1 678 ? 19.962 -0.038 -32.367 1.00 83.50 678 GLN A CA 1
ATOM 5292 C C . GLN A 1 678 ? 18.962 -1.015 -33.002 1.00 83.50 678 GLN A C 1
ATOM 5294 O O . GLN A 1 678 ? 19.042 -2.223 -32.777 1.00 83.50 678 GLN A O 1
ATOM 5299 N N . ALA A 1 679 ? 17.999 -0.504 -33.774 1.00 74.62 679 ALA A N 1
ATOM 5300 C CA . ALA A 1 679 ? 16.967 -1.323 -34.427 1.00 74.62 679 ALA A CA 1
ATOM 5301 C C . ALA A 1 679 ? 17.338 -1.769 -35.859 1.00 74.62 679 ALA A C 1
ATOM 5303 O O . ALA A 1 679 ? 16.570 -2.486 -36.500 1.00 74.62 679 ALA A O 1
ATOM 5304 N N . SER A 1 680 ? 18.477 -1.309 -36.381 1.00 71.69 680 SER A N 1
ATOM 5305 C CA . SER A 1 680 ? 18.883 -1.433 -37.783 1.00 71.69 680 SER A CA 1
ATOM 5306 C C . SER A 1 680 ? 20.402 -1.289 -37.901 1.00 71.69 680 SER A C 1
ATOM 5308 O O . SER A 1 680 ? 20.986 -0.490 -37.179 1.00 71.69 680 SER A O 1
ATOM 5310 N N . GLU A 1 681 ? 21.031 -2.013 -38.832 1.00 72.69 681 GLU A N 1
ATOM 5311 C CA . GLU A 1 681 ? 22.478 -1.928 -39.126 1.00 72.69 681 GLU A CA 1
ATOM 5312 C C . GLU A 1 681 ? 22.848 -0.734 -40.034 1.00 72.69 681 GLU A C 1
ATOM 5314 O O . GLU A 1 681 ? 23.998 -0.568 -40.442 1.00 72.69 681 GLU A O 1
ATOM 5319 N N . LYS A 1 682 ? 21.866 0.099 -40.400 1.00 75.81 682 LYS A N 1
ATOM 5320 C CA . LYS A 1 682 ? 22.092 1.342 -41.151 1.00 75.81 682 LYS A CA 1
ATOM 5321 C C . LYS A 1 682 ? 22.886 2.356 -40.306 1.00 75.81 682 LYS A C 1
ATOM 5323 O O . LYS A 1 682 ? 22.760 2.346 -39.085 1.00 75.81 682 LYS A O 1
ATOM 5328 N N . PRO A 1 683 ? 23.642 3.281 -40.932 1.00 76.62 683 PRO A N 1
ATOM 5329 C CA . PRO A 1 683 ? 24.342 4.332 -40.198 1.00 76.62 683 PRO A CA 1
ATOM 5330 C C . PRO A 1 683 ? 23.367 5.172 -39.361 1.00 76.62 683 PRO A C 1
ATOM 5332 O O . PRO A 1 683 ? 22.365 5.674 -39.872 1.00 76.62 683 PRO A O 1
ATOM 5335 N N . VAL A 1 684 ? 23.691 5.308 -38.076 1.00 79.50 684 VAL A N 1
ATOM 5336 C CA . VAL A 1 684 ? 22.950 6.101 -37.088 1.00 79.50 684 VAL A CA 1
ATOM 5337 C C . VAL A 1 684 ? 22.969 7.579 -37.475 1.00 79.50 684 VAL A C 1
ATOM 5339 O O . VAL A 1 684 ? 24.022 8.117 -37.817 1.00 79.50 684 VAL A O 1
ATOM 5342 N N . ASN A 1 685 ? 21.816 8.240 -37.371 1.00 83.06 685 ASN A N 1
ATOM 5343 C CA . ASN A 1 685 ? 21.683 9.688 -37.565 1.00 83.06 685 ASN A CA 1
ATOM 5344 C C . ASN A 1 685 ? 20.901 10.407 -36.449 1.00 83.06 685 ASN A C 1
ATOM 5346 O O . ASN A 1 685 ? 20.775 11.625 -36.521 1.00 83.06 685 ASN A O 1
ATOM 5350 N N . SER A 1 686 ? 20.430 9.690 -35.421 1.00 85.56 686 SER A N 1
ATOM 5351 C CA . SER A 1 686 ? 19.857 10.279 -34.200 1.00 85.56 686 SER A CA 1
ATOM 5352 C C . SER A 1 686 ? 20.213 9.427 -32.975 1.00 85.56 686 SER A C 1
ATOM 5354 O O . SER A 1 686 ? 20.222 8.195 -33.046 1.00 85.56 686 SER A O 1
ATOM 5356 N N . THR A 1 687 ? 20.515 10.061 -31.846 1.00 89.44 687 THR A N 1
ATOM 5357 C CA . THR A 1 687 ? 20.943 9.438 -30.588 1.00 89.44 687 THR A CA 1
ATOM 5358 C C . THR A 1 687 ? 20.038 9.881 -29.444 1.00 89.44 687 THR A C 1
ATOM 5360 O O . THR A 1 687 ? 19.848 11.072 -29.230 1.00 89.44 687 THR A O 1
ATOM 5363 N N . ALA A 1 688 ? 19.533 8.932 -28.658 1.00 91.69 688 ALA A N 1
ATOM 5364 C CA . ALA A 1 688 ? 18.795 9.219 -27.433 1.00 91.69 688 ALA A CA 1
ATOM 5365 C C . ALA A 1 688 ? 19.525 8.640 -26.215 1.00 91.69 688 ALA A C 1
ATOM 5367 O O . ALA A 1 688 ? 19.894 7.463 -26.211 1.00 91.69 688 ALA A O 1
ATOM 5368 N N . PHE A 1 689 ? 19.730 9.447 -25.176 1.00 95.19 689 PHE A N 1
ATOM 5369 C CA . PHE A 1 689 ? 20.254 8.985 -23.888 1.00 95.19 689 PHE A CA 1
ATOM 5370 C C . PHE A 1 689 ? 19.098 8.550 -22.984 1.00 95.19 689 PHE A C 1
ATOM 5372 O O . PHE A 1 689 ? 18.088 9.243 -22.898 1.00 95.19 689 PHE A O 1
ATOM 5379 N N . VAL A 1 690 ? 19.244 7.413 -22.300 1.00 96.50 690 VAL A N 1
ATOM 5380 C CA . VAL A 1 690 ? 18.249 6.886 -21.355 1.00 96.50 690 VAL A CA 1
ATOM 5381 C C . VAL A 1 690 ? 18.896 6.718 -19.981 1.00 96.50 690 VAL A C 1
ATOM 5383 O O . VAL A 1 690 ? 19.833 5.932 -19.824 1.00 96.50 690 VAL A O 1
ATOM 5386 N N . LEU A 1 691 ? 18.397 7.476 -19.002 1.00 97.06 691 LEU A N 1
ATOM 5387 C CA . LEU A 1 691 ? 18.936 7.628 -17.651 1.00 97.06 691 LEU A CA 1
ATOM 5388 C C . LEU A 1 691 ? 17.963 7.029 -16.624 1.00 97.06 691 LEU A C 1
ATOM 5390 O O . LEU A 1 691 ? 16.784 7.390 -16.571 1.00 97.06 691 LEU A O 1
ATOM 5394 N N . HIS A 1 692 ? 18.452 6.116 -15.789 1.00 95.06 692 HIS A N 1
ATOM 5395 C CA . HIS A 1 692 ? 17.635 5.427 -14.786 1.00 95.06 692 HIS A CA 1
ATOM 5396 C C . HIS A 1 692 ? 17.515 6.206 -13.460 1.00 95.06 692 HIS A C 1
ATOM 5398 O O . HIS A 1 692 ? 18.336 7.068 -13.145 1.00 95.06 692 HIS A O 1
ATOM 5404 N N . GLY A 1 693 ? 16.516 5.845 -12.646 1.00 92.19 693 GLY A N 1
ATOM 5405 C CA . GLY A 1 693 ? 16.345 6.340 -11.276 1.00 92.19 693 GLY A CA 1
ATOM 5406 C C . GLY A 1 693 ? 17.348 5.774 -10.259 1.00 92.19 693 GLY A C 1
ATOM 5407 O O . GLY A 1 693 ? 18.175 4.918 -10.583 1.00 92.19 693 GLY A O 1
ATOM 5408 N N . LEU A 1 694 ? 17.259 6.248 -9.013 1.00 89.62 694 LEU A N 1
ATOM 5409 C CA . LEU A 1 694 ? 18.110 5.821 -7.894 1.00 89.62 694 LEU A CA 1
ATOM 5410 C C . LEU A 1 694 ? 18.055 4.292 -7.684 1.00 89.62 694 LEU A C 1
ATOM 5412 O O . LEU A 1 694 ? 17.002 3.680 -7.858 1.00 89.62 694 LEU A O 1
ATOM 5416 N N . LEU A 1 695 ? 19.187 3.678 -7.321 1.00 87.31 695 LEU A N 1
ATOM 5417 C CA . LEU A 1 695 ? 19.389 2.222 -7.167 1.00 87.31 695 LEU A CA 1
ATOM 5418 C C . LEU A 1 695 ? 19.172 1.383 -8.449 1.00 87.31 695 LEU A C 1
ATOM 5420 O O . LEU A 1 695 ? 19.280 0.155 -8.412 1.00 87.31 695 LEU A O 1
ATOM 5424 N N . GLY A 1 696 ? 18.872 2.021 -9.585 1.00 87.25 696 GLY A N 1
ATOM 5425 C CA . GLY A 1 696 ? 18.671 1.371 -10.879 1.00 87.25 696 GLY A CA 1
ATOM 5426 C C . GLY A 1 696 ? 19.957 1.113 -11.672 1.00 87.25 696 GLY A C 1
ATOM 5427 O O . GLY A 1 696 ? 21.075 1.331 -11.209 1.00 87.25 696 GLY A O 1
ATOM 5428 N N . SER A 1 697 ? 19.775 0.657 -12.911 1.00 90.56 697 SER A N 1
ATOM 5429 C CA . SER A 1 697 ? 20.817 0.514 -13.932 1.00 90.56 697 SER A CA 1
ATOM 5430 C C . SER A 1 697 ? 20.227 0.731 -15.330 1.00 90.56 697 SER A C 1
ATOM 5432 O O . SER A 1 697 ? 19.015 0.597 -15.533 1.00 90.56 697 SER A O 1
ATOM 5434 N N . GLY A 1 698 ? 21.067 0.984 -16.335 1.00 87.50 698 GLY A N 1
ATOM 5435 C CA . GLY A 1 698 ? 20.636 1.086 -17.731 1.00 87.50 698 GLY A CA 1
ATOM 5436 C C . GLY A 1 698 ? 19.920 -0.184 -18.211 1.00 87.50 698 GLY A C 1
ATOM 5437 O O . GLY A 1 698 ? 18.976 -0.114 -18.993 1.00 87.50 698 GLY A O 1
ATOM 5438 N N . ARG A 1 699 ? 20.267 -1.360 -17.662 1.00 88.62 699 ARG A N 1
ATOM 5439 C CA . ARG A 1 699 ? 19.611 -2.641 -17.994 1.00 88.62 699 ARG A CA 1
ATOM 5440 C C . ARG A 1 699 ? 18.110 -2.665 -17.700 1.00 88.62 699 ARG A C 1
ATOM 5442 O O . ARG A 1 699 ? 17.398 -3.393 -18.390 1.00 88.62 699 ARG A O 1
ATOM 5449 N N . ASN A 1 700 ? 17.620 -1.892 -16.727 1.00 90.06 700 ASN A N 1
ATOM 5450 C CA . ASN A 1 700 ? 16.187 -1.822 -16.414 1.00 90.06 700 ASN A CA 1
ATOM 5451 C C . ASN A 1 700 ? 15.367 -1.281 -17.602 1.00 90.06 700 ASN A C 1
ATOM 5453 O O . ASN A 1 700 ? 14.236 -1.705 -17.820 1.00 90.06 700 ASN A O 1
ATOM 5457 N N . TRP A 1 701 ? 15.978 -0.433 -18.434 1.00 93.81 701 TRP A N 1
ATOM 5458 C CA . TRP A 1 701 ? 15.347 0.206 -19.593 1.00 93.81 701 TRP A CA 1
ATOM 5459 C C . TRP A 1 701 ? 15.507 -0.581 -20.900 1.00 93.81 701 TRP A C 1
ATOM 5461 O O . TRP A 1 701 ? 14.954 -0.201 -21.929 1.00 93.81 701 TRP A O 1
ATOM 5471 N N . ARG A 1 702 ? 16.218 -1.717 -20.876 1.00 92.19 702 ARG A N 1
ATOM 5472 C CA . ARG A 1 702 ? 16.615 -2.479 -22.074 1.00 92.19 702 ARG A CA 1
ATOM 5473 C C . ARG A 1 702 ? 15.449 -2.915 -22.962 1.00 92.19 702 ARG A C 1
ATOM 5475 O O . ARG A 1 702 ? 15.575 -2.888 -24.184 1.00 92.19 702 ARG A O 1
ATOM 5482 N N . SER A 1 703 ? 14.337 -3.338 -22.362 1.00 90.94 703 SER A N 1
ATOM 5483 C CA . SER A 1 703 ? 13.139 -3.744 -23.108 1.00 90.94 703 SER A CA 1
ATOM 5484 C C . SER A 1 703 ? 12.437 -2.529 -23.714 1.00 90.94 703 SER A C 1
ATOM 5486 O O . SER A 1 703 ? 12.247 -2.486 -24.925 1.00 90.94 703 SER A O 1
ATOM 5488 N N . PHE A 1 704 ? 12.161 -1.507 -22.895 1.00 93.75 704 PHE A N 1
ATOM 5489 C CA . PHE A 1 704 ? 11.517 -0.266 -23.327 1.00 93.75 704 PHE A CA 1
ATOM 5490 C C . PHE A 1 704 ? 12.276 0.408 -24.478 1.00 93.75 704 PHE A C 1
ATOM 5492 O O . PHE A 1 704 ? 11.695 0.664 -25.527 1.00 93.75 704 PHE A O 1
ATOM 5499 N N . SER A 1 705 ? 13.588 0.616 -24.336 1.00 93.56 705 SER A N 1
ATOM 5500 C CA . SER A 1 705 ? 14.403 1.269 -25.367 1.00 93.56 705 SER A CA 1
ATOM 5501 C C . SER A 1 705 ? 14.490 0.458 -26.664 1.00 93.56 705 SER A C 1
ATOM 5503 O O . SER A 1 705 ? 14.607 1.042 -27.740 1.00 93.56 705 SER A O 1
ATOM 5505 N N . ARG A 1 706 ? 14.400 -0.880 -26.602 1.00 93.12 706 ARG A N 1
ATOM 5506 C CA . ARG A 1 706 ? 14.332 -1.733 -27.800 1.00 93.12 706 ARG A CA 1
ATOM 5507 C C . ARG A 1 706 ? 12.990 -1.594 -28.513 1.00 93.12 706 ARG A C 1
ATOM 5509 O O . ARG A 1 706 ? 12.978 -1.439 -29.733 1.00 93.12 706 ARG A O 1
ATOM 5516 N N . ASP A 1 707 ? 11.890 -1.645 -27.769 1.00 92.44 707 ASP A N 1
ATOM 5517 C CA . ASP A 1 707 ? 10.542 -1.535 -28.330 1.00 92.44 707 ASP A CA 1
ATOM 5518 C C . ASP A 1 707 ? 10.308 -0.129 -28.907 1.00 92.44 707 ASP A C 1
ATOM 5520 O O . ASP A 1 707 ? 9.813 0.003 -30.028 1.00 92.44 707 ASP A O 1
ATOM 5524 N N . LEU A 1 708 ? 10.795 0.907 -28.214 1.00 91.25 708 LEU A N 1
ATOM 5525 C CA . LEU A 1 708 ? 10.840 2.290 -28.687 1.00 91.25 708 LEU A CA 1
ATOM 5526 C C . LEU A 1 708 ? 11.660 2.416 -29.976 1.00 91.25 708 LEU A C 1
ATOM 5528 O O . LEU A 1 708 ? 11.122 2.857 -30.987 1.00 91.25 708 LEU A O 1
ATOM 5532 N N . ALA A 1 709 ? 12.917 1.958 -30.007 1.00 90.31 709 ALA A N 1
ATOM 5533 C CA . ALA A 1 709 ? 13.732 2.007 -31.225 1.00 90.31 709 ALA A CA 1
ATOM 5534 C C . ALA A 1 709 ? 13.066 1.268 -32.404 1.00 90.31 709 ALA A C 1
ATOM 5536 O O . ALA A 1 709 ? 13.073 1.763 -33.532 1.00 90.31 709 ALA A O 1
ATOM 5537 N N . ALA A 1 710 ? 12.432 0.118 -32.151 1.00 89.88 710 ALA A N 1
ATOM 5538 C CA . ALA A 1 710 ? 11.704 -0.643 -33.165 1.00 89.88 710 ALA A CA 1
ATOM 5539 C C . ALA A 1 710 ? 10.421 0.060 -33.652 1.00 89.88 710 ALA A C 1
ATOM 5541 O O . ALA A 1 710 ? 10.059 -0.080 -34.822 1.00 89.88 710 ALA A O 1
ATOM 5542 N N . GLN A 1 711 ? 9.724 0.807 -32.792 1.00 88.38 711 GLN A N 1
ATOM 5543 C CA . GLN A 1 711 ? 8.542 1.589 -33.163 1.00 88.38 711 GLN A CA 1
ATOM 5544 C C . GLN A 1 711 ? 8.924 2.851 -33.943 1.00 88.38 711 GLN A C 1
ATOM 5546 O O . GLN A 1 711 ? 8.379 3.085 -35.021 1.00 88.38 711 GLN A O 1
ATOM 5551 N N . LEU A 1 712 ? 9.925 3.602 -33.479 1.00 86.06 712 LEU A N 1
ATOM 5552 C CA . LEU A 1 712 ? 10.438 4.784 -34.177 1.00 86.06 712 LEU A CA 1
ATOM 5553 C C . LEU A 1 712 ? 10.986 4.419 -35.565 1.00 86.06 712 LEU A C 1
ATOM 5555 O O . LEU A 1 712 ? 10.716 5.132 -36.526 1.00 86.06 712 LEU A O 1
ATOM 5559 N N . GLN A 1 713 ? 11.670 3.274 -35.698 1.00 86.19 713 GLN A N 1
ATOM 5560 C CA . GLN A 1 713 ? 12.179 2.784 -36.983 1.00 86.19 713 GLN A CA 1
ATOM 5561 C C . GLN A 1 713 ? 11.062 2.419 -37.979 1.00 86.19 713 GLN A C 1
ATOM 5563 O O . GLN A 1 713 ? 11.283 2.529 -39.188 1.00 86.19 713 GLN A O 1
ATOM 5568 N N . LYS A 1 714 ? 9.878 2.002 -37.500 1.00 84.31 714 LYS A N 1
ATOM 5569 C CA . LYS A 1 714 ? 8.688 1.768 -38.340 1.00 84.31 714 LYS A CA 1
ATOM 5570 C C . LYS A 1 714 ? 8.037 3.082 -38.770 1.00 84.31 714 LYS A C 1
ATOM 5572 O O . LYS A 1 714 ? 7.708 3.226 -39.942 1.00 84.31 714 LYS A O 1
ATOM 5577 N N . SER A 1 715 ? 7.861 4.013 -37.832 1.00 78.88 715 SER A N 1
ATOM 5578 C CA . SER A 1 715 ? 7.192 5.297 -38.076 1.00 78.88 715 SER A CA 1
ATOM 5579 C C . SER A 1 715 ? 8.041 6.270 -38.907 1.00 78.88 715 SER A C 1
ATOM 5581 O O . SER A 1 715 ? 7.491 7.007 -39.716 1.00 78.88 715 SER A O 1
ATOM 5583 N N . SER A 1 716 ? 9.373 6.232 -38.774 1.00 75.06 716 SER A N 1
ATOM 5584 C CA . SER A 1 716 ? 10.323 7.045 -39.551 1.00 75.06 716 SER A CA 1
ATOM 5585 C C . SER A 1 716 ? 11.464 6.198 -40.139 1.00 75.06 716 SER A C 1
ATOM 5587 O O . SER A 1 716 ? 12.560 6.158 -39.580 1.00 75.06 716 SER A O 1
ATOM 5589 N N . PRO A 1 717 ? 11.275 5.543 -41.303 1.00 77.31 717 PRO A N 1
ATOM 5590 C CA . PRO A 1 717 ? 12.286 4.667 -41.916 1.00 77.31 717 PRO A CA 1
ATOM 5591 C C . PRO A 1 717 ? 13.615 5.341 -42.322 1.00 77.31 717 PRO A C 1
ATOM 5593 O O . PRO A 1 717 ? 14.586 4.644 -42.639 1.00 77.31 717 PRO A O 1
ATOM 5596 N N . SER A 1 718 ? 13.644 6.678 -42.360 1.00 74.56 718 SER A N 1
ATOM 5597 C CA . SER A 1 718 ? 14.789 7.536 -42.699 1.00 74.56 718 SER A CA 1
ATOM 5598 C C . SER A 1 718 ? 15.644 7.957 -41.495 1.00 74.56 718 SER A C 1
ATOM 5600 O O . SER A 1 718 ? 16.806 8.319 -41.689 1.00 74.56 718 SER A O 1
ATOM 5602 N N . ARG A 1 719 ? 15.108 7.899 -40.267 1.00 76.06 719 ARG A N 1
ATOM 5603 C CA . ARG A 1 719 ? 15.861 8.140 -39.026 1.00 76.06 719 ARG A CA 1
ATOM 5604 C C . ARG A 1 719 ? 16.178 6.802 -38.351 1.00 76.06 719 ARG A C 1
ATOM 5606 O O . ARG A 1 719 ? 15.309 5.949 -38.181 1.00 76.06 719 ARG A O 1
ATOM 5613 N N . VAL A 1 720 ? 17.444 6.607 -38.001 1.00 84.50 720 VAL A N 1
ATOM 5614 C CA . VAL A 1 720 ? 17.982 5.402 -37.365 1.00 84.50 720 VAL A CA 1
ATOM 5615 C C . VAL A 1 720 ? 18.462 5.805 -35.980 1.00 84.50 720 VAL A C 1
ATOM 5617 O O . VAL A 1 720 ? 19.502 6.449 -35.831 1.00 84.50 720 VAL A O 1
ATOM 5620 N N . TRP A 1 721 ? 17.662 5.437 -34.982 1.00 86.62 721 TRP A N 1
ATOM 5621 C CA . TRP A 1 721 ? 17.880 5.802 -33.589 1.00 86.62 721 TRP A CA 1
ATOM 5622 C C . TRP A 1 721 ? 18.862 4.861 -32.891 1.00 86.62 721 TRP A C 1
ATOM 5624 O O . TRP A 1 721 ? 18.691 3.638 -32.895 1.00 86.62 721 TRP A O 1
ATOM 5634 N N . ARG A 1 722 ? 19.846 5.463 -32.226 1.00 91.25 722 ARG A N 1
ATOM 5635 C CA . ARG A 1 722 ? 20.760 4.829 -31.276 1.00 91.25 722 ARG A CA 1
ATOM 5636 C C . ARG A 1 722 ? 20.328 5.177 -29.859 1.00 91.25 722 ARG A C 1
ATOM 5638 O O . ARG A 1 722 ? 20.442 6.324 -29.440 1.00 91.25 722 ARG A O 1
ATOM 5645 N N . MET A 1 723 ? 19.854 4.184 -29.119 1.00 93.19 723 MET A N 1
ATOM 5646 C CA . MET A 1 723 ? 19.518 4.334 -27.705 1.00 93.19 723 MET A CA 1
ATOM 5647 C C . MET A 1 723 ? 20.762 4.023 -26.871 1.00 93.19 723 MET A C 1
ATOM 5649 O O . MET A 1 723 ? 21.282 2.909 -26.947 1.00 93.19 723 MET A O 1
ATOM 5653 N N . VAL A 1 724 ? 21.229 4.983 -26.077 1.00 95.06 724 VAL A N 1
ATOM 5654 C CA . VAL A 1 724 ? 22.371 4.836 -25.163 1.00 95.06 724 VAL A CA 1
ATOM 5655 C C . VAL A 1 724 ? 21.834 4.768 -23.738 1.00 95.06 724 VAL A C 1
ATOM 5657 O O . VAL A 1 724 ? 21.401 5.768 -23.171 1.00 95.06 724 VAL A O 1
ATOM 5660 N N . LEU A 1 725 ? 21.820 3.567 -23.169 1.00 96.44 725 LEU A N 1
ATOM 5661 C CA . LEU A 1 725 ? 21.299 3.287 -21.836 1.00 96.44 725 LEU A CA 1
ATOM 5662 C C . LEU A 1 725 ? 22.462 3.421 -20.853 1.00 96.44 725 LEU A C 1
ATOM 5664 O O . LEU A 1 725 ? 23.341 2.557 -20.807 1.00 96.44 725 LEU A O 1
ATOM 5668 N N . VAL A 1 726 ? 22.497 4.528 -20.117 1.00 95.25 726 VAL A N 1
ATOM 5669 C CA . VAL A 1 726 ? 23.636 4.908 -19.273 1.00 95.25 726 VAL A CA 1
ATOM 5670 C C . VAL A 1 726 ? 23.476 4.297 -17.882 1.00 95.25 726 VAL A C 1
ATOM 5672 O O . VAL A 1 726 ? 22.424 4.438 -17.265 1.00 95.25 726 VAL A O 1
ATOM 5675 N N . ASP A 1 727 ? 24.517 3.636 -17.375 1.00 93.19 727 ASP A N 1
ATOM 5676 C CA . ASP A 1 727 ? 24.642 3.325 -15.950 1.00 93.19 727 ASP A CA 1
ATOM 5677 C C . ASP A 1 727 ? 25.186 4.589 -15.256 1.00 93.19 727 ASP A C 1
ATOM 5679 O O . ASP A 1 727 ? 26.346 4.962 -15.450 1.00 93.19 727 ASP A O 1
ATOM 5683 N N . MET A 1 728 ? 24.334 5.284 -14.497 1.00 92.75 728 MET A N 1
ATOM 5684 C CA . MET A 1 728 ? 24.649 6.568 -13.851 1.00 92.75 728 MET A CA 1
ATOM 5685 C C . MET A 1 728 ? 25.805 6.455 -12.851 1.00 92.75 728 MET A C 1
ATOM 5687 O O . MET A 1 728 ? 26.152 5.358 -12.412 1.00 92.75 728 MET A O 1
ATOM 5691 N N . ARG A 1 729 ? 26.396 7.596 -12.456 1.00 92.25 729 ARG A N 1
ATOM 5692 C CA . ARG A 1 729 ? 27.502 7.611 -11.486 1.00 92.25 729 ARG A CA 1
ATOM 5693 C C . ARG A 1 729 ? 27.190 6.756 -10.262 1.00 92.25 729 ARG A C 1
ATOM 5695 O O . ARG A 1 729 ? 26.101 6.842 -9.693 1.00 92.25 729 ARG A O 1
ATOM 5702 N N . ASN A 1 730 ? 28.146 5.911 -9.894 1.00 90.12 730 ASN A N 1
ATOM 5703 C CA . ASN A 1 730 ? 28.058 4.998 -8.760 1.00 90.12 730 ASN A CA 1
ATOM 5704 C C . ASN A 1 730 ? 26.915 3.958 -8.812 1.00 90.12 730 ASN A C 1
ATOM 5706 O O . ASN A 1 730 ? 26.614 3.334 -7.799 1.00 90.12 730 ASN A O 1
ATOM 5710 N N . HIS A 1 731 ? 26.315 3.725 -9.984 1.00 90.94 731 HIS A N 1
ATOM 5711 C CA . HIS A 1 731 ? 25.262 2.733 -10.223 1.00 90.94 731 HIS A CA 1
ATOM 5712 C C . HIS A 1 731 ? 25.641 1.755 -11.349 1.00 90.94 731 HIS A C 1
ATOM 5714 O O . HIS A 1 731 ? 26.477 2.050 -12.202 1.00 90.94 731 HIS A O 1
ATOM 5720 N N . GLY A 1 732 ? 25.010 0.580 -11.387 1.00 87.31 732 GLY A N 1
ATOM 5721 C CA . GLY A 1 732 ? 25.208 -0.428 -12.430 1.00 87.31 732 GLY A CA 1
ATOM 5722 C C . GLY A 1 732 ? 26.679 -0.822 -12.609 1.00 87.31 732 GLY A C 1
ATOM 5723 O O . GLY A 1 732 ? 27.366 -1.199 -11.661 1.00 87.31 732 GLY A O 1
ATOM 5724 N N . ARG A 1 733 ? 27.192 -0.744 -13.844 1.00 88.12 733 ARG A N 1
ATOM 5725 C CA . ARG A 1 733 ? 28.627 -0.963 -14.122 1.00 88.12 733 ARG A CA 1
ATOM 5726 C C . ARG A 1 733 ? 29.513 0.237 -13.766 1.00 88.12 733 ARG A C 1
ATOM 5728 O O . ARG A 1 733 ? 30.724 0.065 -13.686 1.00 88.12 733 ARG A O 1
ATOM 5735 N N . SER A 1 734 ? 28.930 1.408 -13.514 1.00 88.75 734 SER A N 1
ATOM 5736 C CA . SER A 1 734 ? 29.640 2.617 -13.076 1.00 88.75 734 SER A CA 1
ATOM 5737 C C . SER A 1 734 ? 29.896 2.654 -11.559 1.00 88.75 734 SER A C 1
ATOM 5739 O O . SER A 1 734 ? 30.581 3.552 -11.083 1.00 88.75 734 SER A O 1
ATOM 5741 N N . ALA A 1 735 ? 29.402 1.665 -10.801 1.00 83.31 735 ALA A N 1
ATOM 5742 C CA . ALA A 1 735 ? 29.520 1.540 -9.341 1.00 83.31 735 ALA A CA 1
ATOM 5743 C C . ALA A 1 735 ? 30.946 1.350 -8.778 1.00 83.31 735 ALA A C 1
ATOM 5745 O O . ALA A 1 735 ? 31.117 1.282 -7.567 1.00 83.31 735 ALA A O 1
ATOM 5746 N N . GLY A 1 736 ? 31.967 1.220 -9.630 1.00 71.12 736 GLY A N 1
ATOM 5747 C CA . GLY A 1 736 ? 33.357 1.016 -9.204 1.00 71.12 736 GLY A CA 1
ATOM 5748 C C . GLY A 1 736 ? 34.398 1.642 -10.132 1.00 71.12 736 GLY A C 1
ATOM 5749 O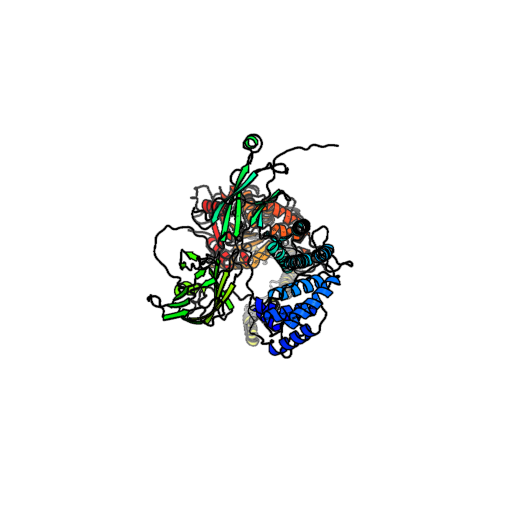 O . GLY A 1 736 ? 35.537 1.176 -10.151 1.00 71.12 736 GLY A O 1
ATOM 5750 N N . LEU A 1 737 ? 34.004 2.643 -10.928 1.00 80.62 737 LEU A N 1
ATOM 5751 C CA . LEU A 1 737 ? 34.913 3.371 -11.818 1.00 80.62 737 LEU A CA 1
ATOM 5752 C C . LEU A 1 737 ? 35.760 4.374 -11.026 1.00 80.62 737 LEU A C 1
ATOM 5754 O O . LEU A 1 737 ? 35.251 5.129 -10.197 1.00 80.62 737 LEU A O 1
ATOM 5758 N N . LYS A 1 738 ? 37.061 4.413 -11.308 1.00 66.31 738 LYS A N 1
ATOM 5759 C CA . LYS A 1 738 ? 38.022 5.317 -10.670 1.00 66.31 738 LYS A CA 1
ATOM 5760 C C . LYS A 1 738 ? 38.152 6.593 -11.499 1.00 66.31 738 LYS A C 1
ATOM 5762 O O . LYS A 1 738 ? 38.960 6.671 -12.419 1.00 66.31 738 LYS A O 1
ATOM 5767 N N . GLY A 1 739 ? 37.357 7.599 -11.142 1.00 67.12 739 GLY A N 1
ATOM 5768 C CA . GLY A 1 739 ? 37.339 8.906 -11.814 1.00 67.12 739 GLY A CA 1
ATOM 5769 C C . GLY A 1 739 ? 36.035 9.697 -11.671 1.00 67.12 739 GLY A C 1
ATOM 5770 O O . GLY A 1 739 ? 35.939 10.809 -12.181 1.00 67.12 739 GLY A O 1
ATOM 5771 N N . LEU A 1 740 ? 35.028 9.145 -10.986 1.00 81.50 740 LEU A N 1
ATOM 5772 C CA . LEU A 1 740 ? 33.786 9.844 -10.653 1.00 81.50 740 LEU A CA 1
ATOM 5773 C C . LEU A 1 740 ? 33.982 10.660 -9.368 1.00 81.50 740 LEU A C 1
ATOM 5775 O O . LEU A 1 740 ? 33.596 10.229 -8.285 1.00 81.50 740 LEU A O 1
ATOM 5779 N N . ASP A 1 741 ? 34.625 11.821 -9.489 1.00 74.62 741 ASP A N 1
ATOM 5780 C CA . ASP A 1 741 ? 34.985 12.652 -8.336 1.00 74.62 741 ASP A CA 1
ATOM 5781 C C . ASP A 1 741 ? 33.761 13.125 -7.516 1.00 74.62 741 ASP A C 1
ATOM 5783 O O . ASP A 1 741 ? 32.655 13.344 -8.038 1.00 74.62 741 ASP A O 1
ATOM 5787 N N . LEU A 1 742 ? 33.998 13.293 -6.209 1.00 79.50 742 LEU A N 1
ATOM 5788 C CA . LEU A 1 742 ? 33.079 13.898 -5.240 1.00 79.50 742 LEU A CA 1
ATOM 5789 C C . LEU A 1 742 ? 32.901 15.411 -5.501 1.00 79.50 742 LEU A C 1
ATOM 5791 O O . LEU A 1 742 ? 33.847 16.061 -5.957 1.00 79.50 742 LEU A O 1
ATOM 5795 N N . PRO A 1 743 ? 31.746 16.007 -5.145 1.00 89.06 743 PRO A N 1
ATOM 5796 C CA . PRO A 1 743 ? 30.584 15.390 -4.490 1.00 89.06 743 PRO A CA 1
ATOM 5797 C C . PRO A 1 743 ? 29.718 14.547 -5.440 1.00 89.06 743 PRO A C 1
ATOM 5799 O O . PRO A 1 743 ? 29.703 14.751 -6.657 1.00 89.06 743 PRO A O 1
ATOM 5802 N N . HIS A 1 744 ? 28.962 13.595 -4.893 1.00 91.75 744 HIS A N 1
ATOM 5803 C CA . HIS A 1 744 ? 28.004 12.805 -5.666 1.00 91.75 744 HIS A CA 1
ATOM 5804 C C . HIS A 1 744 ? 26.641 13.513 -5.746 1.00 91.75 744 HIS A C 1
ATOM 5806 O O . HIS A 1 744 ? 25.712 13.189 -5.018 1.00 91.75 744 HIS A O 1
ATOM 5812 N N . ASP A 1 745 ? 26.540 14.500 -6.643 1.00 93.88 745 ASP A N 1
ATOM 5813 C CA . ASP A 1 745 ? 25.364 15.363 -6.820 1.00 93.88 745 ASP A CA 1
ATOM 5814 C C . ASP A 1 745 ? 24.798 15.361 -8.262 1.00 93.88 745 ASP A C 1
ATOM 5816 O O . ASP A 1 745 ? 25.390 14.803 -9.194 1.00 93.88 745 ASP A O 1
ATOM 5820 N N . MET A 1 746 ? 23.640 16.014 -8.466 1.00 94.00 746 MET A N 1
ATOM 5821 C CA . MET A 1 746 ? 23.007 16.144 -9.795 1.00 94.00 746 MET A CA 1
ATOM 5822 C C . MET A 1 746 ? 23.921 16.829 -10.829 1.00 94.00 746 MET A C 1
ATOM 5824 O O . MET A 1 746 ? 23.897 16.474 -12.008 1.00 94.00 746 MET A O 1
ATOM 5828 N N . VAL A 1 747 ? 24.731 17.806 -10.398 1.00 93.44 747 VAL A N 1
ATOM 5829 C CA . VAL A 1 747 ? 25.576 18.641 -11.274 1.00 93.44 747 VAL A CA 1
ATOM 5830 C C . VAL A 1 747 ? 26.716 17.825 -11.865 1.00 93.44 747 VAL A C 1
ATOM 5832 O O . VAL A 1 747 ? 26.940 17.836 -13.077 1.00 93.44 747 VAL A O 1
ATOM 5835 N N . ASN A 1 748 ? 27.423 17.076 -11.025 1.00 93.19 748 ASN A N 1
ATOM 5836 C CA . ASN A 1 748 ? 28.508 16.223 -11.469 1.00 93.19 748 ASN A CA 1
ATOM 5837 C C . ASN A 1 748 ? 27.968 14.986 -12.207 1.00 93.19 748 ASN A C 1
ATOM 5839 O O . ASN A 1 748 ? 28.581 14.568 -13.185 1.00 93.19 748 ASN A O 1
ATOM 5843 N N . ALA A 1 749 ? 26.779 14.474 -11.862 1.00 94.00 749 ALA A N 1
ATOM 5844 C CA . ALA A 1 749 ? 26.107 13.441 -12.658 1.00 94.00 749 ALA A CA 1
ATOM 5845 C C . ALA A 1 749 ? 25.779 13.903 -14.093 1.00 94.00 749 ALA A C 1
ATOM 5847 O O . ALA A 1 749 ? 25.970 13.140 -15.039 1.00 94.00 749 ALA A O 1
ATOM 5848 N N . ALA A 1 750 ? 25.338 15.151 -14.278 1.00 94.38 750 ALA A N 1
ATOM 5849 C CA . ALA A 1 750 ? 25.128 15.738 -15.604 1.00 94.38 750 ALA A CA 1
ATOM 5850 C C . ALA A 1 750 ? 26.458 15.976 -16.347 1.00 94.38 750 ALA A C 1
ATOM 5852 O O . ALA A 1 750 ? 26.591 15.656 -17.531 1.00 94.38 750 ALA A O 1
ATOM 5853 N N . LYS A 1 751 ? 27.485 16.459 -15.636 1.00 92.38 751 LYS A N 1
ATOM 5854 C CA . LYS A 1 751 ? 28.845 16.641 -16.169 1.00 92.38 751 LYS A CA 1
ATOM 5855 C C . LYS A 1 751 ? 29.451 15.329 -16.676 1.00 92.38 751 LYS A C 1
ATOM 5857 O O . LYS A 1 751 ? 30.143 15.337 -17.693 1.00 92.38 751 LYS A O 1
ATOM 5862 N N . ASP A 1 752 ? 29.163 14.202 -16.031 1.00 93.06 752 ASP A N 1
ATOM 5863 C CA . ASP A 1 752 ? 29.622 12.886 -16.481 1.00 93.06 752 ASP A CA 1
ATOM 5864 C C . ASP A 1 752 ? 29.015 12.474 -17.834 1.00 93.06 752 ASP A C 1
ATOM 5866 O O . ASP A 1 752 ? 29.707 11.863 -18.650 1.00 93.06 752 ASP A O 1
ATOM 5870 N N . LEU A 1 753 ? 27.762 12.856 -18.121 1.00 93.12 753 LEU A N 1
ATOM 5871 C CA . LEU A 1 753 ? 27.140 12.652 -19.439 1.00 93.12 753 LEU A CA 1
ATOM 5872 C C . LEU A 1 753 ? 27.849 13.484 -20.517 1.00 93.12 753 LEU A C 1
ATOM 5874 O O . LEU A 1 753 ? 28.143 12.980 -21.600 1.00 93.12 753 LEU A O 1
ATOM 5878 N N . ALA A 1 754 ? 28.193 14.736 -20.206 1.00 91.12 754 ALA A N 1
ATOM 5879 C CA . ALA A 1 754 ? 28.980 15.586 -21.100 1.00 91.12 754 ALA A CA 1
ATOM 5880 C C . ALA A 1 754 ? 30.399 15.032 -21.326 1.00 91.12 754 ALA A C 1
ATOM 5882 O O . ALA A 1 754 ? 30.911 15.066 -22.447 1.00 91.12 754 ALA A O 1
ATOM 5883 N N . ASN A 1 755 ? 31.027 14.482 -20.283 1.00 90.62 755 ASN A N 1
ATOM 5884 C CA . ASN A 1 755 ? 32.320 13.807 -20.383 1.00 90.62 755 ASN A CA 1
ATOM 5885 C C . ASN A 1 755 ? 32.235 12.541 -21.248 1.00 90.62 755 ASN A C 1
ATOM 5887 O O . ASN A 1 755 ? 33.148 12.303 -22.034 1.00 90.62 755 ASN A O 1
ATOM 5891 N N . LEU A 1 756 ? 31.145 11.770 -21.155 1.00 91.44 756 LEU A N 1
ATOM 5892 C CA . LEU A 1 756 ? 30.901 10.579 -21.975 1.00 91.44 756 LEU A CA 1
ATOM 5893 C C . LEU A 1 756 ? 30.791 10.915 -23.473 1.00 91.44 756 LEU A C 1
ATOM 5895 O O . LEU A 1 756 ? 31.421 10.249 -24.296 1.00 91.44 756 LEU A O 1
ATOM 5899 N N . VAL A 1 757 ? 30.040 11.968 -23.827 1.00 90.25 757 VAL A N 1
ATOM 5900 C CA . VAL A 1 757 ? 29.934 12.469 -25.214 1.00 90.25 757 VAL A CA 1
ATOM 5901 C C . VAL A 1 757 ? 31.310 12.895 -25.737 1.00 90.25 757 VAL A C 1
ATOM 5903 O O . VAL A 1 757 ? 31.722 12.485 -26.826 1.00 90.25 757 VAL A O 1
ATOM 5906 N N . LYS A 1 758 ? 32.052 13.677 -24.939 1.00 89.06 758 LYS A N 1
ATOM 5907 C CA . LYS A 1 758 ? 33.378 14.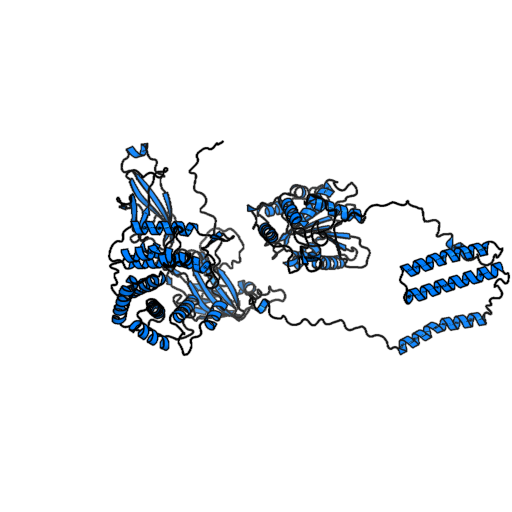200 -25.302 1.00 89.06 758 LYS A CA 1
ATOM 5908 C C . LYS A 1 758 ? 34.438 13.108 -25.442 1.00 89.06 758 LYS A C 1
ATOM 5910 O O . LYS A 1 758 ? 35.211 13.158 -26.394 1.00 89.06 758 LYS A O 1
ATOM 5915 N N . SER A 1 759 ? 34.481 12.127 -24.536 1.00 87.62 759 SER A N 1
ATOM 5916 C CA . SER A 1 759 ? 35.507 11.070 -24.538 1.00 87.62 759 SER A CA 1
ATOM 5917 C C . SER A 1 759 ? 35.420 10.158 -25.761 1.00 87.62 759 SER A C 1
ATOM 5919 O O . SER A 1 759 ? 36.447 9.682 -26.239 1.00 87.62 759 SER A O 1
ATOM 5921 N N . HIS A 1 760 ? 34.215 9.965 -26.302 1.00 86.62 760 HIS A N 1
ATOM 5922 C CA . HIS A 1 760 ? 33.981 9.157 -27.498 1.00 86.62 760 HIS A CA 1
ATOM 5923 C C . HIS A 1 760 ? 33.895 9.978 -28.798 1.00 86.62 760 HIS A C 1
ATOM 5925 O O . HIS A 1 760 ? 33.703 9.402 -29.870 1.00 86.62 760 HIS A O 1
ATOM 5931 N N . GLY A 1 761 ? 34.018 11.310 -28.726 1.00 85.62 761 GLY A N 1
ATOM 5932 C CA . GLY A 1 761 ? 33.906 12.199 -29.888 1.00 85.62 761 GLY A CA 1
ATOM 5933 C C . GLY A 1 761 ? 32.535 12.154 -30.574 1.00 85.62 761 GLY A C 1
ATOM 5934 O O . GLY A 1 761 ? 32.455 12.316 -31.792 1.00 85.62 761 GLY A O 1
ATOM 5935 N N . TRP A 1 762 ? 31.463 11.881 -29.824 1.00 87.56 762 TRP A N 1
ATOM 5936 C CA . TRP A 1 762 ? 30.110 11.797 -30.377 1.00 87.56 762 TRP A CA 1
ATOM 5937 C C . TRP A 1 762 ? 29.501 13.180 -30.628 1.00 87.56 762 TRP A C 1
ATOM 5939 O O . TRP A 1 762 ? 29.895 14.183 -30.033 1.00 87.56 762 TRP A O 1
ATOM 5949 N N . ALA A 1 763 ? 28.476 13.214 -31.481 1.00 85.06 763 ALA A N 1
ATOM 5950 C CA . ALA A 1 763 ? 27.510 14.304 -31.456 1.00 85.06 763 ALA A CA 1
ATOM 5951 C C . ALA A 1 763 ? 26.752 14.308 -30.114 1.00 85.06 763 ALA A C 1
ATOM 5953 O O . ALA A 1 763 ? 26.593 13.263 -29.475 1.00 85.06 763 ALA A O 1
ATOM 5954 N N . TRP A 1 764 ? 26.277 15.484 -29.707 1.00 85.69 764 TRP A N 1
ATOM 5955 C CA . TRP A 1 764 ? 25.365 15.626 -28.572 1.00 85.69 764 TRP A CA 1
ATOM 5956 C C . TRP A 1 764 ? 24.045 14.881 -28.841 1.00 85.69 764 TRP A C 1
ATOM 5958 O O . TRP A 1 764 ? 23.669 14.747 -30.007 1.00 85.69 764 TRP A O 1
ATOM 5968 N N . PRO A 1 765 ? 23.389 14.330 -27.803 1.00 88.00 765 PRO A N 1
ATOM 5969 C CA . PRO A 1 765 ? 22.204 13.495 -27.977 1.00 88.00 765 PRO A CA 1
ATOM 5970 C C . PRO A 1 765 ? 20.972 14.328 -28.350 1.00 88.00 765 PRO A C 1
ATOM 5972 O O . PRO A 1 765 ? 20.640 15.265 -27.633 1.00 88.00 765 PRO A O 1
ATOM 5975 N N . ASP A 1 766 ? 20.264 13.918 -29.404 1.00 84.81 766 ASP A N 1
ATOM 5976 C CA . ASP A 1 766 ? 19.037 14.541 -29.925 1.00 84.81 766 ASP A CA 1
ATOM 5977 C C . ASP A 1 766 ? 17.829 14.415 -28.974 1.00 84.81 766 ASP A C 1
ATOM 5979 O O . ASP A 1 766 ? 16.876 15.189 -29.062 1.00 84.81 766 ASP A O 1
ATOM 5983 N N . VAL A 1 767 ? 17.857 13.439 -28.058 1.00 89.44 767 VAL A N 1
ATOM 5984 C CA . VAL A 1 767 ? 16.848 13.242 -27.002 1.00 89.44 767 VAL A CA 1
ATOM 5985 C C . VAL A 1 767 ? 17.527 12.791 -25.708 1.00 89.44 767 VAL A C 1
ATOM 5987 O O . VAL A 1 767 ? 18.439 11.961 -25.728 1.00 89.44 767 VAL A O 1
ATOM 5990 N N . VAL A 1 768 ? 17.044 13.264 -24.558 1.00 93.06 768 VAL A N 1
ATOM 5991 C CA . VAL A 1 768 ? 17.423 12.715 -23.244 1.00 93.06 768 VAL A CA 1
ATOM 5992 C C . VAL A 1 768 ? 16.162 12.306 -22.488 1.00 93.06 768 VAL A C 1
ATOM 5994 O O . VAL A 1 768 ? 15.255 13.111 -22.305 1.00 93.06 768 VAL A O 1
ATOM 5997 N N . ILE A 1 769 ? 16.105 11.048 -22.053 1.00 95.31 769 ILE A N 1
ATOM 5998 C CA . ILE A 1 769 ? 15.004 10.456 -21.289 1.00 95.31 769 ILE A CA 1
ATOM 5999 C C . ILE A 1 769 ? 15.526 10.119 -19.896 1.00 95.31 769 ILE A C 1
ATOM 6001 O O . ILE A 1 769 ? 16.438 9.305 -19.769 1.00 95.31 769 ILE A O 1
ATOM 6005 N N . GLY A 1 770 ? 14.954 10.710 -18.852 1.00 95.94 770 GLY A N 1
ATOM 6006 C CA . GLY A 1 770 ? 15.360 10.472 -17.471 1.00 95.94 770 GLY A CA 1
ATOM 6007 C C . GLY A 1 770 ? 14.191 10.082 -16.578 1.00 95.94 770 GLY A C 1
ATOM 6008 O O . GLY A 1 770 ? 13.171 10.765 -16.559 1.00 95.94 770 GLY A O 1
ATOM 6009 N N . HIS A 1 771 ? 14.343 9.005 -15.806 1.00 95.56 771 HIS A N 1
ATOM 6010 C CA . HIS A 1 771 ? 13.351 8.568 -14.816 1.00 95.56 771 HIS A CA 1
ATOM 6011 C C . HIS A 1 771 ? 13.765 8.915 -13.391 1.00 95.56 771 HIS A C 1
ATOM 6013 O O . HIS A 1 771 ? 14.908 8.659 -13.011 1.00 95.56 771 HIS A O 1
ATOM 6019 N N . SER A 1 772 ? 12.830 9.432 -12.584 1.00 92.62 772 SER A N 1
ATOM 6020 C CA . SER A 1 772 ? 13.055 9.731 -11.163 1.00 92.62 772 SER A CA 1
ATOM 6021 C C . SER A 1 772 ? 14.312 10.606 -10.990 1.00 92.62 772 SER A C 1
ATOM 6023 O O . SER A 1 772 ? 14.448 11.624 -11.666 1.00 92.62 772 SER A O 1
ATOM 6025 N N . MET A 1 773 ? 15.291 10.189 -10.183 1.00 94.06 773 MET A N 1
ATOM 6026 C CA . MET A 1 773 ? 16.616 10.825 -10.093 1.00 94.06 773 MET A CA 1
ATOM 6027 C C . MET A 1 773 ? 17.252 11.145 -11.462 1.00 94.06 773 MET A C 1
ATOM 6029 O O . MET A 1 773 ? 17.762 12.247 -11.660 1.00 94.06 773 MET A O 1
ATOM 6033 N N . GLY A 1 774 ? 17.186 10.224 -12.429 1.00 95.38 774 GLY A N 1
ATOM 6034 C CA . GLY A 1 774 ? 17.684 10.437 -13.790 1.00 95.38 774 GLY A CA 1
ATOM 6035 C C . GLY A 1 774 ? 16.946 11.552 -14.539 1.00 95.38 774 GLY A C 1
ATOM 6036 O O . GLY A 1 774 ? 17.541 12.197 -15.396 1.00 95.38 774 GLY A O 1
ATOM 6037 N N . GLY A 1 775 ? 15.687 11.833 -14.187 1.00 94.62 775 GLY A N 1
ATOM 6038 C CA . GLY A 1 775 ? 14.906 12.967 -14.692 1.00 94.62 775 GLY A CA 1
ATOM 6039 C C . GLY A 1 775 ? 15.459 14.315 -14.227 1.00 94.62 775 GLY A C 1
ATOM 6040 O O . GLY A 1 775 ? 15.651 15.209 -15.049 1.00 94.62 775 GLY A O 1
ATOM 6041 N N . LYS A 1 776 ? 15.824 14.450 -12.942 1.00 94.94 776 LYS A N 1
ATOM 6042 C CA . LYS A 1 776 ? 16.540 15.647 -12.451 1.00 94.94 776 LYS A CA 1
ATOM 6043 C C . LYS A 1 776 ? 17.934 15.794 -13.058 1.00 94.94 776 LYS A C 1
ATOM 6045 O O . LYS A 1 776 ? 18.322 16.912 -13.382 1.00 94.94 776 LYS A O 1
ATOM 6050 N N . VAL A 1 777 ? 18.663 14.700 -13.290 1.00 96.25 777 VAL A N 1
ATOM 6051 C CA . VAL A 1 777 ? 19.953 14.777 -14.003 1.00 96.25 777 VAL A CA 1
ATOM 6052 C C . VAL A 1 777 ? 19.765 15.208 -15.463 1.00 96.25 777 VAL A C 1
ATOM 6054 O O . VAL A 1 777 ? 20.569 15.987 -15.968 1.00 96.25 777 VAL A O 1
ATOM 6057 N N . ALA A 1 778 ? 18.691 14.778 -16.131 1.00 95.06 778 ALA A N 1
ATOM 6058 C CA . ALA A 1 778 ? 18.350 15.239 -17.477 1.00 95.06 778 ALA A CA 1
ATOM 6059 C C . ALA A 1 778 ? 18.038 16.755 -17.503 1.00 95.06 778 ALA A C 1
ATOM 6061 O O . ALA A 1 778 ? 18.537 17.471 -18.373 1.00 95.06 778 ALA A O 1
ATOM 6062 N N . LEU A 1 779 ? 17.287 17.258 -16.514 1.00 94.75 779 LEU A N 1
ATOM 6063 C CA . LEU A 1 779 ? 17.021 18.693 -16.324 1.00 94.75 779 LEU A CA 1
ATOM 6064 C C . LEU A 1 779 ? 18.302 19.494 -16.032 1.00 94.75 779 LEU A C 1
ATOM 6066 O O . LEU A 1 779 ? 18.515 20.540 -16.641 1.00 94.75 779 LEU A O 1
ATOM 6070 N N . GLU A 1 780 ? 19.191 19.003 -15.162 1.00 95.25 780 GLU A N 1
ATOM 6071 C CA . GLU A 1 780 ? 20.485 19.652 -14.907 1.00 95.25 780 GLU A CA 1
ATOM 6072 C C . GLU A 1 780 ? 21.379 19.652 -16.145 1.00 95.25 780 GLU A C 1
ATOM 6074 O O . GLU A 1 780 ? 22.021 20.657 -16.420 1.00 95.25 780 GLU A O 1
ATOM 6079 N N . PHE A 1 781 ? 21.399 18.566 -16.920 1.00 93.06 781 PHE A N 1
ATOM 6080 C CA . PHE A 1 781 ? 22.165 18.484 -18.161 1.00 93.06 781 PHE A CA 1
ATOM 6081 C C . PHE A 1 781 ? 21.708 19.544 -19.168 1.00 93.06 781 PHE A C 1
ATOM 6083 O O . PHE A 1 781 ? 22.539 20.301 -19.670 1.00 93.06 781 PHE A O 1
ATOM 6090 N N . ALA A 1 782 ? 20.396 19.674 -19.395 1.00 90.50 782 ALA A N 1
ATOM 6091 C CA . ALA A 1 782 ? 19.845 20.734 -20.237 1.00 90.50 782 ALA A CA 1
ATOM 6092 C C . ALA A 1 782 ? 20.165 22.137 -19.684 1.00 90.50 782 ALA A C 1
ATOM 6094 O O . ALA A 1 782 ? 20.606 23.008 -20.434 1.00 90.50 782 ALA A O 1
ATOM 6095 N N . ALA A 1 783 ? 20.030 22.351 -18.370 1.00 90.56 783 ALA A N 1
ATOM 6096 C CA . ALA A 1 783 ? 20.369 23.625 -17.735 1.00 90.56 783 ALA A CA 1
ATOM 6097 C C . ALA A 1 783 ? 21.866 23.974 -17.865 1.00 90.56 783 ALA A C 1
ATOM 6099 O O . ALA A 1 783 ? 22.201 25.113 -18.177 1.00 90.56 783 ALA A O 1
ATOM 6100 N N . SER A 1 784 ? 22.769 23.010 -17.669 1.00 90.56 784 SER A N 1
ATOM 6101 C CA . SER A 1 784 ? 24.217 23.188 -17.829 1.00 90.56 784 SER A CA 1
ATOM 6102 C C . SER A 1 784 ? 24.610 23.510 -19.266 1.00 90.56 784 SER A C 1
ATOM 6104 O O . SER A 1 784 ? 25.444 24.387 -19.489 1.00 90.56 784 SER A O 1
ATOM 6106 N N . VAL A 1 785 ? 24.002 22.838 -20.247 1.00 87.31 785 VAL A N 1
ATOM 6107 C CA . VAL A 1 785 ? 24.226 23.148 -21.664 1.00 87.31 785 VAL A CA 1
ATOM 6108 C C . VAL A 1 785 ? 23.734 24.563 -21.982 1.00 87.31 785 VAL A C 1
ATOM 6110 O O . VAL A 1 785 ? 24.483 25.336 -22.573 1.00 87.31 785 VAL A O 1
ATOM 6113 N N . ALA A 1 786 ? 22.542 24.951 -21.515 1.00 84.19 786 ALA A N 1
ATOM 6114 C CA . ALA A 1 786 ? 21.999 26.299 -21.709 1.00 84.19 786 ALA A CA 1
ATOM 6115 C C . ALA A 1 786 ? 22.845 27.410 -21.048 1.00 84.19 786 ALA A C 1
ATOM 6117 O O . ALA A 1 786 ? 22.902 28.526 -21.562 1.00 84.19 786 ALA A O 1
ATOM 6118 N N . ARG A 1 787 ? 23.540 27.111 -19.940 1.00 87.19 787 ARG A N 1
ATOM 6119 C CA . ARG A 1 787 ? 24.524 28.011 -19.303 1.00 87.19 787 ARG A CA 1
ATOM 6120 C C . ARG A 1 787 ? 25.884 28.056 -20.014 1.00 87.19 787 ARG A C 1
ATOM 6122 O O . ARG A 1 787 ? 26.692 28.929 -19.710 1.00 87.19 787 ARG A O 1
ATOM 6129 N N . GLY A 1 788 ? 26.153 27.132 -20.938 1.00 83.69 788 GLY A N 1
ATOM 6130 C CA . GLY A 1 788 ? 27.451 26.986 -21.598 1.00 83.69 788 GLY A CA 1
ATOM 6131 C C . GLY A 1 788 ? 28.509 26.244 -20.770 1.00 83.69 788 GLY A C 1
ATOM 6132 O O . GLY A 1 788 ? 29.680 26.248 -21.154 1.00 83.69 788 GLY A O 1
ATOM 6133 N N . ASP A 1 789 ? 28.127 25.561 -19.680 1.00 86.38 789 ASP A N 1
ATOM 6134 C CA . ASP A 1 789 ? 29.039 24.883 -18.733 1.00 86.38 789 ASP A CA 1
ATOM 6135 C C . ASP A 1 789 ? 29.967 23.857 -19.421 1.00 86.38 789 ASP A C 1
ATOM 6137 O O . ASP A 1 789 ? 31.031 23.501 -18.906 1.00 86.38 789 ASP A O 1
ATOM 6141 N N . TYR A 1 790 ? 29.569 23.356 -20.595 1.00 86.00 790 TYR A N 1
ATOM 6142 C CA . TYR A 1 790 ? 30.300 22.348 -21.360 1.00 86.00 790 TYR A CA 1
ATOM 6143 C C . TYR A 1 790 ? 31.036 22.903 -22.600 1.00 86.00 790 TYR A C 1
ATOM 6145 O O . TYR A 1 790 ? 31.674 22.111 -23.303 1.00 86.00 790 TYR A O 1
ATOM 6153 N N . GLY A 1 791 ? 31.043 24.226 -22.813 1.00 79.31 791 GLY A N 1
ATOM 6154 C CA . GLY A 1 791 ? 31.733 24.934 -23.905 1.00 79.31 791 GLY A CA 1
ATOM 6155 C C . GLY A 1 791 ? 30.859 25.198 -25.140 1.00 79.31 791 GLY A C 1
ATOM 6156 O O . GLY A 1 791 ? 29.828 24.567 -25.312 1.00 79.31 791 GLY A O 1
ATOM 6157 N N . GLU A 1 792 ? 31.289 26.099 -26.031 1.00 67.50 792 GLU A N 1
ATOM 6158 C CA . GLU A 1 792 ? 30.493 26.607 -27.178 1.00 67.50 792 GLU A CA 1
ATOM 6159 C C . GLU A 1 792 ? 30.049 25.540 -28.200 1.00 67.50 792 GLU A C 1
ATOM 6161 O O . GLU A 1 792 ? 29.110 25.755 -28.960 1.00 67.50 792 GLU A O 1
ATOM 6166 N N . LEU A 1 793 ? 30.716 24.382 -28.229 1.00 63.78 793 LEU A N 1
ATOM 6167 C CA . LEU A 1 793 ? 30.332 23.233 -29.061 1.00 63.78 793 LEU A CA 1
ATOM 6168 C C . LEU A 1 793 ? 29.295 22.319 -28.387 1.00 63.78 793 LEU A C 1
ATOM 6170 O O . LEU A 1 793 ? 28.893 21.324 -28.990 1.00 63.78 793 LEU A O 1
ATOM 6174 N N . ALA A 1 794 ? 28.905 22.603 -27.141 1.00 66.75 794 ALA A N 1
ATOM 6175 C CA . ALA A 1 794 ? 27.801 21.940 -26.467 1.00 66.75 794 ALA A CA 1
ATOM 6176 C C . ALA A 1 794 ? 26.485 22.535 -26.953 1.00 66.75 794 ALA A C 1
ATOM 6178 O O . ALA A 1 794 ? 26.172 23.690 -26.680 1.00 66.75 794 ALA A O 1
ATOM 6179 N N . VAL A 1 795 ? 25.729 21.731 -27.691 1.00 67.38 795 VAL A N 1
ATOM 6180 C CA . VAL A 1 795 ? 24.411 22.114 -28.192 1.00 67.38 795 VAL A CA 1
ATOM 6181 C C . VAL A 1 795 ? 23.370 21.486 -27.273 1.00 67.38 795 VAL A C 1
ATOM 6183 O O . VAL A 1 795 ? 23.543 20.342 -26.839 1.00 67.38 795 VAL A O 1
ATOM 6186 N N . LEU A 1 796 ? 22.285 22.218 -26.997 1.00 62.44 796 LEU A N 1
ATOM 6187 C CA . LEU A 1 796 ? 21.019 21.587 -26.605 1.00 62.44 796 LEU A CA 1
ATOM 6188 C C . LEU A 1 796 ? 20.621 20.569 -27.693 1.00 62.44 796 LEU A C 1
ATOM 6190 O O . LEU A 1 796 ? 21.193 20.642 -28.782 1.00 62.44 796 LEU A O 1
ATOM 6194 N N . PRO A 1 797 ? 19.759 19.580 -27.401 1.00 57.44 797 PRO A N 1
ATOM 6195 C CA . PRO A 1 797 ? 19.696 18.332 -28.155 1.00 57.44 797 PRO A CA 1
ATOM 6196 C C . PRO A 1 797 ? 19.862 18.391 -29.694 1.00 57.44 797 PRO A C 1
ATOM 6198 O O . PRO A 1 797 ? 20.665 17.591 -30.171 1.00 57.44 797 PRO A O 1
ATOM 6201 N N . LYS A 1 798 ? 19.273 19.351 -30.446 1.00 53.03 798 LYS A N 1
ATOM 6202 C CA . LYS A 1 798 ? 19.961 20.070 -31.562 1.00 53.03 798 LYS A CA 1
ATOM 6203 C C . LYS A 1 798 ? 19.186 21.177 -32.307 1.00 53.03 798 LYS A C 1
ATOM 6205 O O . LYS A 1 798 ? 18.277 20.905 -33.088 1.00 53.03 798 LYS A O 1
ATOM 6210 N N . GLN A 1 799 ? 19.748 22.391 -32.297 1.00 32.94 799 GLN A N 1
ATOM 6211 C CA . GLN A 1 799 ? 19.427 23.453 -33.264 1.00 32.94 799 GLN A CA 1
ATOM 6212 C C . GLN A 1 799 ? 20.154 23.262 -34.615 1.00 32.94 799 GLN A C 1
ATOM 6214 O O . GLN A 1 799 ? 21.372 23.065 -34.629 1.00 32.94 799 GLN A O 1
ATOM 6219 N N . VAL A 1 800 ? 19.441 23.436 -35.746 1.00 35.06 800 VAL A N 1
ATOM 6220 C CA . VAL A 1 800 ? 19.695 24.450 -36.817 1.00 35.06 800 VAL A CA 1
ATOM 6221 C C . VAL A 1 800 ? 18.900 24.159 -38.115 1.00 35.06 800 VAL A C 1
ATOM 6223 O O . VAL A 1 800 ? 19.125 23.162 -38.787 1.00 35.06 800 VAL A O 1
ATOM 6226 N N . LEU A 1 801 ? 18.049 25.121 -38.508 1.00 37.44 801 LEU A N 1
ATOM 6227 C CA . LEU A 1 801 ? 17.457 25.367 -39.845 1.00 37.44 801 LEU A CA 1
ATOM 6228 C C . LEU A 1 801 ? 17.086 24.155 -40.745 1.00 37.44 801 LEU A C 1
ATOM 6230 O O . LEU A 1 801 ? 17.836 23.821 -41.661 1.00 37.44 801 LEU A O 1
ATOM 6234 N N . LEU A 1 802 ? 15.825 23.696 -40.667 1.00 35.03 802 LEU A N 1
ATOM 6235 C CA . LEU A 1 802 ? 14.838 23.801 -41.771 1.00 35.03 802 LEU A CA 1
ATOM 6236 C C . LEU A 1 802 ? 13.468 23.199 -41.389 1.00 35.03 802 LEU A C 1
ATOM 6238 O O . LEU A 1 802 ? 13.282 21.988 -41.379 1.00 35.03 802 LEU A O 1
ATOM 6242 N N . ALA A 1 803 ? 12.485 24.078 -41.181 1.00 36.16 803 ALA A N 1
ATOM 6243 C CA . ALA A 1 803 ? 11.035 23.835 -41.173 1.00 36.16 803 ALA A CA 1
ATOM 6244 C C . ALA A 1 803 ? 10.397 22.830 -40.182 1.00 36.16 803 ALA A C 1
ATOM 6246 O O . ALA A 1 803 ? 9.217 23.027 -39.915 1.00 36.16 803 ALA A O 1
ATOM 6247 N N . CYS A 1 804 ? 11.066 21.793 -39.653 1.00 46.31 804 CYS A N 1
ATOM 6248 C CA . CYS A 1 804 ? 10.391 20.822 -38.767 1.00 46.31 804 CYS A CA 1
ATOM 6249 C C . CYS A 1 804 ? 11.328 19.939 -37.909 1.00 46.31 804 CYS A C 1
ATOM 6251 O O . CYS A 1 804 ? 11.487 18.749 -38.185 1.00 46.31 804 CYS A O 1
ATOM 6253 N N . GLU A 1 805 ? 11.947 20.496 -36.861 1.00 47.16 805 GLU A N 1
ATOM 6254 C CA . GLU A 1 805 ? 12.676 19.723 -35.838 1.00 47.16 805 GLU A CA 1
ATOM 6255 C C . GLU A 1 805 ? 12.420 20.330 -34.444 1.00 47.16 805 GLU A C 1
ATOM 6257 O O . GLU A 1 805 ? 12.775 21.481 -34.202 1.00 47.16 805 GLU A O 1
ATOM 6262 N N . ILE A 1 806 ? 11.768 19.566 -33.554 1.00 47.09 806 ILE A N 1
ATOM 6263 C CA . ILE A 1 806 ? 11.558 19.900 -32.134 1.00 47.09 806 ILE A CA 1
ATOM 6264 C C . ILE A 1 806 ? 12.389 18.929 -31.288 1.00 47.09 806 ILE A C 1
ATOM 6266 O O . ILE A 1 806 ? 12.309 17.710 -31.458 1.00 47.09 806 ILE A O 1
ATOM 6270 N N . GLU A 1 807 ? 13.199 19.494 -30.398 1.00 60.62 807 GLU A N 1
ATOM 6271 C CA . GLU A 1 807 ? 14.139 18.803 -29.514 1.00 60.62 807 GLU A CA 1
ATOM 6272 C C . GLU A 1 807 ? 13.444 18.374 -28.220 1.00 60.62 807 GLU A C 1
ATOM 6274 O O . GLU A 1 807 ? 12.717 19.182 -27.645 1.00 60.62 807 GLU A O 1
ATOM 6279 N N . GLN A 1 808 ? 13.673 17.154 -27.714 1.00 72.25 808 GLN A N 1
ATOM 6280 C CA . GLN A 1 808 ? 12.902 16.655 -26.565 1.00 72.25 808 GLN A CA 1
ATOM 6281 C C . GLN A 1 808 ? 13.722 16.182 -25.364 1.00 72.25 808 GLN A C 1
ATOM 6283 O O . GLN A 1 808 ? 14.573 15.291 -25.444 1.00 72.25 808 GLN A O 1
ATOM 6288 N N . LEU A 1 809 ? 13.359 16.737 -24.208 1.00 89.50 809 LEU A N 1
ATOM 6289 C CA . LEU A 1 809 ? 13.778 16.308 -22.883 1.00 89.50 809 LEU A CA 1
ATOM 6290 C C . LEU A 1 809 ? 12.604 15.612 -22.184 1.00 89.50 809 LEU A C 1
ATOM 6292 O O . LEU A 1 809 ? 11.623 16.258 -21.827 1.00 89.50 809 LEU A O 1
ATOM 6296 N N . TRP A 1 810 ? 12.708 14.303 -21.965 1.00 93.56 810 TRP A N 1
ATOM 6297 C CA . TRP A 1 810 ? 11.661 13.496 -21.337 1.00 93.56 810 TRP A CA 1
ATOM 6298 C C . TRP A 1 810 ? 11.955 13.265 -19.852 1.00 93.56 810 TRP A C 1
ATOM 6300 O O . TRP A 1 810 ? 12.930 12.602 -19.495 1.00 93.56 810 TRP A O 1
ATOM 6310 N N . VAL A 1 811 ? 11.081 13.772 -18.983 1.00 95.25 811 VAL A N 1
ATOM 6311 C CA . VAL A 1 811 ? 11.185 13.680 -17.520 1.00 95.25 811 VAL A CA 1
ATOM 6312 C C . VAL A 1 811 ? 10.088 12.748 -17.008 1.00 95.25 811 VAL A C 1
ATOM 6314 O O . VAL A 1 811 ? 8.913 13.109 -16.965 1.00 95.25 811 VAL A O 1
ATOM 6317 N N . LEU A 1 812 ? 10.463 11.521 -16.650 1.00 95.31 812 LEU A N 1
ATOM 6318 C CA . LEU A 1 812 ? 9.535 10.447 -16.294 1.00 95.31 812 LEU A CA 1
ATOM 6319 C C . LEU A 1 812 ? 9.431 10.291 -14.771 1.00 95.31 812 LEU A C 1
ATOM 6321 O O . LEU A 1 812 ? 10.411 9.949 -14.111 1.00 95.31 812 LEU A O 1
ATOM 6325 N N . ASP A 1 813 ? 8.239 10.520 -14.226 1.00 92.69 813 ASP A N 1
ATOM 6326 C CA . ASP A 1 813 ? 7.891 10.452 -12.800 1.00 92.69 813 ASP A CA 1
ATOM 6327 C C . ASP A 1 813 ? 8.947 11.053 -11.847 1.00 92.69 813 ASP A C 1
ATOM 6329 O O . ASP A 1 813 ? 9.434 10.415 -10.912 1.00 92.69 813 ASP A O 1
ATOM 6333 N N . SER A 1 814 ? 9.345 12.296 -12.131 1.00 92.06 814 SER A N 1
ATOM 6334 C CA . SER A 1 814 ? 10.321 13.059 -11.348 1.00 92.06 814 SER A CA 1
ATOM 6335 C C . SER A 1 814 ? 9.765 14.436 -11.008 1.00 92.06 814 SER A C 1
ATOM 6337 O O . SER A 1 814 ? 9.554 15.260 -11.897 1.00 92.06 814 SER A O 1
ATOM 6339 N N . VAL A 1 815 ? 9.606 14.710 -9.714 1.00 90.75 815 VAL A N 1
ATOM 6340 C CA . VAL A 1 815 ? 9.211 16.029 -9.198 1.00 90.75 815 VAL A CA 1
ATOM 6341 C C . VAL A 1 815 ? 10.293 17.050 -9.574 1.00 90.75 815 VAL A C 1
ATOM 6343 O O . VAL A 1 815 ? 11.462 16.781 -9.306 1.00 90.75 815 VAL A O 1
ATOM 6346 N N . PRO A 1 816 ? 9.975 18.207 -10.184 1.00 89.06 816 PRO A N 1
ATOM 6347 C CA . PRO A 1 816 ? 10.999 19.165 -10.615 1.00 89.06 816 PRO A CA 1
ATOM 6348 C C . PRO A 1 816 ? 11.479 20.114 -9.504 1.00 89.06 816 PRO A C 1
ATOM 6350 O O . PRO A 1 816 ? 12.584 20.643 -9.598 1.00 89.06 816 PRO A O 1
ATOM 6353 N N . GLY A 1 817 ? 10.668 20.344 -8.467 1.00 88.62 817 GLY A N 1
ATOM 6354 C CA . GLY A 1 817 ? 10.998 21.201 -7.321 1.00 88.62 817 GLY A CA 1
ATOM 6355 C C . GLY A 1 817 ? 11.749 20.485 -6.197 1.00 88.62 817 GLY A C 1
ATOM 6356 O O . GLY A 1 817 ? 12.033 19.291 -6.294 1.00 88.62 817 GLY A O 1
ATOM 6357 N N . GLU A 1 818 ? 12.039 21.215 -5.120 1.00 88.00 818 GLU A N 1
ATOM 6358 C CA . GLU A 1 818 ? 12.506 20.643 -3.848 1.00 88.00 818 GLU A CA 1
ATOM 6359 C C . GLU A 1 818 ? 11.530 19.587 -3.298 1.00 88.00 818 GLU A C 1
ATOM 6361 O O . GLU A 1 818 ? 10.328 19.643 -3.560 1.00 88.00 818 GLU A O 1
ATOM 6366 N N . VAL A 1 819 ? 12.057 18.607 -2.557 1.00 82.06 819 VAL A N 1
ATOM 6367 C CA . VAL A 1 819 ? 11.286 17.478 -2.010 1.00 82.06 819 VAL A CA 1
ATOM 6368 C C . VAL A 1 819 ? 11.442 17.420 -0.489 1.00 82.06 819 VAL A C 1
ATOM 6370 O O . VAL A 1 819 ? 12.469 16.971 0.039 1.00 82.06 819 VAL A O 1
ATOM 6373 N N . ASN A 1 820 ? 10.395 17.864 0.210 1.00 69.62 820 ASN A N 1
ATOM 6374 C CA . ASN A 1 820 ? 10.273 17.763 1.661 1.00 69.62 820 ASN A CA 1
ATOM 6375 C C . ASN A 1 820 ? 10.042 16.307 2.092 1.00 69.62 820 ASN A C 1
ATOM 6377 O O . ASN A 1 820 ? 9.228 15.592 1.508 1.00 69.62 820 ASN A O 1
ATOM 6381 N N . SER A 1 821 ? 10.733 15.882 3.152 1.00 60.94 821 SER A N 1
ATOM 6382 C CA . SER A 1 821 ? 10.515 14.574 3.793 1.00 60.94 821 SER A CA 1
ATOM 6383 C C . SER A 1 821 ? 9.095 14.443 4.331 1.00 60.94 821 SER A C 1
ATOM 6385 O O . SER A 1 821 ? 8.495 13.382 4.245 1.00 60.94 821 SER A O 1
ATOM 6387 N N . ASP A 1 822 ? 8.564 15.547 4.843 1.00 55.53 822 ASP A N 1
ATOM 6388 C CA . ASP A 1 822 ? 7.337 15.594 5.633 1.00 55.53 822 ASP A CA 1
ATOM 6389 C C . ASP A 1 822 ? 6.076 15.566 4.741 1.00 55.53 822 ASP A C 1
ATOM 6391 O O . ASP A 1 822 ? 4.967 15.356 5.225 1.00 55.53 822 ASP A O 1
ATOM 6395 N N . GLU A 1 823 ? 6.252 15.759 3.427 1.00 52.38 823 GLU A N 1
ATOM 6396 C CA . GLU A 1 823 ? 5.200 15.757 2.399 1.00 52.38 823 GLU A CA 1
ATOM 6397 C C . GLU A 1 823 ? 5.181 14.467 1.556 1.00 52.38 823 GLU A C 1
ATOM 6399 O O . GLU A 1 823 ? 4.350 14.331 0.659 1.00 52.38 823 GLU A O 1
ATOM 6404 N N . THR A 1 824 ? 6.087 13.517 1.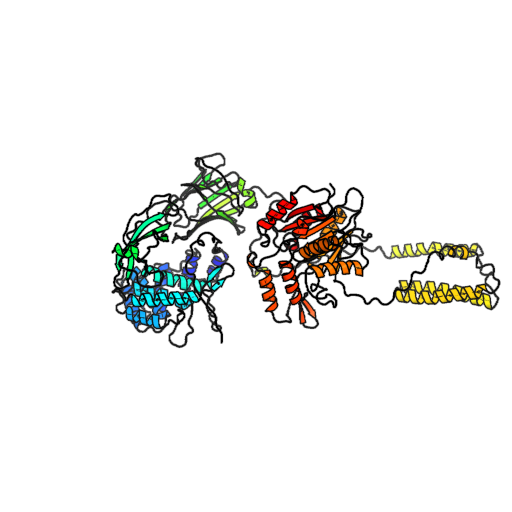813 1.00 56.34 824 THR A N 1
ATOM 6405 C CA . THR A 1 824 ? 6.185 12.250 1.066 1.00 56.34 824 THR A CA 1
ATOM 6406 C C . THR A 1 824 ? 6.122 11.046 2.006 1.00 56.34 824 THR A C 1
ATOM 6408 O O . THR A 1 824 ? 6.330 11.162 3.209 1.00 56.34 824 THR A O 1
ATOM 6411 N N . SER A 1 825 ? 5.851 9.855 1.469 1.00 54.28 825 SER A N 1
ATOM 6412 C CA . SER A 1 825 ? 5.734 8.601 2.237 1.00 54.28 825 SER A CA 1
ATOM 6413 C C . SER A 1 825 ? 7.015 8.152 2.968 1.00 54.28 825 SER A C 1
ATOM 6415 O O . SER A 1 825 ? 6.988 7.191 3.747 1.00 54.28 825 SER A O 1
ATOM 6417 N N . GLY A 1 826 ? 8.154 8.803 2.699 1.00 63.78 826 GLY A N 1
ATOM 6418 C CA . GLY A 1 826 ? 9.469 8.440 3.230 1.00 63.78 826 GLY A CA 1
ATOM 6419 C C . GLY A 1 826 ? 9.962 7.060 2.781 1.00 63.78 826 GLY A C 1
ATOM 6420 O O . GLY A 1 826 ? 10.890 6.519 3.380 1.00 63.78 826 GLY A O 1
ATOM 6421 N N . GLU A 1 827 ? 9.342 6.441 1.767 1.00 67.62 827 GLU A N 1
ATOM 6422 C CA . GLU A 1 827 ? 9.676 5.077 1.336 1.00 67.62 827 GLU A CA 1
ATOM 6423 C C . GLU A 1 827 ? 11.137 4.937 0.888 1.00 67.62 827 GLU A C 1
ATOM 6425 O O . GLU A 1 827 ? 11.773 3.921 1.172 1.00 67.62 827 GLU A O 1
ATOM 6430 N N . VAL A 1 828 ? 11.699 5.955 0.226 1.00 72.19 828 VAL A N 1
ATOM 6431 C CA . VAL A 1 828 ? 13.098 5.919 -0.231 1.00 72.19 828 VAL A CA 1
ATOM 6432 C C . VAL A 1 828 ? 14.052 6.018 0.955 1.00 72.19 828 VAL A C 1
ATOM 6434 O O . VAL A 1 828 ? 14.984 5.222 1.038 1.00 72.19 828 VAL A O 1
ATOM 6437 N N . GLU A 1 829 ? 13.798 6.917 1.907 1.00 76.81 829 GLU A N 1
ATOM 6438 C CA . GLU A 1 829 ? 14.540 7.002 3.164 1.00 76.81 829 GLU A CA 1
ATOM 6439 C C . GLU A 1 829 ? 14.480 5.678 3.937 1.00 76.81 829 GLU A C 1
ATOM 6441 O O . GLU A 1 829 ? 15.521 5.163 4.340 1.00 76.81 829 GLU A O 1
ATOM 6446 N N . LYS A 1 830 ? 13.293 5.071 4.082 1.00 78.00 830 LYS A N 1
ATOM 6447 C CA . LYS A 1 830 ? 13.119 3.765 4.743 1.00 78.00 830 LYS A CA 1
ATOM 6448 C C . LYS A 1 830 ? 13.910 2.660 4.040 1.00 78.00 830 LYS A C 1
ATOM 6450 O O . LYS A 1 830 ? 14.554 1.854 4.714 1.00 78.00 830 LYS A O 1
ATOM 6455 N N . VAL A 1 831 ? 13.921 2.631 2.705 1.00 79.19 831 VAL A N 1
ATOM 6456 C CA . VAL A 1 831 ? 14.730 1.680 1.924 1.00 79.19 831 VAL A CA 1
ATOM 6457 C C . VAL A 1 831 ? 16.227 1.929 2.122 1.00 79.19 831 VAL A C 1
ATOM 6459 O O . VAL A 1 831 ? 16.954 0.974 2.385 1.00 79.19 831 VAL A O 1
ATOM 6462 N N . LEU A 1 832 ? 16.703 3.176 2.061 1.00 80.25 832 LEU A N 1
ATOM 6463 C CA . LEU A 1 832 ? 18.120 3.507 2.262 1.00 80.25 832 LEU A CA 1
ATOM 6464 C C . LEU A 1 832 ? 18.590 3.176 3.691 1.00 80.25 832 LEU A C 1
ATOM 6466 O O . LEU A 1 832 ? 19.628 2.536 3.846 1.00 80.25 832 LEU A O 1
ATOM 6470 N N . LEU A 1 833 ? 17.799 3.505 4.717 1.00 79.25 833 LEU A N 1
ATOM 6471 C CA . LEU A 1 833 ? 18.054 3.133 6.116 1.00 79.25 833 LEU A CA 1
ATOM 6472 C C . LEU A 1 833 ? 18.073 1.608 6.305 1.00 79.25 833 LEU A C 1
ATOM 6474 O O . LEU A 1 833 ? 18.954 1.068 6.976 1.00 79.25 833 LEU A O 1
ATOM 6478 N N . THR A 1 834 ? 17.144 0.890 5.665 1.00 80.88 834 THR A N 1
ATOM 6479 C CA . THR A 1 834 ? 17.129 -0.581 5.683 1.00 80.88 834 THR A CA 1
ATOM 6480 C C . THR A 1 834 ? 18.395 -1.141 5.032 1.00 80.88 834 THR A C 1
ATOM 6482 O O . THR A 1 834 ? 19.044 -2.005 5.615 1.00 80.88 834 THR A O 1
ATOM 6485 N N . LEU A 1 835 ? 18.806 -0.616 3.872 1.00 78.19 835 LEU A N 1
ATOM 6486 C CA . LEU A 1 835 ? 20.037 -1.021 3.182 1.00 78.19 835 LEU A CA 1
ATOM 6487 C C . LEU A 1 835 ? 21.300 -0.733 4.011 1.00 78.19 835 LEU A C 1
ATOM 6489 O O . LEU A 1 835 ? 22.217 -1.549 3.988 1.00 78.19 835 LEU A O 1
ATOM 6493 N N . GLN A 1 836 ? 21.334 0.364 4.776 1.00 78.94 836 GLN A N 1
ATOM 6494 C CA . GLN A 1 836 ? 22.415 0.661 5.730 1.00 78.94 836 GLN A CA 1
ATOM 6495 C C . GLN A 1 836 ? 22.445 -0.308 6.923 1.00 78.94 836 GLN A C 1
ATOM 6497 O O . GLN A 1 836 ? 23.515 -0.567 7.469 1.00 78.94 836 GLN A O 1
ATOM 6502 N N . SER A 1 837 ? 21.292 -0.848 7.334 1.00 75.94 837 SER A N 1
ATOM 6503 C CA . SER A 1 837 ? 21.194 -1.809 8.444 1.00 75.94 837 SER A CA 1
ATOM 6504 C C . SER A 1 837 ? 21.588 -3.247 8.072 1.00 75.94 837 SER A C 1
ATOM 6506 O O . SER A 1 837 ? 21.806 -4.075 8.959 1.00 75.94 837 SER A O 1
ATOM 6508 N N . LEU A 1 838 ? 21.679 -3.565 6.775 1.00 73.94 838 LEU A N 1
ATOM 6509 C CA . LEU A 1 838 ? 22.014 -4.908 6.303 1.00 73.94 838 LEU A CA 1
ATOM 6510 C C . LEU A 1 838 ? 23.529 -5.179 6.379 1.00 73.94 838 LEU A C 1
ATOM 6512 O O . LEU A 1 838 ? 24.328 -4.355 5.929 1.00 73.94 838 LEU A O 1
ATOM 6516 N N . PRO A 1 839 ? 23.955 -6.359 6.871 1.00 60.97 839 PRO A N 1
ATOM 6517 C CA . PRO A 1 839 ? 25.363 -6.735 6.871 1.00 60.97 839 PRO A CA 1
ATOM 6518 C C . PRO A 1 839 ? 25.872 -6.944 5.438 1.00 60.97 839 PRO A C 1
ATOM 6520 O O . PRO A 1 839 ? 25.205 -7.559 4.606 1.00 60.97 839 PRO A O 1
ATOM 6523 N N . SER A 1 840 ? 27.088 -6.473 5.166 1.00 57.56 840 SER A N 1
ATOM 6524 C CA . SER A 1 840 ? 27.818 -6.760 3.928 1.00 57.56 840 SER A CA 1
ATOM 6525 C C . SER A 1 840 ? 28.898 -7.823 4.191 1.00 57.56 840 SER A C 1
ATOM 6527 O O . SER A 1 840 ? 29.589 -7.725 5.209 1.00 57.56 840 SER A O 1
ATOM 6529 N N . PRO A 1 841 ? 29.084 -8.835 3.315 1.00 56.03 841 PRO A N 1
ATOM 6530 C CA . PRO A 1 841 ? 28.382 -9.110 2.050 1.00 56.03 841 PRO A CA 1
ATOM 6531 C C . PRO A 1 841 ? 27.079 -9.930 2.202 1.00 56.03 841 PRO A C 1
ATOM 6533 O O . PRO A 1 841 ? 26.842 -10.566 3.226 1.00 56.03 841 PRO A O 1
ATOM 6536 N N . LEU A 1 842 ? 26.250 -9.955 1.146 1.00 57.50 842 LEU A N 1
ATOM 6537 C CA . LEU A 1 842 ? 24.922 -10.595 1.133 1.00 57.50 842 LEU A CA 1
ATOM 6538 C C . LEU A 1 842 ? 24.874 -11.881 0.278 1.00 57.50 842 LEU A C 1
ATOM 6540 O O . LEU A 1 842 ? 25.609 -11.983 -0.703 1.00 57.50 842 LEU A O 1
ATOM 6544 N N . PRO A 1 843 ? 23.986 -12.854 0.586 1.00 45.19 843 PRO A N 1
ATOM 6545 C CA . PRO A 1 843 ? 23.992 -14.166 -0.074 1.00 45.19 843 PRO A CA 1
ATOM 6546 C C . PRO A 1 843 ? 23.267 -14.254 -1.440 1.00 45.19 843 PRO A C 1
ATOM 6548 O O . PRO A 1 843 ? 23.608 -15.138 -2.221 1.00 45.19 843 PRO A O 1
ATOM 6551 N N . SER A 1 844 ? 22.270 -13.400 -1.753 1.00 44.94 844 SER A N 1
ATOM 6552 C CA . SER A 1 844 ? 21.620 -13.247 -3.089 1.00 44.94 844 SER A CA 1
ATOM 6553 C C . SER A 1 844 ? 20.596 -12.075 -3.085 1.00 44.94 844 SER A C 1
ATOM 6555 O O . SER A 1 844 ? 20.231 -11.638 -1.999 1.00 44.94 844 SER A O 1
ATOM 6557 N N . ARG A 1 845 ? 20.064 -11.504 -4.191 1.00 50.22 845 ARG A N 1
ATOM 6558 C CA . ARG A 1 845 ? 20.268 -11.690 -5.655 1.00 50.22 845 ARG A CA 1
ATOM 6559 C C . ARG A 1 845 ? 19.918 -10.391 -6.443 1.00 50.22 845 ARG A C 1
ATOM 6561 O O . ARG A 1 845 ? 19.566 -9.379 -5.852 1.00 50.22 845 ARG A O 1
ATOM 6568 N N . ASN A 1 846 ? 19.936 -10.454 -7.784 1.00 46.25 846 ASN A N 1
ATOM 6569 C CA . ASN A 1 846 ? 19.457 -9.474 -8.788 1.00 46.25 846 ASN A CA 1
ATOM 6570 C C . ASN A 1 846 ? 20.108 -8.074 -8.825 1.00 46.25 846 ASN A C 1
ATOM 6572 O O . ASN A 1 846 ? 20.589 -7.699 -9.891 1.00 46.25 846 ASN A O 1
ATOM 6576 N N . ASN A 1 847 ? 20.183 -7.334 -7.717 1.00 50.91 847 ASN A N 1
ATOM 6577 C CA . ASN A 1 847 ? 20.850 -6.016 -7.651 1.00 50.91 847 ASN A CA 1
ATOM 6578 C C . ASN A 1 847 ? 22.292 -6.127 -7.126 1.00 50.91 847 ASN A C 1
ATOM 6580 O O . ASN A 1 847 ? 22.828 -5.204 -6.515 1.00 50.91 847 ASN A O 1
ATOM 6584 N N . LEU A 1 848 ? 22.904 -7.292 -7.336 1.00 58.38 848 LEU A N 1
ATOM 6585 C CA . LEU A 1 848 ? 24.165 -7.688 -6.731 1.00 58.38 848 LEU A CA 1
ATOM 6586 C C . LEU A 1 848 ? 25.170 -8.126 -7.810 1.00 58.38 848 LEU A C 1
ATOM 6588 O O . LEU A 1 848 ? 24.836 -8.888 -8.720 1.00 58.38 848 LEU A O 1
ATOM 6592 N N . LYS A 1 849 ? 26.404 -7.638 -7.690 1.00 56.66 849 LYS A N 1
ATOM 6593 C CA . LYS A 1 849 ? 27.582 -7.963 -8.497 1.00 56.66 849 LYS A CA 1
ATOM 6594 C C . LYS A 1 849 ? 28.374 -9.071 -7.795 1.00 56.66 849 LYS A C 1
ATOM 6596 O O . LYS A 1 849 ? 28.688 -8.950 -6.614 1.00 56.66 849 LYS A O 1
ATOM 6601 N N . ASN A 1 850 ? 28.723 -10.132 -8.520 1.00 56.53 850 ASN A N 1
ATOM 6602 C CA . ASN A 1 850 ? 29.585 -11.191 -7.989 1.00 56.53 850 ASN A CA 1
ATOM 6603 C C . ASN A 1 850 ? 31.031 -10.684 -7.855 1.00 56.53 850 ASN A C 1
ATOM 6605 O O . ASN A 1 850 ? 31.618 -10.244 -8.846 1.00 56.53 850 ASN A O 1
ATOM 6609 N N . GLU A 1 851 ? 31.617 -10.829 -6.669 1.00 49.94 851 GLU A N 1
ATOM 6610 C CA . GLU A 1 851 ? 33.045 -10.637 -6.404 1.00 49.94 851 GLU A CA 1
ATOM 6611 C C . GLU A 1 851 ? 33.585 -11.863 -5.651 1.00 49.94 851 GLU A C 1
ATOM 6613 O O . GLU A 1 851 ? 33.499 -11.975 -4.429 1.00 49.94 851 GLU A O 1
ATOM 6618 N N . GLY A 1 852 ? 34.111 -12.832 -6.408 1.00 58.44 852 GLY A N 1
ATOM 6619 C CA . GLY A 1 852 ? 34.567 -14.114 -5.864 1.00 58.44 852 GLY A CA 1
ATOM 6620 C C . GLY A 1 852 ? 33.404 -14.977 -5.363 1.00 58.44 852 GLY A C 1
ATOM 6621 O O . GLY A 1 852 ? 32.449 -15.217 -6.102 1.00 58.44 852 GLY A O 1
ATOM 6622 N N . GLU A 1 853 ? 33.495 -15.444 -4.116 1.00 47.56 853 GLU A N 1
ATOM 6623 C CA . GLU A 1 853 ? 32.436 -16.205 -3.426 1.00 47.56 853 GLU A CA 1
ATOM 6624 C C . GLU A 1 853 ? 31.362 -15.307 -2.782 1.00 47.56 853 GLU A C 1
ATOM 6626 O O . GLU A 1 853 ? 30.387 -15.805 -2.218 1.00 47.56 853 GLU A O 1
ATOM 6631 N N . HIS A 1 854 ? 31.518 -13.983 -2.859 1.00 45.66 854 HIS A N 1
ATOM 6632 C CA . HIS A 1 854 ? 30.617 -13.013 -2.245 1.00 45.66 854 HIS A CA 1
ATOM 6633 C C . HIS A 1 854 ? 29.860 -12.191 -3.288 1.00 45.66 854 HIS A C 1
ATOM 6635 O O . HIS A 1 854 ? 30.254 -12.083 -4.453 1.00 45.66 854 HIS A O 1
ATOM 6641 N N . VAL A 1 855 ? 28.752 -11.592 -2.853 1.00 58.06 855 VAL A N 1
ATOM 6642 C CA . VAL A 1 855 ? 27.931 -10.721 -3.692 1.00 58.06 855 VAL A CA 1
ATOM 6643 C C . VAL A 1 855 ? 27.779 -9.359 -3.016 1.00 58.06 855 VAL A C 1
ATOM 6645 O O . VAL A 1 855 ? 27.361 -9.259 -1.860 1.00 58.06 855 VAL A O 1
ATOM 6648 N N . VAL A 1 856 ? 28.163 -8.312 -3.744 1.00 65.00 856 VAL A N 1
ATOM 6649 C CA . VAL A 1 856 ? 28.148 -6.906 -3.309 1.00 65.00 856 VAL A CA 1
ATOM 6650 C C . VAL A 1 856 ? 27.099 -6.130 -4.100 1.00 65.00 856 VAL A C 1
ATOM 6652 O O . VAL A 1 856 ? 26.695 -6.570 -5.174 1.00 65.00 856 VAL A O 1
ATOM 6655 N N . TRP A 1 857 ? 26.630 -4.986 -3.603 1.00 70.81 857 TRP A N 1
ATOM 6656 C CA . TRP A 1 857 ? 25.652 -4.168 -4.329 1.00 70.81 857 TRP A CA 1
ATOM 6657 C C . TRP A 1 857 ? 26.177 -3.711 -5.696 1.00 70.81 857 TRP A C 1
ATOM 6659 O O . TRP A 1 857 ? 27.356 -3.411 -5.869 1.00 70.81 857 TRP A O 1
ATOM 6669 N N . ALA A 1 858 ? 25.284 -3.650 -6.686 1.00 74.81 858 ALA A N 1
ATOM 6670 C CA . ALA A 1 858 ? 25.571 -3.095 -8.010 1.00 74.81 858 ALA A CA 1
ATOM 6671 C C . ALA A 1 858 ? 25.535 -1.549 -8.030 1.00 74.81 858 ALA A C 1
ATOM 6673 O O . ALA A 1 858 ? 25.344 -0.948 -9.082 1.00 74.81 858 ALA A O 1
ATOM 6674 N N . PHE A 1 859 ? 25.666 -0.913 -6.867 1.00 82.75 859 PHE A N 1
ATOM 6675 C CA . PHE A 1 859 ? 25.715 0.529 -6.649 1.00 82.75 859 PHE A CA 1
ATOM 6676 C C . PHE A 1 859 ? 26.484 0.815 -5.350 1.00 82.75 859 PHE A C 1
ATOM 6678 O O . PHE A 1 859 ? 26.499 -0.025 -4.447 1.00 82.75 859 PHE A O 1
ATOM 6685 N N . ASP A 1 860 ? 27.097 1.993 -5.237 1.00 86.19 860 ASP A N 1
ATOM 6686 C CA . ASP A 1 860 ? 27.652 2.477 -3.967 1.00 86.19 860 ASP A CA 1
ATOM 6687 C C . ASP A 1 860 ? 26.529 3.129 -3.146 1.00 86.19 860 ASP A C 1
ATOM 6689 O O . ASP A 1 860 ? 25.922 4.117 -3.567 1.00 86.19 860 ASP A O 1
ATOM 6693 N N . LEU A 1 861 ? 26.231 2.561 -1.975 1.00 85.12 861 LEU A N 1
ATOM 6694 C CA . LEU A 1 861 ? 25.142 3.016 -1.109 1.00 85.12 861 LEU A CA 1
ATOM 6695 C C . LEU A 1 861 ? 25.372 4.431 -0.553 1.00 85.12 861 LEU A C 1
ATOM 6697 O O . LEU A 1 861 ? 24.417 5.200 -0.458 1.00 85.12 861 LEU A O 1
ATOM 6701 N N . GLN A 1 862 ? 26.613 4.793 -0.217 1.00 85.50 862 GLN A N 1
ATOM 6702 C CA . GLN A 1 862 ? 26.935 6.115 0.323 1.00 85.50 862 GLN A CA 1
ATOM 6703 C C . GLN A 1 862 ? 26.754 7.183 -0.760 1.00 85.50 862 GLN A C 1
ATOM 6705 O O . GLN A 1 862 ? 26.089 8.196 -0.537 1.00 85.50 862 GLN A O 1
ATOM 6710 N N . ALA A 1 863 ? 27.229 6.900 -1.973 1.00 87.19 863 ALA A N 1
ATOM 6711 C CA . ALA A 1 863 ? 26.988 7.767 -3.118 1.00 87.19 863 ALA A CA 1
ATOM 6712 C C . ALA A 1 863 ? 25.502 7.875 -3.496 1.00 87.19 863 ALA A C 1
ATOM 6714 O O . ALA A 1 863 ? 25.061 8.933 -3.941 1.00 87.19 863 ALA A O 1
ATOM 6715 N N . CYS A 1 864 ? 24.714 6.808 -3.324 1.00 89.25 864 CYS A N 1
ATOM 6716 C CA . CYS A 1 864 ? 23.266 6.858 -3.540 1.00 89.25 864 CYS A CA 1
ATOM 6717 C C . CYS A 1 864 ? 22.567 7.800 -2.547 1.00 89.25 864 CYS A C 1
ATOM 6719 O O . CYS A 1 864 ? 21.647 8.513 -2.940 1.00 89.25 864 CYS A O 1
ATOM 6721 N N . ILE A 1 865 ? 23.014 7.846 -1.289 1.00 89.00 865 ILE A N 1
ATOM 6722 C CA . ILE A 1 865 ? 22.476 8.766 -0.276 1.00 89.00 865 ILE A CA 1
ATOM 6723 C C . ILE A 1 865 ? 22.815 10.221 -0.630 1.00 89.00 865 ILE A C 1
ATOM 6725 O O . ILE A 1 865 ? 21.929 11.072 -0.622 1.00 89.00 865 ILE A O 1
ATOM 6729 N N . GLU A 1 866 ? 24.061 10.508 -1.014 1.00 90.75 866 GLU A N 1
ATOM 6730 C CA . GLU A 1 866 ? 24.475 11.848 -1.467 1.00 90.75 866 GLU A CA 1
ATOM 6731 C C . GLU A 1 866 ? 23.690 12.309 -2.706 1.00 90.75 866 GLU A C 1
ATOM 6733 O O . GLU A 1 866 ? 23.137 13.412 -2.722 1.00 90.75 866 GLU A O 1
ATOM 6738 N N . MET A 1 867 ? 23.540 11.424 -3.698 1.00 92.75 867 MET A N 1
ATOM 6739 C CA . MET A 1 867 ? 22.735 11.681 -4.893 1.00 92.75 867 MET A CA 1
ATOM 6740 C C . MET A 1 867 ? 21.263 11.925 -4.548 1.00 92.75 867 MET A C 1
ATOM 6742 O O . MET A 1 867 ? 20.628 12.789 -5.151 1.00 92.75 867 MET A O 1
ATOM 6746 N N . PHE A 1 868 ? 20.703 11.196 -3.581 1.00 91.62 868 PHE A N 1
ATOM 6747 C CA . PHE A 1 868 ? 19.316 11.378 -3.161 1.00 91.62 868 PHE A CA 1
ATOM 6748 C C . PHE A 1 868 ? 19.100 12.689 -2.390 1.00 91.62 868 PHE A C 1
ATOM 6750 O O . PHE A 1 868 ? 18.126 13.393 -2.657 1.00 91.62 868 PHE A O 1
ATOM 6757 N N . ASN A 1 869 ? 20.035 13.083 -1.523 1.00 90.69 869 ASN A N 1
ATOM 6758 C CA . ASN A 1 869 ? 20.002 14.388 -0.856 1.00 90.69 869 ASN A CA 1
ATOM 6759 C C . ASN A 1 869 ? 20.070 15.527 -1.887 1.00 90.69 869 ASN A C 1
ATOM 6761 O O . ASN A 1 869 ? 19.219 16.414 -1.889 1.00 90.69 869 ASN A O 1
ATOM 6765 N N . SER A 1 870 ? 20.990 15.438 -2.856 1.00 93.12 870 SER A N 1
ATOM 6766 C CA . SER A 1 870 ? 21.066 16.398 -3.965 1.00 93.12 870 SER A CA 1
ATOM 6767 C C . SER A 1 870 ? 19.788 16.420 -4.815 1.00 93.12 870 SER A C 1
ATOM 6769 O O . SER A 1 870 ? 19.339 17.492 -5.223 1.00 93.12 870 SER A O 1
ATOM 6771 N N . TYR A 1 871 ? 19.157 15.262 -5.049 1.00 92.25 871 TYR A N 1
ATOM 6772 C CA . TYR A 1 871 ? 17.848 15.182 -5.701 1.00 92.25 871 TYR A CA 1
ATOM 6773 C C . TYR A 1 871 ? 16.770 15.916 -4.890 1.00 92.25 871 TYR A C 1
ATOM 6775 O O . TYR A 1 871 ? 15.934 16.582 -5.494 1.00 92.25 871 TYR A O 1
ATOM 6783 N N . ARG A 1 872 ? 16.770 15.837 -3.554 1.00 89.56 872 ARG A N 1
ATOM 6784 C CA . ARG A 1 872 ? 15.783 16.537 -2.714 1.00 89.56 872 ARG A CA 1
ATOM 6785 C C . ARG A 1 872 ? 15.972 18.054 -2.711 1.00 89.56 872 ARG A C 1
ATOM 6787 O O . ARG A 1 872 ? 14.980 18.769 -2.792 1.00 89.56 872 ARG A O 1
ATOM 6794 N N . GLU A 1 873 ? 17.213 18.532 -2.674 1.00 91.25 873 GLU A N 1
ATOM 6795 C CA . GLU A 1 873 ? 17.555 19.964 -2.600 1.00 91.25 873 GLU A CA 1
ATOM 6796 C C . GLU A 1 873 ? 17.465 20.699 -3.951 1.00 91.25 873 GLU A C 1
ATOM 6798 O O . GLU A 1 873 ? 17.244 21.908 -3.998 1.00 91.25 873 GLU A O 1
ATOM 6803 N N . LYS A 1 874 ? 17.657 20.005 -5.080 1.00 91.56 874 LYS A N 1
ATOM 6804 C CA . LYS A 1 874 ? 17.691 20.654 -6.400 1.00 91.56 874 LYS A CA 1
ATOM 6805 C C . LYS A 1 874 ? 16.300 20.986 -6.940 1.00 91.56 874 LYS A C 1
ATOM 6807 O O . LYS A 1 874 ? 15.528 20.091 -7.284 1.00 91.56 874 LYS A O 1
ATOM 6812 N N . SER A 1 875 ? 16.037 22.277 -7.124 1.00 93.50 875 SER A N 1
ATOM 6813 C CA . SER A 1 875 ? 14.851 22.819 -7.795 1.00 93.50 875 SER A CA 1
ATOM 6814 C C . SER A 1 875 ? 15.159 23.244 -9.238 1.00 93.50 875 SER A C 1
ATOM 6816 O O . SER A 1 875 ? 16.085 24.019 -9.479 1.00 93.50 875 SER A O 1
ATOM 6818 N N . TYR A 1 876 ? 14.358 22.769 -10.195 1.00 94.69 876 TYR A N 1
ATOM 6819 C CA . TYR A 1 876 ? 14.446 23.100 -11.626 1.00 94.69 876 TYR A CA 1
ATOM 6820 C C . TYR A 1 876 ? 13.297 23.990 -12.120 1.00 94.69 876 TYR A C 1
ATOM 6822 O O . TYR A 1 876 ? 13.170 24.210 -13.323 1.00 94.69 876 TYR A O 1
ATOM 6830 N N . TRP A 1 877 ? 12.491 24.559 -11.213 1.00 93.94 877 TRP A N 1
ATOM 6831 C CA . TRP A 1 877 ? 11.435 25.512 -11.579 1.00 93.94 877 TRP A CA 1
ATOM 6832 C C . TRP A 1 877 ? 11.911 26.657 -12.494 1.00 93.94 877 TRP A C 1
ATOM 6834 O O . TRP A 1 877 ? 11.229 26.886 -13.487 1.00 93.94 877 TRP A O 1
ATOM 6844 N N . PRO A 1 878 ? 13.089 27.291 -12.297 1.00 91.50 878 PRO A N 1
ATOM 6845 C CA . PRO A 1 878 ? 13.551 28.351 -13.200 1.00 91.50 878 PRO A CA 1
ATOM 6846 C C . PRO A 1 878 ? 13.770 27.897 -14.653 1.00 91.50 878 PRO A C 1
ATOM 6848 O O . PRO A 1 878 ? 13.566 28.685 -15.571 1.00 91.50 878 PRO A O 1
ATOM 6851 N N . LEU A 1 879 ? 14.156 26.630 -14.873 1.00 90.25 879 LEU A N 1
ATOM 6852 C CA . LEU A 1 879 ? 14.291 26.052 -16.217 1.00 90.25 879 LEU A CA 1
ATOM 6853 C C . LEU A 1 879 ? 12.918 25.788 -16.850 1.00 90.25 879 LEU A C 1
ATOM 6855 O O . LEU A 1 879 ? 12.769 25.921 -18.059 1.00 90.25 879 LEU A O 1
ATOM 6859 N N . LEU A 1 880 ? 11.924 25.410 -16.043 1.00 90.88 880 LEU A N 1
ATOM 6860 C CA . LEU A 1 880 ? 10.562 25.163 -16.517 1.00 90.88 880 LEU A CA 1
ATOM 6861 C C . LEU A 1 880 ? 9.765 26.460 -16.735 1.00 90.88 880 LEU A C 1
ATOM 6863 O O . LEU A 1 880 ? 8.863 26.508 -17.561 1.00 90.88 880 LEU A O 1
ATOM 6867 N N . GLU A 1 881 ? 10.079 27.531 -16.014 1.00 90.38 881 GLU A N 1
ATOM 6868 C CA . GLU A 1 881 ? 9.407 28.824 -16.191 1.00 90.38 881 GLU A CA 1
ATOM 6869 C C . GLU A 1 881 ? 9.937 29.587 -17.414 1.00 90.38 881 GLU A C 1
ATOM 6871 O O . GLU A 1 881 ? 9.170 30.308 -18.060 1.00 90.38 881 GLU A O 1
ATOM 6876 N N . HIS A 1 882 ? 11.210 29.359 -17.764 1.00 88.00 882 HIS A N 1
ATOM 6877 C CA . HIS A 1 882 ? 11.895 29.923 -18.930 1.00 88.00 882 HIS A CA 1
ATOM 6878 C C . HIS A 1 882 ? 12.703 28.847 -19.690 1.00 88.00 882 HIS A C 1
ATOM 6880 O O . HIS A 1 882 ? 13.940 28.865 -19.668 1.00 88.00 882 HIS A O 1
ATOM 6886 N N . PRO A 1 883 ? 12.031 27.889 -20.356 1.00 88.00 883 PRO A N 1
ATOM 6887 C CA . PRO A 1 883 ? 12.701 26.867 -21.153 1.00 88.00 883 PRO A CA 1
ATOM 6888 C C . PRO A 1 883 ? 13.482 27.505 -22.321 1.00 88.00 883 PRO A C 1
ATOM 6890 O O . PRO A 1 883 ? 12.974 28.432 -22.959 1.00 88.00 883 PRO A O 1
ATOM 6893 N N . PRO A 1 884 ? 14.703 27.032 -22.639 1.00 84.69 884 PRO A N 1
ATOM 6894 C CA . PRO A 1 884 ? 15.484 27.543 -23.764 1.00 84.69 884 PRO A CA 1
ATOM 6895 C C . PRO A 1 884 ? 14.785 27.382 -25.122 1.00 84.69 884 PRO A C 1
ATOM 6897 O O . PRO A 1 884 ? 14.140 26.369 -25.394 1.00 84.69 884 PRO A O 1
ATOM 6900 N N . LYS A 1 885 ? 14.983 28.358 -26.013 1.00 81.38 885 LYS A N 1
ATOM 6901 C CA . LYS A 1 885 ? 14.407 28.372 -27.365 1.00 81.38 885 LYS A CA 1
ATOM 6902 C C . LYS A 1 885 ? 14.751 27.112 -28.173 1.00 81.38 885 LYS A C 1
ATOM 6904 O O . LYS A 1 885 ? 15.922 26.857 -28.460 1.00 81.38 885 LYS A O 1
ATOM 6909 N N . GLY A 1 886 ? 13.714 26.396 -28.610 1.00 73.19 886 GLY A N 1
ATOM 6910 C CA . GLY A 1 886 ? 13.816 25.158 -29.399 1.00 73.19 886 GLY A CA 1
ATOM 6911 C C . GLY A 1 886 ? 13.712 23.865 -28.582 1.00 73.19 886 GLY A C 1
ATOM 6912 O O . GLY A 1 886 ? 13.495 22.808 -29.170 1.00 73.19 886 GLY A O 1
ATOM 6913 N N . LEU A 1 887 ? 13.793 23.943 -27.248 1.00 82.94 887 LEU A N 1
ATOM 6914 C CA . LEU A 1 887 ? 13.645 22.791 -26.358 1.00 82.94 887 LEU A CA 1
ATOM 6915 C C . LEU A 1 887 ? 12.175 22.570 -25.968 1.00 82.94 887 LEU A C 1
ATOM 6917 O O . LEU A 1 887 ? 11.533 23.474 -25.431 1.00 82.94 887 LEU A O 1
ATOM 6921 N N . GLU A 1 888 ? 11.668 21.353 -26.161 1.00 86.56 888 GLU A N 1
ATOM 6922 C CA . GLU A 1 888 ? 10.435 20.857 -25.544 1.00 86.56 888 GLU A CA 1
ATOM 6923 C C . GLU A 1 888 ? 10.779 19.970 -24.333 1.00 86.56 888 GLU A C 1
ATOM 6925 O O . GLU A 1 888 ? 11.500 18.975 -24.446 1.00 86.56 888 GLU A O 1
ATOM 6930 N N . ILE A 1 889 ? 10.255 20.323 -23.157 1.00 91.19 889 ILE A N 1
ATOM 6931 C CA . ILE A 1 889 ? 10.383 19.524 -21.932 1.00 91.19 889 ILE A CA 1
ATOM 6932 C C . ILE A 1 889 ? 9.062 18.785 -21.694 1.00 91.19 889 ILE A C 1
ATOM 6934 O O . ILE A 1 889 ? 8.068 19.378 -21.274 1.00 91.19 889 ILE A O 1
ATOM 6938 N N . ALA A 1 890 ? 9.068 17.481 -21.963 1.00 92.25 890 ALA A N 1
ATOM 6939 C CA . ALA A 1 890 ? 7.924 16.593 -21.815 1.00 92.25 890 ALA A CA 1
ATOM 6940 C C . ALA A 1 890 ? 7.968 15.890 -20.450 1.00 92.25 890 ALA A C 1
ATOM 6942 O O . ALA A 1 890 ? 8.838 15.057 -20.182 1.00 92.25 890 ALA A O 1
ATOM 6943 N N . ILE A 1 891 ? 7.018 16.213 -19.575 1.00 94.31 891 ILE A N 1
ATOM 6944 C CA . ILE A 1 891 ? 6.896 15.635 -18.234 1.00 94.31 891 ILE A CA 1
ATOM 6945 C C . ILE A 1 891 ? 5.822 14.549 -18.258 1.00 94.31 891 ILE A C 1
ATOM 6947 O O . ILE A 1 891 ? 4.676 14.804 -18.626 1.00 94.31 891 ILE A O 1
ATOM 6951 N N . VAL A 1 892 ? 6.183 13.335 -17.838 1.00 95.00 892 VAL A N 1
ATOM 6952 C CA . VAL A 1 892 ? 5.252 12.210 -17.683 1.00 95.00 892 VAL A CA 1
ATOM 6953 C C . VAL A 1 892 ? 5.019 11.960 -16.197 1.00 95.00 892 VAL A C 1
ATOM 6955 O O . VAL A 1 892 ? 5.875 11.397 -15.514 1.00 95.00 892 VAL A O 1
ATOM 6958 N N . GLN A 1 893 ? 3.852 12.365 -15.706 1.00 94.38 893 GLN A N 1
ATOM 6959 C CA . GLN A 1 893 ? 3.359 12.070 -14.363 1.00 94.38 893 GLN A CA 1
ATOM 6960 C C . GLN A 1 893 ? 2.717 10.677 -14.341 1.00 94.38 893 GLN A C 1
ATOM 6962 O O . GLN A 1 893 ? 1.864 10.380 -15.177 1.00 94.38 893 GLN A O 1
ATOM 6967 N N . ALA A 1 894 ? 3.062 9.829 -13.373 1.00 93.31 894 ALA A N 1
ATOM 6968 C CA . ALA A 1 894 ? 2.326 8.591 -13.136 1.00 93.31 894 ALA A CA 1
ATOM 6969 C C . ALA A 1 894 ? 1.067 8.852 -12.287 1.00 93.31 894 ALA A C 1
ATOM 6971 O O . ALA A 1 894 ? 1.156 9.455 -11.219 1.00 93.31 894 ALA A O 1
ATOM 6972 N N . GLU A 1 895 ? -0.099 8.379 -12.744 1.00 90.81 895 GLU A N 1
ATOM 6973 C CA . GLU A 1 895 ? -1.412 8.651 -12.120 1.00 90.81 895 GLU A CA 1
ATOM 6974 C C . GLU A 1 895 ? -1.481 8.290 -10.624 1.00 90.81 895 GLU A C 1
ATOM 6976 O O . GLU A 1 895 ? -2.099 9.018 -9.853 1.00 90.81 895 GLU A O 1
ATOM 6981 N N . ASN A 1 896 ? -0.828 7.200 -10.206 1.00 87.81 896 ASN A N 1
ATOM 6982 C CA . ASN A 1 896 ? -0.850 6.704 -8.825 1.00 87.81 896 ASN A CA 1
ATOM 6983 C C . ASN A 1 896 ? 0.467 6.965 -8.064 1.00 87.81 896 ASN A C 1
ATOM 6985 O O . ASN A 1 896 ? 0.757 6.258 -7.100 1.00 87.81 896 ASN A O 1
ATOM 6989 N N . SER A 1 897 ? 1.306 7.908 -8.511 1.00 84.19 897 SER A N 1
ATOM 6990 C CA . SER A 1 897 ? 2.551 8.257 -7.809 1.00 84.19 897 SER A CA 1
ATOM 6991 C C . SER A 1 897 ? 2.284 9.272 -6.695 1.00 84.19 897 SER A C 1
ATOM 6993 O O . SER A 1 897 ? 1.773 10.365 -6.932 1.00 84.19 897 SER A O 1
ATOM 6995 N N . ASP A 1 898 ? 2.660 8.904 -5.472 1.00 78.62 898 ASP A N 1
ATOM 6996 C CA . ASP A 1 898 ? 2.471 9.652 -4.222 1.00 78.62 898 ASP A CA 1
ATOM 6997 C C . ASP A 1 898 ? 3.369 10.897 -4.096 1.00 78.62 898 ASP A C 1
ATOM 6999 O O . ASP A 1 898 ? 3.218 11.695 -3.175 1.00 78.62 898 ASP A O 1
ATOM 7003 N N . ARG A 1 899 ? 4.301 11.077 -5.035 1.00 75.31 899 ARG A N 1
ATOM 7004 C CA . ARG A 1 899 ? 5.319 12.141 -5.032 1.00 75.31 899 ARG A CA 1
ATOM 7005 C C . ARG A 1 899 ? 4.799 13.492 -5.517 1.00 75.31 899 ARG A C 1
ATOM 7007 O O . ARG A 1 899 ? 5.486 14.501 -5.367 1.00 75.31 899 ARG A O 1
ATOM 7014 N N . TRP A 1 900 ? 3.629 13.518 -6.148 1.00 85.19 900 TRP A N 1
ATOM 7015 C CA . TRP A 1 900 ? 3.080 14.708 -6.790 1.00 85.19 900 TRP A CA 1
ATOM 7016 C C . TRP A 1 900 ? 2.083 15.413 -5.874 1.00 85.19 900 TRP A C 1
ATOM 7018 O O . TRP A 1 900 ? 0.926 15.010 -5.769 1.00 85.19 900 TRP A O 1
ATOM 7028 N N . THR A 1 901 ? 2.507 16.507 -5.241 1.00 85.25 901 THR A N 1
ATOM 7029 C CA . THR A 1 901 ? 1.575 17.366 -4.503 1.00 85.25 901 THR A CA 1
ATOM 7030 C C . THR A 1 901 ? 0.704 18.171 -5.471 1.00 85.25 901 THR A C 1
ATOM 7032 O O . THR A 1 901 ? 1.140 18.555 -6.561 1.00 85.25 901 THR A O 1
ATOM 7035 N N . GLN A 1 902 ? -0.536 18.463 -5.068 1.00 83.56 902 GLN A N 1
ATOM 7036 C CA . GLN A 1 902 ? -1.524 19.164 -5.899 1.00 83.56 902 GLN A CA 1
ATOM 7037 C C . GLN A 1 902 ? -0.984 20.490 -6.475 1.00 83.56 902 GLN A C 1
ATOM 7039 O O . GLN A 1 902 ? -1.175 20.781 -7.652 1.00 83.56 902 GLN A O 1
ATOM 7044 N N . HIS A 1 903 ? -0.223 21.245 -5.676 1.00 85.62 903 HIS A N 1
ATOM 7045 C CA . HIS A 1 903 ? 0.416 22.498 -6.088 1.00 85.62 903 HIS A CA 1
ATOM 7046 C C . HIS A 1 903 ? 1.459 22.316 -7.212 1.00 85.62 903 HIS A C 1
ATOM 7048 O O . HIS A 1 903 ? 1.564 23.159 -8.102 1.00 85.62 903 HIS A O 1
ATOM 7054 N N . VAL A 1 904 ? 2.220 21.213 -7.211 1.00 88.94 904 VAL A N 1
ATOM 7055 C CA . VAL A 1 904 ? 3.179 20.900 -8.289 1.00 88.94 904 VAL A CA 1
ATOM 7056 C C . VAL A 1 904 ? 2.434 20.595 -9.589 1.00 88.94 904 VAL A C 1
ATOM 7058 O O . VAL A 1 904 ? 2.831 21.091 -10.643 1.00 88.94 904 VAL A O 1
ATOM 7061 N N . ILE A 1 905 ? 1.343 19.826 -9.512 1.00 90.00 905 ILE A N 1
ATOM 7062 C CA . ILE A 1 905 ? 0.509 19.465 -10.669 1.00 90.00 905 ILE A CA 1
ATOM 7063 C C . ILE A 1 905 ? -0.123 20.723 -11.280 1.00 90.00 905 ILE A C 1
ATOM 7065 O O . ILE A 1 905 ? -0.009 20.941 -12.482 1.00 90.00 905 ILE A O 1
ATOM 7069 N N . GLU A 1 906 ? -0.728 21.586 -10.460 1.00 90.69 906 GLU A N 1
ATOM 7070 C CA . GLU A 1 906 ? -1.362 22.833 -10.914 1.00 90.69 906 GLU A CA 1
ATOM 7071 C C . GLU A 1 906 ? -0.358 23.802 -11.559 1.00 90.69 906 GLU A C 1
ATOM 7073 O O . GLU A 1 906 ? -0.657 24.401 -12.594 1.00 90.69 906 GLU A O 1
ATOM 7078 N N . ARG A 1 907 ? 0.861 23.915 -11.010 1.00 92.50 907 ARG A N 1
ATOM 7079 C CA . ARG A 1 907 ? 1.930 24.740 -11.601 1.00 92.50 907 ARG A CA 1
ATOM 7080 C C . ARG A 1 907 ? 2.402 24.194 -12.952 1.00 92.50 907 ARG A C 1
ATOM 7082 O O . ARG A 1 907 ? 2.672 24.982 -13.854 1.00 92.50 907 ARG A O 1
ATOM 7089 N N . LEU A 1 908 ? 2.474 22.871 -13.116 1.00 91.44 908 LEU A N 1
ATOM 7090 C CA . LEU A 1 908 ? 2.829 22.243 -14.395 1.00 91.44 908 LEU A CA 1
ATOM 7091 C C . LEU A 1 908 ? 1.710 22.340 -15.436 1.00 91.44 908 LEU A C 1
ATOM 7093 O O . LEU A 1 908 ? 1.995 22.638 -16.594 1.00 91.44 908 LEU A O 1
ATOM 7097 N N . ASP A 1 909 ? 0.450 22.154 -15.036 1.00 90.69 909 ASP A N 1
ATOM 7098 C CA . ASP A 1 909 ? -0.707 22.343 -15.917 1.00 90.69 909 ASP A CA 1
ATOM 7099 C C . ASP A 1 909 ? -0.768 23.792 -16.428 1.00 90.69 909 ASP A C 1
ATOM 7101 O O . ASP A 1 909 ? -0.887 24.009 -17.633 1.00 90.69 909 ASP A O 1
ATOM 7105 N N . TYR A 1 910 ? -0.558 24.781 -15.548 1.00 91.00 910 TYR A N 1
ATOM 7106 C CA . TYR A 1 910 ? -0.431 26.191 -15.932 1.00 91.00 910 TYR A CA 1
ATOM 7107 C C . TYR A 1 910 ? 0.696 26.430 -16.950 1.00 91.00 910 TYR A C 1
ATOM 7109 O O . TYR A 1 910 ? 0.455 27.045 -17.990 1.00 91.00 910 TYR A O 1
ATOM 7117 N N . LEU A 1 911 ? 1.907 25.917 -16.696 1.00 89.12 911 LEU A N 1
ATOM 7118 C CA . LEU A 1 911 ? 3.042 26.079 -17.614 1.00 89.12 911 LEU A CA 1
ATOM 7119 C C . LEU A 1 911 ? 2.800 25.405 -18.973 1.00 89.12 911 LEU A C 1
ATOM 7121 O O . LEU A 1 911 ? 3.142 25.988 -19.996 1.00 89.12 911 LEU A O 1
ATOM 7125 N N . SER A 1 912 ? 2.150 24.237 -19.003 1.00 88.19 912 SER A N 1
ATOM 7126 C CA . SER A 1 912 ? 1.815 23.526 -20.250 1.00 88.19 912 SER A CA 1
ATOM 7127 C C . SER A 1 912 ? 0.731 24.207 -21.102 1.00 88.19 912 SER A C 1
ATOM 7129 O O . SER A 1 912 ? 0.554 23.863 -22.269 1.00 88.19 912 SER A O 1
ATOM 7131 N N . ARG A 1 913 ? -0.011 25.165 -20.525 1.00 86.12 913 ARG A N 1
ATOM 7132 C CA . ARG A 1 913 ? -1.096 25.919 -21.182 1.00 86.12 913 ARG A CA 1
ATOM 7133 C C . ARG A 1 913 ? -0.743 27.378 -21.481 1.00 86.12 913 ARG A C 1
ATOM 7135 O O . ARG A 1 913 ? -1.546 28.073 -22.103 1.00 86.12 913 ARG A O 1
ATOM 7142 N N . LYS A 1 914 ? 0.410 27.860 -21.011 1.00 82.12 914 LYS A N 1
ATOM 7143 C CA . LYS A 1 914 ? 0.921 29.209 -21.282 1.00 82.12 914 LYS A CA 1
ATOM 7144 C C . LYS A 1 914 ? 1.222 29.333 -22.783 1.00 82.12 914 LYS A C 1
ATOM 7146 O O . LYS A 1 914 ? 1.889 28.470 -23.341 1.00 82.12 914 LYS A O 1
ATOM 7151 N N . GLU A 1 915 ? 0.741 30.395 -23.433 1.00 67.44 915 GLU A N 1
ATOM 7152 C CA . GLU A 1 915 ? 1.061 30.645 -24.847 1.00 67.44 915 GLU A CA 1
ATOM 7153 C C . GLU A 1 915 ? 2.571 30.869 -25.036 1.00 67.44 915 GLU A C 1
ATOM 7155 O O . GLU A 1 915 ? 3.212 31.583 -24.258 1.00 67.44 915 GLU A O 1
ATOM 7160 N N . GLU A 1 916 ? 3.132 30.248 -26.075 1.00 66.62 916 GLU A N 1
ATOM 7161 C CA . GLU A 1 916 ? 4.565 30.267 -26.373 1.00 66.62 916 GLU A CA 1
ATOM 7162 C C . GLU A 1 916 ? 5.030 31.676 -26.780 1.00 66.62 916 GLU A C 1
ATOM 7164 O O . GLU A 1 916 ? 4.565 32.257 -27.766 1.00 66.62 916 GLU A O 1
ATOM 7169 N N . GLY A 1 917 ? 5.989 32.233 -26.036 1.00 63.84 917 GLY A N 1
ATOM 7170 C CA . GLY A 1 917 ? 6.711 33.427 -26.468 1.00 63.84 917 GLY A CA 1
ATOM 7171 C C . GLY A 1 917 ? 7.679 33.087 -27.612 1.00 63.84 917 GLY A C 1
ATOM 7172 O O . GLY A 1 917 ? 8.303 32.031 -27.571 1.00 63.84 917 GLY A O 1
ATOM 7173 N N . PRO A 1 918 ? 7.913 33.978 -28.597 1.00 62.62 918 PRO A N 1
ATOM 7174 C CA . PRO A 1 918 ? 8.747 33.689 -29.779 1.00 62.62 918 PRO A CA 1
ATOM 7175 C C . PRO A 1 918 ? 10.244 33.427 -29.493 1.00 62.62 918 PRO A C 1
ATOM 7177 O O . PRO A 1 918 ? 11.015 33.159 -30.417 1.00 62.62 918 PRO A O 1
ATOM 7180 N N . GLU A 1 919 ? 10.662 33.522 -28.228 1.00 67.50 919 GLU A N 1
ATOM 7181 C CA . GLU A 1 919 ? 12.019 33.268 -27.730 1.00 67.50 919 GLU A CA 1
ATOM 7182 C C . GLU A 1 919 ? 12.063 32.229 -26.585 1.00 67.50 919 GLU A C 1
ATOM 7184 O O . GLU A 1 919 ? 13.149 31.931 -26.093 1.00 67.50 919 GLU A O 1
ATOM 7189 N N . GLU A 1 920 ? 10.925 31.666 -26.158 1.00 76.56 920 GLU A N 1
ATOM 7190 C CA . GLU A 1 920 ? 10.858 30.632 -25.110 1.00 76.56 920 GLU A CA 1
ATOM 7191 C C . GLU A 1 920 ? 10.648 29.236 -25.733 1.00 76.56 920 GLU A C 1
ATOM 7193 O O . GLU A 1 920 ? 10.148 29.100 -26.850 1.00 76.56 920 GLU A O 1
ATOM 7198 N N . GLY A 1 921 ? 11.092 28.189 -25.037 1.00 79.88 921 GLY A N 1
ATOM 7199 C CA . GLY A 1 921 ? 10.797 26.791 -25.363 1.00 79.88 921 GLY A CA 1
ATOM 7200 C C . GLY A 1 921 ? 9.404 26.350 -24.895 1.00 79.88 921 GLY A C 1
ATOM 7201 O O . GLY A 1 921 ? 8.597 27.153 -24.427 1.00 79.88 921 GLY A O 1
ATOM 7202 N N . LYS A 1 922 ? 9.135 25.046 -24.981 1.00 85.81 922 LYS A N 1
ATOM 7203 C CA . LYS A 1 922 ? 7.809 24.455 -24.748 1.00 85.81 922 LYS A CA 1
ATOM 7204 C C . LYS A 1 922 ? 7.807 23.479 -23.571 1.00 85.81 922 LYS A C 1
ATOM 7206 O O . LYS A 1 922 ? 8.797 22.792 -23.322 1.00 85.81 922 LYS A O 1
ATOM 7211 N N . ILE A 1 923 ? 6.670 23.361 -22.884 1.00 89.88 923 ILE A N 1
ATOM 7212 C CA . ILE A 1 923 ? 6.416 22.305 -21.894 1.00 89.88 923 ILE A CA 1
ATOM 7213 C C . ILE A 1 923 ? 5.177 21.512 -22.283 1.00 89.88 923 ILE A C 1
ATOM 7215 O O . ILE A 1 923 ? 4.134 22.082 -22.595 1.00 89.88 923 ILE A O 1
ATOM 7219 N N . SER A 1 924 ? 5.280 20.189 -22.203 1.00 89.75 924 SER A N 1
ATOM 7220 C CA . SER A 1 924 ? 4.155 19.267 -22.344 1.00 89.75 924 SER A CA 1
ATOM 7221 C C . SER A 1 924 ? 4.002 18.424 -21.077 1.00 89.75 924 SER A C 1
ATOM 7223 O O . SER A 1 924 ? 4.977 17.927 -20.516 1.00 89.75 924 SER A O 1
ATOM 7225 N N . LEU A 1 925 ? 2.762 18.284 -20.600 1.00 91.94 925 LEU A N 1
ATOM 7226 C CA . LEU A 1 925 ? 2.415 17.464 -19.440 1.00 91.94 925 LEU A CA 1
ATOM 7227 C C . LEU A 1 925 ? 1.563 16.278 -19.898 1.00 91.94 925 LEU A C 1
ATOM 7229 O O . LEU A 1 925 ? 0.510 16.448 -20.512 1.00 91.94 925 LEU A O 1
ATOM 7233 N N . HIS A 1 926 ? 2.014 15.071 -19.574 1.00 93.44 926 HIS A N 1
ATOM 7234 C CA . HIS A 1 926 ? 1.334 13.822 -19.884 1.00 93.44 926 HIS A CA 1
ATOM 7235 C C . HIS A 1 926 ? 1.065 13.046 -18.595 1.00 93.44 926 HIS A C 1
ATOM 7237 O O . HIS A 1 926 ? 1.961 12.876 -17.772 1.00 93.44 926 HIS A O 1
ATOM 7243 N N . VAL A 1 927 ? -0.148 12.515 -18.443 1.00 93.94 927 VAL A N 1
ATOM 7244 C CA . VAL A 1 927 ? -0.488 11.601 -17.345 1.00 93.94 927 VAL A CA 1
ATOM 7245 C C . VAL A 1 927 ? -0.481 10.172 -17.880 1.00 93.94 927 VAL A C 1
ATOM 7247 O O . VAL A 1 927 ? -1.214 9.853 -18.817 1.00 93.94 927 VAL A O 1
ATOM 7250 N N . LEU A 1 928 ? 0.344 9.308 -17.291 1.00 94.31 928 LEU A N 1
ATOM 7251 C CA . LEU A 1 928 ? 0.369 7.876 -17.568 1.00 94.31 928 LEU A CA 1
ATOM 7252 C C . LEU A 1 928 ? -0.651 7.176 -16.649 1.00 94.31 928 LEU A C 1
ATOM 7254 O O . LEU A 1 928 ? -0.440 7.133 -15.433 1.00 94.31 928 LEU A O 1
ATOM 7258 N N . PRO A 1 929 ? -1.760 6.633 -17.187 1.00 90.69 929 PRO A N 1
ATOM 7259 C CA . PRO A 1 929 ? -2.789 6.010 -16.366 1.00 90.69 929 PRO A CA 1
ATOM 7260 C C . PRO A 1 929 ? -2.334 4.656 -15.813 1.00 90.69 929 PRO A C 1
ATOM 7262 O O . PRO A 1 929 ? -1.600 3.907 -16.467 1.00 90.69 929 PRO A O 1
ATOM 7265 N N . LYS A 1 930 ? -2.852 4.307 -14.633 1.00 88.38 930 LYS A N 1
ATOM 7266 C CA . LYS A 1 930 ? -2.666 3.031 -13.924 1.00 88.38 930 LYS A CA 1
ATOM 7267 C C . LYS A 1 930 ? -1.212 2.671 -13.586 1.00 88.38 930 LYS A C 1
ATOM 7269 O O . LYS A 1 930 ? -0.937 1.508 -13.305 1.00 88.38 930 LYS A O 1
ATOM 7274 N N . SER A 1 931 ? -0.297 3.639 -13.567 1.00 87.75 931 SER A N 1
ATOM 7275 C CA . SER A 1 931 ? 1.098 3.450 -13.142 1.00 87.75 931 SER A CA 1
ATOM 7276 C C . SER A 1 931 ? 1.386 4.109 -11.796 1.00 87.75 931 SER A C 1
ATOM 7278 O O . SER A 1 931 ? 0.864 5.191 -11.528 1.00 87.75 931 SER A O 1
ATOM 7280 N N . GLY A 1 932 ? 2.246 3.487 -10.989 1.00 86.88 932 GLY A N 1
ATOM 7281 C CA . GLY A 1 932 ? 2.951 4.145 -9.892 1.00 86.88 932 GLY A CA 1
ATOM 7282 C C . GLY A 1 932 ? 4.332 4.623 -10.356 1.00 86.88 932 GLY A C 1
ATOM 7283 O O . GLY A 1 932 ? 4.553 4.876 -11.543 1.00 86.88 932 GLY A O 1
ATOM 7284 N N . HIS A 1 933 ? 5.280 4.728 -9.422 1.00 87.44 933 HIS A N 1
ATOM 7285 C CA . HIS A 1 933 ? 6.604 5.297 -9.696 1.00 87.44 933 HIS A CA 1
ATOM 7286 C C . HIS A 1 933 ? 7.412 4.543 -10.770 1.00 87.44 933 HIS A C 1
ATOM 7288 O O . HIS A 1 933 ? 8.228 5.138 -11.479 1.00 87.44 933 HIS A O 1
ATOM 7294 N N . TRP A 1 934 ? 7.208 3.232 -10.928 1.00 87.56 934 TRP A N 1
ATOM 7295 C CA . TRP A 1 934 ? 7.995 2.390 -11.832 1.00 87.56 934 TRP A CA 1
ATOM 7296 C C . TRP A 1 934 ? 7.355 2.340 -13.222 1.00 87.56 934 TRP A C 1
ATOM 7298 O O . TRP A 1 934 ? 7.032 1.275 -13.736 1.00 87.56 934 TRP A O 1
ATOM 7308 N N . VAL A 1 935 ? 7.201 3.500 -13.867 1.00 90.12 935 VAL A N 1
ATOM 7309 C CA . VAL A 1 935 ? 6.451 3.688 -15.130 1.00 90.12 935 VAL A CA 1
ATOM 7310 C C . VAL A 1 935 ? 6.768 2.684 -16.252 1.00 90.12 935 VAL A C 1
ATOM 7312 O O . VAL A 1 935 ? 5.872 2.265 -16.983 1.00 90.12 935 VAL A O 1
ATOM 7315 N N . HIS A 1 936 ? 8.027 2.247 -16.367 1.00 85.75 936 HIS A N 1
ATOM 7316 C CA . HIS A 1 936 ? 8.501 1.273 -17.362 1.00 85.75 936 HIS A CA 1
ATOM 7317 C C . HIS A 1 936 ? 8.205 -0.197 -17.002 1.00 85.75 936 HIS A C 1
ATOM 7319 O O . HIS A 1 936 ? 8.434 -1.089 -17.818 1.00 85.75 936 HIS A O 1
ATOM 7325 N N . VAL A 1 937 ? 7.712 -0.453 -15.791 1.00 86.38 937 VAL A N 1
ATOM 7326 C CA . VAL A 1 937 ? 7.257 -1.755 -15.281 1.00 86.38 937 VAL A CA 1
ATOM 7327 C C . VAL A 1 937 ? 5.732 -1.770 -15.177 1.00 86.38 937 VAL A C 1
ATOM 7329 O O . VAL A 1 937 ? 5.103 -2.713 -15.651 1.00 86.38 937 VAL A O 1
ATOM 7332 N N . ASP A 1 938 ? 5.147 -0.707 -14.621 1.00 89.56 938 ASP A N 1
ATOM 7333 C CA . ASP A 1 938 ? 3.721 -0.632 -14.295 1.00 89.56 938 ASP A CA 1
ATOM 7334 C C . ASP A 1 938 ? 2.842 -0.472 -15.545 1.00 89.56 938 ASP A C 1
ATOM 7336 O O . ASP A 1 938 ? 1.837 -1.167 -15.699 1.00 89.56 938 ASP A O 1
ATOM 7340 N N . ASN A 1 939 ? 3.230 0.413 -16.475 1.00 92.56 939 ASN A N 1
ATOM 7341 C CA . ASN A 1 939 ? 2.530 0.593 -17.750 1.00 92.56 939 ASN A CA 1
ATOM 7342 C C . ASN A 1 939 ? 3.501 0.868 -18.924 1.00 92.56 939 ASN A C 1
ATOM 7344 O O . ASN A 1 939 ? 3.434 1.925 -19.560 1.00 92.56 939 ASN A O 1
ATOM 7348 N N . PRO A 1 940 ? 4.386 -0.091 -19.274 1.00 91.75 940 PRO A N 1
ATOM 7349 C CA . PRO A 1 940 ? 5.352 0.069 -20.363 1.00 91.75 940 PRO A CA 1
ATOM 7350 C C . PRO A 1 940 ? 4.705 0.349 -21.721 1.00 91.75 940 PRO A C 1
ATOM 7352 O O . PRO A 1 940 ? 5.309 1.028 -22.544 1.00 91.75 940 PRO A O 1
ATOM 7355 N N . LYS A 1 941 ? 3.488 -0.158 -21.969 1.00 92.38 941 LYS A N 1
ATOM 7356 C CA . LYS A 1 941 ? 2.771 0.061 -23.234 1.00 92.38 941 LYS A CA 1
ATOM 7357 C C . LYS A 1 941 ? 2.224 1.481 -23.339 1.00 92.38 941 LYS A C 1
ATOM 7359 O O . LYS A 1 941 ? 2.484 2.130 -24.341 1.00 92.38 941 LYS A O 1
ATOM 7364 N N . GLY A 1 942 ? 1.543 1.979 -22.306 1.00 92.50 942 GLY A N 1
ATOM 7365 C CA . GLY A 1 942 ? 1.067 3.364 -22.275 1.00 92.50 942 GLY A CA 1
ATOM 7366 C C . GLY A 1 942 ? 2.221 4.366 -22.312 1.00 92.50 942 GLY A C 1
ATOM 7367 O O . GLY A 1 942 ? 2.151 5.356 -23.034 1.00 92.50 942 GLY A O 1
ATOM 7368 N N . LEU A 1 943 ? 3.327 4.071 -21.616 1.00 93.75 943 LEU A N 1
ATOM 7369 C CA . LEU A 1 943 ? 4.539 4.889 -21.679 1.00 93.75 943 LEU A CA 1
ATOM 7370 C C . LEU A 1 943 ? 5.127 4.894 -23.096 1.00 93.75 943 LEU A C 1
ATOM 7372 O O . LEU A 1 943 ? 5.466 5.953 -23.613 1.00 93.75 943 LEU A O 1
ATOM 7376 N N . LEU A 1 944 ? 5.216 3.726 -23.740 1.00 92.88 944 LEU A N 1
ATOM 7377 C CA . LEU A 1 944 ? 5.689 3.599 -25.118 1.00 92.88 944 LEU A CA 1
ATOM 7378 C C . LEU A 1 944 ? 4.771 4.334 -26.105 1.00 92.88 944 LEU A C 1
ATOM 7380 O O . LEU A 1 944 ? 5.275 4.980 -27.014 1.00 92.88 944 LEU A O 1
ATOM 7384 N N . GLU A 1 945 ? 3.452 4.285 -25.923 1.00 91.19 945 GLU A N 1
ATOM 7385 C CA . GLU A 1 945 ? 2.487 5.025 -26.745 1.00 91.19 945 GLU A CA 1
ATOM 7386 C C . GLU A 1 945 ? 2.664 6.544 -26.599 1.00 91.19 945 GLU A C 1
ATOM 7388 O O . GLU A 1 945 ? 2.815 7.227 -27.612 1.00 91.19 945 GLU A O 1
ATOM 7393 N N . ILE A 1 946 ? 2.727 7.074 -25.370 1.00 91.00 946 ILE A N 1
ATOM 7394 C CA . ILE A 1 946 ? 2.948 8.508 -25.100 1.00 91.00 946 ILE A CA 1
ATOM 7395 C C . ILE A 1 946 ? 4.290 8.973 -25.679 1.00 91.00 946 ILE A C 1
ATOM 7397 O O . ILE A 1 946 ? 4.337 9.950 -26.426 1.00 91.00 946 ILE A O 1
ATOM 7401 N N . VAL A 1 947 ? 5.371 8.252 -25.372 1.00 89.69 947 VAL A N 1
ATOM 7402 C CA . VAL A 1 947 ? 6.730 8.631 -25.772 1.00 89.69 947 VAL A CA 1
ATOM 7403 C C . VAL A 1 947 ? 6.906 8.488 -27.284 1.00 89.69 947 VAL A C 1
ATOM 7405 O O . VAL A 1 947 ? 7.355 9.427 -27.926 1.00 89.69 947 VAL A O 1
ATOM 7408 N N . ALA A 1 948 ? 6.500 7.373 -27.901 1.00 87.06 948 ALA A N 1
ATOM 7409 C CA . ALA A 1 948 ? 6.702 7.153 -29.337 1.00 87.06 948 ALA A CA 1
ATOM 7410 C C . ALA A 1 948 ? 5.766 7.974 -30.242 1.00 87.06 948 ALA A C 1
ATOM 7412 O O . ALA A 1 948 ? 6.123 8.213 -31.394 1.00 87.06 948 ALA A O 1
ATOM 7413 N N . SER A 1 949 ? 4.584 8.388 -29.763 1.00 80.69 949 SER A N 1
ATOM 7414 C CA . SER A 1 949 ? 3.684 9.268 -30.533 1.00 80.69 949 SER A CA 1
ATOM 7415 C C . SER A 1 949 ? 4.158 10.719 -30.570 1.00 80.69 949 SER A C 1
ATOM 7417 O O . SER A 1 949 ? 3.890 11.407 -31.550 1.00 80.69 949 SER A O 1
ATOM 7419 N N . ASN A 1 950 ? 4.891 11.161 -29.543 1.00 73.38 950 ASN A N 1
ATOM 7420 C CA . ASN A 1 950 ? 5.375 12.536 -29.436 1.00 73.38 950 ASN A CA 1
ATOM 7421 C C . ASN A 1 950 ? 6.882 12.684 -29.698 1.00 73.38 950 ASN A C 1
ATOM 7423 O O . ASN A 1 950 ? 7.303 13.812 -29.899 1.00 73.38 950 ASN A O 1
ATOM 7427 N N . PHE A 1 951 ? 7.663 11.591 -29.769 1.00 70.50 951 PHE A N 1
ATOM 7428 C CA . PHE A 1 951 ? 9.146 11.542 -29.840 1.00 70.50 951 PHE A CA 1
ATOM 7429 C C . PHE A 1 951 ? 9.829 12.450 -30.877 1.00 70.50 951 PHE A C 1
ATOM 7431 O O . PHE A 1 951 ? 11.039 12.662 -30.842 1.00 70.50 951 PHE A O 1
ATOM 7438 N N . TYR A 1 952 ? 9.066 12.878 -31.874 1.00 62.19 952 TYR A N 1
ATOM 7439 C CA . TYR A 1 952 ? 9.397 13.941 -32.805 1.00 62.19 952 TYR A CA 1
ATOM 7440 C C . TYR A 1 952 ? 8.066 14.549 -33.254 1.00 62.19 952 TYR A C 1
ATOM 7442 O O . TYR A 1 952 ? 7.380 13.997 -34.115 1.00 62.19 952 TYR A O 1
ATOM 7450 N N . SER A 1 953 ? 7.654 15.660 -32.646 1.00 45.91 953 SER A N 1
ATOM 7451 C CA . SER A 1 953 ? 6.447 16.354 -33.087 1.00 45.91 953 SER A CA 1
ATOM 7452 C C . SER A 1 953 ? 6.752 17.163 -34.356 1.00 45.91 953 SER A C 1
ATOM 7454 O O . SER A 1 953 ? 7.652 17.997 -34.401 1.00 45.91 953 SER A O 1
ATOM 7456 N N . CYS A 1 954 ? 6.008 16.863 -35.420 1.00 38.56 954 CYS A N 1
ATOM 7457 C CA . CYS A 1 954 ? 5.940 17.654 -36.644 1.00 38.56 954 CYS A CA 1
ATOM 7458 C C . CYS A 1 954 ? 4.462 17.889 -36.944 1.00 38.56 954 CYS A C 1
ATOM 7460 O O . CYS A 1 954 ? 3.767 16.966 -37.376 1.00 38.56 954 CYS A O 1
ATOM 7462 N N . THR A 1 955 ? 3.996 19.102 -36.654 1.00 31.69 955 THR A N 1
ATOM 7463 C CA . THR A 1 955 ? 2.661 19.616 -37.000 1.00 31.69 955 THR A CA 1
ATOM 7464 C C . THR A 1 955 ? 2.720 20.413 -38.292 1.00 31.69 955 THR A C 1
ATOM 7466 O O . THR A 1 955 ? 3.553 21.347 -38.325 1.00 31.69 955 THR A O 1
#

Sequence (955 aa):
MAWKLPFFGFPGLICACLSISVASVIRPVSDTHRSAALELFVPVDGSFPSLEEAYQALRTFQILGLERTYDISHATCPIISEILGSSSKPEDLFHALRVNSILGCQIGTQIFEDVASRLLVGIKEANSLMEFYYSVLSLLYIKQQGSSIVLLDADVIFDSIKAHVQSDGRYRYDSDNAEPSTHAAGIALETLAGVLSLADSHMDQSKIEVVKNDIVKLFDSIKSYDDGTLYFDEKRIGDTEYRAPLATTASVVHGVTAFAAIVSGKLKADVMTVFGSAAPPLTVNLVQVFGLDSEDIPILENKELQFDPENSIHYLDLLPLKVDVGKYILFFEISLHDPDHLNIYATGGRIKAFFFFTGIIKADKAAVGIFDTDAENAVTLQKLDLSRDNTVSLAANHLKKMRLNFQLLTPLGHTFKPHQVFLKLRHESKVEHIFALESSAGKYKVRPRLLFFSLRFDEIFKVKITFFDFLGLVEKFYYLSGRYDIELAVGDAAMENSFLRAIGHIDLDLPGSPEKAACSPPQPIDPYSRYAPKQEISHIFRAPEKRPPQELSFAFLVLTFLPLVGFLIGLLHLGVNLKGFPSSSVPGFCSILFHGGIGAILLIYVFFWLKLDLFTTLEALGLLGVFLIFVVLCGATHRSRLVFSSASALSGLLTRCSLSPCFGDARSLETLAFEEIQASEKPVNSTAFVLHGLLGSGRNWRSFSRDLAAQLQKSSPSRVWRMVLVDMRNHGRSAGLKGLDLPHDMVNAAKDLANLVKSHGWAWPDVVIGHSMGGKVALEFAASVARGDYGELAVLPKQVLLACEIEQLWVLDSVPGEVNSDETSGEVEKVLLTLQSLPSPLPSRNNLKNEGEHVVWAFDLQACIEMFNSYREKSYWPLLEHPPKGLEIAIVQAENSDRWTQHVIERLDYLSRKEEGPEEGKISLHVLPKSGHWVHVDNPKGLLEIVASNFYSCT

Foldseek 3Di:
DDDDDDDDDDDDDDDDPDDDDDDPPPPDDDVVLVVVLCVVLDADPLHHPALVSLLVSCVSCVSNVNNPVGDSLVVVLVVLQVQLQDDLQLVSLLSSLSSCVRSVRDHDLVSLVVSLVSLLVQLVVDFFLVSLLSSLVSLVSSVVVVDLAANAPLVVSLVNLVCQADPLLFGAGGPPPGDGWLLSSLSSLLSNLSSLVRHPDDPDVVSVVVNVVSLVSSQVQWDADLVRDIWHATDDDDDDDHDDRVSSRVSNVNSVVSNCVSVPLKDKDADAAPVRHHDAAKWKWQAFKDFPPDPDDGLDGTDTFDADPVVRITIDRCVVRPDWFHKMKTWMAMGHPDPVCVVVDDDPGIDIDIDGAADAKDKAPWKKFKAAQPDPDTPDIDHFDQVDAAADEAEDELRMKMAIDMFIAIPVGDTDDAPWKWKWKAFPVRFIDIWTWDDDPPAIETDSDDDDDDDDDDDDDDDDHHIPNSNVCCLVVLVDFAKIWIWMWTDHPRHPPTDIHTHHMYGYHGDDDDPPRDHGDPDPQDPVNVVPDDDDDDDDDDDDDDDDDPVVVVVVVVVVCVVVVVVVVVCVVVVPDPPVQDPDDQLNVLVCLLVVLVVVLVVLVVCCVPPDDPVVSCVVNVVSVVVNVVSVVSNVVDDDPPPPPPVVVCVVPPPPDDDDDDDDDDDQADAWDKDKDWQDPPDADAEEEEAEAFLDFLVLCVVLVNVLQNLLCVVDVPHIYIYIRTQFCQAAQNVDGDHQDDDLALQSRLVSLLVVCVSVVHQAHQEYAAAALGLSSLLNNQVCLVVCVSHPSRAQSDDDDDQFFAGEYHREAYQQAAADCVQFSCVVVVVLVVVVVDDPFDCDDDQWDDDDNTTDGSGDSVSSVSHVVNSNHHHSVVCLQFPFPRYEYEYEHEPAESRDDPVSVVVLVVSQPDDDDNGGYHYHYHYQYQDYSSCCPRPSPSVSVVCSVVVGDDD

InterPro domains:
  IPR000073 Alpha/beta hydrolase fold-1 [PF12697] (690-944)
  IPR008814 Dolichyl-diphosphooligosaccharide--protein glycosyltransferase subunit Swp1 [PTHR12640] (266-631)
  IPR029058 Alpha/Beta hydrolase fold [G3DSA:3.40.50.1820] (671-953)
  IPR029058 Alpha/Beta hydrolase fold [SSF53474] (672-948)
  IPR055373 Ribophorin II, N-terminal domain [PF05817] (30-268)
  IPR055374 Ribophorin II, third domain [PF23860] (365-508)
  IPR056790 Ribophorin II, C-terminal domain [PF25147] (541-630)

Secondary structure (DSSP, 8-state):
----------------SS------------HHHHHHHHHH---BTTB-SSHHHHHHHHHHHHHTT-TTS---HHHHHHHHHHHHHH---HHHHHHHHHHHHHH-----HHHHHHHHHHHHHHHHH--BHHHHHHHHHHHHHHHHTT----BTTHHHHHHHHHTTB-TTS-B-SBSSSPPPBHHHHHHHHHHHHHHHHHBSS---HHHHHHHHHHHHHHHTT-EE-TTS-EE------TTT----HHHHHHHHHHHHHHHHHHH-SEEEE--B-TTSPBPPSEEEEEEEEEETTS-S--SEEEEEPEEETTTTEEEEESTT----SEEEEEEEEEEESSGGGGGT----SEEEEEEEE-BPPEEEEEEEEEE-TT-SS-SEEEE--TTS---EEEEEETT-EEEEEEEEE-TTS-B---SEEEEEEEETT--EEEEEEEEETTEEEE----S----------------EESTTTTTTTTT--EEEEEEEEEE-TTBTT-EEEEEEEEEEEPPPPPTTPPPPPPP---TTGGGSPPPP----PPPPPPPPPHHHHHHHHHHHHHHHHHHHHHHHHTT---TTS--SHHHHHHHHHHHHHHHHHHHHHHHHHHT--HHHHHHHHHHHHHHHHHHHHHHHTS--TTSTTSGGGGGGTTT-----PPP----------EEEEES-SSPP-EEEEEE--TT--GGGGHHHHHHHHHHHHHH-TT--EEEEEE--TTBGGGTT-TT-PSP-SHHHHHHHHHHHHHHTTPPPPSEEEEETHHHHHHHHHHHHHHHTTT-TT--SS----SS---EEEEEES---S---GGGS--HHHHHHHHHHHSPSSBS--SSEEEETTEEEESB-HHHHHHHHHHHHH---HHHHHSPPTTEEEEEEEETT-TT--HHHHHHHHHHHHSPPPTT--EEEEEEETT--S-HHHH-HHHHHHHHHHHSS---

pLDDT: mean 74.33, std 18.39, range [20.12, 97.06]